Protein 5N1P (pdb70)

Radius of gyration: 31.14 Å; Cα contacts (8 Å, |Δi|>4): 1730; chains: 4; bounding box: 70×53×98 Å

Foldseek 3Di:
DFAEAEEAEAADADQLVVLLVLCVVLVFEHEYAYAQVRCVVCVVSLQVNVVSAAHYAHAFHPLDLCCCFVVPCVVVRRQVSQVSSCVRHVDRDAEYEYRVFVPPRCDPVNVVVSLVSNHAYAYFQAELVLVVQAPHDQLVSLCSSLVSRLVSDDDSYGYYYHHSNGRNRSNNVVSNSVSVVVVVYGHHHDDPVPDADHGPVPPRSD/DFAEAEEAEAADDDQLVVLLVLCLVLVFEHEYAYEQVRCVVCVVSLLVNVVSAYHYAHAFHPLDLCVCFVVVCVVVRRQVSQVSSCVRHVDRDQEYEYNVFVPPRCPPVSVVVSLVVNHAYAYFQFELVLVVLPPDDLLVSLCSSLVSLLVRPDDRYGYYYHHSHDSSRSNNVNSNSVRVVVVPYGHHHDDPVDDADHGPVPPRSD/DAAEAEEAEADDDDQLVVLLVLCVVLVFEHEYAYAQVRCVVCVVSLLSNVVSAAHYAHAFHPLDLCVCAVVPCVLVRRVVSQVSSCVRNVDRDAEHEYRVFVPPRCPPVSVVVSLVSRHAYAYFDFELPLVVQAPHPLLVSLCSSLVSLLVRPDDRYGYYYFHSHGSSRSNNVVSNSVSVVVVVYGHHHDDPVDDADHGPVPDRSD/DAAEAEEAEEADDDQLVVLLVLCVVLVFEHEYAYEQVRCVVCVVSLQVNVVSAYHYAHAFHPLDLCVCFVVPCVVVRRQVSQVSSCVRHVDRAQEYEYNVFVPPRCDPVNVVVSLVVNHAYAYWQFELVLVVQPPDDLLVSLCSSLVSLLVRRDDSYGYYYHHSHDSSRSNNVVSNSVSVVVVPYGHHHDDPVDDADHGPVPDRSD

Solvent-accessible surface area: 33504 Å² total; per-residue (Å²): 140,63,21,0,20,0,0,0,4,22,0,1,8,164,52,0,40,108,0,0,64,17,0,113,141,60,124,2,80,0,0,0,0,0,25,0,57,34,2,120,119,55,55,113,28,0,110,54,0,49,81,38,38,8,9,2,0,0,4,0,30,60,45,56,24,33,96,0,8,129,100,26,67,1,22,94,14,1,136,98,0,24,32,36,0,23,124,39,34,74,80,48,0,77,0,0,0,1,0,76,2,0,54,72,7,0,63,39,39,10,6,18,111,0,54,106,42,39,7,65,0,0,0,43,54,1,38,0,38,0,11,38,26,31,211,90,100,62,120,67,1,7,65,63,0,4,88,22,0,40,94,44,3,96,94,80,80,1,1,0,5,0,17,0,54,43,45,4,0,6,38,0,0,55,46,0,0,138,10,0,93,129,82,48,6,117,16,72,2,7,79,58,149,70,48,47,57,17,10,65,5,91,9,121,73,0,202,70,4,0,22,0,0,0,3,21,0,1,8,118,13,0,43,96,0,0,82,18,0,138,144,95,120,4,82,0,0,0,0,0,23,0,56,32,1,119,112,42,55,111,28,0,120,58,0,39,78,47,40,9,24,4,0,0,4,0,33,65,44,60,44,38,100,0,9,149,99,29,67,1,19,87,13,0,106,101,0,27,31,40,0,23,131,43,24,69,120,56,4,77,0,0,0,1,0,130,1,0,22,28,5,0,67,113,42,19,24,49,118,0,50,123,37,40,8,64,0,0,0,38,51,7,54,0,22,0,108,73,11,59,74,12,25,17,82,32,0,7,54,2,0,4,75,11,0,37,90,83,6,110,100,77,70,1,0,0,10,0,20,0,49,33,18,5,0,5,40,0,0,55,49,0,8,142,14,0,154,130,100,45,6,105,22,40,3,6,88,73,144,71,48,51,47,16,13,71,68,85,16,52,108,0,139,77,30,0,17,0,0,1,4,20,0,2,8,166,50,0,42,106,0,0,66,17,0,124,144,87,112,3,69,0,0,0,0,0,21,0,59,36,3,128,124,56,69,101,20,0,121,52,0,41,77,41,39,9,25,4,0,0,4,0,21,63,42,55,29,30,93,0,11,117,103,30,66,1,29,94,14,0,115,92,0,13,32,43,0,22,126,41,23,72,112,59,2,98,0,0,0,1,0,84,2,0,52,89,7,0,51,24,41,17,11,34,124,0,62,121,35,42,6,66,0,0,0,45,63,6,43,0,45,0,39,93,40,55,198,94,103,70,115,65,5,8,62,77,0,4,95,18,0,33,94,80,13,106,112,91,81,2,0,0,12,0,26,0,55,42,52,6,0,11,49,1,0,60,49,0,4,121,11,0,126,116,100,38,5,112,22,65,3,6,77,48,146,68,50,44,60,16,12,72,2,96,11,123,85,1,201,72,6,0,21,0,0,0,4,22,0,1,9,94,14,0,43,83,0,0,68,15,0,120,135,84,124,3,79,0,0,0,0,0,25,0,56,32,1,122,117,49,56,95,17,0,116,60,0,29,77,40,39,9,28,4,0,0,3,0,33,59,43,60,64,43,98,0,9,154,101,28,67,1,15,89,14,0,106,100,0,31,40,45,0,27,128,36,20,71,116,71,4,71,0,0,0,1,0,130,1,0,20,30,7,0,66,115,43,15,26,66,119,0,52,137,37,40,7,52,0,0,0,42,56,5,50,0,17,0,109,72,14,37,67,14,32,17,80,43,0,8,55,3,0,4,82,11,0,42,86,67,5,98,67,67,57,0,1,0,10,0,19,0,52,26,14,4,0,4,45,0,0,55,49,0,5,136,10,0,155,130,95,45,6,95,23,32,3,6,84,50,149,74,47,29,18,11,7,68,64,71,17,46,100,2

Secondary structure (DSSP, 8-state):
-EEEEEEEEEE--TTHHHHHHHHHHTT---EEEE-HHHHHH-HHHHHHHHHTT-EEEE--SS--HIIIIIS--HHHHHHHHHHHHHHHHS----EE--TT-STTTS-HHHHHHHHHTT-EEB--SEE--GGGGTTS-HHHHHHHHHHHHHHH--SSEEEEEEETTSHHHHHHHHHHHHHHHHTTEEE----GGG---B-TT--TT-/-EEEEEEEEEE--TTHHHHHHHHHHTT---EEEE-HHHHHH-HHHHHHHHHTT-EEEE--SS--HIIIIIS--HHHHHHHHHHHHHHHHS----EE--TT-STTTS-HHHHHHHHHTT-EEB--SEE--GGG--SS-HHHHHHHHHHHHHTT--SSEEEEEE-TTSHHHHHHHHHHHHHHHHTTEEE----GGG---B-TT--TT-/-EEEEEEEEEE--TTHHHHHHHHHHTT---EEEE-HHHHHH-HHHHHHHHHTT-EEEE--SS--HIIIIIS--HHHHHHHHHHHHHHHHSS---EE--TT-STTTS-HHHHHHHHHTT-EEB--SEE--GGGGSSS-HHHHHHHHHHHHHHH--SSEEEEEEETTSHHHHHHHHHHHHHHHHTTEEE----GGG---B-TT--TT-/--EEEEEEEEE--TTHHHHHHHHHHTT---EEEE-HHHHHH-HHHHHHHHHTT-EEEE--SS--HIIIIIS--HHHHHHHHHHHHHHHHS----EE--TT-STTTS-HHHHHHHHHTT-EEB--SEE--GGG--SS-HHHHHHHHHHHHHHH--SSEEEEEEETTSHHHHHHHHHHHHHHHHTT-EE----GGG---B-TT--TT-

Organism: Bacillus cereus (strain ATCC 14579 / DSM 31 / CCUG 7414 / JCM 2152 / NBRC 15305 / NCIMB 9373 / NCTC 2599 / NRRL B-3711) (NCBI:txid226900)

Nearest PDB structures (foldseek):
  5n1j-assembly1_A  TM=1.000E+00  e=9.789E-43  Bacillus cereus
  6h8n-assembly1_A  TM=9.192E-01  e=1.065E-17  Bacillus subtilis subsp. subtilis str. 168
  6h8l-assembly1_A  TM=9.169E-01  e=1.286E-17  Bacillus subtilis subsp. subtilis str. 168
  2cc0-assembly1_B  TM=8.989E-01  e=2.267E-17  Streptomyces lividans
  5lgc-assembly1_A  TM=9.044E-01  e=7.506E-17  Arthrobacter sp. AW19M34-1

Structure (mmCIF, N/CA/C/O backbone):
data_5N1P
#
_entry.id   5N1P
#
_cell.length_a   196.103
_cell.length_b   44.347
_cell.length_c   99.132
_cell.angle_alpha   90.00
_cell.angle_beta   98.83
_cell.angle_gamma   90.00
#
_symmetry.space_group_name_H-M   'C 1 2 1'
#
loop_
_entity.id
_entity.type
_entity.pdbx_description
1 polymer 'Peptidoglycan N-acetylglucosamine deacetylase'
2 non-polymer ~{N}-oxidanylnaphthalene-1-carboxamide
3 non-polymer 'ZINC ION'
4 non-polymer 1,2-ETHANEDIOL
5 non-polymer 'SODIUM ION'
6 non-polymer 'TRIETHYLENE GLYCOL'
7 water water
#
loop_
_atom_site.group_PDB
_atom_site.id
_atom_site.type_symbol
_atom_site.label_atom_id
_atom_site.label_alt_id
_atom_site.label_comp_id
_atom_site.label_asym_id
_atom_site.label_entity_id
_atom_site.label_seq_id
_atom_site.pdbx_PDB_ins_code
_atom_site.Cartn_x
_atom_site.Cartn_y
_atom_site.Cartn_z
_atom_site.occupancy
_atom_site.B_iso_or_equiv
_atom_site.auth_seq_id
_atom_site.auth_comp_id
_atom_site.auth_asym_id
_atom_site.auth_atom_id
_atom_site.pdbx_PDB_model_num
ATOM 1 N N . ARG A 1 1 ? -14.724 -6.694 56.517 1.00 60.10 68 ARG A N 1
ATOM 2 C CA . ARG A 1 1 ? -15.338 -5.576 57.226 1.00 56.30 68 ARG A CA 1
ATOM 3 C C . ARG A 1 1 ? -16.525 -5.001 56.459 1.00 50.97 68 ARG A C 1
ATOM 4 O O . ARG A 1 1 ? -16.362 -4.399 55.397 1.00 60.37 68 ARG A O 1
ATOM 6 N N . LYS A 1 2 ? -17.720 -5.195 57.005 1.00 64.77 69 LYS A N 1
ATOM 7 C CA . LYS A 1 2 ? -18.923 -4.585 56.459 1.00 50.50 69 LYS A CA 1
ATOM 8 C C . LYS A 1 2 ? -19.325 -3.400 57.334 1.00 43.98 69 LYS A C 1
ATOM 9 O O . LYS A 1 2 ? -19.402 -3.524 58.555 1.00 42.47 69 LYS A O 1
ATOM 15 N N . VAL A 1 3 ? -19.569 -2.247 56.719 1.00 40.20 70 VAL A N 1
ATOM 16 C CA . VAL A 1 3 ? -19.987 -1.080 57.487 1.00 37.08 70 VAL A CA 1
ATOM 17 C C . VAL A 1 3 ? -21.333 -0.545 57.005 1.00 33.95 70 VAL A C 1
ATOM 18 O O . VAL A 1 3 ? -21.550 -0.368 55.804 1.00 33.50 70 VAL A O 1
ATOM 22 N N . ALA A 1 4 ? -22.232 -0.306 57.956 1.00 32.52 71 ALA A N 1
ATOM 23 C CA . ALA A 1 4 ? -23.525 0.303 57.671 1.00 31.78 71 ALA A CA 1
ATOM 24 C C . ALA A 1 4 ? -23.514 1.737 58.157 1.00 28.24 71 ALA A C 1
ATOM 25 O O . ALA A 1 4 ? -23.177 2.009 59.311 1.00 28.29 71 ALA A O 1
ATOM 27 N N . TYR A 1 5 ? -23.883 2.652 57.270 1.00 26.57 72 TYR A N 1
ATOM 28 C CA . TYR A 1 5 ? -23.973 4.063 57.613 1.00 26.18 72 TYR A CA 1
ATOM 29 C C . TYR A 1 5 ? -25.426 4.489 57.712 1.00 22.98 72 TYR A C 1
ATOM 30 O O . TYR A 1 5 ? -26.079 4.759 56.695 1.00 25.10 72 TYR A O 1
ATOM 39 N N . LEU A 1 6 ? -25.949 4.505 58.929 1.00 21.62 73 LEU A N 1
ATOM 40 C CA . LEU A 1 6 ? -27.289 5.012 59.150 1.00 21.94 73 LEU A CA 1
ATOM 41 C C . LEU A 1 6 ? -27.245 6.513 58.980 1.00 21.07 73 LEU A C 1
ATOM 42 O O . LEU A 1 6 ? -26.404 7.176 59.589 1.00 21.54 73 LEU A O 1
ATOM 47 N N . THR A 1 7 ? -28.135 7.056 58.166 1.00 20.11 74 THR A N 1
ATOM 48 C CA . THR A 1 7 ? -28.191 8.513 58.003 1.00 20.29 74 THR A CA 1
ATOM 49 C C . THR A 1 7 ? -29.608 9.017 58.248 1.00 22.99 74 THR A C 1
ATOM 50 O O . THR A 1 7 ? -30.594 8.386 57.843 1.00 22.60 74 THR A O 1
ATOM 54 N N . PHE A 1 8 ? -29.705 10.152 58.931 1.00 18.25 75 PHE A N 1
ATOM 55 C CA . PHE A 1 8 ? -30.996 10.684 59.345 1.00 17.85 75 PHE A CA 1
ATOM 56 C C . PHE A 1 8 ? -31.129 12.108 58.861 1.00 18.72 75 PHE A C 1
ATOM 57 O O . PHE A 1 8 ? -30.342 12.963 59.246 1.00 17.95 75 PHE A O 1
ATOM 65 N N . ASP A 1 9 ? -32.140 12.347 58.037 1.00 20.37 76 ASP A N 1
ATOM 66 C CA . ASP A 1 9 ? -32.393 13.647 57.413 1.00 18.13 76 ASP A CA 1
ATOM 67 C C . ASP A 1 9 ? -33.516 14.441 58.081 1.00 23.04 76 ASP A C 1
ATOM 68 O O . ASP A 1 9 ? -34.438 13.862 58.665 1.00 23.99 76 ASP A O 1
ATOM 73 N N . ASP A 1 10 ? -33.425 15.765 57.939 1.00 20.28 77 ASP A N 1
ATOM 74 C CA . ASP A 1 10 ? -34.513 16.742 58.122 1.00 20.61 77 ASP A CA 1
ATOM 75 C C . ASP A 1 10 ? -34.614 17.267 59.554 1.00 21.46 77 ASP A C 1
ATOM 76 O O . ASP A 1 10 ? -35.461 18.117 59.835 1.00 25.07 77 ASP A O 1
ATOM 81 N N . GLY A 1 11 ? -33.751 16.796 60.448 1.00 19.73 78 GLY A N 1
ATOM 82 C CA . GLY A 1 11 ? -33.806 17.223 61.837 1.00 18.06 78 GLY A CA 1
ATOM 83 C C . GLY A 1 11 ? -32.933 18.427 62.180 1.00 18.44 78 GLY A C 1
ATOM 84 O O . GLY A 1 11 ? -32.479 19.164 61.288 1.00 20.69 78 GLY A O 1
ATOM 85 N N . PRO A 1 12 ? -32.687 18.649 63.480 1.00 18.81 79 PRO A N 1
ATOM 86 C CA . PRO A 1 12 ? -33.220 17.827 64.578 1.00 18.77 79 PRO A CA 1
ATOM 87 C C . PRO A 1 12 ? -34.699 18.055 64.841 1.00 24.72 79 PRO A C 1
ATOM 88 O O . PRO A 1 12 ? -35.333 18.960 64.281 1.00 24.18 79 PRO A O 1
ATOM 92 N N . GLY A 1 13 ? -35.255 17.226 65.708 1.00 25.61 80 GLY A N 1
ATOM 93 C CA . GLY A 1 13 ? -36.671 17.314 66.007 1.00 26.55 80 GLY A CA 1
ATOM 94 C C . GLY A 1 13 ? -36.976 16.648 67.326 1.00 23.04 80 GLY A C 1
ATOM 95 O O . GLY A 1 13 ? -36.069 16.269 68.062 1.00 25.07 80 GLY A O 1
ATOM 96 N N . LYS A 1 14 ? -38.262 16.484 67.609 1.00 27.50 81 LYS A N 1
ATOM 97 C CA . LYS A 1 14 ? -38.703 16.014 68.918 1.00 29.17 81 LYS A CA 1
ATOM 98 C C . LYS A 1 14 ? -38.497 14.515 69.183 1.00 26.64 81 LYS A C 1
ATOM 99 O O . LYS A 1 14 ? -38.799 14.041 70.274 1.00 31.63 81 LYS A O 1
ATOM 105 N N . TYR A 1 15 ? -37.978 13.775 68.209 1.00 27.10 82 TYR A N 1
ATOM 106 C CA . TYR A 1 15 ? -37.702 12.350 68.419 1.00 28.11 82 TYR A CA 1
ATOM 107 C C . TYR A 1 15 ? -36.203 12.081 68.436 1.00 23.63 82 TYR A C 1
ATOM 108 O O . TYR A 1 15 ? -35.773 10.939 68.589 1.00 26.28 82 TYR A O 1
ATOM 117 N N . THR A 1 16 ? -35.414 13.133 68.255 1.00 24.70 83 THR A N 1
ATOM 118 C CA . THR A 1 16 ? -33.974 12.975 68.070 1.00 23.76 83 THR A CA 1
ATOM 119 C C . THR A 1 16 ? -33.255 12.553 69.348 1.00 22.12 83 THR A C 1
ATOM 120 O O . THR A 1 16 ? -32.331 11.738 69.308 1.00 25.22 83 THR A O 1
ATOM 124 N N . ALA A 1 17 ? -33.673 13.089 70.489 1.00 24.62 84 ALA A N 1
ATOM 125 C CA . ALA A 1 17 ? -33.049 12.707 71.746 1.00 28.36 84 ALA A CA 1
ATOM 126 C C . ALA A 1 17 ? -33.247 11.206 72.001 1.00 27.26 84 ALA A C 1
ATOM 127 O O . ALA A 1 17 ? -32.319 10.504 72.402 1.00 26.02 84 ALA A O 1
ATOM 129 N N . GLU A 1 18 ? -34.452 10.709 71.741 1.00 26.20 85 GLU A N 1
ATOM 130 C CA . GLU A 1 18 ? -34.721 9.285 71.890 1.00 27.63 85 GLU A CA 1
ATOM 131 C C . GLU A 1 18 ? -33.862 8.440 70.948 1.00 26.52 85 GLU A C 1
ATOM 132 O O . GLU A 1 18 ? -33.331 7.397 71.340 1.00 26.96 85 GLU A O 1
ATOM 138 N N . LEU A 1 19 ? -33.728 8.891 69.706 1.00 24.88 86 LEU A N 1
ATOM 139 C CA . LEU A 1 19 ? -32.866 8.201 68.760 1.00 23.03 86 LEU A CA 1
ATOM 140 C C . LEU A 1 19 ? -31.423 8.141 69.263 1.00 23.13 86 LEU A C 1
ATOM 141 O O . LEU A 1 19 ? -30.782 7.095 69.208 1.00 23.70 86 LEU A O 1
ATOM 146 N N . LEU A 1 20 ? -30.917 9.266 69.752 1.00 23.48 87 LEU A N 1
ATOM 147 C CA . LEU A 1 20 ? -29.556 9.315 70.269 1.00 22.77 87 LEU A CA 1
ATOM 148 C C . LEU A 1 20 ? -29.353 8.343 71.419 1.00 24.53 87 LEU A C 1
ATOM 149 O O . LEU A 1 20 ? -28.305 7.704 71.520 1.00 26.47 87 LEU A O 1
ATOM 154 N N . ASN A 1 21 ? -30.359 8.217 72.277 1.00 25.33 88 ASN A N 1
ATOM 155 C CA . ASN A 1 21 ? -30.275 7.284 73.394 1.00 27.54 88 ASN A CA 1
ATOM 156 C C . ASN A 1 21 ? -30.255 5.845 72.892 1.00 27.33 88 ASN A C 1
ATOM 157 O O . ASN A 1 21 ? -29.509 5.011 73.397 1.00 30.84 88 ASN A O 1
ATOM 162 N N . THR A 1 22 ? -31.053 5.568 71.866 1.00 27.24 89 THR A N 1
ATOM 163 C CA . THR A 1 22 ? -31.097 4.236 71.278 1.00 31.08 89 THR A CA 1
ATOM 164 C C . THR A 1 22 ? -29.751 3.875 70.646 1.00 27.75 89 THR A C 1
ATOM 165 O O . THR A 1 22 ? -29.242 2.770 70.840 1.00 31.85 89 THR A O 1
ATOM 169 N N . LEU A 1 23 ? -29.167 4.817 69.907 1.00 27.52 90 LEU A N 1
ATOM 170 C CA . LEU A 1 23 ? -27.870 4.591 69.281 1.00 28.40 90 LEU A CA 1
ATOM 171 C C . LEU A 1 23 ? -26.789 4.321 70.336 1.00 31.95 90 LEU A C 1
ATOM 172 O O . LEU A 1 23 ? -25.975 3.405 70.186 1.00 31.75 90 LEU A O 1
ATOM 177 N N . LYS A 1 24 ? -26.805 5.103 71.412 1.00 31.22 91 LYS A N 1
ATOM 178 C CA . LYS A 1 24 ? -25.828 4.947 72.489 1.00 36.35 91 LYS A CA 1
ATOM 179 C C . LYS A 1 24 ? -25.957 3.594 73.186 1.00 38.22 91 LYS A C 1
ATOM 180 O O . LYS A 1 24 ? -24.950 2.959 73.506 1.00 39.21 91 LYS A O 1
ATOM 186 N N . GLN A 1 25 ? -27.193 3.155 73.409 1.00 33.35 92 GLN A N 1
ATOM 187 C CA . GLN A 1 25 ? -27.464 1.872 74.066 1.00 35.02 92 GLN A CA 1
ATOM 188 C C . GLN A 1 25 ? -26.988 0.674 73.241 1.00 39.52 92 GLN A C 1
ATOM 189 O O . GLN A 1 25 ? -26.781 -0.417 73.783 1.00 43.73 92 GLN A O 1
ATOM 195 N N . HIS A 1 26 ? -26.802 0.882 71.938 1.00 38.86 93 HIS A N 1
ATOM 196 C CA . HIS A 1 26 ? -26.272 -0.167 71.063 1.00 42.62 93 HIS A CA 1
ATOM 197 C C . HIS A 1 26 ? -24.865 0.165 70.564 1.00 39.04 93 HIS A C 1
ATOM 198 O O . HIS A 1 26 ? -24.355 -0.503 69.664 1.00 41.31 93 HIS A O 1
ATOM 205 N N . ASP A 1 27 ? -24.253 1.191 71.153 1.00 38.58 94 ASP A N 1
ATOM 206 C CA . ASP A 1 27 ? -22.924 1.667 70.764 1.00 46.88 94 ASP A CA 1
ATOM 207 C C . ASP A 1 27 ? -22.788 1.812 69.252 1.00 42.34 94 ASP A C 1
ATOM 208 O O . ASP A 1 27 ? -21.791 1.402 68.657 1.00 42.71 94 ASP A O 1
ATOM 213 N N . ALA A 1 28 ? -23.813 2.388 68.637 1.00 31.64 95 ALA A N 1
ATOM 214 C CA . ALA A 1 28 ? -23.814 2.628 67.205 1.00 27.76 95 ALA A CA 1
ATOM 215 C C . ALA A 1 28 ? -23.565 4.106 66.944 1.00 28.28 95 ALA A C 1
ATOM 216 O O . ALA A 1 28 ? -24.031 4.950 67.704 1.00 29.89 95 ALA A O 1
ATOM 218 N N . LYS A 1 29 ? -22.820 4.406 65.884 1.00 27.21 96 LYS A N 1
ATOM 219 C CA . LYS A 1 29 ? -22.567 5.786 65.479 1.00 23.97 96 LYS A CA 1
ATOM 220 C C . LYS A 1 29 ? -23.270 6.008 64.148 1.00 24.56 96 LYS A C 1
ATOM 221 O O . LYS A 1 29 ? -23.346 5.102 63.321 1.00 26.21 96 LYS A O 1
ATOM 227 N N . ALA A 1 30 ? -23.799 7.206 63.940 1.00 22.32 97 ALA A N 1
ATOM 228 C CA . ALA A 1 30 ? -24.612 7.480 62.769 1.00 19.75 97 ALA A CA 1
ATOM 229 C C . ALA A 1 30 ? -24.294 8.857 62.216 1.00 19.28 97 ALA A C 1
ATOM 230 O O . ALA A 1 30 ? -23.389 9.542 62.712 1.00 20.31 97 ALA A O 1
ATOM 232 N N . THR A 1 31 ? -25.041 9.251 61.184 1.00 16.95 98 THR A N 1
ATOM 233 C CA . THR A 1 31 ? -24.793 10.504 60.473 1.00 18.19 98 THR A CA 1
ATOM 234 C C . THR A 1 31 ? -26.105 11.266 60.377 1.00 17.92 98 THR A C 1
ATOM 235 O O . THR A 1 31 ? -27.133 10.677 60.071 1.00 18.80 98 THR A O 1
ATOM 239 N N . PHE A 1 32 ? -26.072 12.569 60.655 1.00 17.30 99 PHE A N 1
ATOM 240 C CA . PHE A 1 32 ? -27.271 13.398 60.675 1.00 15.74 99 PHE A CA 1
ATOM 241 C C . PHE A 1 32 ? -27.130 14.532 59.686 1.00 18.15 99 PHE A C 1
ATOM 242 O O . PHE A 1 32 ? -26.103 15.196 59.678 1.00 18.45 99 PHE A O 1
ATOM 250 N N . PHE A 1 33 ? -28.163 14.783 58.886 1.00 16.40 100 PHE A N 1
ATOM 251 C CA . PHE A 1 33 ? -28.144 15.869 57.910 1.00 15.09 100 PHE A CA 1
ATOM 252 C C . PHE A 1 33 ? -29.247 16.848 58.269 1.00 15.49 100 PHE A C 1
ATOM 253 O O . PHE A 1 33 ? -30.434 16.519 58.210 1.00 17.61 100 PHE A O 1
ATOM 261 N N . LEU A 1 34 ? -28.833 18.036 58.700 1.00 16.42 101 LEU A N 1
ATOM 262 C CA . LEU A 1 34 ? -29.716 18.953 59.401 1.00 17.48 101 LEU A CA 1
ATOM 263 C C . LEU A 1 34 ? -30.204 20.098 58.530 1.00 17.64 101 LEU A C 1
ATOM 264 O O . LEU A 1 34 ? -29.463 20.609 57.689 1.00 17.85 101 LEU A O 1
ATOM 269 N N . ILE A 1 35 ? -31.439 20.523 58.782 1.00 18.18 102 ILE A N 1
ATOM 270 C CA . ILE A 1 35 ? -32.030 21.679 58.108 1.00 18.44 102 ILE A CA 1
ATOM 271 C C . ILE A 1 35 ? -31.811 22.915 58.965 1.00 22.07 102 ILE A C 1
ATOM 272 O O . ILE A 1 35 ? -32.004 22.872 60.171 1.00 22.46 102 ILE A O 1
ATOM 277 N N . GLY A 1 36 ? -31.388 24.014 58.341 1.00 22.62 103 GLY A N 1
ATOM 278 C CA . GLY A 1 36 ? -30.978 25.200 59.084 1.00 22.13 103 GLY A CA 1
ATOM 279 C C . GLY A 1 36 ? -31.964 25.721 60.117 1.00 21.78 103 GLY A C 1
ATOM 280 O O . GLY A 1 36 ? -31.563 26.051 61.222 1.00 25.82 103 GLY A O 1
ATOM 281 N N . ALA A 1 37 ? -33.251 25.790 59.770 1.00 25.25 104 ALA A N 1
ATOM 282 C CA . ALA A 1 37 ? -34.243 26.270 60.728 1.00 31.47 104 ALA A CA 1
ATOM 283 C C . ALA A 1 37 ? -34.275 25.400 61.984 1.00 27.63 104 ALA A C 1
ATOM 284 O O . ALA A 1 37 ? -34.461 25.905 63.090 1.00 29.01 104 ALA A O 1
ATOM 286 N N . ASN A 1 38 ? -34.055 24.095 61.817 1.00 26.39 105 ASN A N 1
ATOM 287 C CA . ASN A 1 38 ? -34.071 23.196 62.967 1.00 23.67 105 ASN A CA 1
ATOM 288 C C . ASN A 1 38 ? -32.772 23.258 63.775 1.00 28.13 105 ASN A C 1
ATOM 289 O O . ASN A 1 38 ? -32.763 23.013 64.981 1.00 24.83 105 ASN A O 1
ATOM 294 N N . VAL A 1 39 ? -31.672 23.594 63.110 1.00 23.44 106 VAL A N 1
ATOM 295 C CA . VAL A 1 39 ? -30.421 23.845 63.815 1.00 21.18 106 VAL A CA 1
ATOM 296 C C . VAL A 1 39 ? -30.626 25.016 64.783 1.00 23.93 106 VAL A C 1
ATOM 297 O O . VAL A 1 39 ? -30.176 24.993 65.932 1.00 26.27 106 VAL A O 1
ATOM 301 N N . LYS A 1 40 ? -31.339 26.028 64.316 1.00 25.04 107 LYS A N 1
ATOM 302 C CA . LYS A 1 40 ? -31.580 27.202 65.133 1.00 29.42 107 LYS A CA 1
ATOM 303 C C . LYS A 1 40 ? -32.527 26.902 66.291 1.00 31.48 107 LYS A C 1
ATOM 304 O O . LYS A 1 40 ? -32.354 27.430 67.390 1.00 32.46 107 LYS A O 1
ATOM 310 N N . GLU A 1 41 ? -33.512 26.040 66.058 1.00 27.84 108 GLU A N 1
ATOM 311 C CA . GLU A 1 41 ? -34.494 25.748 67.098 1.00 29.37 108 GLU A CA 1
ATOM 312 C C . GLU A 1 41 ? -33.976 24.747 68.126 1.00 34.10 108 GLU A C 1
ATOM 313 O O . GLU A 1 41 ? -34.338 24.813 69.303 1.00 32.67 108 GLU A O 1
ATOM 319 N N . PHE A 1 42 ? -33.123 23.825 67.684 1.00 28.36 109 PHE A N 1
ATOM 320 C CA . PHE A 1 42 ? -32.637 22.752 68.553 1.00 26.23 109 PHE A CA 1
ATOM 321 C C . PHE A 1 42 ? -31.109 22.678 68.683 1.00 26.99 109 PHE A C 1
ATOM 322 O O . PHE A 1 42 ? -30.523 21.628 68.427 1.00 25.97 109 PHE A O 1
ATOM 330 N N . PRO A 1 43 ? -30.459 23.772 69.109 1.00 24.42 110 PRO A N 1
ATOM 331 C CA . PRO A 1 43 ? -28.988 23.763 69.144 1.00 25.70 110 PRO A CA 1
ATOM 332 C C . PRO A 1 43 ? -28.430 22.716 70.101 1.00 25.80 110 PRO A C 1
ATOM 333 O O . PRO A 1 43 ? -27.366 22.160 69.838 1.00 25.50 110 PRO A O 1
ATOM 337 N N . ASP A 1 44 ? -29.129 22.450 71.199 1.00 27.15 111 ASP A N 1
ATOM 338 C CA . ASP A 1 44 ? -28.623 21.477 72.156 1.00 27.39 111 ASP A CA 1
ATOM 339 C C . ASP A 1 44 ? -28.580 20.081 71.540 1.00 25.91 111 ASP A C 1
ATOM 340 O O . ASP A 1 44 ? -27.728 19.271 71.892 1.00 25.78 111 ASP A O 1
ATOM 345 N N . LEU A 1 45 ? -29.499 19.792 70.621 1.00 23.52 112 LEU A N 1
ATOM 346 C CA . LEU A 1 45 ? -29.500 18.470 69.993 1.00 22.18 112 LEU A CA 1
ATOM 347 C C . LEU A 1 45 ? -28.365 18.361 68.979 1.00 23.91 112 LEU A C 1
ATOM 348 O O . LEU A 1 45 ? -27.777 17.290 68.796 1.00 21.56 112 LEU A O 1
ATOM 353 N N . VAL A 1 46 ? -28.076 19.465 68.299 1.00 21.46 113 VAL A N 1
ATOM 354 C CA . VAL A 1 46 ? -26.936 19.502 67.398 1.00 19.81 113 VAL A CA 1
ATOM 355 C C . VAL A 1 46 ? -25.659 19.215 68.178 1.00 19.82 113 VAL A C 1
ATOM 356 O O . VAL A 1 46 ? -24.816 18.423 67.756 1.00 20.51 113 VAL A O 1
ATOM 360 N N . LYS A 1 47 ? -25.530 19.857 69.334 1.00 19.86 114 LYS A N 1
ATOM 361 C CA . LYS A 1 47 ? -24.356 19.664 70.184 1.00 20.76 114 LYS A CA 1
ATOM 362 C C . LYS A 1 47 ? -24.243 18.211 70.616 1.00 21.83 114 LYS A C 1
ATOM 363 O O . LYS A 1 47 ? -23.169 17.601 70.558 1.00 23.31 114 LYS A O 1
ATOM 369 N N . ARG A 1 48 ? -25.365 17.646 71.024 1.00 22.09 115 ARG A N 1
ATOM 370 C CA . ARG A 1 48 ? -25.362 16.287 71.507 1.00 23.60 115 ARG A CA 1
ATOM 371 C C . ARG A 1 48 ? -25.025 15.270 70.396 1.00 23.04 115 ARG A C 1
ATOM 372 O O . ARG A 1 48 ? -24.269 14.317 70.618 1.00 24.53 115 ARG A O 1
ATOM 380 N N . GLU A 1 49 ? -25.571 15.475 69.199 1.00 19.14 116 GLU A N 1
ATOM 381 C CA . GLU A 1 49 ? -25.247 14.607 68.063 1.00 19.44 116 GLU A CA 1
ATOM 382 C C . GLU A 1 49 ? -23.741 14.539 67.853 1.00 21.14 116 GLU A C 1
ATOM 383 O O . GLU A 1 49 ? -23.159 13.450 67.778 1.00 22.23 116 GLU A O 1
ATOM 389 N N . ASN A 1 50 ? -23.112 15.711 67.781 1.00 18.97 117 ASN A N 1
ATOM 390 C CA . ASN A 1 50 ? -21.691 15.793 67.532 1.00 19.14 117 ASN A CA 1
ATOM 391 C C . ASN A 1 50 ? -20.856 15.261 68.706 1.00 22.43 117 ASN A C 1
ATOM 392 O O . ASN A 1 50 ? -19.852 14.581 68.498 1.00 23.48 117 ASN A O 1
ATOM 397 N N . ALA A 1 51 ? -21.291 15.550 69.930 1.00 20.98 118 ALA A N 1
ATOM 398 C CA . ALA A 1 51 ? -20.562 15.132 71.125 1.00 22.50 118 ALA A CA 1
ATOM 399 C C . ALA A 1 51 ? -20.570 13.628 71.329 1.00 25.80 118 ALA A C 1
ATOM 400 O O . ALA A 1 51 ? -19.654 13.079 71.951 1.00 27.14 118 ALA A O 1
ATOM 402 N N . GLU A 1 52 ? -21.599 12.965 70.817 1.00 22.55 119 GLU A N 1
ATOM 403 C CA . GLU A 1 52 ? -21.757 11.535 71.062 1.00 25.42 119 GLU A CA 1
ATOM 404 C C . GLU A 1 52 ? -21.243 10.697 69.900 1.00 23.84 119 GLU A C 1
ATOM 405 O O . GLU A 1 52 ? -21.569 9.518 69.782 1.00 27.94 119 GLU A O 1
ATOM 411 N N . GLY A 1 53 ? -20.410 11.311 69.065 1.00 23.03 120 GLY A N 1
ATOM 412 C CA . GLY A 1 53 ? -19.649 10.578 68.074 1.00 27.84 120 GLY A CA 1
ATOM 413 C C . GLY A 1 53 ? -20.274 10.498 66.701 1.00 26.31 120 GLY A C 1
ATOM 414 O O . GLY A 1 53 ? -19.751 9.828 65.810 1.00 26.68 120 GLY A O 1
ATOM 415 N N . HIS A 1 54 ? -21.401 11.173 66.513 1.00 21.97 121 HIS A N 1
ATOM 416 C CA . HIS A 1 54 ? -22.071 11.109 65.227 1.00 20.32 121 HIS A CA 1
ATOM 417 C C . HIS A 1 54 ? -21.585 12.212 64.322 1.00 20.04 121 HIS A C 1
ATOM 418 O O . HIS A 1 54 ? -21.097 13.238 64.784 1.00 22.13 121 HIS A O 1
ATOM 425 N N . TYR A 1 55 ? -21.719 11.996 63.025 1.00 19.06 122 TYR A N 1
ATOM 426 C CA . TYR A 1 55 ? -21.373 13.046 62.088 1.00 19.34 122 TYR A CA 1
ATOM 427 C C . TYR A 1 55 ? -22.565 13.975 61.865 1.00 17.22 122 TYR A C 1
ATOM 428 O O . TYR A 1 55 ? -23.661 13.517 61.609 1.00 18.32 122 TYR A O 1
ATOM 437 N N . VAL A 1 56 ? -22.321 15.278 61.965 1.00 17.44 123 VAL A N 1
ATOM 438 C CA . VAL A 1 56 ? -23.338 16.280 61.673 1.00 15.14 123 VAL A CA 1
ATOM 439 C C . VAL A 1 56 ? -23.006 17.008 60.372 1.00 15.73 123 VAL A C 1
ATOM 440 O O . VAL A 1 56 ? -21.975 17.665 60.263 1.00 18.81 123 VAL A O 1
ATOM 444 N N . GLY A 1 57 ? -23.889 16.864 59.392 1.00 16.46 124 GLY A N 1
ATOM 445 C CA . GLY A 1 57 ? -23.728 17.517 58.099 1.00 17.73 124 GLY A CA 1
ATOM 446 C C . GLY A 1 57 ? -24.948 18.338 57.728 1.00 15.97 124 GLY A C 1
ATOM 447 O O . GLY A 1 57 ? -25.860 18.517 58.534 1.00 17.18 124 GLY A O 1
ATOM 448 N N . MET A 1 58 ? -24.969 18.817 56.485 1.00 16.79 125 MET A N 1
ATOM 449 C CA . MET A 1 58 ? -25.954 19.808 56.060 1.00 14.93 125 MET A CA 1
ATOM 450 C C . MET A 1 58 ? -27.014 19.240 55.121 1.00 15.34 125 MET A C 1
ATOM 451 O O . MET A 1 58 ? -26.700 18.439 54.243 1.00 18.24 125 MET A O 1
ATOM 456 N N . HIS A 1 59 ? -28.249 19.708 55.287 1.00 16.12 126 HIS A N 1
ATOM 457 C CA . HIS A 1 59 ? -29.370 19.285 54.424 1.00 16.18 126 HIS A CA 1
ATOM 458 C C . HIS A 1 59 ? -30.139 20.490 53.872 1.00 19.53 126 HIS A C 1
ATOM 459 O O . HIS A 1 59 ? -31.283 20.343 53.462 1.00 23.49 126 HIS A O 1
ATOM 466 N N . SER A 1 60 ? -29.479 21.651 53.873 1.00 18.52 127 SER A N 1
ATOM 467 C CA . SER A 1 60 ? -29.919 22.925 53.286 1.00 20.02 127 SER A CA 1
ATOM 468 C C . SER A 1 60 ? -30.725 23.787 54.267 1.00 22.01 127 SER A C 1
ATOM 469 O O . SER A 1 60 ? -30.908 23.428 55.438 1.00 22.70 127 SER A O 1
ATOM 472 N N . MET A 1 61 ? -31.158 24.950 53.787 1.00 22.70 128 MET A N 1
ATOM 473 C CA . MET A 1 61 ? -31.933 25.900 54.584 1.00 22.36 128 MET A CA 1
ATOM 474 C C . MET A 1 61 ? -33.425 25.792 54.296 1.00 30.73 128 MET A C 1
ATOM 475 O O . MET A 1 61 ? -34.251 25.786 55.208 1.00 32.74 128 MET A O 1
ATOM 480 N N . THR A 1 62 ? -33.762 25.710 53.015 1.00 24.49 129 THR A N 1
ATOM 481 C CA . THR A 1 62 ? -35.153 25.787 52.578 1.00 27.62 129 THR A CA 1
ATOM 482 C C . THR A 1 62 ? -35.753 24.440 52.210 1.00 24.92 129 THR A C 1
ATOM 483 O O . THR A 1 62 ? -36.978 24.300 52.173 1.00 29.61 129 THR A O 1
ATOM 487 N N . HIS A 1 63 ? -34.900 23.475 51.882 1.00 22.82 130 HIS A N 1
ATOM 488 C CA . HIS A 1 63 ? -35.357 22.182 51.370 1.00 24.02 130 HIS A CA 1
ATOM 489 C C . HIS A 1 63 ? -36.295 22.384 50.174 1.00 24.19 130 HIS A C 1
ATOM 490 O O . HIS A 1 63 ? -37.241 21.617 49.970 1.00 24.51 130 HIS A O 1
ATOM 497 N N . ASN A 1 64 ? -36.018 23.427 49.395 1.00 25.55 131 ASN A N 1
ATOM 498 C CA . ASN A 1 64 ? -36.869 23.808 48.270 1.00 25.32 131 ASN A CA 1
ATOM 499 C C . ASN A 1 64 ? -36.203 23.429 46.947 1.00 25.78 131 ASN A C 1
ATOM 500 O O . ASN A 1 64 ? -35.183 23.994 46.585 1.00 26.87 131 ASN A O 1
ATOM 505 N N . PHE A 1 65 ? -36.786 22.464 46.243 1.00 27.90 132 PHE A N 1
ATOM 506 C CA . PHE A 1 65 ? -36.235 21.957 44.983 1.00 26.48 132 PHE A CA 1
ATOM 507 C C . PHE A 1 65 ? -35.936 23.054 43.956 1.00 27.30 132 PHE A C 1
ATOM 508 O O . PHE A 1 65 ? -34.856 23.094 43.370 1.00 28.63 132 PHE A O 1
ATOM 516 N N . ALA A 1 66 ? -36.896 23.941 43.738 1.00 27.64 133 ALA A N 1
ATOM 517 C CA . ALA A 1 66 ? -36.730 25.004 42.750 1.00 29.00 133 ALA A CA 1
ATOM 518 C C . ALA A 1 66 ? -35.589 25.966 43.110 1.00 32.40 133 ALA A C 1
ATOM 519 O O . ALA A 1 66 ? -34.797 26.366 42.247 1.00 33.13 133 ALA A O 1
ATOM 521 N N . LYS A 1 67 ? -35.514 26.346 44.381 1.00 30.63 134 LYS A N 1
ATOM 522 C CA . LYS A 1 67 ? -34.453 27.238 44.840 1.00 31.31 134 LYS A CA 1
ATOM 523 C C . LYS A 1 67 ? -33.076 26.590 44.742 1.00 26.34 134 LYS A C 1
ATOM 524 O O . LYS A 1 67 ? -32.122 27.214 44.269 1.00 29.29 134 LYS A O 1
ATOM 530 N N . LEU A 1 68 ? -32.973 25.346 45.192 1.00 24.68 135 LEU A N 1
ATOM 531 C CA . LEU A 1 68 ? -31.682 24.684 45.253 1.00 23.56 135 LEU A CA 1
ATOM 532 C C . LEU A 1 68 ? -31.081 24.374 43.894 1.00 26.97 135 LEU A C 1
ATOM 533 O O . LEU A 1 68 ? -29.886 24.584 43.676 1.00 25.70 135 LEU A O 1
ATOM 538 N N . TYR A 1 69 ? -31.902 23.852 42.988 1.00 27.00 136 TYR A N 1
ATOM 539 C CA . TYR A 1 69 ? -31.366 23.278 41.758 1.00 28.21 136 TYR A CA 1
ATOM 540 C C . TYR A 1 69 ? -31.606 24.176 40.553 1.00 32.37 136 TYR A C 1
ATOM 541 O O . TYR A 1 69 ? -30.649 24.600 39.909 1.00 35.88 136 TYR A O 1
ATOM 550 N N . LYS A 1 70 ? -32.863 24.504 40.270 1.00 30.61 137 LYS A N 1
ATOM 551 C CA . LYS A 1 70 ? -33.166 25.377 39.131 1.00 35.70 137 LYS A CA 1
ATOM 552 C C . LYS A 1 70 ? -32.591 26.782 39.312 1.00 33.90 137 LYS A C 1
ATOM 553 O O . LYS A 1 70 ? -31.954 27.327 38.405 1.00 36.48 137 LYS A O 1
ATOM 559 N N . ASN A 1 71 ? -32.816 27.369 40.482 1.00 31.81 138 ASN A N 1
ATOM 560 C CA . ASN A 1 71 ? -32.308 28.706 40.782 1.00 37.57 138 ASN A CA 1
ATOM 561 C C . ASN A 1 71 ? -30.845 28.665 41.240 1.00 35.76 138 ASN A C 1
ATOM 562 O O . ASN A 1 71 ? -30.215 29.709 41.436 1.00 39.33 138 ASN A O 1
ATOM 567 N N . GLY A 1 72 ? -30.317 27.455 41.407 1.00 33.90 139 GLY A N 1
ATOM 568 C CA . GLY A 1 72 ? -28.902 27.247 41.679 1.00 30.66 139 GLY A CA 1
ATOM 569 C C . GLY A 1 72 ? -28.377 27.681 43.037 1.00 29.51 139 GLY A C 1
ATOM 570 O O . GLY A 1 72 ? -27.201 28.013 43.172 1.00 32.45 139 GLY A O 1
ATOM 571 N N . GLU A 1 73 ? -29.233 27.663 44.050 1.00 27.26 140 GLU A N 1
ATOM 572 C CA . GLU A 1 73 ? -28.818 28.122 45.382 1.00 28.03 140 GLU A CA 1
ATOM 573 C C . GLU A 1 73 ? -28.208 27.046 46.274 1.00 28.41 140 GLU A C 1
ATOM 574 O O . GLU A 1 73 ? -27.902 27.327 47.434 1.00 25.32 140 GLU A O 1
ATOM 580 N N . TYR A 1 74 ? -28.025 25.831 45.744 1.00 27.40 141 TYR A N 1
ATOM 581 C CA . TYR A 1 74 ? -27.564 24.695 46.550 1.00 21.56 141 TYR A CA 1
ATOM 582 C C . TYR A 1 74 ? -26.343 25.022 47.404 1.00 21.73 141 TYR A C 1
ATOM 583 O O . TYR A 1 74 ? -26.352 24.825 48.625 1.00 22.69 141 TYR A O 1
ATOM 592 N N . VAL A 1 75 ? -25.285 25.513 46.768 1.00 24.37 142 VAL A N 1
ATOM 593 C CA . VAL A 1 75 ? -24.055 25.715 47.528 1.00 25.27 142 VAL A CA 1
ATOM 594 C C . VAL A 1 75 ? -24.218 26.869 48.521 1.00 23.47 142 VAL A C 1
ATOM 595 O O . VAL A 1 75 ? -23.755 26.769 49.661 1.00 24.64 142 VAL A O 1
ATOM 599 N N . ASN A 1 76 ? -24.909 27.933 48.120 1.00 25.02 143 ASN A N 1
ATOM 600 C CA . ASN A 1 76 ? -25.160 29.037 49.049 1.00 26.20 143 ASN A CA 1
ATOM 601 C C . ASN A 1 76 ? -25.903 28.557 50.303 1.00 25.56 143 ASN A C 1
ATOM 602 O O . ASN A 1 76 ? -25.538 28.921 51.426 1.00 26.41 143 ASN A O 1
ATOM 607 N N . GLU A 1 77 ? -26.937 27.740 50.120 1.00 22.51 144 GLU A N 1
ATOM 608 C CA . GLU A 1 77 ? -27.695 27.244 51.264 1.00 22.02 144 GLU A CA 1
ATOM 609 C C . GLU A 1 77 ? -26.862 26.332 52.136 1.00 21.21 144 GLU A C 1
ATOM 610 O O . GLU A 1 77 ? -26.962 26.372 53.360 1.00 22.07 144 GLU A O 1
ATOM 616 N N . MET A 1 78 ? -26.062 25.474 51.512 1.00 22.70 145 MET A N 1
ATOM 617 C CA . MET A 1 78 ? -25.254 24.560 52.303 1.00 19.87 145 MET A CA 1
ATOM 618 C C . MET A 1 78 ? -24.203 25.325 53.119 1.00 20.36 145 MET A C 1
ATOM 619 O O . MET A 1 78 ? -23.932 24.958 54.259 1.00 21.68 145 MET A O 1
ATOM 624 N N . LYS A 1 79 ? -23.653 26.398 52.548 1.00 21.83 146 LYS A N 1
ATOM 625 C CA . LYS A 1 79 ? -22.684 27.240 53.241 1.00 21.51 146 LYS A CA 1
ATOM 626 C C . LYS A 1 79 ? -23.347 27.954 54.421 1.00 21.39 146 LYS A C 1
ATOM 627 O O . LYS A 1 79 ? -22.757 28.076 55.493 1.00 22.74 146 LYS A O 1
ATOM 633 N N . GLU A 1 80 ? -24.583 28.402 54.239 1.00 22.69 147 GLU A N 1
ATOM 634 C CA . GLU A 1 80 ? -25.276 29.089 55.327 1.00 21.96 147 GLU A CA 1
ATOM 635 C C . GLU A 1 80 ? -25.536 28.123 56.486 1.00 21.75 147 GLU A C 1
ATOM 636 O O . GLU A 1 80 ? -25.352 28.465 57.658 1.00 23.40 147 GLU A O 1
ATOM 642 N N . ASP A 1 81 ? -25.968 26.919 56.138 1.00 19.87 148 ASP A N 1
ATOM 643 C CA . ASP A 1 81 ? -26.272 25.868 57.105 1.00 18.06 148 ASP A CA 1
ATOM 644 C C . ASP A 1 81 ? -24.984 25.460 57.836 1.00 19.08 148 ASP A C 1
ATOM 645 O O . ASP A 1 81 ? -24.961 25.288 59.062 1.00 20.12 148 ASP A O 1
ATOM 650 N N . GLN A 1 82 ? -23.904 25.350 57.070 1.00 19.78 149 GLN A N 1
ATOM 651 C CA . GLN A 1 82 ? -22.593 25.042 57.624 1.00 18.63 149 GLN A CA 1
ATOM 652 C C . GLN A 1 82 ? -22.211 26.022 58.736 1.00 20.80 149 GLN A C 1
ATOM 653 O O . GLN A 1 82 ? -21.739 25.615 59.803 1.00 20.00 149 GLN A O 1
ATOM 659 N N . GLY A 1 83 ? -22.443 27.305 58.485 1.00 21.01 150 GLY A N 1
ATOM 660 C CA . GLY A 1 83 ? -22.099 28.340 59.459 1.00 20.08 150 GLY A CA 1
ATOM 661 C C . GLY A 1 83 ? -22.927 28.229 60.731 1.00 22.46 150 GLY A C 1
ATOM 662 O O . GLY A 1 83 ? -22.411 28.439 61.829 1.00 23.05 150 GLY A O 1
ATOM 663 N N . LEU A 1 84 ? -24.210 27.907 60.593 1.00 21.47 151 LEU A N 1
ATOM 664 C CA . LEU A 1 84 ? -25.082 27.726 61.751 1.00 21.53 151 LEU A CA 1
ATOM 665 C C . LEU A 1 84 ? -24.604 26.571 62.629 1.00 21.06 151 LEU A C 1
ATOM 666 O O . LEU A 1 84 ? -24.579 26.673 63.861 1.00 21.44 151 LEU A O 1
ATOM 671 N N . ILE A 1 85 ? -24.236 25.471 61.987 1.00 19.49 152 ILE A N 1
ATOM 672 C CA . ILE A 1 85 ? -23.714 24.330 62.726 1.00 18.31 152 ILE A CA 1
ATOM 673 C C . ILE A 1 85 ? -22.383 24.690 63.404 1.00 20.55 152 ILE A C 1
ATOM 674 O O . ILE A 1 85 ? -22.177 24.377 64.590 1.00 20.34 152 ILE A O 1
ATOM 679 N N . ALA A 1 86 ? -21.495 25.362 62.672 1.00 18.81 153 ALA A N 1
ATOM 680 C CA . ALA A 1 86 ? -20.178 25.723 63.194 1.00 20.41 153 ALA A CA 1
ATOM 681 C C . ALA A 1 86 ? -20.284 26.630 64.405 1.00 24.22 153 ALA A C 1
ATOM 682 O O . ALA A 1 86 ? -19.435 26.587 65.298 1.00 24.62 153 ALA A O 1
ATOM 684 N N . ASN A 1 87 ? -21.321 27.460 64.450 1.00 21.67 154 ASN A N 1
ATOM 685 C CA A ASN A 1 87 ? -21.541 28.364 65.579 0.51 24.09 154 ASN A CA 1
ATOM 686 C CA B ASN A 1 87 ? -21.481 28.362 65.581 0.49 23.16 154 ASN A CA 1
ATOM 687 C C . ASN A 1 87 ? -21.746 27.602 66.876 1.00 22.65 154 ASN A C 1
ATOM 688 O O . ASN A 1 87 ? -21.460 28.105 67.965 1.00 24.62 154 ASN A O 1
ATOM 697 N N . ILE A 1 88 ? -22.282 26.393 66.749 1.00 21.39 155 ILE A N 1
ATOM 698 C CA . ILE A 1 88 ? -22.595 25.565 67.900 1.00 21.64 155 ILE A CA 1
ATOM 699 C C . ILE A 1 88 ? -21.431 24.645 68.253 1.00 24.76 155 ILE A C 1
ATOM 700 O O . ILE A 1 88 ? -21.001 24.607 69.411 1.00 28.44 155 ILE A O 1
ATOM 705 N N . ILE A 1 89 ? -20.916 23.917 67.265 1.00 22.04 156 ILE A N 1
ATOM 706 C CA . ILE A 1 89 ? -19.913 22.894 67.577 1.00 22.85 156 ILE A CA 1
ATOM 707 C C . ILE A 1 89 ? -18.461 23.257 67.243 1.00 25.30 156 ILE A C 1
ATOM 708 O O . ILE A 1 89 ? -17.542 22.477 67.538 1.00 26.99 156 ILE A O 1
ATOM 713 N N . GLY A 1 90 ? -18.232 24.432 66.667 1.00 21.81 157 GLY A N 1
ATOM 714 C CA . GLY A 1 90 ? -16.872 24.892 66.409 1.00 21.12 157 GLY A CA 1
ATOM 715 C C . GLY A 1 90 ? -16.189 24.187 65.242 1.00 27.93 157 GLY A C 1
ATOM 716 O O . GLY A 1 90 ? -14.983 24.313 65.045 1.00 34.15 157 GLY A O 1
ATOM 717 N N . LYS A 1 91 ? -16.962 23.418 64.492 1.00 27.87 158 LYS A N 1
ATOM 718 C CA . LYS A 1 91 ? -16.447 22.689 63.340 1.00 31.01 158 LYS A CA 1
ATOM 719 C C . LYS A 1 91 ? -17.326 23.017 62.145 1.00 22.79 158 LYS A C 1
ATOM 720 O O . LYS A 1 91 ? -18.535 23.100 62.298 1.00 22.47 158 LYS A O 1
ATOM 726 N N . SER A 1 92 ? -16.721 23.198 60.973 1.00 23.25 159 SER A N 1
ATOM 727 C CA . SER A 1 92 ? -17.480 23.425 59.745 1.00 20.09 159 SER A CA 1
ATOM 728 C C . SER A 1 92 ? -17.539 22.130 58.944 1.00 20.90 159 SER A C 1
ATOM 729 O O . SER A 1 92 ? -16.547 21.740 58.327 1.00 23.17 159 SER A O 1
ATOM 732 N N . PRO A 1 93 ? -18.702 21.459 58.945 1.00 20.63 160 PRO A N 1
ATOM 733 C CA . PRO A 1 93 ? -18.790 20.177 58.230 1.00 19.65 160 PRO A CA 1
ATOM 734 C C . PRO A 1 93 ? -18.659 20.350 56.736 1.00 20.33 160 PRO A C 1
ATOM 735 O O . PRO A 1 93 ? -19.065 21.398 56.230 1.00 20.81 160 PRO A O 1
ATOM 739 N N . LYS A 1 94 ? -18.152 19.327 56.049 1.00 20.16 161 LYS A N 1
ATOM 740 C CA . LYS A 1 94 ? -18.019 19.389 54.593 1.00 18.66 161 LYS A CA 1
ATOM 741 C C . LYS A 1 94 ? -19.082 18.578 53.852 1.00 22.08 161 LYS A C 1
ATOM 742 O O . LYS A 1 94 ? -19.326 18.830 52.681 1.00 21.88 161 LYS A O 1
ATOM 748 N N . LEU A 1 95 ? -19.706 17.604 54.516 1.00 18.96 162 LEU A N 1
ATOM 749 C CA . LEU A 1 95 ? -20.624 16.707 53.808 1.00 18.30 162 LEU A CA 1
ATOM 750 C C . LEU A 1 95 ? -22.046 17.246 53.761 1.00 17.87 162 LEU A C 1
ATOM 751 O O . LEU A 1 95 ? -22.614 17.655 54.776 1.00 18.78 162 LEU A O 1
ATOM 756 N N . THR A 1 96 ? -22.619 17.239 52.563 1.00 16.98 163 THR A N 1
ATOM 757 C CA . THR A 1 96 ? -23.991 17.646 52.342 1.00 17.01 163 THR A CA 1
ATOM 758 C C . THR A 1 96 ? -24.799 16.456 51.819 1.00 17.58 163 THR A C 1
ATOM 759 O O . THR A 1 96 ? -24.259 15.554 51.186 1.00 19.91 163 THR A O 1
ATOM 763 N N . ARG A 1 97 ? -26.084 16.472 52.128 1.00 16.69 164 ARG A N 1
ATOM 764 C CA . ARG A 1 97 ? -27.053 15.501 51.600 1.00 18.38 164 ARG A CA 1
ATOM 765 C C . ARG A 1 97 ? -28.099 16.305 50.833 1.00 20.96 164 ARG A C 1
ATOM 766 O O . ARG A 1 97 ? -28.774 17.158 51.403 1.00 17.47 164 ARG A O 1
ATOM 774 N N . PRO A 1 98 ? -28.211 16.075 49.515 1.00 19.23 165 PRO A N 1
ATOM 775 C CA . PRO A 1 98 ? -29.153 16.903 48.747 1.00 19.10 165 PRO A CA 1
ATOM 776 C C . PRO A 1 98 ? -30.604 16.582 49.061 1.00 21.30 165 PRO A C 1
ATOM 777 O O . PRO A 1 98 ? -31.003 15.420 49.016 1.00 21.60 165 PRO A O 1
ATOM 781 N N . PRO A 1 99 ? -31.401 17.611 49.364 1.00 17.04 166 PRO A N 1
ATOM 782 C CA . PRO A 1 99 ? -32.836 17.354 49.386 1.00 19.78 166 PRO A CA 1
ATOM 783 C C . PRO A 1 99 ? -33.294 16.753 48.049 1.00 21.51 166 PRO A C 1
ATOM 784 O O . PRO A 1 99 ? -32.896 17.235 46.992 1.00 22.36 166 PRO A O 1
ATOM 788 N N . TYR A 1 100 ? -34.103 15.700 48.119 1.00 21.34 167 TYR A N 1
ATOM 789 C CA . TYR A 1 100 ? -34.626 14.980 46.949 1.00 20.09 167 TYR A CA 1
ATOM 790 C C . TYR A 1 100 ? -33.542 14.207 46.195 1.00 24.02 167 TYR A C 1
ATOM 791 O O . TYR A 1 100 ? -33.797 13.661 45.113 1.00 24.79 167 TYR A O 1
ATOM 800 N N . GLY A 1 101 ? -32.350 14.119 46.779 1.00 20.78 168 GLY A N 1
ATOM 801 C CA . GLY A 1 101 ? -31.248 13.411 46.134 1.00 22.22 168 GLY A CA 1
ATOM 802 C C . GLY A 1 101 ? -30.589 14.256 45.051 1.00 23.34 168 GLY A C 1
ATOM 803 O O . GLY A 1 101 ? -31.154 15.247 44.609 1.00 22.37 168 GLY A O 1
ATOM 804 N N . SER A 1 102 ? -29.402 13.858 44.607 1.00 20.52 169 SER A N 1
ATOM 805 C CA . SER A 1 102 ? -28.645 14.678 43.651 1.00 21.34 169 SER A CA 1
ATOM 806 C C . SER A 1 102 ? -29.117 14.592 42.208 1.00 22.61 169 SER A C 1
ATOM 807 O O . SER A 1 102 ? -28.733 15.433 41.392 1.00 24.17 169 SER A O 1
ATOM 810 N N . MET A 1 103 ? -29.925 13.583 41.889 1.00 23.98 170 MET A N 1
ATOM 811 C CA . MET A 1 103 ? -30.312 13.294 40.504 1.00 26.02 170 MET A CA 1
ATOM 812 C C . MET A 1 103 ? -31.796 13.569 40.277 1.00 28.19 170 MET A C 1
ATOM 813 O O . MET A 1 103 ? -32.638 12.940 40.911 1.00 32.37 170 MET A O 1
ATOM 818 N N . PRO A 1 104 ? -32.128 14.468 39.339 1.00 31.39 171 PRO A N 1
ATOM 819 C CA . PRO A 1 104 ? -31.237 15.148 38.395 1.00 26.57 171 PRO A CA 1
ATOM 820 C C . PRO A 1 104 ? -30.841 16.566 38.808 1.00 25.68 171 PRO A C 1
ATOM 821 O O . PRO A 1 104 ? -30.193 17.254 38.014 1.00 29.95 171 PRO A O 1
ATOM 825 N N . GLY A 1 105 ? -31.223 16.991 40.010 1.00 27.30 172 GLY A N 1
ATOM 826 C CA . GLY A 1 105 ? -31.049 18.368 40.450 1.00 31.02 172 GLY A CA 1
ATOM 827 C C . GLY A 1 105 ? -29.647 18.956 40.377 1.00 26.36 172 GLY A C 1
ATOM 828 O O . GLY A 1 105 ? -29.461 20.076 39.889 1.00 26.35 172 GLY A O 1
ATOM 829 N N . LEU A 1 106 ? -28.660 18.217 40.870 1.00 25.35 173 LEU A N 1
ATOM 830 C CA . LEU A 1 106 ? -27.284 18.712 40.891 1.00 25.07 173 LEU A CA 1
ATOM 831 C C . LEU A 1 106 ? -26.629 18.508 39.535 1.00 24.67 173 LEU A C 1
ATOM 832 O O . LEU A 1 106 ? -25.911 17.533 39.320 1.00 26.64 173 LEU A O 1
ATOM 837 N N . ASN A 1 107 ? -26.874 19.438 38.624 1.00 25.15 174 ASN A N 1
ATOM 838 C CA . ASN A 1 107 ? -26.310 19.354 37.279 1.00 25.22 174 ASN A CA 1
ATOM 839 C C . ASN A 1 107 ? -24.804 19.628 37.251 1.00 27.58 174 ASN A C 1
ATOM 840 O O . ASN A 1 107 ? -24.198 19.953 38.274 1.00 25.27 174 ASN A O 1
ATOM 845 N N . GLU A 1 108 ? -24.221 19.510 36.059 1.00 30.08 175 GLU A N 1
ATOM 846 C CA . GLU A 1 108 ? -22.802 19.753 35.825 1.00 36.26 175 GLU A CA 1
ATOM 847 C C . GLU A 1 108 ? -22.237 20.963 36.555 1.00 30.30 175 GLU A C 1
ATOM 848 O O . GLU A 1 108 ? -21.232 20.878 37.264 1.00 29.01 175 GLU A O 1
ATOM 854 N N . GLY A 1 109 ? -22.878 22.103 36.332 1.00 32.68 176 GLY A N 1
ATOM 855 C CA . GLY A 1 109 ? -22.403 23.367 36.860 1.00 32.35 176 GLY A CA 1
ATOM 856 C C . GLY A 1 109 ? -22.452 23.400 38.372 1.00 28.04 176 GLY A C 1
ATOM 857 O O . GLY A 1 109 ? -21.543 23.926 39.008 1.00 29.73 176 GLY A O 1
ATOM 858 N N . LEU A 1 110 ? -23.519 22.853 38.948 1.00 27.62 177 LEU A N 1
ATOM 859 C CA . LEU A 1 110 ? -23.651 22.814 40.398 1.00 26.43 177 LEU A CA 1
ATOM 860 C C . LEU A 1 110 ? -22.647 21.858 41.030 1.00 24.19 177 LEU A C 1
ATOM 861 O O . LEU A 1 110 ? -22.113 22.143 42.099 1.00 26.10 177 LEU A O 1
ATOM 866 N N . ARG A 1 111 ? -22.371 20.730 40.377 1.00 25.40 178 ARG A N 1
ATOM 867 C CA . ARG A 1 111 ? -21.394 19.803 40.948 1.00 25.88 178 ARG A CA 1
ATOM 868 C C . ARG A 1 111 ? -20.010 20.464 40.991 1.00 24.30 178 ARG A C 1
ATOM 869 O O . ARG A 1 111 ? -19.262 20.281 41.951 1.00 26.28 178 ARG A O 1
ATOM 877 N N . ASN A 1 112 ? -19.682 21.255 39.972 1.00 25.94 179 ASN A N 1
ATOM 878 C CA . ASN A 1 112 ? -18.440 22.030 40.009 1.00 26.90 179 ASN A CA 1
ATOM 879 C C . ASN A 1 112 ? -18.423 23.025 41.165 1.00 26.12 179 ASN A C 1
ATOM 880 O O . ASN A 1 112 ? -17.413 23.167 41.855 1.00 28.92 179 ASN A O 1
ATOM 885 N N . LYS A 1 113 ? -19.548 23.698 41.386 1.00 27.76 180 LYS A N 1
ATOM 886 C CA . LYS A 1 113 ? -19.640 24.658 42.483 1.00 27.52 180 LYS A CA 1
ATOM 887 C C . LYS A 1 113 ? -19.472 23.969 43.834 1.00 27.40 180 LYS A C 1
ATOM 888 O O . LYS A 1 113 ? -18.851 24.515 44.749 1.00 29.37 180 LYS A O 1
ATOM 894 N N . VAL A 1 114 ? -20.025 22.768 43.955 1.00 25.24 181 VAL A N 1
ATOM 895 C CA . VAL A 1 114 ? -19.873 21.974 45.171 1.00 24.50 181 VAL A CA 1
ATOM 896 C C . VAL A 1 114 ? -18.403 21.697 45.446 1.00 26.73 181 VAL A C 1
ATOM 897 O O . VAL A 1 114 ? -17.907 21.954 46.553 1.00 26.37 181 VAL A O 1
ATOM 901 N N . VAL A 1 115 ? -17.706 21.195 44.426 1.00 26.14 182 VAL A N 1
ATOM 902 C CA . VAL A 1 115 ? -16.301 20.839 44.562 1.00 26.88 182 VAL A CA 1
ATOM 903 C C . VAL A 1 115 ? -15.481 22.083 44.883 1.00 32.26 182 VAL A C 1
ATOM 904 O O . VAL A 1 115 ? -14.640 22.066 45.786 1.00 31.05 182 VAL A O 1
ATOM 908 N N . GLU A 1 116 ? -15.763 23.168 44.169 1.00 25.64 183 GLU A N 1
ATOM 909 C CA . GLU A 1 116 ? -15.019 24.417 44.335 1.00 27.85 183 GLU A CA 1
ATOM 910 C C . GLU A 1 116 ? -15.249 25.034 45.719 1.00 29.08 183 GLU A C 1
ATOM 911 O O . GLU A 1 116 ? -14.398 25.757 46.235 1.00 31.90 183 GLU A O 1
ATOM 917 N N . GLY A 1 117 ? -16.401 24.745 46.306 1.00 29.92 184 GLY A N 1
ATOM 918 C CA . GLY A 1 117 ? -16.734 25.242 47.627 1.00 29.20 184 GLY A CA 1
ATOM 919 C C . GLY A 1 117 ? -16.209 24.379 48.758 1.00 29.32 184 GLY A C 1
ATOM 920 O O . GLY A 1 117 ? -16.384 24.720 49.924 1.00 33.38 184 GLY A O 1
ATOM 921 N N . GLY A 1 118 ? -15.572 23.264 48.419 1.00 29.75 185 GLY A N 1
ATOM 922 C CA . GLY A 1 118 ? -14.964 22.394 49.413 1.00 28.24 185 GLY A CA 1
ATOM 923 C C . GLY A 1 118 ? -15.950 21.420 50.034 1.00 29.24 185 GLY A C 1
ATOM 924 O O . GLY A 1 118 ? -15.680 20.839 51.087 1.00 31.92 185 GLY A O 1
ATOM 925 N N . PHE A 1 119 ? -17.090 21.237 49.379 1.00 24.93 186 PHE A N 1
ATOM 926 C CA . PHE A 1 119 ? -18.132 20.356 49.907 1.00 23.16 186 PHE A CA 1
ATOM 927 C C . PHE A 1 119 ? -18.070 18.970 49.286 1.00 23.85 186 PHE A C 1
ATOM 928 O O . PHE A 1 119 ? -17.534 18.791 48.186 1.00 24.86 186 PHE A O 1
ATOM 936 N N . LYS A 1 120 ? -18.634 17.999 49.993 1.00 21.55 187 LYS A N 1
ATOM 937 C CA . LYS A 1 120 ? -18.909 16.679 49.447 1.00 21.70 187 LYS A CA 1
ATOM 938 C C . LYS A 1 120 ? -20.420 16.439 49.431 1.00 22.50 187 LYS A C 1
ATOM 939 O O . LYS A 1 120 ? -21.183 17.167 50.078 1.00 21.68 187 LYS A O 1
ATOM 945 N N . VAL A 1 121 ? -20.843 15.420 48.685 1.00 19.30 188 VAL A N 1
ATOM 946 C CA . VAL A 1 121 ? -22.250 15.091 48.542 1.00 19.71 188 VAL A CA 1
ATOM 947 C C . VAL A 1 121 ? -22.452 13.600 48.753 1.00 22.36 188 VAL A C 1
ATOM 948 O O . VAL A 1 121 ? -21.820 12.788 48.070 1.00 24.49 188 VAL A O 1
ATOM 952 N N . TRP A 1 122 ? -23.336 13.238 49.679 1.00 18.56 189 TRP A N 1
ATOM 953 C CA . TRP A 1 122 ? -23.735 11.844 49.830 1.00 22.75 189 TRP A CA 1
ATOM 954 C C . TRP A 1 122 ? -25.217 11.689 49.545 1.00 21.79 189 TRP A C 1
ATOM 955 O O . TRP A 1 122 ? -26.056 12.391 50.147 1.00 19.00 189 TRP A O 1
ATOM 966 N N . ASP A 1 123 ? -25.532 10.788 48.615 1.00 20.73 190 ASP A N 1
ATOM 967 C CA . ASP A 1 123 ? -26.887 10.295 48.472 1.00 20.52 190 ASP A CA 1
ATOM 968 C C . ASP A 1 123 ? -26.990 9.058 49.372 1.00 21.53 190 ASP A C 1
ATOM 969 O O . ASP A 1 123 ? -26.550 9.105 50.520 1.00 20.58 190 ASP A O 1
ATOM 974 N N . TRP A 1 124 ? -27.550 7.960 48.875 1.00 21.19 191 TRP A N 1
ATOM 975 C CA . TRP A 1 124 ? -27.716 6.785 49.725 1.00 21.79 191 TRP A CA 1
ATOM 976 C C . TRP A 1 124 ? -27.728 5.538 48.869 1.00 21.49 191 TRP A C 1
ATOM 977 O O . TRP A 1 124 ? -27.822 5.652 47.650 1.00 25.98 191 TRP A O 1
ATOM 988 N N . THR A 1 125 ? -27.621 4.366 49.497 1.00 22.92 192 THR A N 1
ATOM 989 C CA . THR A 1 125 ? -27.707 3.099 48.753 1.00 22.68 192 THR A CA 1
ATOM 990 C C . THR A 1 125 ? -28.954 2.309 49.106 1.00 24.55 192 THR A C 1
ATOM 991 O O . THR A 1 125 ? -29.375 1.419 48.341 1.00 27.25 192 THR A O 1
ATOM 995 N N . ILE A 1 126 ? -29.524 2.593 50.267 1.00 25.49 193 ILE A N 1
ATOM 996 C CA . ILE A 1 126 ? -30.759 1.944 50.711 1.00 29.20 193 ILE A CA 1
ATOM 997 C C . ILE A 1 126 ? -31.753 2.995 51.155 1.00 28.54 193 ILE A C 1
ATOM 998 O O . ILE A 1 126 ? -31.447 3.795 52.036 1.00 27.19 193 ILE A O 1
ATOM 1003 N N . ASP A 1 127 ? -32.922 3.012 50.530 1.00 26.69 194 ASP A N 1
ATOM 1004 C CA . ASP A 1 127 ? -34.008 3.898 50.933 1.00 25.60 194 ASP A CA 1
ATOM 1005 C C . ASP A 1 127 ? -34.978 3.116 51.820 1.00 24.95 194 ASP A C 1
ATOM 1006 O O . ASP A 1 127 ? -35.565 2.128 51.384 1.00 27.23 194 ASP A O 1
ATOM 1011 N N . SER A 1 128 ? -35.135 3.552 53.067 1.00 24.48 195 SER A N 1
ATOM 1012 C CA . SER A 1 128 ? -35.989 2.846 54.022 1.00 26.24 195 SER A CA 1
ATOM 1013 C C . SER A 1 128 ? -37.473 2.952 53.688 1.00 24.61 195 SER A C 1
ATOM 1014 O O . SER A 1 128 ? -38.293 2.223 54.254 1.00 26.97 195 SER A O 1
ATOM 1017 N N . LEU A 1 129 ? -37.814 3.879 52.791 1.00 26.87 196 LEU A N 1
ATOM 1018 C CA . LEU A 1 129 ? -39.213 4.145 52.439 1.00 26.61 196 LEU A CA 1
ATOM 1019 C C . LEU A 1 129 ? -40.047 4.531 53.652 1.00 27.94 196 LEU A C 1
ATOM 1020 O O . LEU A 1 129 ? -41.263 4.343 53.662 1.00 30.52 196 LEU A O 1
ATOM 1025 N N . ASP A 1 130 ? -39.403 5.092 54.673 1.00 27.61 197 ASP A N 1
ATOM 1026 C CA . ASP A 1 130 ? -40.102 5.348 55.929 1.00 27.35 197 ASP A CA 1
ATOM 1027 C C . ASP A 1 130 ? -41.297 6.299 55.750 1.00 31.27 197 ASP A C 1
ATOM 1028 O O . ASP A 1 130 ? -42.284 6.199 56.474 1.00 31.08 197 ASP A O 1
ATOM 1033 N N . TRP A 1 131 ? -41.233 7.171 54.745 1.00 26.98 198 TRP A N 1
ATOM 1034 C CA . TRP A 1 131 ? -42.334 8.090 54.456 1.00 27.42 198 TRP A CA 1
ATOM 1035 C C . TRP A 1 131 ? -43.619 7.383 54.023 1.00 28.22 198 TRP A C 1
ATOM 1036 O O . TRP A 1 131 ? -44.710 7.946 54.132 1.00 28.37 198 TRP A O 1
ATOM 1047 N N . ARG A 1 132 ? -43.501 6.161 53.510 1.00 30.49 199 ARG A N 1
ATOM 1048 C CA . ARG A 1 132 ? -44.676 5.411 53.058 1.00 31.90 199 ARG A CA 1
ATOM 1049 C C . ARG A 1 132 ? -45.638 5.118 54.201 1.00 34.97 199 ARG A C 1
ATOM 1050 O O . ARG A 1 132 ? -46.834 4.930 53.996 1.00 33.87 199 ARG A O 1
ATOM 1058 N N . TYR A 1 133 ? -45.109 5.071 55.416 1.00 29.97 200 TYR A N 1
ATOM 1059 C CA . TYR A 1 133 ? -45.911 4.654 56.543 1.00 36.87 200 TYR A CA 1
ATOM 1060 C C . TYR A 1 133 ? -46.173 5.822 57.486 1.00 35.33 200 TYR A C 1
ATOM 1061 O O . TYR A 1 133 ? -46.508 5.620 58.643 1.00 33.45 200 TYR A O 1
ATOM 1070 N N . ASN A 1 134 ? -46.048 7.045 56.971 1.00 33.88 201 ASN A N 1
ATOM 1071 C CA . ASN A 1 134 ? -46.407 8.229 57.756 1.00 36.21 201 ASN A CA 1
ATOM 1072 C C . ASN A 1 134 ? -47.844 8.152 58.265 1.00 40.91 201 ASN A C 1
ATOM 1073 O O . ASN A 1 134 ? -48.762 7.807 57.513 1.00 40.51 201 ASN A O 1
ATOM 1078 N N . LYS A 1 135 ? -48.015 8.459 59.551 1.00 36.30 202 LYS A N 1
ATOM 1079 C CA . LYS A 1 135 ? -49.318 8.494 60.222 1.00 39.57 202 LYS A CA 1
ATOM 1080 C C . LYS A 1 135 ? -49.958 7.117 60.407 1.00 43.15 202 LYS A C 1
ATOM 1081 O O . LYS A 1 135 ? -51.128 7.025 60.765 1.00 49.78 202 LYS A O 1
ATOM 1087 N N . MET A 1 136 ? -49.194 6.055 60.173 1.00 39.72 203 MET A N 1
ATOM 1088 C CA . MET A 1 136 ? -49.664 4.698 60.449 1.00 46.73 203 MET A CA 1
ATOM 1089 C C . MET A 1 136 ? -49.201 4.284 61.850 1.00 45.44 203 MET A C 1
ATOM 1090 O O . MET A 1 136 ? -48.293 4.910 62.395 1.00 43.95 203 MET A O 1
ATOM 1095 N N . PRO A 1 137 ? -49.831 3.252 62.443 1.00 40.19 204 PRO A N 1
ATOM 1096 C CA . PRO A 1 137 ? -49.414 2.775 63.771 1.00 44.81 204 PRO A CA 1
ATOM 1097 C C . PRO A 1 137 ? -47.917 2.499 63.844 1.00 42.32 204 PRO A C 1
ATOM 1098 O O . PRO A 1 137 ? -47.361 1.842 62.963 1.00 38.35 204 PRO A O 1
ATOM 1102 N N . VAL A 1 138 ? -47.277 3.006 64.890 1.00 41.39 205 VAL A N 1
ATOM 1103 C CA . VAL A 1 138 ? -45.827 3.128 64.903 1.00 35.62 205 VAL A CA 1
ATOM 1104 C C . VAL A 1 138 ? -45.077 1.801 64.933 1.00 32.98 205 VAL A C 1
ATOM 1105 O O . VAL A 1 138 ? -44.135 1.610 64.171 1.00 34.36 205 VAL A O 1
ATOM 1109 N N . ASP A 1 139 ? -45.476 0.878 65.801 1.00 35.86 206 ASP A N 1
ATOM 1110 C CA . ASP A 1 139 ? -44.708 -0.356 65.921 1.00 40.79 206 ASP A CA 1
ATOM 1111 C C . ASP A 1 139 ? -44.817 -1.234 64.666 1.00 37.31 206 ASP A C 1
ATOM 1112 O O . ASP A 1 139 ? -43.829 -1.843 64.245 1.00 33.87 206 ASP A O 1
ATOM 1117 N N . ALA A 1 140 ? -45.991 -1.269 64.046 1.00 33.48 207 ALA A N 1
ATOM 1118 C CA . ALA A 1 140 ? -46.150 -2.035 62.810 1.00 37.70 207 ALA A CA 1
ATOM 1119 C C . ALA A 1 140 ? -45.379 -1.383 61.669 1.00 35.45 207 ALA A C 1
ATOM 1120 O O . ALA A 1 140 ? -44.759 -2.073 60.853 1.00 36.09 207 ALA A O 1
ATOM 1122 N N . ALA A 1 141 ? -45.424 -0.053 61.609 1.00 30.83 208 ALA A N 1
ATOM 1123 C CA . ALA A 1 141 ? -44.711 0.688 60.570 1.00 31.86 208 ALA A CA 1
ATOM 1124 C C . ALA A 1 141 ? -43.214 0.473 60.711 1.00 29.27 208 ALA A C 1
ATOM 1125 O O . ALA A 1 141 ? -42.514 0.281 59.718 1.00 30.79 208 ALA A O 1
ATOM 1127 N N . ALA A 1 142 ? -42.736 0.509 61.953 1.00 28.57 209 ALA A N 1
ATOM 1128 C CA . ALA A 1 142 ? -41.323 0.307 62.254 1.00 30.27 209 ALA A CA 1
ATOM 1129 C C . ALA A 1 142 ? -40.826 -1.052 61.781 1.00 30.53 209 ALA A C 1
ATOM 1130 O O . ALA A 1 142 ? -39.733 -1.157 61.216 1.00 29.92 209 ALA A O 1
ATOM 1132 N N . ALA A 1 143 ? -41.621 -2.090 62.024 1.00 33.82 210 ALA A N 1
ATOM 1133 C CA . ALA A 1 143 ? -41.253 -3.437 61.606 1.00 33.50 210 ALA A CA 1
ATOM 1134 C C . ALA A 1 143 ? -41.112 -3.507 60.084 1.00 34.12 210 ALA A C 1
ATOM 1135 O O . ALA A 1 143 ? -40.201 -4.154 59.565 1.00 37.51 210 ALA A O 1
ATOM 1137 N N . GLN A 1 144 ? -42.017 -2.832 59.378 1.00 32.41 211 GLN A N 1
ATOM 1138 C CA . GLN A 1 144 ? -42.000 -2.817 57.914 1.00 41.25 211 GLN A CA 1
ATOM 1139 C C . GLN A 1 144 ? -40.795 -2.036 57.390 1.00 32.42 211 GLN A C 1
ATOM 1140 O O . GLN A 1 144 ? -40.152 -2.426 56.423 1.00 35.67 211 GLN A O 1
ATOM 1146 N N . ILE A 1 145 ? -40.495 -0.922 58.036 1.00 28.50 212 ILE A N 1
ATOM 1147 C CA . ILE A 1 145 ? -39.314 -0.144 57.680 1.00 27.19 212 ILE A CA 1
ATOM 1148 C C . ILE A 1 145 ? -38.042 -0.958 57.901 1.00 32.45 212 ILE A C 1
ATOM 1149 O O . ILE A 1 145 ? -37.134 -0.964 57.061 1.00 32.95 212 ILE A O 1
ATOM 1154 N N . ALA A 1 146 ? -37.988 -1.674 59.019 1.00 30.52 213 ALA A N 1
ATOM 1155 C CA . ALA A 1 146 ? -36.831 -2.495 59.311 1.00 31.39 213 ALA A CA 1
ATOM 1156 C C . ALA A 1 146 ? -36.645 -3.557 58.222 1.00 33.72 213 ALA A C 1
ATOM 1157 O O . ALA A 1 146 ? -35.529 -3.769 57.749 1.00 37.54 213 ALA A O 1
ATOM 1159 N N . GLN A 1 147 ? -37.726 -4.201 57.785 1.00 34.67 214 GLN A N 1
ATOM 1160 C CA . GLN A 1 147 ? -37.561 -5.214 56.745 1.00 40.34 214 GLN A CA 1
ATOM 1161 C C . GLN A 1 147 ? -37.201 -4.573 55.400 1.00 36.92 214 GLN A C 1
ATOM 1162 O O . GLN A 1 147 ? -36.514 -5.193 54.594 1.00 44.18 214 GLN A O 1
ATOM 1168 N N . ASN A 1 148 ? -37.648 -3.342 55.155 1.00 34.22 215 ASN A N 1
ATOM 1169 C CA . ASN A 1 148 ? -37.251 -2.641 53.931 1.00 36.90 215 ASN A CA 1
ATOM 1170 C C . ASN A 1 148 ? -35.746 -2.477 53.886 1.00 40.75 215 ASN A C 1
ATOM 1171 O O . ASN A 1 148 ? -35.111 -2.712 52.859 1.00 40.09 215 ASN A O 1
ATOM 1176 N N . VAL A 1 149 ? -35.177 -2.076 55.015 1.00 33.47 216 VAL A N 1
ATOM 1177 C CA . VAL A 1 149 ? -33.737 -1.904 55.119 1.00 36.30 216 VAL A CA 1
ATOM 1178 C C . VAL A 1 149 ? -32.992 -3.236 55.084 1.00 39.17 216 VAL A C 1
ATOM 1179 O O . VAL A 1 149 ? -32.065 -3.406 54.287 1.00 39.65 216 VAL A O 1
ATOM 1183 N N . LEU A 1 150 ? -33.410 -4.175 55.935 1.00 41.31 217 LEU A N 1
ATOM 1184 C CA . LEU A 1 150 ? -32.652 -5.407 56.164 1.00 49.24 217 LEU A CA 1
ATOM 1185 C C . LEU A 1 150 ? -32.468 -6.252 54.915 1.00 52.70 217 LEU A C 1
ATOM 1186 O O . LEU A 1 150 ? -31.421 -6.879 54.730 1.00 51.50 217 LEU A O 1
ATOM 1191 N N . THR A 1 151 ? -33.474 -6.268 54.050 1.00 49.08 218 THR A N 1
ATOM 1192 C CA . THR A 1 151 ? -33.398 -7.104 52.862 1.00 54.09 218 THR A CA 1
ATOM 1193 C C . THR A 1 151 ? -32.532 -6.460 51.783 1.00 65.79 218 THR A C 1
ATOM 1194 O O . THR A 1 151 ? -31.879 -7.158 51.003 1.00 62.06 218 THR A O 1
ATOM 1198 N N . ASN A 1 152 ? -32.518 -5.128 51.753 1.00 54.60 219 ASN A N 1
ATOM 1199 C CA . ASN A 1 152 ? -31.743 -4.387 50.761 1.00 55.40 219 ASN A CA 1
ATOM 1200 C C . ASN A 1 152 ? -30.255 -4.306 51.098 1.00 46.97 219 ASN A C 1
ATOM 1201 O O . ASN A 1 152 ? -29.469 -3.772 50.319 1.00 48.20 219 ASN A O 1
ATOM 1206 N N . ALA A 1 153 ? -29.874 -4.822 52.262 1.00 44.18 220 ALA A N 1
ATOM 1207 C CA . ALA A 1 153 ? -28.487 -4.742 52.717 1.00 48.24 220 ALA A CA 1
ATOM 1208 C C . ALA A 1 153 ? -27.672 -5.943 52.246 1.00 48.45 220 ALA A C 1
ATOM 1209 O O . ALA A 1 153 ? -27.807 -7.038 52.784 1.00 55.51 220 ALA A O 1
ATOM 1211 N N . THR A 1 154 ? -26.818 -5.725 51.251 1.00 52.71 221 THR A N 1
ATOM 1212 C CA . THR A 1 154 ? -26.041 -6.806 50.649 1.00 58.82 221 THR A CA 1
ATOM 1213 C C . THR A 1 154 ? -24.561 -6.452 50.467 1.00 60.98 221 THR A C 1
ATOM 1214 O O . THR A 1 154 ? -23.687 -7.317 50.593 1.00 60.73 221 THR A O 1
ATOM 1218 N N . LYS A 1 155 ? -24.294 -5.184 50.161 1.00 48.17 222 LYS A N 1
ATOM 1219 C CA . LYS A 1 155 ? -22.943 -4.704 49.855 1.00 49.51 222 LYS A CA 1
ATOM 1220 C C . LYS A 1 155 ? -22.103 -4.481 51.115 1.00 50.80 222 LYS A C 1
ATOM 1221 O O . LYS A 1 155 ? -22.656 -4.294 52.203 1.00 47.31 222 LYS A O 1
ATOM 1227 N N . PRO A 1 156 ? -20.762 -4.491 50.969 1.00 47.40 223 PRO A N 1
ATOM 1228 C CA . PRO A 1 156 ? -19.847 -4.234 52.089 1.00 51.35 223 PRO A CA 1
ATOM 1229 C C . PRO A 1 156 ? -20.101 -2.883 52.754 1.00 45.59 223 PRO A C 1
ATOM 1230 O O . PRO A 1 156 ? -19.995 -2.781 53.973 1.00 50.64 223 PRO A O 1
ATOM 1234 N N . GLN A 1 157 ? -20.413 -1.870 51.951 1.00 41.88 224 GLN A N 1
ATOM 1235 C CA . GLN A 1 157 ? -20.807 -0.559 52.465 1.00 41.22 224 GLN A CA 1
ATOM 1236 C C . GLN A 1 157 ? -22.230 -0.238 52.042 1.00 41.66 224 GLN A C 1
ATOM 1237 O O . GLN A 1 157 ? -22.566 -0.319 50.861 1.00 46.76 224 GLN A O 1
ATOM 1243 N N . GLU A 1 158 ? -23.072 0.107 53.010 1.00 33.60 225 GLU A N 1
ATOM 1244 C CA . GLU A 1 158 ? -24.428 0.538 52.712 1.00 32.33 225 GLU A CA 1
ATOM 1245 C C . GLU A 1 158 ? -24.707 1.848 53.420 1.00 31.26 225 GLU A C 1
ATOM 1246 O O . GLU A 1 158 ? -24.351 2.017 54.588 1.00 32.73 225 GLU A O 1
ATOM 1252 N N . VAL A 1 159 ? -25.331 2.781 52.710 1.00 27.93 226 VAL A N 1
ATOM 1253 C CA . VAL A 1 159 ? -25.714 4.070 53.285 1.00 24.48 226 VAL A CA 1
ATOM 1254 C C . VAL A 1 159 ? -27.225 4.132 53.313 1.00 26.34 226 VAL A C 1
ATOM 1255 O O . VAL A 1 159 ? -27.870 4.072 52.272 1.00 25.76 226 VAL A O 1
ATOM 1259 N N . ILE A 1 160 ? -27.790 4.211 54.511 1.00 23.65 227 ILE A N 1
ATOM 1260 C CA . ILE A 1 160 ? -29.222 4.022 54.692 1.00 24.39 227 ILE A CA 1
ATOM 1261 C C . ILE A 1 160 ? -29.948 5.343 54.946 1.00 25.09 227 ILE A C 1
ATOM 1262 O O . ILE A 1 160 ? -29.612 6.068 55.885 1.00 23.51 227 ILE A O 1
ATOM 1267 N N . LEU A 1 161 ? -30.949 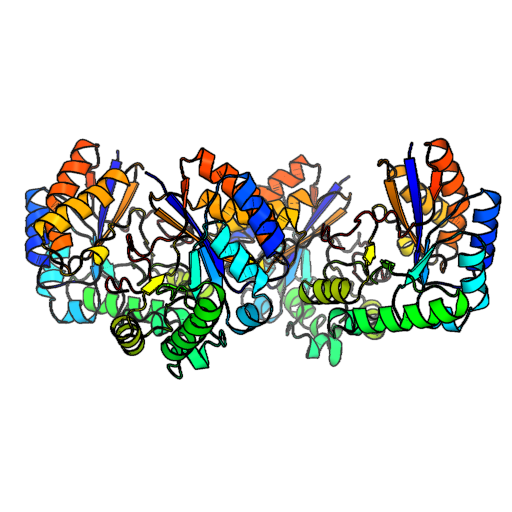5.640 54.122 1.00 23.10 228 LEU A N 1
ATOM 1268 C CA . LEU A 1 161 ? -31.732 6.867 54.241 1.00 22.78 228 LEU A CA 1
ATOM 1269 C C . LEU A 1 161 ? -32.917 6.697 55.178 1.00 22.62 228 LEU A C 1
ATOM 1270 O O . LEU A 1 161 ? -33.826 5.896 54.915 1.00 24.33 228 LEU A O 1
ATOM 1275 N N . MET A 1 162 ? -32.888 7.459 56.269 1.00 21.49 229 MET A N 1
ATOM 1276 C CA . MET A 1 162 ? -34.004 7.543 57.196 1.00 22.50 229 MET A CA 1
ATOM 1277 C C . MET A 1 162 ? -34.219 9.003 57.597 1.00 19.69 229 MET A C 1
ATOM 1278 O O . MET A 1 162 ? -33.433 9.883 57.240 1.00 20.48 229 MET A O 1
ATOM 1283 N N . HIS A 1 163 ? -35.294 9.249 58.335 1.00 23.24 230 HIS A N 1
ATOM 1284 C CA . HIS A 1 163 ? -35.649 10.602 58.746 1.00 25.74 230 HIS A CA 1
ATOM 1285 C C . HIS A 1 163 ? -36.009 10.589 60.215 1.00 28.36 230 HIS A C 1
ATOM 1286 O O . HIS A 1 163 ? -37.002 9.962 60.595 1.00 31.61 230 HIS A O 1
ATOM 1293 N N . ASP A 1 164 ? -35.220 11.260 61.056 1.00 25.67 231 ASP A N 1
ATOM 1294 C CA . ASP A 1 164 ? -35.468 11.167 62.499 1.00 25.87 231 ASP A CA 1
ATOM 1295 C C . ASP A 1 164 ? -36.609 12.076 62.958 1.00 27.21 231 ASP A C 1
ATOM 1296 O O . ASP A 1 164 ? -36.942 12.083 64.140 1.00 32.40 231 ASP A O 1
ATOM 1301 N N . ILE A 1 165 ? -37.244 12.782 62.026 1.00 25.77 232 ILE A N 1
ATOM 1302 C CA . ILE A 1 165 ? -38.373 13.644 62.374 1.00 26.45 232 ILE A CA 1
ATOM 1303 C C . ILE A 1 165 ? -39.689 12.873 62.376 1.00 31.74 232 ILE A C 1
ATOM 1304 O O . ILE A 1 165 ? -40.736 13.430 62.690 1.00 30.66 232 ILE A O 1
ATOM 1309 N N . HIS A 1 166 ? -39.623 11.590 62.030 1.00 32.60 233 HIS A N 1
ATOM 1310 C CA . HIS A 1 166 ? -40.802 10.725 62.028 1.00 34.17 233 HIS A CA 1
ATOM 1311 C C . HIS A 1 166 ? -40.664 9.611 63.056 1.00 30.32 233 HIS A C 1
ATOM 1312 O O . HIS A 1 166 ? -39.632 8.932 63.108 1.00 29.08 233 HIS A O 1
ATOM 1319 N N . PRO A 1 167 ? -41.713 9.414 63.867 1.00 29.53 234 PRO A N 1
ATOM 1320 C CA . PRO A 1 167 ? -41.714 8.464 64.989 1.00 30.07 234 PRO A CA 1
ATOM 1321 C C . PRO A 1 167 ? -41.417 7.035 64.537 1.00 30.22 234 PRO A C 1
ATOM 1322 O O . PRO A 1 167 ? -40.684 6.295 65.199 1.00 29.26 234 PRO A O 1
ATOM 1326 N N . GLN A 1 168 ? -41.997 6.647 63.407 1.00 30.65 235 GLN A N 1
ATOM 1327 C CA . GLN A 1 168 ? -41.881 5.261 62.971 1.00 30.95 235 GLN A CA 1
ATOM 1328 C C . GLN A 1 168 ? -40.450 4.930 62.540 1.00 28.10 235 GLN A C 1
ATOM 1329 O O . GLN A 1 168 ? -40.015 3.788 62.661 1.00 29.03 235 GLN A O 1
ATOM 1335 N N . SER A 1 169 ? -39.717 5.930 62.052 1.00 26.97 236 SER A N 1
ATOM 1336 C CA . SER A 1 169 ? -38.322 5.746 61.673 1.00 25.90 236 SER A CA 1
ATOM 1337 C C . SER A 1 169 ? -37.462 5.481 62.892 1.00 25.77 236 SER A C 1
ATOM 1338 O O . SER A 1 169 ? -36.665 4.551 62.927 1.00 27.43 236 SER A O 1
ATOM 1341 N N . VAL A 1 170 ? -37.620 6.322 63.900 1.00 24.73 237 VAL A N 1
ATOM 1342 C CA . VAL A 1 170 ? -36.860 6.152 65.129 1.00 25.39 237 VAL A CA 1
ATOM 1343 C C . VAL A 1 170 ? -37.181 4.797 65.786 1.00 27.39 237 VAL A C 1
ATOM 1344 O O . VAL A 1 170 ? -36.283 4.098 66.287 1.00 29.01 237 VAL A O 1
ATOM 1348 N N . ALA A 1 171 ? -38.444 4.385 65.731 1.00 25.07 238 ALA A N 1
ATOM 1349 C CA . ALA A 1 171 ? -38.855 3.113 66.316 1.00 26.48 238 ALA A CA 1
ATOM 1350 C C . ALA A 1 171 ? -38.286 1.897 65.573 1.00 26.85 238 ALA A C 1
ATOM 1351 O O . ALA A 1 171 ? -38.185 0.807 66.127 1.00 31.30 238 ALA A O 1
ATOM 1353 N N . ALA A 1 172 ? -37.913 2.099 64.315 1.00 26.96 239 ALA A N 1
ATOM 1354 C CA . ALA A 1 172 ? -37.410 1.003 63.504 1.00 29.91 239 ALA A CA 1
ATOM 1355 C C . ALA A 1 172 ? -35.941 0.720 63.793 1.00 26.34 239 ALA A C 1
ATOM 1356 O O . ALA A 1 172 ? -35.431 -0.346 63.461 1.00 32.28 239 ALA A O 1
ATOM 1358 N N . VAL A 1 173 ? -35.259 1.671 64.417 1.00 26.14 240 VAL A N 1
ATOM 1359 C CA . VAL A 1 173 ? -33.812 1.573 64.521 1.00 26.69 240 VAL A CA 1
ATOM 1360 C C . VAL A 1 173 ? -33.315 0.363 65.352 1.00 30.82 240 VAL A C 1
ATOM 1361 O O . VAL A 1 173 ? -32.384 -0.312 64.916 1.00 32.57 240 VAL A O 1
ATOM 1365 N N . PRO A 1 174 ? -33.949 0.043 66.504 1.00 34.09 241 PRO A N 1
ATOM 1366 C CA . PRO A 1 174 ? -33.457 -1.156 67.200 1.00 34.24 241 PRO A CA 1
ATOM 1367 C C . PRO A 1 174 ? -33.469 -2.430 66.338 1.00 35.87 241 PRO A C 1
ATOM 1368 O O . PRO A 1 174 ? -32.483 -3.168 66.354 1.00 38.67 241 PRO A O 1
ATOM 1372 N N . ALA A 1 175 ? -34.539 -2.667 65.583 1.00 32.82 242 ALA A N 1
ATOM 1373 C CA . ALA A 1 175 ? -34.619 -3.864 64.739 1.00 32.43 242 ALA A CA 1
ATOM 1374 C C . ALA A 1 175 ? -33.639 -3.811 63.566 1.00 32.23 242 ALA A C 1
ATOM 1375 O O . ALA A 1 175 ? -33.156 -4.846 63.102 1.00 37.91 242 ALA A O 1
ATOM 1377 N N . ILE A 1 176 ? -33.370 -2.604 63.073 1.00 31.39 243 ILE A N 1
ATOM 1378 C CA . ILE A 1 176 ? -32.402 -2.437 62.003 1.00 33.61 243 ILE A CA 1
ATOM 1379 C C . ILE A 1 176 ? -31.003 -2.748 62.516 1.00 35.23 243 ILE A C 1
ATOM 1380 O O . ILE A 1 176 ? -30.226 -3.436 61.852 1.00 35.65 243 ILE A O 1
ATOM 1385 N N . LEU A 1 177 ? -30.682 -2.229 63.699 1.00 35.79 244 LEU A N 1
ATOM 1386 C CA . LEU A 1 177 ? -29.373 -2.458 64.298 1.00 37.16 244 LEU A CA 1
ATOM 1387 C C . LEU A 1 177 ? -29.144 -3.953 64.523 1.00 40.11 244 LEU A C 1
ATOM 1388 O O . LEU A 1 177 ? -28.121 -4.499 64.111 1.00 40.26 244 LEU A O 1
ATOM 1393 N N . LYS A 1 178 ? -30.114 -4.610 65.154 1.00 37.03 245 LYS A N 1
ATOM 1394 C CA . LYS A 1 178 ? -30.041 -6.049 65.398 1.00 42.29 245 LYS A CA 1
ATOM 1395 C C . LYS A 1 178 ? -29.897 -6.842 64.103 1.00 40.98 245 LYS A C 1
ATOM 1396 O O . LYS A 1 178 ? -29.032 -7.710 63.981 1.00 44.79 245 LYS A O 1
ATOM 1402 N N . GLY A 1 179 ? -30.752 -6.540 63.134 1.00 43.18 246 GLY A N 1
ATOM 1403 C CA . GLY A 1 179 ? -30.734 -7.237 61.863 1.00 45.32 246 GLY A CA 1
ATOM 1404 C C . GLY A 1 179 ? -29.433 -7.094 61.096 1.00 47.78 246 GLY A C 1
ATOM 1405 O O . GLY A 1 179 ? -28.998 -8.030 60.431 1.00 48.32 246 GLY A O 1
ATOM 1406 N N . LEU A 1 180 ? -28.802 -5.926 61.174 1.00 39.51 247 LEU A N 1
ATOM 1407 C CA . LEU A 1 180 ? -27.558 -5.730 60.441 1.00 39.50 247 LEU A CA 1
ATOM 1408 C C . LEU A 1 180 ? -26.332 -6.254 61.187 1.00 40.17 247 LEU A C 1
ATOM 1409 O O . LEU A 1 180 ? -25.374 -6.701 60.555 1.00 45.15 247 LEU A O 1
ATOM 1414 N N . LYS A 1 181 ? -26.352 -6.192 62.517 1.00 47.99 248 LYS A N 1
ATOM 1415 C CA . LYS A 1 181 ? -25.252 -6.732 63.323 1.00 40.56 248 LYS A CA 1
ATOM 1416 C C . LYS A 1 181 ? -25.118 -8.227 63.096 1.00 54.00 248 LYS A C 1
ATOM 1417 O O . LYS A 1 181 ? -24.010 -8.764 63.037 1.00 52.42 248 LYS A O 1
ATOM 1423 N N . GLU A 1 182 ? -26.265 -8.883 62.962 1.00 51.78 249 GLU A N 1
ATOM 1424 C CA . GLU A 1 182 ? -26.315 -10.317 62.721 1.00 57.57 249 GLU A CA 1
ATOM 1425 C C . GLU A 1 182 ? -25.670 -10.654 61.386 1.00 63.17 249 GLU A C 1
ATOM 1426 O O . GLU A 1 182 ? -25.107 -11.736 61.215 1.00 65.45 249 GLU A O 1
ATOM 1432 N N . LYS A 1 183 ? -25.734 -9.715 60.446 1.00 56.38 250 LYS A N 1
ATOM 1433 C CA . LYS A 1 183 ? -25.166 -9.936 59.122 1.00 56.43 250 LYS A CA 1
ATOM 1434 C C . LYS A 1 183 ? -23.760 -9.381 58.998 1.00 47.07 250 LYS A C 1
ATOM 1435 O O . LYS A 1 183 ? -23.229 -9.255 57.896 1.00 57.53 250 LYS A O 1
ATOM 1441 N N . GLY A 1 184 ? -23.163 -9.064 60.141 1.00 53.19 251 GLY A N 1
ATOM 1442 C CA . GLY A 1 184 ? -21.760 -8.711 60.198 1.00 54.13 251 GLY A CA 1
ATOM 1443 C C . GLY A 1 184 ? -21.450 -7.269 59.857 1.00 45.91 251 GLY A C 1
ATOM 1444 O O . GLY A 1 184 ? -20.300 -6.946 59.571 1.00 55.05 251 GLY A O 1
ATOM 1445 N N . TYR A 1 185 ? -22.462 -6.403 59.881 1.00 46.67 252 TYR A N 1
ATOM 1446 C CA . TYR A 1 185 ? -22.233 -4.967 59.703 1.00 43.09 252 TYR A CA 1
ATOM 1447 C C . TYR A 1 185 ? -21.821 -4.323 61.023 1.00 46.28 252 TYR A C 1
ATOM 1448 O O . TYR A 1 185 ? -22.360 -4.656 62.078 1.00 51.90 252 TYR A O 1
ATOM 1457 N N . GLU A 1 186 ? -20.859 -3.408 60.963 1.00 41.35 253 GLU A N 1
ATOM 1458 C CA . GLU A 1 186 ? -20.622 -2.477 62.061 1.00 45.43 253 GLU A CA 1
ATOM 1459 C C . GLU A 1 186 ? -21.287 -1.143 61.723 1.00 42.91 253 GLU A C 1
ATOM 1460 O O . GLU A 1 186 ? -21.470 -0.815 60.551 1.00 40.14 253 GLU A O 1
ATOM 1466 N N . PHE A 1 187 ? -21.658 -0.381 62.745 1.00 37.48 254 PHE A N 1
ATOM 1467 C CA . PHE A 1 187 ? -22.325 0.899 62.524 1.00 37.54 254 PHE A CA 1
ATOM 1468 C C . PHE A 1 187 ? -21.418 2.084 62.795 1.00 41.60 254 PHE A C 1
ATOM 1469 O O . PHE A 1 187 ? -21.091 2.383 63.946 1.00 41.91 254 PHE A O 1
ATOM 1477 N N . GLU A 1 188 ? -21.021 2.767 61.724 1.00 31.99 255 GLU A N 1
ATOM 1478 C CA . GLU A 1 188 ? -20.113 3.895 61.858 1.00 31.58 255 GLU A CA 1
ATOM 1479 C C . GLU A 1 188 ? -20.728 5.178 61.355 1.00 29.06 255 GLU A C 1
ATOM 1480 O O . GLU A 1 188 ? -21.637 5.174 60.517 1.00 27.58 255 GLU A O 1
ATOM 1486 N N . ALA A 1 189 ? -20.219 6.279 61.885 1.00 28.95 256 ALA A N 1
ATOM 1487 C CA . ALA A 1 189 ? -20.548 7.588 61.343 1.00 26.87 256 ALA A CA 1
ATOM 1488 C C . ALA A 1 189 ? -19.699 7.848 60.112 1.00 25.90 256 ALA A C 1
ATOM 1489 O O . ALA A 1 189 ? -18.666 7.222 59.912 1.00 27.18 256 ALA A O 1
ATOM 1491 N N . TYR A 1 190 ? -20.133 8.795 59.298 1.00 24.03 257 TYR A N 1
ATOM 1492 C CA . TYR A 1 190 ? -19.281 9.329 58.258 1.00 23.91 257 TYR A CA 1
ATOM 1493 C C . TYR A 1 190 ? -18.063 9.981 58.851 1.00 25.12 257 TYR A C 1
ATOM 1494 O O . TYR A 1 190 ? -18.119 10.603 59.895 1.00 24.71 257 TYR A O 1
ATOM 1503 N N . HIS A 1 191 ? -16.975 9.881 58.102 1.00 27.22 258 HIS A N 1
ATOM 1504 C CA . HIS A 1 191 ? -15.632 10.345 58.459 1.00 31.17 258 HIS A CA 1
ATOM 1505 C C . HIS A 1 191 ? -14.988 11.121 57.293 1.00 28.74 258 HIS A C 1
ATOM 1506 O O . HIS A 1 191 ? -14.737 10.545 56.238 1.00 29.89 258 HIS A O 1
ATOM 1513 N N . GLU A 1 192 ? -14.860 12.447 57.476 1.00 26.78 259 GLU A N 1
ATOM 1514 C CA . GLU A 1 192 ? -14.352 13.327 56.418 1.00 27.30 259 GLU A CA 1
ATOM 1515 C C . GLU A 1 192 ? -12.989 12.871 55.899 1.00 27.38 259 GLU A C 1
ATOM 1516 O O . GLU A 1 192 ? -12.730 12.903 54.691 1.00 33.08 259 GLU A O 1
ATOM 1522 N N . GLU A 1 193 ? -12.125 12.434 56.809 1.00 28.83 260 GLU A N 1
ATOM 1523 C CA . GLU A 1 193 ? -10.791 11.988 56.426 1.00 35.48 260 GLU A CA 1
ATOM 1524 C C . GLU A 1 193 ? -10.814 10.635 55.706 1.00 38.69 260 GLU A C 1
ATOM 1525 O O . GLU A 1 193 ? -9.794 10.199 55.162 1.00 42.03 260 GLU A O 1
ATOM 1531 N N . SER A 1 194 ? -11.970 9.977 55.713 1.00 31.40 261 SER A N 1
ATOM 1532 C CA . SER A 1 194 ? -12.134 8.662 55.090 1.00 38.92 261 SER A CA 1
ATOM 1533 C C . SER A 1 194 ? -13.233 8.678 54.039 1.00 39.02 261 SER A C 1
ATOM 1534 O O . SER A 1 194 ? -13.916 7.670 53.831 1.00 40.06 261 SER A O 1
ATOM 1537 N N . HIS A 1 195 ? -13.412 9.825 53.392 1.00 28.54 262 HIS A N 1
ATOM 1538 C CA . HIS A 1 195 ? -14.458 9.971 52.381 1.00 25.99 262 HIS A CA 1
ATOM 1539 C C . HIS A 1 195 ? -14.340 8.942 51.265 1.00 26.68 262 HIS A C 1
ATOM 1540 O O . HIS A 1 195 ? -13.246 8.660 50.792 1.00 31.76 262 HIS A O 1
ATOM 1547 N N . PHE A 1 196 ? -15.474 8.379 50.865 1.00 26.19 263 PHE A N 1
ATOM 1548 C CA . PHE A 1 196 ? -15.567 7.649 49.608 1.00 26.44 263 PHE A CA 1
ATOM 1549 C C . PHE A 1 196 ? -16.859 8.094 48.942 1.00 23.35 263 PHE A C 1
ATOM 1550 O O . PHE A 1 196 ? -17.823 8.442 49.626 1.00 23.81 263 PHE A O 1
ATOM 1558 N N . PRO A 1 197 ? -16.870 8.131 47.604 1.00 28.07 264 PRO A N 1
ATOM 1559 C CA . PRO A 1 197 ? -18.044 8.659 46.903 1.00 24.98 264 PRO A CA 1
ATOM 1560 C C . PRO A 1 197 ? -19.267 7.749 47.005 1.00 25.14 264 PRO A C 1
ATOM 1561 O O . PRO A 1 197 ? -19.189 6.528 46.797 1.00 27.41 264 PRO A O 1
ATOM 1565 N N . VAL A 1 198 ? -20.387 8.365 47.368 1.00 23.13 265 VAL A N 1
ATOM 1566 C CA . VAL A 1 198 ? -21.700 7.730 47.355 1.00 22.14 265 VAL A CA 1
ATOM 1567 C C . VAL A 1 198 ? -22.677 8.748 46.795 1.00 19.77 265 VAL A C 1
ATOM 1568 O O . VAL A 1 198 ? -23.302 9.503 47.539 1.00 22.19 265 VAL A O 1
ATOM 1572 N N . ASN A 1 199 ? -22.788 8.794 45.475 1.00 21.16 266 ASN A N 1
ATOM 1573 C CA . ASN A 1 199 ? -23.752 9.717 44.883 1.00 19.61 266 ASN A CA 1
ATOM 1574 C C . ASN A 1 199 ? -24.291 9.156 43.574 1.00 21.00 266 ASN A C 1
ATOM 1575 O O . ASN A 1 199 ? -23.640 8.344 42.910 1.00 22.70 266 ASN A O 1
ATOM 1580 N N . PHE A 1 200 ? -25.493 9.597 43.225 1.00 20.86 267 PHE A N 1
ATOM 1581 C CA . PHE A 1 200 ? -26.225 9.037 42.092 1.00 22.69 267 PHE A CA 1
ATOM 1582 C C . PHE A 1 200 ? -25.563 9.360 40.758 1.00 22.22 267 PHE A C 1
ATOM 1583 O O . PHE A 1 200 ? -25.806 8.666 39.770 1.00 25.08 267 PHE A O 1
ATOM 1591 N N . TRP A 1 201 ? -24.729 10.395 40.712 1.00 21.20 268 TRP A N 1
ATOM 1592 C CA . TRP A 1 201 ? -24.021 10.750 39.478 1.00 21.99 268 TRP A CA 1
ATOM 1593 C C . TRP A 1 201 ? -22.765 9.926 39.276 1.00 22.67 268 TRP A C 1
ATOM 1594 O O . TRP A 1 201 ? -22.150 9.994 38.219 1.00 23.56 268 TRP A O 1
ATOM 1605 N N . HIS A 1 202 ? -22.373 9.168 40.300 1.00 22.22 269 HIS A N 1
ATOM 1606 C CA . HIS A 1 202 ? -21.088 8.468 40.295 1.00 23.33 269 HIS A CA 1
ATOM 1607 C C . HIS A 1 202 ? -19.980 9.463 39.957 1.00 25.02 269 HIS A C 1
ATOM 1608 O O . HIS A 1 202 ? -19.048 9.165 39.215 1.00 26.50 269 HIS A O 1
ATOM 1615 N N . ASP A 1 203 ? -20.125 10.668 40.501 1.00 25.86 270 ASP A N 1
ATOM 1616 C CA . ASP A 1 203 ? -19.143 11.736 40.345 1.00 25.02 270 ASP A CA 1
ATOM 1617 C C . ASP A 1 203 ? -18.107 11.576 41.448 1.00 24.24 270 ASP A C 1
ATOM 1618 O O . ASP A 1 203 ? -18.401 11.823 42.615 1.00 25.75 270 ASP A O 1
ATOM 1623 N N . ASN A 1 204 ? -16.898 11.156 41.087 1.00 26.98 271 ASN A N 1
ATOM 1624 C CA . ASN A 1 204 ? -15.926 10.783 42.105 1.00 28.74 271 ASN A CA 1
ATOM 1625 C C . ASN A 1 204 ? -15.210 11.972 42.714 1.00 34.40 271 ASN A C 1
ATOM 1626 O O . ASN A 1 204 ? -14.335 11.802 43.562 1.00 32.30 271 ASN A O 1
ATOM 1631 N N . ARG A 1 205 ? -15.606 13.171 42.303 1.00 26.93 272 ARG A N 1
ATOM 1632 C CA . ARG A 1 205 ? -15.022 14.392 42.856 1.00 27.69 272 ARG A CA 1
ATOM 1633 C C . ARG A 1 205 ? -15.750 14.896 44.099 1.00 30.37 272 ARG A C 1
ATOM 1634 O O . ARG A 1 205 ? -15.228 15.735 44.827 1.00 30.68 272 ARG A O 1
ATOM 1642 N N . MET A 1 206 ? -16.960 14.409 44.337 1.00 27.78 273 MET A N 1
ATOM 1643 C CA . MET A 1 206 ? -17.699 14.877 45.504 1.00 30.55 273 MET A CA 1
ATOM 1644 C C . MET A 1 206 ? -18.077 13.721 46.420 1.00 32.23 273 MET A C 1
ATOM 1645 O O . MET A 1 206 ? -18.840 13.909 47.363 1.00 29.61 273 MET A O 1
ATOM 1650 N N . ARG B 1 1 ? -2.119 1.575 7.322 1.00 59.70 68 ARG B N 1
ATOM 1651 C CA . ARG B 1 1 ? -2.026 2.273 8.599 1.00 52.78 68 ARG B CA 1
ATOM 1652 C C . ARG B 1 1 ? -3.337 2.976 8.933 1.00 46.04 68 ARG B C 1
ATOM 1653 O O . ARG B 1 1 ? -3.835 3.794 8.162 1.00 56.54 68 ARG B O 1
ATOM 1661 N N . LYS B 1 2 ? -3.891 2.651 10.092 1.00 29.09 69 LYS B N 1
ATOM 1662 C CA . LYS B 1 2 ? -5.143 3.253 10.534 1.00 24.47 69 LYS B CA 1
ATOM 1663 C C . LYS B 1 2 ? -4.877 4.319 11.587 1.00 24.49 69 LYS B C 1
ATOM 1664 O O . LYS B 1 2 ? -4.108 4.099 12.522 1.00 24.17 69 LYS B O 1
ATOM 1670 N N . VAL B 1 3 ? -5.509 5.479 11.429 1.00 20.56 70 VAL B N 1
ATOM 1671 C CA . VAL B 1 3 ? -5.283 6.582 12.351 1.00 19.73 70 VAL B CA 1
ATOM 1672 C C . VAL B 1 3 ? -6.612 7.119 12.847 1.00 19.36 70 VAL B C 1
ATOM 1673 O O . VAL B 1 3 ? -7.523 7.407 12.053 1.00 20.24 70 VAL B O 1
ATOM 1677 N N . ALA B 1 4 ? -6.715 7.225 14.168 1.00 18.29 71 ALA B N 1
ATOM 1678 C CA . ALA B 1 4 ? -7.841 7.872 14.828 1.00 19.01 71 ALA B CA 1
ATOM 1679 C C . ALA B 1 4 ? -7.430 9.270 15.269 1.00 20.31 71 ALA B C 1
ATOM 1680 O O . ALA B 1 4 ? -6.422 9.442 15.969 1.00 20.74 71 ALA B O 1
ATOM 1682 N N . TYR B 1 5 ? -8.211 10.258 14.844 1.00 17.85 72 TYR B N 1
ATOM 1683 C CA . TYR B 1 5 ? -8.025 11.645 15.244 1.00 18.34 72 TYR B CA 1
ATOM 1684 C C . TYR B 1 5 ? -9.097 12.012 16.240 1.00 17.78 72 TYR B C 1
ATOM 1685 O O . TYR B 1 5 ? -10.221 12.350 15.848 1.00 19.50 72 TYR B O 1
ATOM 1694 N N . LEU B 1 6 ? -8.773 11.911 17.527 1.00 17.98 73 LEU B N 1
ATOM 1695 C CA . LEU B 1 6 ? -9.662 12.400 18.561 1.00 18.60 73 LEU B CA 1
ATOM 1696 C C . LEU B 1 6 ? -9.649 13.903 18.517 1.00 18.19 73 LEU B C 1
ATOM 1697 O O . LEU B 1 6 ? -8.573 14.509 18.524 1.00 20.43 73 LEU B O 1
ATOM 1702 N N . THR B 1 7 ? -10.827 14.509 18.482 1.00 15.73 74 THR B N 1
ATOM 1703 C CA . THR B 1 7 ? -10.875 15.967 18.479 1.00 16.00 74 THR B CA 1
ATOM 1704 C C . THR B 1 7 ? -11.809 16.432 19.578 1.00 16.30 74 THR B C 1
ATOM 1705 O O . THR B 1 7 ? -12.861 15.833 19.807 1.00 20.56 74 THR B O 1
ATOM 1709 N N . PHE B 1 8 ? -11.415 17.502 20.263 1.00 15.55 75 PHE B N 1
ATOM 1710 C CA . PHE B 1 8 ? -12.143 17.965 21.431 1.00 15.42 75 PHE B CA 1
ATOM 1711 C C . PHE B 1 8 ? -12.518 19.425 21.260 1.00 14.72 75 PHE B C 1
ATOM 1712 O O . PHE B 1 8 ? -11.640 20.275 21.122 1.00 17.57 75 PHE B O 1
ATOM 1720 N N . ASP B 1 9 ? -13.819 19.698 21.264 1.00 16.35 76 ASP B N 1
ATOM 1721 C CA . ASP B 1 9 ? -14.346 21.046 20.998 1.00 16.15 76 ASP B CA 1
ATOM 1722 C C . ASP B 1 9 ? -14.765 21.767 22.261 1.00 19.44 76 ASP B C 1
ATOM 1723 O O . ASP B 1 9 ? -15.159 21.129 23.231 1.00 18.26 76 ASP B O 1
ATOM 1728 N N . ASP B 1 10 ? -14.712 23.101 22.187 1.00 17.29 77 ASP B N 1
ATOM 1729 C CA . ASP B 1 10 ? -15.399 24.082 23.080 1.00 17.63 77 ASP B CA 1
ATOM 1730 C C . ASP B 1 10 ? -14.588 24.455 24.309 1.00 18.50 77 ASP B C 1
ATOM 1731 O O . ASP B 1 10 ? -15.080 25.225 25.135 1.00 20.98 77 ASP B O 1
ATOM 1736 N N . GLY B 1 11 ? -13.375 23.912 24.446 1.00 18.38 78 GLY B N 1
ATOM 1737 C CA . GLY B 1 11 ? -12.573 24.160 25.637 1.00 20.16 78 GLY B CA 1
ATOM 1738 C C . GLY B 1 11 ? -11.604 25.315 25.498 1.00 19.60 78 GLY B C 1
ATOM 1739 O O . GLY B 1 11 ? -11.719 26.115 24.576 1.00 18.49 78 GLY B O 1
ATOM 1740 N N . PRO B 1 12 ? -10.632 25.416 26.416 1.00 18.47 79 PRO B N 1
ATOM 1741 C CA . PRO B 1 12 ? -10.456 24.460 27.519 1.00 19.87 79 PRO B CA 1
ATOM 1742 C C . PRO B 1 12 ? -11.485 24.636 28.629 1.00 21.49 79 PRO B C 1
ATOM 1743 O O . PRO B 1 12 ? -12.277 25.579 28.617 1.00 21.70 79 PRO B O 1
ATOM 1747 N N . GLY B 1 13 ? -11.461 23.719 29.587 1.00 23.41 80 GLY B N 1
ATOM 1748 C CA . GLY B 1 13 ? -12.338 23.826 30.733 1.00 23.98 80 GLY B CA 1
ATOM 1749 C C . GLY B 1 13 ? -11.828 23.025 31.913 1.00 26.53 80 GLY B C 1
ATOM 1750 O O . GLY B 1 13 ? -10.676 22.593 31.958 1.00 22.78 80 GLY B O 1
ATOM 1751 N N . LYS B 1 14 ? -12.723 22.797 32.858 1.00 23.37 81 LYS B N 1
ATOM 1752 C CA . LYS B 1 14 ? -12.342 22.245 34.144 1.00 25.01 81 LYS B CA 1
ATOM 1753 C C . LYS B 1 14 ? -12.083 20.741 34.140 1.00 24.08 81 LYS B C 1
ATOM 1754 O O . LYS B 1 14 ? -11.722 20.190 35.188 1.00 24.97 81 LYS B O 1
ATOM 1760 N N . TYR B 1 15 ? -12.260 20.078 32.993 1.00 22.58 82 TYR B N 1
ATOM 1761 C CA . TYR B 1 15 ? -11.968 18.642 32.895 1.00 21.12 82 TYR B CA 1
ATOM 1762 C C . TYR B 1 15 ? -10.781 18.379 31.969 1.00 21.01 82 TYR B C 1
ATOM 1763 O O . TYR B 1 15 ? -10.371 17.229 31.779 1.00 21.67 82 TYR B O 1
ATOM 1772 N N . THR B 1 16 ? -10.216 19.447 31.415 1.00 20.71 83 THR B N 1
ATOM 1773 C CA . THR B 1 16 ? -9.181 19.305 30.397 1.00 20.74 83 THR B CA 1
ATOM 1774 C C . THR B 1 16 ? -7.872 18.759 30.978 1.00 21.29 83 THR B C 1
ATOM 1775 O O . THR B 1 16 ? -7.205 17.936 30.350 1.00 19.94 83 THR B O 1
ATOM 1779 N N . ALA B 1 17 ? -7.518 19.175 32.188 1.00 21.66 84 ALA B N 1
ATOM 1780 C CA . ALA B 1 17 ? -6.297 18.663 32.802 1.00 22.78 84 ALA B CA 1
ATOM 1781 C C . ALA B 1 17 ? -6.363 17.147 32.991 1.00 24.10 84 ALA B C 1
ATOM 1782 O O . ALA B 1 17 ? -5.391 16.435 32.721 1.00 23.72 84 ALA B O 1
ATOM 1784 N N . GLU B 1 18 ? -7.506 16.656 33.459 1.00 22.22 85 GLU B N 1
ATOM 1785 C CA . GLU B 1 18 ? -7.700 15.218 33.608 1.00 22.63 85 GLU B CA 1
ATOM 1786 C C . GLU B 1 18 ? -7.579 14.501 32.271 1.00 21.55 85 GLU B C 1
ATOM 1787 O O . GLU B 1 18 ? -6.939 13.446 32.163 1.00 23.17 85 GLU B O 1
ATOM 1793 N N . LEU B 1 19 ? -8.207 15.068 31.249 1.00 20.25 86 LEU B N 1
ATOM 1794 C CA . LEU B 1 19 ? -8.136 14.497 29.913 1.00 19.71 86 LEU B CA 1
ATOM 1795 C C . LEU B 1 19 ? -6.687 14.414 29.428 1.00 19.21 86 LEU B C 1
ATOM 1796 O O . LEU B 1 19 ? -6.271 13.395 28.878 1.00 20.18 86 LEU B O 1
ATOM 1801 N N . LEU B 1 20 ? -5.922 15.482 29.624 1.00 19.67 87 LEU B N 1
ATOM 1802 C CA . LEU B 1 20 ? -4.531 15.480 29.169 1.00 22.40 87 LEU B CA 1
ATOM 1803 C C . LEU B 1 20 ? -3.713 14.429 29.910 1.00 21.41 87 LEU B C 1
ATOM 1804 O O . LEU B 1 20 ? -2.841 13.786 29.326 1.00 23.12 87 LEU B O 1
ATOM 1809 N N . ASN B 1 21 ? -4.013 14.222 31.190 1.00 22.85 88 ASN B N 1
ATOM 1810 C CA . ASN B 1 21 ? -3.374 13.141 31.941 1.00 24.00 88 ASN B CA 1
ATOM 1811 C C . ASN B 1 21 ? -3.671 11.780 31.323 1.00 22.68 88 ASN B C 1
ATOM 1812 O O . ASN B 1 21 ? -2.796 10.913 31.205 1.00 26.90 88 ASN B O 1
ATOM 1817 N N . THR B 1 22 ? -4.922 11.586 30.931 1.00 21.90 89 THR B N 1
ATOM 1818 C CA . THR B 1 22 ? -5.323 10.316 30.337 1.00 23.72 89 THR B CA 1
ATOM 1819 C C . THR B 1 22 ? -4.615 10.060 29.007 1.00 25.79 89 THR B C 1
ATOM 1820 O O . THR B 1 22 ? -4.135 8.956 28.758 1.00 24.44 89 THR B O 1
ATOM 1824 N N . LEU B 1 23 ? -4.555 11.074 28.153 1.00 22.93 90 LEU B N 1
ATOM 1825 C CA . LEU B 1 23 ? -3.944 10.912 26.835 1.00 20.69 90 LEU B CA 1
ATOM 1826 C C . LEU B 1 23 ? -2.462 10.549 26.945 1.00 21.80 90 LEU B C 1
ATOM 1827 O O . LEU B 1 23 ? -1.956 9.659 26.262 1.00 24.46 90 LEU B O 1
ATOM 1832 N N . LYS B 1 24 ? -1.792 11.267 27.834 1.00 24.72 91 LYS B N 1
ATOM 1833 C CA . LYS B 1 24 ? -0.378 11.123 28.141 1.00 26.34 91 LYS B CA 1
ATOM 1834 C C . LYS B 1 24 ? -0.034 9.716 28.621 1.00 30.52 91 LYS B C 1
ATOM 1835 O O . LYS B 1 24 ? 0.972 9.121 28.217 1.00 31.72 91 LYS B O 1
ATOM 1841 N N . GLN B 1 25 ? -0.900 9.177 29.468 1.00 28.12 92 GLN B N 1
ATOM 1842 C CA . GLN B 1 25 ? -0.694 7.862 30.045 1.00 33.76 92 GLN B CA 1
ATOM 1843 C C . GLN B 1 25 ? -0.771 6.776 28.973 1.00 31.23 92 GLN B C 1
ATOM 1844 O O . GLN B 1 25 ? -0.139 5.731 29.077 1.00 32.70 92 GLN B O 1
ATOM 1850 N N . HIS B 1 26 ? -1.538 7.040 27.922 1.00 29.08 93 HIS B N 1
ATOM 1851 C CA . HIS B 1 26 ? -1.725 6.042 26.882 1.00 30.87 93 HIS B CA 1
ATOM 1852 C C . HIS B 1 26 ? -1.021 6.396 25.580 1.00 31.73 93 HIS B C 1
ATOM 1853 O O . HIS B 1 26 ? -1.336 5.824 24.528 1.00 30.03 93 HIS B O 1
ATOM 1860 N N . ASP B 1 27 ? -0.068 7.329 25.664 1.00 27.66 94 ASP B N 1
ATOM 1861 C CA . ASP B 1 27 ? 0.777 7.704 24.530 1.00 28.35 94 ASP B CA 1
ATOM 1862 C C . ASP B 1 27 ? -0.056 8.206 23.351 1.00 33.05 94 ASP B C 1
ATOM 1863 O O . ASP B 1 27 ? 0.302 7.997 22.193 1.00 38.23 94 ASP B O 1
ATOM 1868 N N . ALA B 1 28 ? -1.161 8.884 23.646 1.00 23.40 95 ALA B N 1
ATOM 1869 C CA . ALA B 1 28 ? -2.090 9.310 22.619 1.00 20.89 95 ALA B CA 1
ATOM 1870 C C . ALA B 1 28 ? -1.951 10.807 22.360 1.00 21.77 95 ALA B C 1
ATOM 1871 O O . ALA B 1 28 ? -1.834 11.590 23.297 1.00 23.58 95 ALA B O 1
ATOM 1873 N N . LYS B 1 29 ? -1.955 11.198 21.090 1.00 21.09 96 LYS B N 1
ATOM 1874 C CA . LYS B 1 29 ? -1.963 12.617 20.714 1.00 20.05 96 LYS B CA 1
ATOM 1875 C C . LYS B 1 29 ? -3.306 12.933 20.098 1.00 19.42 96 LYS B C 1
ATOM 1876 O O . LYS B 1 29 ? -3.881 12.096 19.384 1.00 20.01 96 LYS B O 1
ATOM 1883 N N . ALA B 1 30 ? -3.802 14.139 20.359 1.00 17.89 97 ALA B N 1
ATOM 1884 C CA . ALA B 1 30 ? -5.139 14.516 19.931 1.00 17.66 97 ALA B CA 1
ATOM 1885 C C . ALA B 1 30 ? -5.154 15.943 19.415 1.00 17.00 97 ALA B C 1
ATOM 1886 O O . ALA B 1 30 ? -4.097 16.575 19.266 1.00 17.90 97 ALA B O 1
ATOM 1888 N N . THR B 1 31 ? -6.362 16.415 19.130 1.00 17.88 98 THR B N 1
ATOM 1889 C CA . THR B 1 31 ? -6.570 17.731 18.533 1.00 16.60 98 THR B CA 1
ATOM 1890 C C . THR B 1 31 ? -7.626 18.473 19.321 1.00 17.31 98 THR B C 1
ATOM 1891 O O . THR B 1 31 ? -8.680 17.916 19.634 1.00 18.81 98 THR B O 1
ATOM 1895 N N . PHE B 1 32 ? -7.339 19.734 19.651 1.00 15.54 99 PHE B N 1
ATOM 1896 C CA . PHE B 1 32 ? -8.244 20.553 20.441 1.00 14.85 99 PHE B CA 1
ATOM 1897 C C . PHE B 1 32 ? -8.667 21.773 19.666 1.00 16.76 99 PHE B C 1
ATOM 1898 O O . PHE B 1 32 ? -7.818 22.470 19.127 1.00 19.56 99 PHE B O 1
ATOM 1906 N N . PHE B 1 33 ? -9.968 22.044 19.645 1.00 15.61 100 PHE B N 1
ATOM 1907 C CA . PHE B 1 33 ? -10.482 23.233 18.973 1.00 16.40 100 PHE B CA 1
ATOM 1908 C C . PHE B 1 33 ? -11.100 24.148 20.009 1.00 17.34 100 PHE B C 1
ATOM 1909 O O . PHE B 1 33 ? -12.145 23.843 20.593 1.00 17.29 100 PHE B O 1
ATOM 1917 N N . LEU B 1 34 ? -10.453 25.291 20.213 1.00 16.09 101 LEU B N 1
ATOM 1918 C CA . LEU B 1 34 ? -10.716 26.120 21.367 1.00 17.18 101 LEU B CA 1
ATOM 1919 C C . LEU B 1 34 ? -11.588 27.326 21.060 1.00 17.41 101 LEU B C 1
ATOM 1920 O O . LEU B 1 34 ? -11.504 27.908 19.972 1.00 18.60 101 LEU B O 1
ATOM 1925 N N . ILE B 1 35 ? -12.374 27.737 22.054 1.00 17.37 102 ILE B N 1
ATOM 1926 C CA . ILE B 1 35 ? -13.160 28.968 21.978 1.00 18.49 102 ILE B CA 1
ATOM 1927 C C . ILE B 1 35 ? -12.401 30.099 22.673 1.00 22.58 102 ILE B C 1
ATOM 1928 O O . ILE B 1 35 ? -11.852 29.908 23.768 1.00 21.50 102 ILE B O 1
ATOM 1933 N N . GLY B 1 36 ? -12.372 31.273 22.038 1.00 19.70 103 GLY B N 1
ATOM 1934 C CA . GLY B 1 36 ? -11.557 32.395 22.493 1.00 20.55 103 GLY B CA 1
ATOM 1935 C C . GLY B 1 36 ? -11.696 32.781 23.951 1.00 23.38 103 GLY B C 1
ATOM 1936 O O . GLY B 1 36 ? -10.696 33.010 24.628 1.00 24.54 103 GLY B O 1
ATOM 1937 N N . ALA B 1 37 ? -12.930 32.843 24.443 1.00 24.66 104 ALA B N 1
ATOM 1938 C CA . ALA B 1 37 ? -13.165 33.193 25.841 1.00 27.83 104 ALA B CA 1
ATOM 1939 C C . ALA B 1 37 ? -12.443 32.234 26.777 1.00 25.31 104 ALA B C 1
ATOM 1940 O O . ALA B 1 37 ? -11.912 32.631 27.825 1.00 26.62 104 ALA B O 1
ATOM 1942 N N . ASN B 1 38 ? -12.441 30.965 26.397 1.00 23.24 105 ASN B N 1
ATOM 1943 C CA . ASN B 1 38 ? -11.822 29.939 27.222 1.00 21.20 105 ASN B CA 1
ATOM 1944 C C . ASN B 1 38 ? -10.306 29.949 27.101 1.00 24.68 105 ASN B C 1
ATOM 1945 O O . ASN B 1 38 ? -9.601 29.577 28.038 1.00 22.17 105 ASN B O 1
ATOM 1950 N N . VAL B 1 39 ? -9.807 30.372 25.941 1.00 23.77 106 VAL B N 1
ATOM 1951 C CA . VAL B 1 39 ? -8.376 30.563 25.753 1.00 23.75 106 VAL B CA 1
ATOM 1952 C C . VAL B 1 39 ? -7.902 31.633 26.727 1.00 25.73 106 VAL B C 1
ATOM 1953 O O . VAL B 1 39 ? -6.857 31.499 27.379 1.00 25.47 106 VAL B O 1
ATOM 1957 N N . LYS B 1 40 ? -8.693 32.693 26.850 1.00 23.44 107 LYS B N 1
ATOM 1958 C CA . LYS B 1 40 ? -8.329 33.762 27.777 1.00 25.08 107 LYS B CA 1
ATOM 1959 C C . LYS B 1 40 ? -8.439 33.337 29.247 1.00 26.38 107 LYS B C 1
ATOM 1960 O O . LYS B 1 40 ? -7.662 33.794 30.085 1.00 31.25 107 LYS B O 1
ATOM 1966 N N . GLU B 1 41 ? -9.384 32.456 29.555 1.00 27.13 108 GLU B N 1
ATOM 1967 C CA . GLU B 1 41 ? -9.641 32.052 30.934 1.00 26.90 108 GLU B CA 1
ATOM 1968 C C . GLU B 1 41 ? -8.693 30.951 31.403 1.00 24.36 108 GLU B C 1
ATOM 1969 O O . GLU B 1 41 ? -8.354 30.888 32.592 1.00 30.61 108 GLU B O 1
ATOM 1975 N N . PHE B 1 42 ? -8.266 30.096 30.472 1.00 24.16 109 PHE B N 1
ATOM 1976 C CA . PHE B 1 42 ? -7.379 28.978 30.804 1.00 23.08 109 PHE B CA 1
ATOM 1977 C C . PHE B 1 42 ? -6.105 28.952 29.965 1.00 20.68 109 PHE B C 1
ATOM 1978 O O . PHE B 1 42 ? -5.835 27.951 29.288 1.00 22.86 109 PHE B O 1
ATOM 1986 N N . PRO B 1 43 ? -5.299 30.029 30.016 1.00 22.84 110 PRO B N 1
ATOM 1987 C CA . PRO B 1 43 ? -4.131 30.046 29.121 1.00 22.96 110 PRO B CA 1
ATOM 1988 C C . PRO B 1 43 ? -3.099 28.964 29.437 1.00 24.76 110 PRO B C 1
ATOM 1989 O O . PRO B 1 43 ? -2.403 28.500 28.521 1.00 25.45 110 PRO B O 1
ATOM 1993 N N . ASP B 1 44 ? -3.029 28.528 30.692 1.00 22.38 111 ASP B N 1
ATOM 1994 C CA . ASP B 1 44 ? -2.075 27.480 31.044 1.00 22.29 111 ASP B CA 1
ATOM 1995 C C . ASP B 1 44 ? -2.462 26.148 30.409 1.00 21.19 111 ASP B C 1
ATOM 1996 O O . ASP B 1 44 ? -1.587 25.362 30.059 1.00 22.45 111 ASP B O 1
ATOM 2001 N N . LEU B 1 45 ? -3.765 25.889 30.260 1.00 20.70 112 LEU B N 1
ATOM 2002 C CA . LEU B 1 45 ? -4.213 24.648 29.620 1.00 20.70 112 LEU B CA 1
ATOM 2003 C C . LEU B 1 45 ? -3.928 24.692 28.118 1.00 21.48 112 LEU B C 1
ATOM 2004 O O . LEU B 1 45 ? -3.601 23.673 27.522 1.00 20.67 112 LEU B O 1
ATOM 2009 N N . VAL B 1 46 ? -4.040 25.872 27.508 1.00 19.63 113 VAL B N 1
ATOM 2010 C CA . VAL B 1 46 ? -3.632 26.011 26.108 1.00 19.60 113 VAL B CA 1
ATOM 2011 C C . VAL B 1 46 ? -2.142 25.691 25.936 1.00 18.84 113 VAL B C 1
ATOM 2012 O O . VAL B 1 46 ? -1.751 24.920 25.049 1.00 20.22 113 VAL B O 1
ATOM 2016 N N . LYS B 1 47 ? -1.319 26.275 26.802 1.00 20.51 114 LYS B N 1
ATOM 2017 C CA . LYS B 1 47 ? 0.110 25.990 26.803 1.00 20.11 114 LYS B CA 1
ATOM 2018 C C . LYS B 1 47 ? 0.370 24.498 26.992 1.00 21.57 114 LYS B C 1
ATOM 2019 O O . LYS B 1 47 ? 1.191 23.910 26.294 1.00 21.00 114 LYS B O 1
ATOM 2025 N N . ARG B 1 48 ? -0.355 23.880 27.916 1.00 19.48 115 ARG B N 1
ATOM 2026 C CA . ARG B 1 48 ? -0.115 22.475 28.214 1.00 19.08 115 ARG B CA 1
ATOM 2027 C C . ARG B 1 48 ? -0.511 21.590 27.028 1.00 19.80 115 ARG B C 1
ATOM 2028 O O . ARG B 1 48 ? 0.205 20.653 26.685 1.00 21.52 115 ARG B O 1
ATOM 2036 N N . GLU B 1 49 ? -1.640 21.888 26.393 1.00 19.36 116 GLU B N 1
ATOM 2037 C CA . GLU B 1 49 ? -2.049 21.114 25.213 1.00 18.60 116 GLU B CA 1
ATOM 2038 C C . GLU B 1 49 ? -0.949 21.096 24.142 1.00 19.23 116 GLU B C 1
ATOM 2039 O O . GLU B 1 49 ? -0.553 20.029 23.633 1.00 19.14 116 GLU B O 1
ATOM 2045 N N . ASN B 1 50 ? -0.426 22.277 23.822 1.00 17.60 117 ASN B N 1
ATOM 2046 C CA . ASN B 1 50 ? 0.613 22.356 22.821 1.00 20.19 117 ASN B CA 1
ATOM 2047 C C . ASN B 1 50 ? 1.913 21.708 23.307 1.00 21.22 117 ASN B C 1
ATOM 2048 O O . ASN B 1 50 ? 2.581 20.996 22.545 1.00 21.39 117 ASN B O 1
ATOM 2053 N N . ALA B 1 51 ? 2.248 21.907 24.579 1.00 20.79 118 ALA B N 1
ATOM 2054 C CA . ALA B 1 51 ? 3.493 21.358 25.124 1.00 21.94 118 ALA B CA 1
ATOM 2055 C C . ALA B 1 51 ? 3.500 19.834 25.150 1.00 21.20 118 ALA B C 1
ATOM 2056 O O . ALA B 1 51 ? 4.566 19.215 25.122 1.00 23.34 118 ALA B O 1
ATOM 2058 N N . GLU B 1 52 ? 2.321 19.225 25.201 1.00 19.88 119 GLU B N 1
ATOM 2059 C CA . GLU B 1 52 ? 2.258 17.773 25.286 1.00 19.87 119 GLU B CA 1
ATOM 2060 C C . GLU B 1 52 ? 2.022 17.131 23.924 1.00 21.75 119 GLU B C 1
ATOM 2061 O O . GLU B 1 52 ? 1.705 15.944 23.835 1.00 23.65 119 GLU B O 1
ATOM 2067 N N . GLY B 1 53 ? 2.205 17.915 22.862 1.00 20.99 120 GLY B N 1
ATOM 2068 C CA . GLY B 1 53 ? 2.217 17.376 21.512 1.00 20.70 120 GLY B CA 1
ATOM 2069 C C . GLY B 1 53 ? 0.880 17.308 20.795 1.00 20.62 120 GLY B C 1
ATOM 2070 O O . GLY B 1 53 ? 0.761 16.657 19.754 1.00 23.37 120 GLY B O 1
ATOM 2071 N N . HIS B 1 54 ? -0.135 17.974 21.334 1.00 19.51 121 HIS B N 1
ATOM 2072 C CA . HIS B 1 54 ? -1.442 17.974 20.697 1.00 17.84 121 HIS B CA 1
ATOM 2073 C C . HIS B 1 54 ? -1.565 19.146 19.751 1.00 17.90 121 HIS B C 1
ATOM 2074 O O . HIS B 1 54 ? -0.880 20.154 19.887 1.00 21.40 121 HIS B O 1
ATOM 2081 N N . TYR B 1 55 ? -2.434 19.010 18.765 1.00 18.04 122 TYR B N 1
ATOM 2082 C CA . TYR B 1 55 ? -2.684 20.134 17.887 1.00 17.47 122 TYR B CA 1
ATOM 2083 C C . TYR B 1 55 ? -3.718 21.051 18.515 1.00 16.48 122 TYR B C 1
ATOM 2084 O O . TYR B 1 55 ? -4.752 20.592 18.996 1.00 20.09 122 TYR B O 1
ATOM 2093 N N . VAL B 1 56 ? -3.444 22.352 18.501 1.00 16.83 123 VAL B N 1
ATOM 2094 C CA . VAL B 1 56 ? -4.383 23.335 19.018 1.00 16.02 123 VAL B CA 1
ATOM 2095 C C . VAL B 1 56 ? -4.885 24.187 17.861 1.00 16.61 123 VAL B C 1
ATOM 2096 O O . VAL B 1 56 ? -4.099 24.885 17.204 1.00 19.23 123 VAL B O 1
ATOM 2100 N N . GLY B 1 57 ? -6.187 24.108 17.605 1.00 18.02 124 GLY B N 1
ATOM 2101 C CA . GLY B 1 57 ? -6.801 24.923 16.567 1.00 18.15 124 GLY B CA 1
ATOM 2102 C C . GLY B 1 57 ? -7.995 25.710 17.077 1.00 17.93 124 GLY B C 1
ATOM 2103 O O . GLY B 1 57 ? -8.227 25.801 18.290 1.00 17.11 124 GLY B O 1
ATOM 2104 N N . MET B 1 58 ? -8.778 26.253 16.143 1.00 16.82 125 MET B N 1
ATOM 2105 C CA . MET B 1 58 ? -9.768 27.289 16.477 1.00 18.67 125 MET B CA 1
ATOM 2106 C C . MET B 1 58 ? -11.210 26.817 16.372 1.00 17.98 125 MET B C 1
ATOM 2107 O O . MET B 1 58 ? -11.571 26.108 15.432 1.00 18.29 125 MET B O 1
ATOM 2112 N N . HIS B 1 59 ? -12.047 27.267 17.306 1.00 18.37 126 HIS B N 1
ATOM 2113 C CA . HIS B 1 59 ? -13.479 26.949 17.291 1.00 16.39 126 HIS B CA 1
ATOM 2114 C C . HIS B 1 59 ? -14.341 28.221 17.443 1.00 18.19 126 HIS B C 1
ATOM 2115 O O . HIS B 1 59 ? -15.502 28.130 17.837 1.00 24.92 126 HIS B O 1
ATOM 2122 N N . SER B 1 60 ? -13.737 29.383 17.170 1.00 19.72 127 SER B N 1
ATOM 2123 C CA . SER B 1 60 ? -14.384 30.712 17.051 1.00 20.46 127 SER B CA 1
ATOM 2124 C C . SER B 1 60 ? -14.373 31.474 18.372 1.00 21.97 127 SER B C 1
ATOM 2125 O O . SER B 1 60 ? -13.855 30.989 19.375 1.00 21.46 127 SER B O 1
ATOM 2128 N N . MET B 1 61 ? -14.933 32.680 18.333 1.00 22.18 128 MET B N 1
ATOM 2129 C CA . MET B 1 61 ? -15.071 33.532 19.511 1.00 25.02 128 MET B CA 1
ATOM 2130 C C . MET B 1 61 ? -16.467 33.431 20.129 1.00 29.09 128 MET B C 1
ATOM 2131 O O . MET B 1 61 ? -16.602 33.302 21.344 1.00 32.40 128 MET B O 1
ATOM 2136 N N . THR B 1 62 ? -17.500 33.508 19.297 1.00 26.47 129 THR B N 1
ATOM 2137 C CA . THR B 1 62 ? -18.875 33.641 19.792 1.00 26.88 129 THR B CA 1
ATOM 2138 C C . THR B 1 62 ? -19.660 32.325 19.797 1.00 29.22 129 THR B C 1
ATOM 2139 O O . THR B 1 62 ? -20.669 32.210 20.491 1.00 28.65 129 THR B O 1
ATOM 2143 N N . HIS B 1 63 ? -19.218 31.361 18.990 1.00 24.67 130 HIS B N 1
ATOM 2144 C CA . HIS B 1 63 ? -19.952 30.103 18.791 1.00 25.64 130 HIS B CA 1
ATOM 2145 C C . HIS B 1 63 ? -21.416 30.422 18.428 1.00 28.08 130 HIS B C 1
ATOM 2146 O O . HIS B 1 63 ? -22.343 29.694 18.778 1.00 27.20 130 HIS B O 1
ATOM 2153 N N . ASN B 1 64 ? -21.615 31.529 17.711 1.00 25.61 131 ASN B N 1
ATOM 2154 C CA . ASN B 1 64 ? -22.956 31.982 17.381 1.00 27.38 131 ASN B CA 1
ATOM 2155 C C . ASN B 1 64 ? -23.250 31.825 15.889 1.00 27.36 131 ASN B C 1
ATOM 2156 O O . ASN B 1 64 ? -22.593 32.447 15.058 1.00 28.03 131 ASN B O 1
ATOM 2161 N N . PHE B 1 65 ? -24.219 30.975 15.563 1.00 28.74 132 PHE B N 1
ATOM 2162 C CA . PHE B 1 65 ? -24.531 30.645 14.171 1.00 32.34 132 PHE B CA 1
ATOM 2163 C C . PHE B 1 65 ? -24.804 31.881 13.316 1.00 30.71 132 PHE B C 1
ATOM 2164 O O . PHE B 1 65 ? -24.256 32.018 12.219 1.00 30.58 132 PHE B O 1
ATOM 2172 N N . ALA B 1 66 ? -25.656 32.775 13.811 1.00 30.33 133 ALA B N 1
ATOM 2173 C CA . ALA B 1 66 ? -26.042 33.947 13.037 1.00 29.33 133 ALA B CA 1
ATOM 2174 C C . ALA B 1 66 ? -24.844 34.856 12.754 1.00 32.78 133 ALA B C 1
ATOM 2175 O O . ALA B 1 66 ? -24.675 35.342 11.633 1.00 33.99 133 ALA B O 1
ATOM 2177 N N . LYS B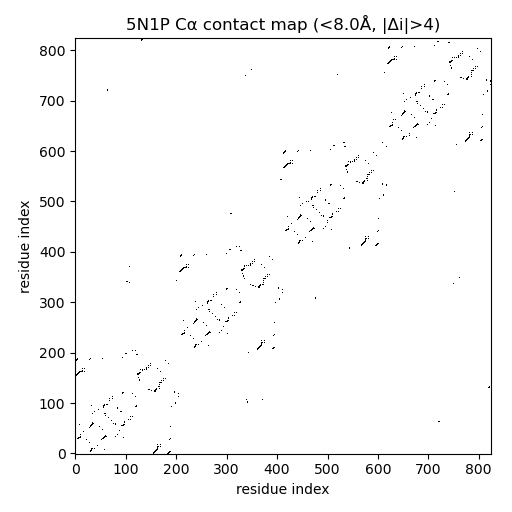 1 67 ? -24.011 35.078 13.767 1.00 30.61 134 LYS B N 1
ATOM 2178 C CA . LYS B 1 67 ? -22.827 35.915 13.601 1.00 29.36 134 LYS B CA 1
ATOM 2179 C C . LYS B 1 67 ? -21.828 35.264 12.647 1.00 28.33 134 LYS B C 1
ATOM 2180 O O . LYS B 1 67 ? -21.306 35.910 11.739 1.00 30.27 134 LYS B O 1
ATOM 2186 N N . LEU B 1 68 ? -21.581 33.975 12.849 1.00 24.74 135 LEU B N 1
ATOM 2187 C CA . LEU B 1 68 ? -20.583 33.259 12.068 1.00 23.74 135 LEU B CA 1
ATOM 2188 C C . LEU B 1 68 ? -20.978 33.092 10.612 1.00 26.93 135 LEU B C 1
ATOM 2189 O O . LEU B 1 68 ? -20.151 33.280 9.727 1.00 26.30 135 LEU B O 1
ATOM 2194 N N . TYR B 1 69 ? -22.232 32.717 10.366 1.00 25.68 136 TYR B N 1
ATOM 2195 C CA . TYR B 1 69 ? -22.622 32.259 9.031 1.00 26.55 136 TYR B CA 1
ATOM 2196 C C . TYR B 1 69 ? -23.556 33.220 8.308 1.00 28.47 136 TYR B C 1
ATOM 2197 O O . TYR B 1 69 ? -23.314 33.558 7.151 1.00 33.35 136 TYR B O 1
ATOM 2206 N N . LYS B 1 70 ? -24.616 33.661 8.976 1.00 28.79 137 LYS B N 1
ATOM 2207 C CA . LYS B 1 70 ? -25.524 34.638 8.373 1.00 32.75 137 LYS B CA 1
ATOM 2208 C C . LYS B 1 70 ? -24.840 35.992 8.163 1.00 35.04 137 LYS B C 1
ATOM 2209 O O . LYS B 1 70 ? -24.956 36.592 7.091 1.00 37.32 137 LYS B O 1
ATOM 2215 N N . ASN B 1 71 ? -24.129 36.471 9.181 1.00 33.51 138 ASN B N 1
ATOM 2216 C CA . ASN B 1 71 ? -23.397 37.739 9.079 1.00 37.87 138 ASN B CA 1
ATOM 2217 C C . ASN B 1 71 ? -22.011 37.547 8.459 1.00 35.56 138 ASN B C 1
ATOM 2218 O O . ASN B 1 71 ? -21.336 38.518 8.105 1.00 38.42 138 ASN B O 1
ATOM 2223 N N . GLY B 1 72 ? -21.585 36.294 8.352 1.00 30.33 139 GLY B N 1
ATOM 2224 C CA . GLY B 1 72 ? -20.354 35.962 7.662 1.00 28.28 139 GLY B CA 1
ATOM 2225 C C . GLY B 1 72 ? -19.078 36.339 8.392 1.00 32.16 139 GLY B C 1
ATOM 2226 O O . GLY B 1 72 ? -18.059 36.599 7.753 1.00 31.52 139 GLY B O 1
ATOM 2227 N N . GLU B 1 73 ? -19.112 36.332 9.723 1.00 27.25 140 GLU B N 1
ATOM 2228 C CA A GLU B 1 73 ? -17.937 36.689 10.516 0.62 30.40 140 GLU B CA 1
ATOM 2229 C CA B GLU B 1 73 ? -17.937 36.698 10.506 0.38 30.19 140 GLU B CA 1
ATOM 2230 C C . GLU B 1 73 ? -17.006 35.517 10.804 1.00 28.17 140 GLU B C 1
ATOM 2231 O O . GLU B 1 73 ? -16.031 35.678 11.532 1.00 26.64 140 GLU B O 1
ATOM 2242 N N . TYR B 1 74 ? -17.300 34.346 10.228 1.00 24.89 141 TYR B N 1
ATOM 2243 C CA . TYR B 1 74 ? -16.519 33.130 10.465 1.00 22.38 141 TYR B CA 1
ATOM 2244 C C . TYR B 1 74 ? -15.007 33.356 10.418 1.00 24.55 141 TYR B C 1
ATOM 2245 O O . TYR B 1 74 ? -14.295 33.033 11.367 1.00 23.24 141 TYR B O 1
ATOM 2254 N N . VAL B 1 75 ? -14.511 33.898 9.313 1.00 26.93 142 VAL B N 1
ATOM 2255 C CA . VAL B 1 75 ? -13.069 34.040 9.164 1.00 25.58 142 VAL B CA 1
ATOM 2256 C C . VAL B 1 75 ? -12.499 35.078 10.132 1.00 27.48 142 VAL B C 1
ATOM 2257 O O . VAL B 1 75 ? -11.447 34.849 10.720 1.00 27.33 142 VAL B O 1
ATOM 2261 N N . ASN B 1 76 ? -13.199 36.191 10.341 1.00 27.16 143 ASN B N 1
ATOM 2262 C CA . ASN B 1 76 ? -12.734 37.168 11.323 1.00 25.32 143 ASN B CA 1
ATOM 2263 C C . ASN B 1 76 ? -12.622 36.576 12.723 1.00 26.15 143 ASN B C 1
ATOM 2264 O O . ASN B 1 76 ? -11.671 36.863 13.452 1.00 27.64 143 ASN B O 1
ATOM 2269 N N . GLU B 1 77 ? -13.594 35.753 13.095 1.00 23.60 144 GLU B N 1
ATOM 2270 C CA . GLU B 1 77 ? -13.569 35.161 14.423 1.00 23.40 144 GLU B CA 1
ATOM 2271 C C . GLU B 1 77 ? -12.436 34.169 14.550 1.00 23.18 144 GLU B C 1
ATOM 2272 O O . GLU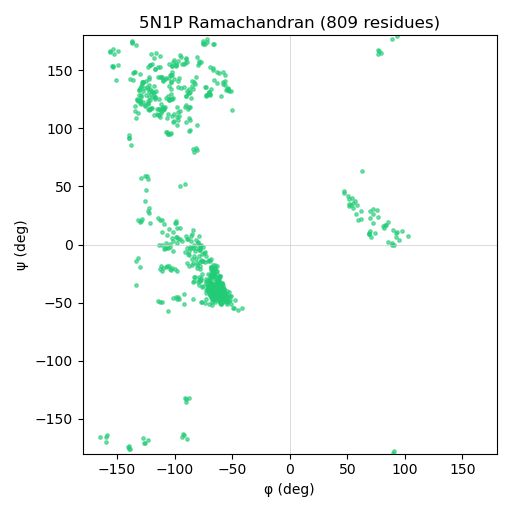 B 1 77 ? -11.800 34.078 15.600 1.00 22.91 144 GLU B O 1
ATOM 2278 N N . MET B 1 78 ? -12.191 33.416 13.484 1.00 20.94 145 MET B N 1
ATOM 2279 C CA . MET B 1 78 ? -11.145 32.411 13.534 1.00 19.89 145 MET B CA 1
ATOM 2280 C C . MET B 1 78 ? -9.790 33.105 13.586 1.00 22.31 145 MET B C 1
ATOM 2281 O O . MET B 1 78 ? -8.884 32.612 14.261 1.00 21.14 145 MET B O 1
ATOM 2286 N N . LYS B 1 79 ? -9.665 34.258 12.916 1.00 21.77 146 LYS B N 1
ATOM 2287 C CA A LYS B 1 79 ? -8.426 35.035 12.962 0.55 25.08 146 LYS B CA 1
ATOM 2288 C CA B LYS B 1 79 ? -8.430 35.037 12.959 0.45 25.02 146 LYS B CA 1
ATOM 2289 C C . LYS B 1 79 ? -8.179 35.574 14.366 1.00 23.93 146 LYS B C 1
ATOM 2290 O O . LYS B 1 79 ? -7.049 35.563 14.852 1.00 25.10 146 LYS B O 1
ATOM 2301 N N . GLU B 1 80 ? -9.241 36.048 15.015 1.00 24.37 147 GLU B N 1
ATOM 2302 C CA . GLU B 1 80 ? -9.136 36.582 16.377 1.00 24.05 147 GLU B CA 1
ATOM 2303 C C . GLU B 1 80 ? -8.720 35.481 17.348 1.00 21.74 147 GLU B C 1
ATOM 2304 O O . GLU B 1 80 ? -7.838 35.666 18.199 1.00 22.75 147 GLU B O 1
ATOM 2310 N N . ASP B 1 81 ? -9.357 34.323 17.206 1.00 20.71 148 ASP B N 1
ATOM 2311 C CA . ASP B 1 81 ? -9.060 33.170 18.054 1.00 19.71 148 ASP B CA 1
ATOM 2312 C C . ASP B 1 81 ? -7.617 32.717 17.826 1.00 21.94 148 ASP B C 1
ATOM 2313 O O . ASP B 1 81 ? -6.886 32.395 18.775 1.00 21.16 148 ASP B O 1
ATOM 2318 N N . GLN B 1 82 ? -7.215 32.686 16.558 1.00 20.93 149 GLN B N 1
ATOM 2319 C CA . GLN B 1 82 ? -5.861 32.299 16.189 1.00 19.83 149 GLN B CA 1
ATOM 2320 C C . GLN B 1 82 ? -4.824 33.184 16.884 1.00 23.27 149 GLN B C 1
ATOM 2321 O O . GLN B 1 82 ? -3.815 32.686 17.383 1.00 23.06 149 GLN B O 1
ATOM 2327 N N . GLY B 1 83 ? -5.086 34.489 16.949 1.00 21.51 150 GLY B N 1
ATOM 2328 C CA . GLY B 1 83 ? -4.148 35.405 17.565 1.00 22.81 150 GLY B CA 1
ATOM 2329 C C . GLY B 1 83 ? -4.019 35.149 19.053 1.00 23.46 150 GLY B C 1
ATOM 2330 O O . GLY B 1 83 ? -2.919 35.255 19.616 1.00 25.55 150 GLY B O 1
ATOM 2331 N N . LEU B 1 84 ? -5.140 34.847 19.696 1.00 22.41 151 LEU B N 1
ATOM 2332 C CA . LEU B 1 84 ? -5.132 34.566 21.135 1.00 22.12 151 LEU B CA 1
ATOM 2333 C C . LEU B 1 84 ? -4.286 33.334 21.411 1.00 22.71 151 LEU B C 1
ATOM 2334 O O . LEU B 1 84 ? -3.500 33.308 22.349 1.00 23.67 151 LEU B O 1
ATOM 2339 N N . ILE B 1 85 ? -4.467 32.308 20.587 1.00 20.69 152 ILE B N 1
ATOM 2340 C CA . ILE B 1 85 ? -3.713 31.075 20.738 1.00 20.07 152 ILE B CA 1
ATOM 2341 C C . ILE B 1 85 ? -2.223 31.318 20.454 1.00 22.62 152 ILE B C 1
ATOM 2342 O O . ILE B 1 85 ? -1.362 30.834 21.178 1.00 23.15 152 ILE B O 1
ATOM 2347 N N . ALA B 1 86 ? -1.921 32.070 19.403 1.00 22.93 153 ALA B N 1
ATOM 2348 C CA . ALA B 1 86 ? -0.539 32.349 19.032 1.00 25.75 153 ALA B CA 1
ATOM 2349 C C . ALA B 1 86 ? 0.202 33.102 20.117 1.00 25.08 153 ALA B C 1
ATOM 2350 O O . ALA B 1 86 ? 1.412 32.935 20.290 1.00 28.11 153 ALA B O 1
ATOM 2352 N N . ASN B 1 87 ? -0.517 33.963 20.829 1.00 23.66 154 ASN B N 1
ATOM 2353 C CA . ASN B 1 87 ? 0.089 34.723 21.917 1.00 26.69 154 ASN B CA 1
ATOM 2354 C C . ASN B 1 87 ? 0.586 33.817 23.038 1.00 25.73 154 ASN B C 1
ATOM 2355 O O . ASN B 1 87 ? 1.461 34.206 23.811 1.00 29.41 154 ASN B O 1
ATOM 2360 N N . ILE B 1 88 ? 0.016 32.620 23.127 1.00 21.87 155 ILE B N 1
ATOM 2361 C CA . ILE B 1 88 ? 0.397 31.667 24.171 1.00 22.25 155 ILE B CA 1
ATOM 2362 C C . ILE B 1 88 ? 1.419 30.653 23.674 1.00 27.76 155 ILE B C 1
ATOM 2363 O O . ILE B 1 88 ? 2.408 30.377 24.366 1.00 29.06 155 ILE B O 1
ATOM 2368 N N . ILE B 1 89 ? 1.201 30.096 22.483 1.00 24.61 156 ILE B N 1
ATOM 2369 C CA . ILE B 1 89 ? 2.023 28.973 22.053 1.00 24.77 156 ILE B CA 1
ATOM 2370 C C . ILE B 1 89 ? 3.018 29.304 20.944 1.00 26.78 156 ILE B C 1
ATOM 2371 O O . ILE B 1 89 ? 3.806 28.439 20.540 1.00 31.68 156 ILE B O 1
ATOM 2376 N N . GLY B 1 90 ? 2.992 30.536 20.450 1.00 26.92 157 GLY B N 1
ATOM 2377 C CA . GLY B 1 90 ? 3.998 30.993 19.503 1.00 33.21 157 GLY B CA 1
ATOM 2378 C C . GLY B 1 90 ? 3.910 30.349 18.132 1.00 39.20 157 GLY B C 1
ATOM 2379 O O . GLY B 1 90 ? 4.897 30.291 17.398 1.00 42.57 157 GLY B O 1
ATOM 2380 N N . LYS B 1 91 ? 2.722 29.854 17.804 1.00 32.86 158 LYS B N 1
ATOM 2381 C CA . LYS B 1 91 ? 2.398 29.306 16.489 1.00 38.95 158 LYS B CA 1
ATOM 2382 C C . LYS B 1 91 ? 1.055 29.881 16.079 1.00 28.95 158 LYS B C 1
ATOM 2383 O O . LYS B 1 91 ? 0.216 30.102 16.937 1.00 28.59 158 LYS B O 1
ATOM 2389 N N . SER B 1 92 ? 0.840 30.085 14.781 1.00 29.94 159 SER B N 1
ATOM 2390 C CA . SER B 1 92 ? -0.474 30.501 14.269 1.00 27.30 159 SER B CA 1
ATOM 2391 C C . SER B 1 92 ? -1.125 29.331 13.534 1.00 22.86 159 SER B C 1
ATOM 2392 O O . SER B 1 92 ? -0.835 29.086 12.368 1.00 26.33 159 SER B O 1
ATOM 2395 N N . PRO B 1 93 ? -1.999 28.595 14.233 1.00 24.20 160 PRO B N 1
ATOM 2396 C CA . PRO B 1 93 ? -2.636 27.410 13.639 1.00 21.96 160 PRO B CA 1
ATOM 2397 C C . PRO B 1 93 ? -3.515 27.755 12.448 1.00 21.27 160 PRO B C 1
ATOM 2398 O O . PRO B 1 93 ? -4.119 28.831 12.405 1.00 22.45 160 PRO B O 1
ATOM 2402 N N . LYS B 1 94 ? -3.600 26.830 11.497 1.00 21.69 161 LYS B N 1
ATOM 2403 C CA . LYS B 1 94 ? -4.426 27.044 10.325 1.00 20.83 161 LYS B CA 1
ATOM 2404 C C . LYS B 1 94 ? -5.767 26.300 10.373 1.00 19.95 161 LYS B C 1
ATOM 2405 O O . LYS B 1 94 ? -6.694 26.662 9.642 1.00 21.32 161 LYS B O 1
ATOM 2411 N N . LEU B 1 95 ? -5.883 25.262 11.202 1.00 18.58 162 LEU B N 1
ATOM 2412 C CA . LEU B 1 95 ? -7.092 24.438 11.151 1.00 17.26 162 LEU B CA 1
ATOM 2413 C C . LEU B 1 95 ? -8.207 24.969 12.045 1.00 19.52 162 LEU B C 1
ATOM 2414 O O . LEU B 1 95 ? -8.000 25.231 13.237 1.00 20.15 162 LEU B O 1
ATOM 2419 N N . THR B 1 96 ? -9.394 25.087 11.459 1.00 18.35 163 THR B N 1
ATOM 2420 C CA . THR B 1 96 ? -10.599 25.484 12.184 1.00 17.34 163 THR B CA 1
ATOM 2421 C C . THR B 1 96 ? -11.637 24.375 12.175 1.00 18.22 163 THR B C 1
ATOM 2422 O O . THR B 1 96 ? -11.693 23.550 11.249 1.00 19.61 163 THR B O 1
ATOM 2426 N N . ARG B 1 97 ? -12.448 24.355 13.223 1.00 17.82 164 ARG B N 1
ATOM 2427 C CA . ARG B 1 97 ? -13.575 23.439 13.341 1.00 16.49 164 ARG B CA 1
ATOM 2428 C C . ARG B 1 97 ? -14.812 24.302 13.485 1.00 17.43 164 ARG B C 1
ATOM 2429 O O . ARG B 1 97 ? -14.923 25.081 14.429 1.00 17.76 164 ARG B O 1
ATOM 2437 N N . PRO B 1 98 ? -15.739 24.212 12.533 1.00 18.15 165 PRO B N 1
ATOM 2438 C CA . PRO B 1 98 ? -16.890 25.117 12.588 1.00 17.30 165 PRO B CA 1
ATOM 2439 C C . PRO B 1 98 ? -17.829 24.796 13.734 1.00 19.45 165 PRO B C 1
ATOM 2440 O O . PRO B 1 98 ? -18.213 23.644 13.890 1.00 20.00 165 PRO B O 1
ATOM 2444 N N . PRO B 1 99 ? -18.221 25.803 14.518 1.00 19.07 166 PRO B N 1
ATOM 2445 C CA . PRO B 1 99 ? -19.361 25.567 15.409 1.00 20.87 166 PRO B CA 1
ATOM 2446 C C . PRO B 1 99 ? -20.570 25.043 14.621 1.00 20.48 166 PRO B C 1
ATOM 2447 O O . PRO B 1 99 ? -20.891 25.587 13.560 1.00 21.43 166 PRO B O 1
ATOM 2451 N N . TYR B 1 100 ? -21.196 23.981 15.141 1.00 19.80 167 TYR B N 1
ATOM 2452 C CA . TYR B 1 100 ? -22.358 23.300 14.547 1.00 22.59 167 TYR B CA 1
ATOM 2453 C C . TYR B 1 100 ? -21.987 22.528 13.285 1.00 21.56 167 TYR B C 1
ATOM 2454 O O . TYR B 1 100 ? -22.857 21.970 12.625 1.00 23.78 167 TYR B O 1
ATOM 2463 N N . GLY B 1 101 ? -20.694 22.459 12.978 1.00 20.82 168 GLY B N 1
ATOM 2464 C CA . GLY B 1 101 ? -20.254 21.839 11.738 1.00 20.53 168 GLY B CA 1
ATOM 2465 C C . GLY B 1 101 ? -20.459 22.769 10.554 1.00 19.38 168 GLY B C 1
ATOM 2466 O O . GLY B 1 101 ? -21.183 23.765 10.643 1.00 21.03 168 GLY B O 1
ATOM 2467 N N . SER B 1 102 ? -19.842 22.428 9.425 1.00 19.68 169 SER B N 1
ATOM 2468 C CA . SER B 1 102 ? -19.866 23.333 8.268 1.00 20.54 169 SER B CA 1
ATOM 2469 C C . SER B 1 102 ? -21.196 23.352 7.523 1.00 23.46 169 SER B C 1
ATOM 2470 O O . SER B 1 102 ? -21.435 24.245 6.703 1.00 22.60 169 SER B O 1
ATOM 2473 N N . MET B 1 103 ? -22.051 22.376 7.804 1.00 21.23 170 MET B N 1
ATOM 2474 C CA . MET B 1 103 ? -23.285 22.189 7.041 1.00 22.52 170 MET B CA 1
ATOM 2475 C C . MET B 1 103 ? -24.525 22.578 7.841 1.00 23.47 170 MET B C 1
ATOM 2476 O O . MET B 1 103 ? -24.816 21.958 8.863 1.00 26.45 170 MET B O 1
ATOM 2481 N N . PRO B 1 104 ? -25.293 23.575 7.376 1.00 23.82 171 PRO B N 1
ATOM 2482 C CA . PRO B 1 104 ? -25.220 24.366 6.141 1.00 23.01 171 PRO B CA 1
ATOM 2483 C C . PRO B 1 104 ? -24.535 25.732 6.272 1.00 22.78 171 PRO B C 1
ATOM 2484 O O . PRO B 1 104 ? -24.476 26.465 5.282 1.00 26.64 171 PRO B O 1
ATOM 2488 N N . GLY B 1 105 ? -24.041 26.072 7.457 1.00 25.83 172 GLY B N 1
ATOM 2489 C CA . GLY B 1 105 ? -23.552 27.420 7.713 1.00 28.69 172 GLY B CA 1
ATOM 2490 C C . GLY B 1 105 ? -22.463 27.955 6.795 1.00 23.83 172 GLY B C 1
ATOM 2491 O O . GLY B 1 105 ? -22.520 29.108 6.368 1.00 27.19 172 GLY B O 1
ATOM 2492 N N . LEU B 1 106 ? -21.461 27.133 6.504 1.00 22.47 173 LEU B N 1
ATOM 2493 C CA . LEU B 1 106 ? -20.332 27.571 5.689 1.00 23.51 173 LEU B CA 1
ATOM 2494 C C . LEU B 1 106 ? -20.644 27.479 4.212 1.00 27.82 173 LEU B C 1
ATOM 2495 O O . LEU B 1 106 ? -20.221 26.541 3.532 1.00 27.97 173 LEU B O 1
ATOM 2500 N N . ASN B 1 107 ? -21.380 28.468 3.716 1.00 26.01 174 ASN B N 1
ATOM 2501 C CA . ASN B 1 107 ? -21.749 28.531 2.310 1.00 27.37 174 ASN B CA 1
ATOM 2502 C C . ASN B 1 107 ? -20.523 28.744 1.418 1.00 25.92 174 ASN B C 1
ATOM 2503 O O . ASN B 1 107 ? -19.423 28.977 1.919 1.00 24.85 174 ASN B O 1
ATOM 2508 N N . GLU B 1 108 ? -20.704 28.666 0.102 1.00 26.17 175 GLU B N 1
ATOM 2509 C CA . GLU B 1 108 ? -19.557 28.682 -0.802 1.00 28.85 175 GLU B CA 1
ATOM 2510 C C . GLU B 1 108 ? -18.713 29.957 -0.679 1.00 27.33 175 GLU B C 1
ATOM 2511 O O . GLU B 1 108 ? -17.485 29.896 -0.717 1.00 30.79 175 GLU B O 1
ATOM 2517 N N . GLY B 1 109 ? -19.364 31.102 -0.497 1.00 27.95 176 GLY B N 1
ATOM 2518 C CA . GLY B 1 109 ? -18.640 32.355 -0.334 1.00 28.18 176 GLY B CA 1
ATOM 2519 C C . GLY B 1 109 ? -17.735 32.339 0.887 1.00 29.71 176 GLY B C 1
ATOM 2520 O O . GLY B 1 109 ? -16.607 32.839 0.852 1.00 31.33 176 GLY B O 1
ATOM 2521 N N . LEU B 1 110 ? -18.218 31.759 1.978 1.00 27.56 177 LEU B N 1
ATOM 2522 C CA . LEU B 1 110 ? -17.397 31.671 3.183 1.00 26.53 177 LEU B CA 1
ATOM 2523 C C . LEU B 1 110 ? -16.271 30.650 3.002 1.00 24.37 177 LEU B C 1
ATOM 2524 O O . LEU B 1 110 ? -15.145 30.861 3.467 1.00 26.54 177 LEU B O 1
ATOM 2529 N N . ARG B 1 111 ? -16.562 29.541 2.324 1.00 25.93 178 ARG B N 1
ATOM 2530 C CA . ARG B 1 111 ? -15.526 28.548 2.074 1.00 25.50 178 ARG B CA 1
ATOM 2531 C C . ARG B 1 111 ? -14.423 29.161 1.223 1.00 25.10 178 ARG B C 1
ATOM 2532 O O . ARG B 1 111 ? -13.242 28.916 1.465 1.00 27.73 178 ARG B O 1
ATOM 2540 N N . ASN B 1 112 ? -14.811 29.985 0.258 1.00 27.56 179 ASN B N 1
ATOM 2541 C CA . ASN B 1 112 ? -13.829 30.708 -0.539 1.00 27.35 179 ASN B CA 1
ATOM 2542 C C . ASN B 1 112 ? -12.950 31.602 0.334 1.00 30.38 179 ASN B C 1
ATOM 2543 O O . ASN B 1 112 ? -11.731 31.642 0.161 1.00 33.23 179 ASN B O 1
ATOM 2548 N N . LYS B 1 113 ? -13.564 32.305 1.280 1.00 28.42 180 LYS B N 1
ATOM 2549 C CA . LYS B 1 113 ? -12.812 33.205 2.160 1.00 31.08 180 LYS B CA 1
ATOM 2550 C C . LYS B 1 113 ? -11.885 32.437 3.101 1.00 31.38 180 LYS B C 1
ATOM 2551 O O . LYS B 1 113 ? -10.801 32.915 3.442 1.00 31.63 180 LYS B O 1
ATOM 2557 N N . VAL B 1 114 ? -12.321 31.259 3.547 1.00 24.78 181 VAL B N 1
ATOM 2558 C CA . VAL B 1 114 ? -11.469 30.380 4.333 1.00 24.88 181 VAL B CA 1
ATOM 2559 C C . VAL B 1 114 ? -10.218 30.009 3.535 1.00 28.82 181 VAL B C 1
ATOM 2560 O O . VAL B 1 114 ? -9.087 30.156 4.017 1.00 28.73 181 VAL B O 1
ATOM 2564 N N . VAL B 1 115 ? -10.431 29.551 2.306 1.00 28.96 182 VAL B N 1
ATOM 2565 C CA . VAL B 1 115 ? -9.337 29.093 1.461 1.00 30.98 182 VAL B CA 1
ATOM 2566 C C . VAL B 1 115 ? -8.394 30.256 1.151 1.00 34.36 182 VAL B C 1
ATOM 2567 O O . VAL B 1 115 ? -7.174 30.118 1.249 1.00 38.14 182 VAL B O 1
ATOM 2571 N N . GLU B 1 116 ? -8.972 31.405 0.810 1.00 31.65 183 GLU B N 1
ATOM 2572 C CA . GLU B 1 116 ? -8.197 32.601 0.488 1.00 39.41 183 GLU B CA 1
ATOM 2573 C C . GLU B 1 116 ? -7.363 33.092 1.667 1.00 37.08 183 GLU B C 1
ATOM 2574 O O . GLU B 1 116 ? -6.262 33.612 1.483 1.00 37.00 183 GLU B O 1
ATOM 2580 N N . GLY B 1 117 ? -7.890 32.925 2.875 1.00 37.93 184 GLY B N 1
ATOM 2581 C CA . GLY B 1 117 ? -7.190 33.329 4.083 1.00 37.20 184 GLY B CA 1
ATOM 2582 C C . GLY B 1 117 ? -6.145 32.332 4.569 1.00 33.97 184 GLY B C 1
ATOM 2583 O O . GLY B 1 117 ? -5.454 32.579 5.556 1.00 39.61 184 GLY B O 1
ATOM 2584 N N . GLY B 1 118 ? -6.035 31.196 3.889 1.00 33.29 185 GLY B N 1
ATOM 2585 C CA . GLY B 1 118 ? -5.048 30.192 4.245 1.00 37.42 185 GLY B CA 1
ATOM 2586 C C . GLY B 1 118 ? -5.471 29.302 5.400 1.00 35.11 185 GLY B C 1
ATOM 2587 O O . GLY B 1 118 ? -4.644 28.612 6.002 1.00 34.42 185 GLY B O 1
ATOM 2588 N N . PHE B 1 119 ? -6.760 29.318 5.716 1.00 26.79 186 PHE B N 1
ATOM 2589 C CA . PHE B 1 119 ? -7.301 28.438 6.753 1.00 23.82 186 PHE B CA 1
ATOM 2590 C C . PHE B 1 119 ? -7.766 27.109 6.167 1.00 25.85 186 PHE B C 1
ATOM 2591 O O . PHE B 1 119 ? -8.000 26.995 4.957 1.00 26.58 186 PHE B O 1
ATOM 2599 N N . LYS B 1 120 ? -7.896 26.117 7.034 1.00 21.21 187 LYS B N 1
ATOM 2600 C CA . LYS B 1 120 ? -8.500 24.840 6.678 1.00 20.42 187 LYS B CA 1
ATOM 2601 C C . LYS B 1 120 ? -9.706 24.604 7.582 1.00 21.82 187 LYS B C 1
ATOM 2602 O O . LYS B 1 120 ? -9.850 25.262 8.626 1.00 20.92 187 LYS B O 1
ATOM 2608 N N . VAL B 1 121 ? -10.567 23.672 7.187 1.00 19.68 188 VAL B N 1
ATOM 2609 C CA . VAL B 1 121 ? -11.765 23.334 7.955 1.00 18.43 188 VAL B CA 1
ATOM 2610 C C . VAL B 1 121 ? -11.861 21.831 8.131 1.00 18.61 188 VAL B C 1
ATOM 2611 O O . VAL B 1 121 ? -11.785 21.087 7.150 1.00 21.00 188 VAL B O 1
ATOM 2615 N N . TRP B 1 122 ? -12.041 21.377 9.360 1.00 17.42 189 TRP B N 1
ATOM 2616 C CA . TRP B 1 122 ? -12.366 19.970 9.607 1.00 17.53 189 TRP B CA 1
ATOM 2617 C C . TRP B 1 122 ? -13.719 19.843 10.284 1.00 19.30 189 TRP B C 1
ATOM 2618 O O . TRP B 1 122 ? -13.972 20.483 11.315 1.00 18.76 189 TRP B O 1
ATOM 2629 N N . ASP B 1 123 ? -14.584 19.020 9.696 1.00 17.49 190 ASP B N 1
ATOM 2630 C CA . ASP B 1 123 ? -15.752 18.499 10.388 1.00 16.63 190 ASP B CA 1
ATOM 2631 C C . ASP B 1 123 ? -15.316 17.198 11.057 1.00 16.75 190 ASP B C 1
ATOM 2632 O O . ASP B 1 123 ? -14.248 17.152 11.660 1.00 19.03 190 ASP B O 1
ATOM 2637 N N . TRP B 1 124 ? -16.120 16.151 10.959 1.00 18.30 191 TRP B N 1
ATOM 2638 C CA . TRP B 1 124 ? -15.789 14.891 11.625 1.00 16.90 191 TRP B CA 1
ATOM 2639 C C . TRP B 1 124 ? -16.415 13.740 10.859 1.00 16.30 191 TRP B C 1
ATOM 2640 O O . TRP B 1 124 ? -17.316 13.964 10.039 1.00 18.71 191 TRP B O 1
ATOM 2651 N N . THR B 1 125 ? -15.948 12.522 11.140 1.00 15.60 192 THR B N 1
ATOM 2652 C CA . THR B 1 125 ? -16.539 11.317 10.566 1.00 16.05 192 THR B CA 1
ATOM 2653 C C . THR B 1 125 ? -17.346 10.499 11.581 1.00 18.81 192 THR B C 1
ATOM 2654 O O . THR B 1 125 ? -18.176 9.660 11.188 1.00 20.70 192 THR B O 1
ATOM 2658 N N . ILE B 1 126 ? -17.095 10.726 12.872 1.00 17.28 193 ILE B N 1
ATOM 2659 C CA . ILE B 1 126 ? -17.856 10.074 13.943 1.00 16.94 193 ILE B CA 1
ATOM 2660 C C . ILE B 1 126 ? -18.265 11.117 14.961 1.00 16.83 193 ILE B C 1
ATOM 2661 O O . ILE B 1 126 ? -17.409 11.824 15.473 1.00 18.01 193 ILE B O 1
ATOM 2666 N N . ASP B 1 127 ? -19.563 11.215 15.229 1.00 18.42 194 ASP B N 1
ATOM 2667 C CA . ASP B 1 127 ? -20.089 12.070 16.297 1.00 18.37 194 ASP B CA 1
ATOM 2668 C C . ASP B 1 127 ? -20.310 11.203 17.532 1.00 19.85 194 ASP B C 1
ATOM 2669 O O . ASP B 1 127 ? -21.155 10.306 17.528 1.00 20.25 194 ASP B O 1
ATOM 2674 N N . SER B 1 128 ? -19.551 11.465 18.580 1.00 17.29 195 SER B N 1
ATOM 2675 C CA . SER B 1 128 ? -19.686 10.694 19.804 1.00 18.52 195 SER B CA 1
ATOM 2676 C C . SER B 1 128 ? -21.016 10.951 20.509 1.00 19.39 195 SER B C 1
ATOM 2677 O O . SER B 1 128 ? -21.409 10.152 21.369 1.00 18.09 195 SER B O 1
ATOM 2680 N N . LEU B 1 129 ? -21.672 12.070 20.179 1.00 18.53 196 LEU B N 1
ATOM 2681 C CA . LEU B 1 129 ? -22.906 12.538 20.831 1.00 17.15 196 LEU B CA 1
ATOM 2682 C C . LEU B 1 129 ? -22.710 12.777 22.325 1.00 17.95 196 LEU B C 1
ATOM 2683 O O . LEU B 1 129 ? -23.696 12.847 23.087 1.00 18.50 196 LEU B O 1
ATOM 2688 N N . ASP B 1 130 ? -21.455 12.970 22.736 1.00 18.69 197 ASP B N 1
ATOM 2689 C CA . ASP B 1 130 ? -21.139 12.973 24.160 1.00 17.47 197 ASP B CA 1
ATOM 2690 C C . ASP B 1 130 ? -21.915 14.000 24.988 1.00 19.08 197 ASP B C 1
ATOM 2691 O O . ASP B 1 130 ? -22.358 13.698 26.096 1.00 19.98 197 ASP B O 1
ATOM 2696 N N . TRP B 1 131 ? -22.133 15.190 24.448 1.00 18.97 198 TRP B N 1
ATOM 2697 C CA . TRP B 1 131 ? -22.812 16.240 25.201 1.00 18.41 198 TRP B CA 1
ATOM 2698 C C . TRP B 1 131 ? -24.275 15.925 25.547 1.00 20.57 198 TRP B C 1
ATOM 2699 O O . TRP B 1 131 ? -24.850 16.542 26.451 1.00 22.93 198 TRP B O 1
ATOM 2710 N N . ARG B 1 132 ? -24.872 14.960 24.847 1.00 19.11 199 ARG B N 1
ATOM 2711 C CA . ARG B 1 132 ? -26.270 14.609 25.082 1.00 18.00 199 ARG B CA 1
ATOM 2712 C C . ARG B 1 132 ? -26.477 13.681 26.284 1.00 18.47 199 ARG B C 1
ATOM 2713 O O . ARG B 1 132 ? -27.605 13.499 26.752 1.00 21.47 199 ARG B O 1
ATOM 2721 N N . TYR B 1 133 ? -25.391 13.110 26.795 1.00 17.98 200 TYR B N 1
ATOM 2722 C CA . TYR B 1 133 ? -25.491 12.118 27.874 1.00 16.83 200 TYR B CA 1
ATOM 2723 C C . TYR B 1 133 ? -25.302 12.775 29.231 1.00 20.45 200 TYR B C 1
ATOM 2724 O O . TYR B 1 133 ? -24.520 12.295 30.053 1.00 21.41 200 TYR B O 1
ATOM 2733 N N . ASN B 1 134 ? -26.045 13.847 29.473 1.00 20.71 201 ASN B N 1
ATOM 2734 C CA . ASN B 1 134 ? -25.832 14.655 30.681 1.00 22.90 201 ASN B CA 1
ATOM 2735 C C . ASN B 1 134 ? -26.882 14.476 31.773 1.00 24.00 201 ASN B C 1
ATOM 2736 O O . ASN B 1 134 ? -26.932 15.265 32.728 1.00 25.81 201 ASN B O 1
ATOM 2741 N N . LYS B 1 135 ? -27.710 13.443 31.654 1.00 23.21 202 LYS B N 1
ATOM 2742 C CA . LYS B 1 135 ? -28.767 13.229 32.646 1.00 26.86 202 LYS B CA 1
ATOM 2743 C C . LYS B 1 135 ? -28.690 11.857 33.296 1.00 24.60 202 LYS B C 1
ATOM 2744 O O . LYS B 1 135 ? -29.703 11.290 33.704 1.00 29.72 202 LYS B O 1
ATOM 2750 N N . MET B 1 136 ? -27.485 11.323 33.379 1.00 27.15 203 MET B N 1
ATOM 2751 C CA A MET B 1 136 ? -27.280 9.972 33.883 0.08 25.75 203 MET B CA 1
ATOM 2752 C CA B MET B 1 136 ? -27.282 9.978 33.897 0.92 25.45 203 MET B CA 1
ATOM 2753 C C . MET B 1 136 ? -25.919 9.895 34.565 1.00 22.84 203 MET B C 1
ATOM 2754 O O . MET B 1 136 ? -25.097 10.797 34.399 1.00 23.25 203 MET B O 1
ATOM 2763 N N . PRO B 1 137 ? -25.676 8.826 35.338 1.00 23.31 204 PRO B N 1
ATOM 2764 C CA . PRO B 1 137 ? -24.367 8.737 35.995 1.00 21.81 204 PRO B CA 1
ATOM 2765 C C . PRO B 1 137 ? -23.209 8.815 34.995 1.00 21.89 204 PRO B C 1
ATOM 2766 O O . PRO B 1 137 ? -23.315 8.336 33.854 1.00 19.71 204 PRO B O 1
ATOM 2770 N N . VAL B 1 138 ? -22.109 9.430 35.427 1.00 19.96 205 VAL B N 1
ATOM 2771 C CA . VAL B 1 138 ? -21.013 9.740 34.526 1.00 18.98 205 VAL B CA 1
ATOM 2772 C C . VAL B 1 138 ? -20.379 8.489 33.931 1.00 20.24 205 VAL B C 1
ATOM 2773 O O . VAL B 1 138 ? -20.064 8.480 32.739 1.00 19.91 205 VAL B O 1
ATOM 2777 N N . ASP B 1 139 ? -20.226 7.428 34.725 1.00 21.07 206 ASP B N 1
ATOM 2778 C CA . ASP B 1 139 ? -19.626 6.200 34.195 1.00 22.49 206 ASP B CA 1
ATOM 2779 C C . ASP B 1 139 ? -20.548 5.487 33.202 1.00 20.12 206 ASP B C 1
ATOM 2780 O O . ASP B 1 139 ? -20.076 4.927 32.208 1.00 21.56 206 ASP B O 1
ATOM 2785 N N . ALA B 1 140 ? -21.854 5.526 33.444 1.00 20.41 207 ALA B N 1
ATOM 2786 C CA . ALA B 1 140 ? -22.813 4.890 32.529 1.00 18.31 207 ALA B CA 1
ATOM 2787 C C . ALA B 1 140 ? -22.847 5.635 31.205 1.00 19.16 207 ALA B C 1
ATOM 2788 O O . ALA B 1 140 ? -22.865 5.035 30.125 1.00 18.93 207 ALA B O 1
ATOM 2790 N N . ALA B 1 141 ? -22.842 6.957 31.296 1.00 18.05 208 ALA B N 1
ATOM 2791 C CA . ALA B 1 141 ? -22.797 7.799 30.103 1.00 16.22 208 ALA B CA 1
ATOM 2792 C C . ALA B 1 141 ? -21.522 7.542 29.335 1.00 16.90 208 ALA B C 1
ATOM 2793 O O . ALA B 1 141 ? -21.553 7.401 28.119 1.00 17.82 208 ALA B O 1
ATOM 2795 N N . ALA B 1 142 ? -20.397 7.474 30.041 1.00 17.33 209 ALA B N 1
ATOM 2796 C CA . ALA B 1 142 ? -19.115 7.287 29.372 1.00 18.39 209 ALA B CA 1
ATOM 2797 C C . ALA B 1 142 ? -19.088 5.973 28.610 1.00 18.78 209 ALA B C 1
ATOM 2798 O O . ALA B 1 142 ? -18.532 5.901 27.510 1.00 18.51 209 ALA B O 1
ATOM 2800 N N . ALA B 1 143 ? -19.688 4.932 29.192 1.00 17.70 210 ALA B N 1
ATOM 2801 C CA . ALA B 1 143 ? -19.706 3.630 28.528 1.00 16.63 210 ALA B CA 1
ATOM 2802 C C . ALA B 1 143 ? -20.496 3.684 27.218 1.00 18.76 210 ALA B C 1
ATOM 2803 O O . ALA B 1 143 ? -20.099 3.078 26.219 1.00 17.80 210 ALA B O 1
ATOM 2805 N N . GLN B 1 144 ? -21.608 4.408 27.226 1.00 15.97 211 GLN B N 1
ATOM 2806 C CA . GLN B 1 144 ? -22.441 4.521 26.017 1.00 15.93 211 GLN B CA 1
ATOM 2807 C C . GLN B 1 144 ? -21.764 5.403 24.969 1.00 15.78 211 GLN B C 1
ATOM 2808 O O . GLN B 1 144 ? -21.810 5.099 23.784 1.00 16.19 211 GLN B O 1
ATOM 2814 N N . ILE B 1 145 ? -21.119 6.477 25.407 1.00 16.07 212 ILE B N 1
ATOM 2815 C CA . ILE B 1 145 ? -20.347 7.320 24.491 1.00 17.01 212 ILE B CA 1
ATOM 2816 C C . ILE B 1 145 ? -19.223 6.517 23.845 1.00 17.03 212 ILE B C 1
ATOM 2817 O O . ILE B 1 145 ? -19.022 6.582 22.632 1.00 16.66 212 ILE B O 1
ATOM 2822 N N . ALA B 1 146 ? -18.519 5.719 24.639 1.00 16.42 213 ALA B N 1
ATOM 2823 C CA . ALA B 1 146 ? -17.449 4.902 24.089 1.00 16.07 213 ALA B CA 1
ATOM 2824 C C . ALA B 1 146 ? -18.009 3.945 23.052 1.00 16.20 213 ALA B C 1
ATOM 2825 O O . ALA B 1 146 ? -17.397 3.752 21.995 1.00 18.91 213 ALA B O 1
ATOM 2827 N N . GLN B 1 147 ? -19.162 3.341 23.348 1.00 16.87 214 GLN B N 1
ATOM 2828 C CA . GLN B 1 147 ? -19.814 2.451 22.397 1.00 17.93 214 GLN B CA 1
ATOM 2829 C C . GLN B 1 147 ? -20.122 3.169 21.079 1.00 18.34 214 GLN B C 1
ATOM 2830 O O . GLN B 1 147 ? -19.928 2.599 20.005 1.00 18.51 214 GLN B O 1
ATOM 2836 N N . ASN B 1 148 ? -20.593 4.408 21.156 1.00 17.52 215 ASN B N 1
ATOM 2837 C CA . ASN B 1 148 ? -20.886 5.168 19.935 1.00 17.90 215 ASN B CA 1
ATOM 2838 C C . ASN B 1 148 ? -19.659 5.282 19.041 1.00 17.96 215 ASN B C 1
ATOM 2839 O O . ASN B 1 148 ? -19.746 5.221 17.813 1.00 20.90 215 ASN B O 1
ATOM 2844 N N . VAL B 1 149 ? -18.516 5.513 19.659 1.00 17.42 216 VAL B N 1
ATOM 2845 C CA . VAL B 1 149 ? -17.299 5.723 18.900 1.00 16.87 216 VAL B CA 1
ATOM 2846 C C . VAL B 1 149 ? -16.769 4.386 18.393 1.00 18.91 216 VAL B C 1
ATOM 2847 O O . VAL B 1 149 ? -16.494 4.229 17.205 1.00 18.72 216 VAL B O 1
ATOM 2851 N N . LEU B 1 150 ? -16.661 3.409 19.285 1.00 17.70 217 LEU B N 1
ATOM 2852 C CA . LEU B 1 150 ? -16.098 2.106 18.917 1.00 19.29 217 LEU B CA 1
ATOM 2853 C C . LEU B 1 150 ? -16.871 1.396 17.801 1.00 22.39 217 LEU B C 1
ATOM 2854 O O . LEU B 1 150 ? -16.266 0.805 16.898 1.00 24.33 217 LEU B O 1
ATOM 2859 N N . THR B 1 151 ? -18.197 1.447 17.853 1.00 19.37 218 THR B N 1
ATOM 2860 C CA . THR B 1 151 ? -18.998 0.709 16.873 1.00 23.51 218 THR B CA 1
ATOM 2861 C C . THR B 1 151 ? -19.047 1.394 15.510 1.00 22.72 218 THR B C 1
ATOM 2862 O O . THR B 1 151 ? -19.466 0.785 14.525 1.00 25.36 218 THR B O 1
ATOM 2866 N N . ASN B 1 152 ? -18.616 2.649 15.437 1.00 20.07 219 ASN B N 1
ATOM 2867 C CA . ASN B 1 152 ? -18.654 3.366 14.162 1.00 21.71 219 ASN B CA 1
ATOM 2868 C C . ASN B 1 152 ? -17.282 3.578 13.519 1.00 23.41 219 ASN B C 1
ATOM 2869 O O . ASN B 1 152 ? -17.181 4.189 12.450 1.00 23.48 219 ASN B O 1
ATOM 2874 N N . ALA B 1 153 ? -16.229 3.075 14.160 1.00 21.54 220 ALA B N 1
ATOM 2875 C CA . ALA B 1 153 ? -14.870 3.228 13.647 1.00 21.81 220 ALA B CA 1
ATOM 2876 C C . ALA B 1 153 ? -14.558 2.115 12.667 1.00 28.89 220 ALA B C 1
ATOM 2877 O O . ALA B 1 153 ? -14.216 1.004 13.076 1.00 28.23 220 ALA B O 1
ATOM 2879 N N . THR B 1 154 ? -14.681 2.405 11.374 1.00 24.14 221 THR B N 1
ATOM 2880 C CA . THR B 1 154 ? -14.519 1.377 10.350 1.00 27.31 221 THR B CA 1
ATOM 2881 C C . THR B 1 154 ? -13.596 1.783 9.206 1.00 30.12 221 THR B C 1
ATOM 2882 O O . THR B 1 154 ? -13.199 0.943 8.401 1.00 33.90 221 THR B O 1
ATOM 2886 N N . LYS B 1 155 ? -13.251 3.061 9.131 1.00 27.58 222 LYS B N 1
ATOM 2887 C CA . LYS B 1 155 ? -12.421 3.559 8.031 1.00 27.47 222 LYS B CA 1
ATOM 2888 C C . LYS B 1 155 ? -10.954 3.731 8.452 1.00 25.01 222 LYS B C 1
ATOM 2889 O O . LYS B 1 155 ? -10.661 3.874 9.637 1.00 23.71 222 LYS B O 1
ATOM 2895 N N . PRO B 1 156 ? -10.031 3.742 7.474 1.00 27.10 223 PRO B N 1
ATOM 2896 C CA . PRO B 1 156 ? -8.601 3.927 7.752 1.00 26.67 223 PRO B CA 1
ATOM 2897 C C . PRO B 1 156 ? -8.273 5.256 8.471 1.00 26.15 223 PRO B C 1
ATOM 2898 O O . PRO B 1 156 ? -7.312 5.260 9.239 1.00 29.15 223 PRO B O 1
ATOM 2902 N N . GLN B 1 157 ? -9.004 6.345 8.207 1.00 22.62 224 GLN B N 1
ATOM 2903 C CA . GLN B 1 157 ? -8.891 7.551 9.016 1.00 21.69 224 GLN B CA 1
ATOM 2904 C C . GLN B 1 157 ? -10.265 7.880 9.567 1.00 23.47 224 GLN B C 1
ATOM 2905 O O . GLN B 1 157 ? -11.240 7.959 8.811 1.00 26.12 224 GLN B O 1
ATOM 2911 N N . GLU B 1 158 ? -10.347 8.055 10.880 1.00 19.49 225 GLU B N 1
ATOM 2912 C CA . GLU B 1 158 ? -11.584 8.479 11.524 1.00 18.45 225 GLU B CA 1
ATOM 2913 C C . GLU B 1 158 ? -11.287 9.749 12.298 1.00 19.06 225 GLU B C 1
ATOM 2914 O O . GLU B 1 158 ? -10.277 9.825 12.993 1.00 20.43 225 GLU B O 1
ATOM 2920 N N . VAL B 1 159 ? -12.156 10.746 12.159 1.00 17.07 226 VAL B N 1
ATOM 2921 C CA . VAL B 1 159 ? -12.054 11.985 12.910 1.00 15.50 226 VAL B CA 1
ATOM 2922 C C . VAL B 1 159 ? -13.237 12.010 13.871 1.00 16.69 226 VAL B C 1
ATOM 2923 O O . VAL B 1 159 ? -14.396 12.072 13.446 1.00 17.10 226 VAL B O 1
ATOM 2927 N N . ILE B 1 160 ? -12.954 11.965 15.172 1.00 16.02 227 ILE B N 1
ATOM 2928 C CA . ILE B 1 160 ? -13.999 11.775 16.175 1.00 15.03 227 ILE B CA 1
ATOM 2929 C C . ILE B 1 160 ? -14.324 13.061 16.915 1.00 17.06 227 ILE B C 1
ATOM 2930 O O . ILE B 1 160 ? -13.429 13.694 17.467 1.00 17.56 227 ILE B O 1
ATOM 2935 N N . LEU B 1 161 ? -15.597 13.452 16.908 1.00 15.89 228 LEU B N 1
ATOM 2936 C CA . LEU B 1 161 ? -16.040 14.680 17.580 1.00 16.07 228 LEU B CA 1
ATOM 2937 C C . LEU B 1 161 ? -16.380 14.390 19.031 1.00 18.02 228 LEU B C 1
ATOM 2938 O O . LEU B 1 161 ? -17.290 13.607 19.322 1.00 16.98 228 LEU B O 1
ATOM 2943 N N . MET B 1 162 ? -15.641 15.033 19.933 1.00 16.86 229 MET B N 1
ATOM 2944 C CA . MET B 1 162 ? -15.954 15.034 21.366 1.00 16.44 229 MET B CA 1
ATOM 2945 C C . MET B 1 162 ? -15.861 16.463 21.904 1.00 15.95 229 MET B C 1
ATOM 2946 O O . MET B 1 162 ? -15.428 17.386 21.206 1.00 18.17 229 MET B O 1
ATOM 2951 N N . HIS B 1 163 ? -16.284 16.635 23.154 1.00 18.49 230 HIS B N 1
ATOM 2952 C CA . HIS B 1 163 ? -16.249 17.946 23.802 1.00 19.55 230 HIS B CA 1
ATOM 2953 C C . HIS B 1 163 ? -15.628 17.783 25.176 1.00 21.52 230 HIS B C 1
ATOM 2954 O O . HIS B 1 163 ? -16.242 17.157 26.038 1.00 24.78 230 HIS B O 1
ATOM 2961 N N . ASP B 1 164 ? -14.442 18.341 25.405 1.00 18.98 231 ASP B N 1
ATOM 2962 C CA . ASP B 1 164 ? -13.777 18.076 26.692 1.00 21.59 231 ASP B CA 1
ATOM 2963 C C . ASP B 1 164 ? -14.348 18.890 27.852 1.00 24.37 231 ASP B C 1
ATOM 2964 O O . ASP B 1 164 ? -13.925 18.713 28.992 1.00 24.92 231 ASP B O 1
ATOM 2969 N N . ILE B 1 165 ? -15.335 19.736 27.578 1.00 20.10 232 ILE B N 1
ATOM 2970 C CA . ILE B 1 165 ? -15.972 20.536 28.619 1.00 20.95 232 ILE B CA 1
ATOM 2971 C C . ILE B 1 165 ? -17.104 19.813 29.351 1.00 20.72 232 ILE B C 1
ATOM 2972 O O . ILE B 1 165 ? -17.823 20.439 30.135 1.00 25.20 232 ILE B O 1
ATOM 2977 N N . HIS B 1 166 ? -17.265 18.510 29.114 1.00 20.08 233 HIS B N 1
ATOM 2978 C CA . HIS B 1 166 ? -18.243 17.718 29.865 1.00 21.42 233 HIS B CA 1
ATOM 2979 C C . HIS B 1 166 ? -17.568 16.528 30.524 1.00 22.57 233 HIS B C 1
ATOM 2980 O O . HIS B 1 166 ? -16.694 15.903 29.921 1.00 22.87 233 HIS B O 1
ATOM 2987 N N . PRO B 1 167 ? -17.968 16.204 31.764 1.00 19.77 234 PRO B N 1
ATOM 2988 C CA . PRO B 1 167 ? -17.250 15.156 32.504 1.00 21.01 234 PRO B CA 1
ATOM 2989 C C . PRO B 1 167 ? -17.420 13.761 31.900 1.00 20.87 234 PRO B C 1
ATOM 2990 O O . PRO B 1 167 ? -16.469 12.975 31.926 1.00 23.40 234 PRO B O 1
ATOM 2994 N N . GLN B 1 168 ? -18.599 13.465 31.354 1.00 20.06 235 GLN B N 1
ATOM 2995 C CA . GLN B 1 168 ? -18.839 12.135 30.777 1.00 18.95 235 GLN B CA 1
ATOM 2996 C C . GLN B 1 168 ? -18.012 11.923 29.516 1.00 19.74 235 GLN B C 1
ATOM 2997 O O . GLN B 1 168 ? -17.684 10.787 29.155 1.00 20.91 235 GLN B O 1
ATOM 3003 N N . SER B 1 169 ? -17.654 13.018 28.858 1.00 18.96 236 SER B N 1
ATOM 3004 C CA A SER B 1 169 ? -16.814 12.950 27.674 0.66 19.72 236 SER B CA 1
ATOM 3005 C CA B SER B 1 169 ? -16.822 12.945 27.666 0.34 19.55 236 SER B CA 1
ATOM 3006 C C . SER B 1 169 ? -15.417 12.490 28.041 1.00 18.19 236 SER B C 1
ATOM 3007 O O . SER B 1 169 ? -14.889 11.529 27.487 1.00 20.65 236 SER B O 1
ATOM 3012 N N . VAL B 1 170 ? -14.820 13.186 28.998 1.00 18.95 237 VAL B N 1
ATOM 3013 C CA . VAL B 1 170 ? -13.476 12.845 29.441 1.00 17.98 237 VAL B CA 1
ATOM 3014 C C . VAL B 1 170 ? -13.454 11.419 30.026 1.00 19.80 237 VAL B C 1
ATOM 3015 O O . VAL B 1 170 ? -12.489 10.665 29.829 1.00 21.10 237 VAL B O 1
ATOM 3019 N N . ALA B 1 171 ? -14.526 11.032 30.721 1.00 19.39 238 ALA B N 1
ATOM 3020 C CA . ALA B 1 171 ? -14.585 9.701 31.319 1.00 20.47 238 ALA B CA 1
ATOM 3021 C C . ALA B 1 171 ? -14.643 8.577 30.282 1.00 20.35 238 ALA B C 1
ATOM 3022 O O . ALA B 1 171 ? -14.276 7.442 30.591 1.00 20.21 238 ALA B O 1
ATOM 3024 N N . ALA B 1 172 ? -15.097 8.896 29.067 1.00 19.08 239 ALA B N 1
ATOM 3025 C CA . ALA B 1 172 ? -15.244 7.906 27.996 1.00 18.58 239 ALA B CA 1
ATOM 3026 C C . ALA B 1 172 ? -13.930 7.617 27.302 1.00 18.85 239 ALA B C 1
ATOM 3027 O O . ALA B 1 172 ? -13.793 6.587 26.631 1.00 20.11 239 ALA B O 1
ATOM 3029 N N . VAL B 1 173 ? -12.973 8.533 27.429 1.00 18.03 240 VAL B N 1
ATOM 3030 C CA . VAL B 1 173 ? -11.754 8.443 26.622 1.00 19.28 240 VAL B CA 1
ATOM 3031 C C . VAL B 1 173 ? -10.905 7.183 26.908 1.00 19.96 240 VAL B C 1
ATOM 3032 O O . VAL B 1 173 ? -10.398 6.581 25.968 1.00 18.87 240 VAL B O 1
ATOM 3036 N N . PRO B 1 174 ? -10.763 6.754 28.176 1.00 19.62 241 PRO B N 1
ATOM 3037 C CA . PRO B 1 174 ? -9.960 5.534 28.358 1.00 21.06 241 PRO B CA 1
ATOM 3038 C C . PRO B 1 174 ? -10.491 4.319 27.572 1.00 21.10 241 PRO B C 1
ATOM 3039 O O . PRO B 1 174 ? -9.689 3.602 26.957 1.00 21.75 241 PRO B O 1
ATOM 3043 N N . ALA B 1 175 ? -11.802 4.102 27.567 1.00 18.83 242 ALA B N 1
ATOM 3044 C CA . ALA B 1 175 ? -12.349 2.955 26.842 1.00 18.73 242 ALA B CA 1
ATOM 3045 C C . ALA B 1 175 ? -12.217 3.144 25.327 1.00 17.83 242 ALA B C 1
ATOM 3046 O O . ALA B 1 175 ? -11.994 2.185 24.592 1.00 21.24 242 ALA B O 1
ATOM 3048 N N . ILE B 1 176 ? -12.334 4.385 24.864 1.00 18.20 243 ILE B N 1
ATOM 3049 C CA . ILE B 1 176 ? -12.132 4.664 23.444 1.00 18.40 243 ILE B CA 1
ATOM 3050 C C . ILE B 1 176 ? -10.684 4.365 23.035 1.00 19.68 243 ILE B C 1
ATOM 3051 O O . ILE B 1 176 ? -10.436 3.732 22.002 1.00 20.26 243 ILE B O 1
ATOM 3056 N N . LEU B 1 177 ? -9.729 4.822 23.846 1.00 19.53 244 LEU B N 1
ATOM 3057 C CA . LEU B 1 177 ? -8.318 4.594 23.549 1.00 19.21 244 LEU B CA 1
ATOM 3058 C C . LEU B 1 177 ? -8.006 3.098 23.481 1.00 20.94 244 LEU B C 1
ATOM 3059 O O . LEU B 1 177 ? -7.343 2.634 22.553 1.00 22.00 244 LEU B O 1
ATOM 3064 N N . LYS B 1 178 ? -8.486 2.344 24.465 1.00 19.74 245 LYS B N 1
ATOM 3065 C CA . LYS B 1 178 ? -8.197 0.919 24.514 1.00 21.14 245 LYS B CA 1
ATOM 3066 C C . LYS B 1 178 ? -8.844 0.192 23.343 1.00 23.13 245 LYS B C 1
ATOM 3067 O O . LYS B 1 178 ? -8.202 -0.626 22.677 1.00 23.90 245 LYS B O 1
ATOM 3073 N N . GLY B 1 179 ? -10.106 0.516 23.080 1.00 21.75 246 GLY B N 1
ATOM 3074 C CA . GLY B 1 179 ? -10.862 -0.193 22.068 1.00 23.54 246 GLY B CA 1
ATOM 3075 C C . GLY B 1 179 ? -10.377 0.093 20.661 1.00 22.17 246 GLY B C 1
ATOM 3076 O O . GLY B 1 179 ? -10.291 -0.814 19.851 1.00 24.23 246 GLY B O 1
ATOM 3077 N N . LEU B 1 180 ? -10.063 1.352 20.353 1.00 21.77 247 LEU B N 1
ATOM 3078 C CA . LEU B 1 180 ? -9.595 1.626 18.998 1.00 19.28 247 LEU B CA 1
ATOM 3079 C C . LEU B 1 180 ? -8.177 1.106 18.782 1.00 20.55 247 LEU B C 1
ATOM 3080 O O . LEU B 1 180 ? -7.819 0.722 17.671 1.00 20.27 247 LEU B O 1
ATOM 3085 N N . LYS B 1 181 ? -7.367 1.057 19.838 1.00 18.78 248 LYS B N 1
ATOM 3086 C CA . LYS B 1 181 ? -6.050 0.442 19.695 1.00 22.11 248 LYS B CA 1
ATOM 3087 C C . LYS B 1 181 ? -6.211 -1.030 19.277 1.00 25.09 248 LYS B C 1
ATOM 3088 O O . LYS B 1 181 ? -5.490 -1.529 18.420 1.00 24.00 248 LYS B O 1
ATOM 3094 N N . GLU B 1 182 ? -7.168 -1.712 19.891 1.00 23.08 249 GLU B N 1
ATOM 3095 C CA . GLU B 1 182 ? -7.400 -3.110 19.578 1.00 24.77 249 GLU B CA 1
ATOM 3096 C C . GLU B 1 182 ? -7.910 -3.276 18.150 1.00 23.85 249 GLU B C 1
ATOM 3097 O O . GLU B 1 182 ? -7.709 -4.331 17.529 1.00 25.86 249 GLU B O 1
ATOM 3103 N N . LYS B 1 183 ? -8.523 -2.224 17.617 1.00 22.46 250 LYS B N 1
ATOM 3104 C CA . LYS B 1 183 ? -9.007 -2.276 16.243 1.00 22.52 250 LYS B CA 1
ATOM 3105 C C . LYS B 1 183 ? -7.941 -1.804 15.258 1.00 28.85 250 LYS B C 1
ATOM 3106 O O . LYS B 1 183 ? -8.210 -1.669 14.061 1.00 30.05 250 LYS B O 1
ATOM 3112 N N . GLY B 1 184 ? -6.731 -1.571 15.763 1.00 23.15 251 GLY B N 1
ATOM 3113 C CA . GLY B 1 184 ? -5.596 -1.258 14.908 1.00 26.43 251 GLY B CA 1
ATOM 3114 C C . GLY B 1 184 ? -5.317 0.210 14.636 1.00 23.75 251 GLY B C 1
ATOM 3115 O O . GLY B 1 184 ? -4.482 0.533 13.791 1.00 27.55 251 GLY B O 1
ATOM 3116 N N . TYR B 1 185 ? -5.991 1.098 15.357 1.00 21.66 252 TYR B N 1
ATOM 3117 C CA . TYR B 1 185 ? -5.770 2.538 15.201 1.00 20.84 252 TYR B CA 1
ATOM 3118 C C . TYR B 1 185 ? -4.601 3.069 16.030 1.00 24.51 252 TYR B C 1
ATOM 3119 O O . TYR B 1 185 ? -4.398 2.650 17.165 1.00 27.12 252 TYR B O 1
ATOM 3128 N N . GLU B 1 186 ? -3.843 3.996 15.448 1.00 22.86 253 GLU B N 1
ATOM 3129 C CA . GLU B 1 186 ? -2.930 4.853 16.204 1.00 25.83 253 GLU B CA 1
ATOM 3130 C C . GLU B 1 186 ? -3.647 6.153 16.482 1.00 22.84 253 GLU B C 1
ATOM 3131 O O . GLU B 1 186 ? -4.388 6.631 15.622 1.00 22.47 253 GLU B O 1
ATOM 3137 N N . PHE B 1 187 ? -3.421 6.745 17.656 1.00 22.34 254 PHE B N 1
ATOM 3138 C CA . PHE B 1 187 ? -3.999 8.063 17.963 1.00 21.20 254 PHE B CA 1
ATOM 3139 C C . PHE B 1 187 ? -3.020 9.211 17.723 1.00 20.73 254 PHE B C 1
ATOM 3140 O O . PHE B 1 187 ? -2.034 9.391 18.460 1.00 24.07 254 PHE B O 1
ATOM 3148 N N . GLU B 1 188 ? -3.307 9.996 16.693 1.00 19.42 255 GLU B N 1
ATOM 3149 C CA . GLU B 1 188 ? -2.437 11.100 16.286 1.00 20.62 255 GLU B CA 1
ATOM 3150 C C . GLU B 1 188 ? -3.137 12.441 16.311 1.00 19.13 255 GLU B C 1
ATOM 3151 O O . GLU B 1 188 ? -4.355 12.543 16.182 1.00 20.35 255 GLU B O 1
ATOM 3157 N N . ALA B 1 189 ? -2.331 13.471 16.476 1.00 19.58 256 ALA B N 1
ATOM 3158 C CA . ALA B 1 189 ? -2.796 14.839 16.330 1.00 18.96 256 ALA B CA 1
ATOM 3159 C C . ALA B 1 189 ? -2.878 15.171 14.857 1.00 19.86 256 ALA B C 1
ATOM 3160 O O . ALA B 1 189 ? -2.200 14.551 14.032 1.00 21.79 256 ALA B O 1
ATOM 3162 N N . TYR B 1 190 ? -3.714 16.142 14.517 1.00 18.18 257 TYR B N 1
ATOM 3163 C CA . TYR B 1 190 ? -3.665 16.732 13.194 1.00 19.40 257 TYR B CA 1
ATOM 3164 C C . TYR B 1 190 ? -2.276 17.304 12.947 1.00 21.57 257 TYR B C 1
ATOM 3165 O O . TYR B 1 190 ? -1.669 17.894 13.840 1.00 23.11 257 TYR B O 1
ATOM 3174 N N . HIS B 1 191 ? -1.766 17.122 11.737 1.00 24.02 258 HIS B N 1
ATOM 3175 C CA . HIS B 1 191 ? -0.516 17.759 11.344 1.00 23.09 258 HIS B CA 1
ATOM 3176 C C . HIS B 1 191 ? -0.752 18.603 10.102 1.00 25.60 258 HIS B C 1
ATOM 3177 O O . HIS B 1 191 ? -1.221 18.089 9.092 1.00 27.37 258 HIS B O 1
ATOM 3184 N N . GLU B 1 192 ? -0.429 19.891 10.183 1.00 28.08 259 GLU B N 1
ATOM 3185 C CA . GLU B 1 192 ? -0.694 20.815 9.080 1.00 29.42 259 GLU B CA 1
ATOM 3186 C C . GLU B 1 192 ? -0.038 20.408 7.759 1.00 33.25 259 GLU B C 1
ATOM 3187 O O . GLU B 1 192 ? -0.608 20.624 6.685 1.00 31.72 259 GLU B O 1
ATOM 3193 N N . GLU B 1 193 ? 1.146 19.813 7.834 1.00 30.35 260 GLU B N 1
ATOM 3194 C CA . GLU B 1 193 ? 1.871 19.429 6.627 1.00 38.97 260 GLU B CA 1
ATOM 3195 C C . GLU B 1 193 ? 1.301 18.152 6.005 1.00 40.37 260 GLU B C 1
ATOM 3196 O O . GLU B 1 193 ? 1.734 17.729 4.932 1.00 41.80 260 GLU B O 1
ATOM 3202 N N . SER B 1 194 ? 0.331 17.544 6.682 1.00 33.19 261 SER B N 1
ATOM 3203 C CA . SER B 1 194 ? -0.280 16.311 6.205 1.00 34.79 261 SER B CA 1
ATOM 3204 C C . SER B 1 194 ? -1.793 16.443 6.100 1.00 34.36 261 SER B C 1
ATOM 3205 O O . SER B 1 194 ? -2.529 15.502 6.396 1.00 36.90 261 SER B O 1
ATOM 3208 N N . HIS B 1 195 ? -2.256 17.616 5.685 1.00 29.16 262 HIS B N 1
ATOM 3209 C CA . HIS B 1 195 ? -3.685 17.857 5.602 1.00 24.66 262 HIS B CA 1
ATOM 3210 C C . HIS B 1 195 ? -4.357 16.931 4.597 1.00 25.37 262 HIS B C 1
ATOM 3211 O O . HIS B 1 195 ? -3.822 16.678 3.517 1.00 28.49 262 HIS B O 1
ATOM 3218 N N . PHE B 1 196 ? -5.527 16.432 4.965 1.00 24.88 263 PHE B N 1
ATOM 3219 C CA . PHE B 1 196 ? -6.456 15.836 4.015 1.00 25.49 263 PHE B CA 1
ATOM 3220 C C . PHE B 1 196 ? -7.849 16.364 4.325 1.00 22.10 263 PHE B C 1
ATOM 3221 O O . PHE B 1 196 ? -8.166 16.663 5.470 1.00 23.76 263 PHE B O 1
ATOM 3229 N N . PRO B 1 197 ? -8.687 16.505 3.297 1.00 21.79 264 PRO B N 1
ATOM 3230 C CA . PRO B 1 197 ? -9.994 17.118 3.544 1.00 21.82 264 PRO B CA 1
ATOM 3231 C C . PRO B 1 197 ? -10.955 16.202 4.302 1.00 22.27 264 PRO B C 1
ATOM 3232 O O . PRO B 1 197 ? -11.043 15.000 4.022 1.00 23.94 264 PRO B O 1
ATOM 3236 N N . VAL B 1 198 ? -11.627 16.788 5.288 1.00 19.65 265 VAL B N 1
ATOM 3237 C CA . VAL B 1 198 ? -12.704 16.153 6.037 1.00 18.89 265 VAL B CA 1
ATOM 3238 C C . VAL B 1 198 ? -13.784 17.199 6.267 1.00 21.09 265 VAL B C 1
ATOM 3239 O O . VAL B 1 198 ? -13.716 17.949 7.244 1.00 19.33 265 VAL B O 1
ATOM 3243 N N . ASN B 1 199 ? -14.762 17.287 5.367 1.00 20.35 266 ASN B N 1
ATOM 3244 C CA . ASN B 1 199 ? -15.843 18.238 5.568 1.00 19.17 266 ASN B CA 1
ATOM 3245 C C . ASN B 1 199 ? -17.114 17.812 4.856 1.00 22.20 266 ASN B C 1
ATOM 3246 O O . ASN B 1 199 ? -17.086 17.057 3.871 1.00 21.44 266 ASN B O 1
ATOM 3251 N N . PHE B 1 200 ? -18.230 18.269 5.408 1.00 19.03 267 PHE B N 1
ATOM 3252 C CA . PHE B 1 200 ? -19.557 17.844 4.989 1.00 21.24 267 PHE B CA 1
ATOM 3253 C C . PHE B 1 200 ? -19.948 18.357 3.614 1.00 25.64 267 PHE B C 1
ATOM 3254 O O . PHE B 1 200 ? -20.923 17.881 3.037 1.00 25.87 267 PHE B O 1
ATOM 3262 N N . TRP B 1 201 ? -19.198 19.323 3.091 1.00 22.40 268 TRP B N 1
ATOM 3263 C CA . TRP B 1 201 ? -19.491 19.851 1.760 1.00 22.05 268 TRP B CA 1
ATOM 3264 C C . TRP B 1 201 ? -18.789 19.061 0.665 1.00 23.91 268 TRP B C 1
ATOM 3265 O O . TRP B 1 201 ? -19.046 19.281 -0.521 1.00 25.83 268 TRP B O 1
ATOM 3276 N N . HIS B 1 202 ? -17.908 18.148 1.074 1.00 23.03 269 HIS B N 1
ATOM 3277 C CA . HIS B 1 202 ? -17.018 17.458 0.147 1.00 26.72 269 HIS B CA 1
ATOM 3278 C C . HIS B 1 202 ? -16.225 18.486 -0.678 1.00 26.75 269 HIS B C 1
ATOM 3279 O O . HIS B 1 202 ? -15.973 18.287 -1.870 1.00 28.32 269 HIS B O 1
ATOM 3286 N N . ASP B 1 203 ? -15.865 19.601 -0.037 1.00 24.71 270 ASP B N 1
ATOM 3287 C CA . ASP B 1 203 ? -15.059 20.639 -0.666 1.00 26.03 270 ASP B CA 1
ATOM 3288 C C . ASP B 1 203 ? -13.590 20.279 -0.473 1.00 25.87 270 ASP B C 1
ATOM 3289 O O . ASP B 1 203 ? -13.052 20.389 0.633 1.00 26.96 270 ASP B O 1
ATOM 3294 N N . ASN B 1 204 ? -12.932 19.848 -1.543 1.00 26.22 271 ASN B N 1
ATOM 3295 C CA . ASN B 1 204 ? -11.584 19.323 -1.391 1.00 27.58 271 ASN B CA 1
ATOM 3296 C C . ASN B 1 204 ? -10.514 20.407 -1.265 1.00 30.39 271 ASN B C 1
ATOM 3297 O O . ASN B 1 204 ? -9.337 20.094 -1.109 1.00 34.06 271 ASN B O 1
ATOM 3302 N N . ARG B 1 205 ? -10.925 21.676 -1.279 1.00 28.74 272 ARG B N 1
ATOM 3303 C CA . ARG B 1 205 ? -9.975 22.791 -1.159 1.00 27.29 272 ARG B CA 1
ATOM 3304 C C . ARG B 1 205 ? -9.653 23.199 0.277 1.00 39.91 272 ARG B C 1
ATOM 3305 O O . ARG B 1 205 ? -8.658 23.890 0.522 1.00 34.27 272 ARG B O 1
ATOM 3313 N N . MET B 1 206 ? -10.491 22.802 1.229 1.00 32.00 273 MET B N 1
ATOM 3314 C CA . MET B 1 206 ? -10.269 23.257 2.594 1.00 32.58 273 MET B CA 1
ATOM 3315 C C . MET B 1 206 ? -9.994 22.101 3.554 1.00 30.10 273 MET B C 1
ATOM 3316 O O . MET B 1 206 ? -9.874 22.339 4.752 1.00 28.10 273 MET B O 1
ATOM 3321 N N . ARG C 1 1 ? -26.617 -16.032 -5.538 1.00 47.55 68 ARG C N 1
ATOM 3322 C CA . ARG C 1 1 ? -27.505 -14.973 -6.021 1.00 53.55 68 ARG C CA 1
ATOM 3323 C C . ARG C 1 1 ? -27.228 -13.648 -5.315 1.00 50.38 68 ARG C C 1
ATOM 3324 O O . ARG C 1 1 ? -27.400 -13.528 -4.099 1.00 56.35 68 ARG C O 1
ATOM 3326 N N . LYS C 1 2 ? -26.797 -12.655 -6.088 1.00 60.53 69 LYS C N 1
ATOM 3327 C CA . LYS C 1 2 ? -26.493 -11.336 -5.548 1.00 39.76 69 LYS C CA 1
ATOM 3328 C C . LYS C 1 2 ? -27.062 -10.249 -6.448 1.00 35.51 69 LYS C C 1
ATOM 3329 O O . LYS C 1 2 ? -27.025 -10.368 -7.669 1.00 41.18 69 LYS C O 1
ATOM 3335 N N . VAL C 1 3 ? -27.574 -9.184 -5.843 1.00 34.77 70 VAL C N 1
ATOM 3336 C CA . VAL C 1 3 ? -28.107 -8.069 -6.610 1.00 35.01 70 VAL C CA 1
ATOM 3337 C C . VAL C 1 3 ? -27.356 -6.791 -6.281 1.00 33.07 70 VAL C C 1
ATOM 3338 O O . VAL C 1 3 ? -27.185 -6.446 -5.118 1.00 30.98 70 VAL C O 1
ATOM 3342 N N . ALA C 1 4 ? -26.904 -6.095 -7.318 1.00 34.09 71 ALA C N 1
ATOM 3343 C CA . ALA C 1 4 ? -26.291 -4.791 -7.140 1.00 28.99 71 ALA C CA 1
ATOM 3344 C C . ALA C 1 4 ? -27.262 -3.740 -7.647 1.00 27.52 71 ALA C C 1
ATOM 3345 O O . ALA C 1 4 ? -27.754 -3.828 -8.776 1.00 30.97 71 ALA C O 1
ATOM 3347 N N . TYR C 1 5 ? -27.566 -2.777 -6.788 1.00 27.38 72 TYR C N 1
ATOM 3348 C CA . TYR C 1 5 ? -28.403 -1.651 -7.148 1.00 27.72 72 TYR C CA 1
ATOM 3349 C C . TYR C 1 5 ? -27.503 -0.448 -7.365 1.00 26.79 72 TYR C C 1
ATOM 3350 O O . TYR C 1 5 ? -27.108 0.220 -6.410 1.00 26.42 72 TYR C O 1
ATOM 3359 N N . LEU C 1 6 ? -27.150 -0.189 -8.618 1.00 25.12 73 LEU C N 1
ATOM 3360 C CA . LEU C 1 6 ? -26.448 1.040 -8.949 1.00 25.18 73 LEU C CA 1
ATOM 3361 C C . LEU C 1 6 ? -27.436 2.179 -8.843 1.00 26.10 73 LEU C C 1
ATOM 3362 O O . LEU C 1 6 ? -28.515 2.118 -9.428 1.00 27.81 73 LEU C O 1
ATOM 3367 N N . THR C 1 7 ? -27.078 3.207 -8.086 1.00 23.84 74 THR C N 1
ATOM 3368 C CA . THR C 1 7 ? -27.944 4.365 -7.942 1.00 22.90 74 THR C CA 1
ATOM 3369 C C . THR C 1 7 ? -27.163 5.594 -8.340 1.00 26.47 74 THR C C 1
ATOM 3370 O O . THR C 1 7 ? -26.001 5.762 -7.962 1.00 27.58 74 THR C O 1
ATOM 3374 N N . PHE C 1 8 ? -27.814 6.444 -9.117 1.00 22.29 75 PHE C N 1
ATOM 3375 C CA . PHE C 1 8 ? -27.179 7.632 -9.657 1.00 23.23 75 PHE C CA 1
ATOM 3376 C C . PHE C 1 8 ? -27.916 8.878 -9.227 1.00 23.60 75 PHE C C 1
ATOM 3377 O O . PHE C 1 8 ? -29.078 9.081 -9.580 1.00 24.14 75 PHE C O 1
ATOM 3385 N N . ASP C 1 9 ? -27.219 9.715 -8.473 1.00 22.19 76 ASP C N 1
ATOM 3386 C CA . ASP C 1 9 ? -27.801 10.921 -7.903 1.00 22.27 76 ASP C CA 1
ATOM 3387 C C . ASP C 1 9 ? -27.493 12.171 -8.702 1.00 22.43 76 ASP C C 1
ATOM 3388 O O . ASP C 1 9 ? -26.462 12.241 -9.371 1.00 23.00 76 ASP C O 1
ATOM 3393 N N . ASP C 1 10 ? -28.383 13.156 -8.547 1.00 24.68 77 ASP C N 1
ATOM 3394 C CA . ASP C 1 10 ? -28.190 14.578 -8.890 1.00 21.97 77 ASP C CA 1
ATOM 3395 C C . ASP C 1 10 ? -28.488 14.915 -10.352 1.00 24.39 77 ASP C C 1
ATOM 3396 O O . ASP C 1 10 ? -28.322 16.065 -10.758 1.00 26.07 77 ASP C O 1
ATOM 3401 N N . GLY C 1 11 ? -28.926 13.929 -11.133 1.00 22.84 78 GLY C N 1
ATOM 3402 C CA . GLY C 1 11 ? -29.210 14.134 -12.550 1.00 22.51 78 GLY C CA 1
ATOM 3403 C C . GLY C 1 11 ? -30.629 14.585 -12.876 1.00 25.06 78 GLY C C 1
ATOM 3404 O O . GLY C 1 11 ? -31.390 14.974 -11.985 1.00 24.54 78 GLY C O 1
ATOM 3405 N N . PRO C 1 12 ? -31.006 14.533 -14.169 1.00 24.77 79 PRO C N 1
ATOM 3406 C CA . PRO C 1 12 ? -30.160 14.104 -15.287 1.00 23.62 79 PRO C CA 1
ATOM 3407 C C . PRO C 1 12 ? -29.144 15.169 -15.674 1.00 27.71 79 PRO C C 1
ATOM 3408 O O . PRO C 1 12 ? -29.161 16.282 -15.146 1.00 27.22 79 PRO C O 1
ATOM 3412 N N . GLY C 1 13 ? -28.240 14.810 -16.571 1.00 26.37 80 GLY C N 1
ATOM 3413 C CA . GLY C 1 13 ? -27.243 15.752 -17.033 1.00 29.28 80 GLY C CA 1
ATOM 3414 C C . GLY C 1 13 ? -26.646 15.344 -18.356 1.00 28.17 80 GLY C C 1
ATOM 3415 O O . GLY C 1 13 ? -27.166 14.463 -19.044 1.00 29.25 80 GLY C O 1
ATOM 3416 N N . LYS C 1 14 ? -25.531 15.976 -18.704 1.00 30.00 81 LYS C N 1
ATOM 3417 C CA . LYS C 1 14 ? -24.961 15.826 -20.034 1.00 28.22 81 LYS C CA 1
ATOM 3418 C C . LYS C 1 14 ? -24.276 14.483 -20.265 1.00 28.03 81 LYS C C 1
ATOM 3419 O O . LYS C 1 14 ? -23.866 14.187 -21.386 1.00 31.69 81 LYS C O 1
ATOM 3425 N N . TYR C 1 15 ? -24.133 13.677 -19.213 1.00 28.77 82 TYR C N 1
ATOM 3426 C CA . TYR C 1 15 ? -23.499 12.364 -19.356 1.00 29.13 82 TYR C CA 1
ATOM 3427 C C . TYR C 1 15 ? -24.508 11.231 -19.251 1.00 28.41 82 TYR C C 1
ATOM 3428 O O . TYR C 1 15 ? -24.151 10.062 -19.407 1.00 27.95 82 TYR C O 1
ATOM 3437 N N . THR C 1 16 ? -25.764 11.579 -18.996 1.00 25.85 83 THR C N 1
ATOM 3438 C CA . THR C 1 16 ? -26.787 10.569 -18.714 1.00 25.50 83 THR C CA 1
ATOM 3439 C C . THR C 1 16 ? -27.163 9.727 -19.938 1.00 26.45 83 THR C C 1
ATOM 3440 O O . THR C 1 16 ? -27.371 8.522 -19.818 1.00 26.49 83 THR C O 1
ATOM 3444 N N . ALA C 1 17 ? -27.239 10.347 -21.110 1.00 27.38 84 ALA C N 1
ATOM 3445 C CA . ALA C 1 17 ? -27.563 9.587 -22.315 1.00 29.76 84 ALA C CA 1
ATOM 3446 C C . ALA C 1 17 ? -26.523 8.500 -22.545 1.00 31.27 84 ALA C C 1
ATOM 3447 O O . ALA C 1 17 ? -26.862 7.354 -22.841 1.00 32.66 84 ALA C O 1
ATOM 3449 N N . GLU C 1 18 ? -25.252 8.860 -22.397 1.00 30.27 85 GLU C N 1
ATOM 3450 C CA . GLU C 1 18 ? -24.174 7.897 -22.582 1.00 30.10 85 GLU C CA 1
ATOM 3451 C C . GLU C 1 18 ? -24.242 6.786 -21.541 1.00 29.16 85 GLU C C 1
ATOM 3452 O O . GLU C 1 18 ? -24.022 5.615 -21.852 1.00 30.01 85 GLU C O 1
ATOM 3458 N N . LEU C 1 19 ? -24.541 7.153 -20.299 1.00 27.84 86 LEU C N 1
ATOM 3459 C CA . LEU C 1 19 ? -24.648 6.162 -19.248 1.00 27.22 86 LEU C CA 1
ATOM 3460 C C . LEU C 1 19 ? -25.763 5.159 -19.554 1.00 27.45 86 LEU C C 1
ATOM 3461 O O . LEU C 1 19 ? -25.586 3.957 -19.372 1.00 27.81 86 LEU C O 1
ATOM 3466 N N . LEU C 1 20 ? -26.898 5.654 -20.044 1.00 28.70 87 LEU C N 1
ATOM 3467 C CA . LEU C 1 20 ? -28.020 4.775 -20.393 1.00 27.85 87 LEU C CA 1
ATOM 3468 C C . LEU C 1 20 ? -27.626 3.803 -21.496 1.00 29.89 87 LEU C C 1
ATOM 3469 O O . LEU C 1 20 ? -28.030 2.640 -21.467 1.00 31.03 87 LEU C O 1
ATOM 3474 N N . ASN C 1 21 ? -26.835 4.274 -22.458 1.00 30.12 88 ASN C N 1
ATOM 3475 C CA . ASN C 1 21 ? -26.372 3.398 -23.533 1.00 31.70 88 ASN C CA 1
ATOM 3476 C C . ASN C 1 21 ? -25.466 2.294 -22.999 1.00 31.92 88 ASN C C 1
ATOM 3477 O O . ASN C 1 21 ? -25.571 1.136 -23.407 1.00 36.49 88 ASN C O 1
ATOM 3482 N N . THR C 1 22 ? -24.601 2.654 -22.055 1.00 31.09 89 THR C N 1
ATOM 3483 C CA . THR C 1 22 ? -23.675 1.702 -21.451 1.00 32.02 89 THR C CA 1
ATOM 3484 C C . THR C 1 22 ? -24.428 0.638 -20.659 1.00 34.62 89 THR C C 1
ATOM 3485 O O . THR C 1 22 ? -24.126 -0.554 -20.753 1.00 33.95 89 THR C O 1
ATOM 3489 N N . LEU C 1 23 ? -25.415 1.071 -19.882 1.00 30.56 90 LEU C N 1
ATOM 3490 C CA . LEU C 1 23 ? -26.252 0.138 -19.133 1.00 29.36 90 LEU C CA 1
ATOM 3491 C C . LEU C 1 23 ? -26.992 -0.818 -20.064 1.00 30.52 90 LEU C C 1
ATOM 3492 O O . LEU C 1 23 ? -27.060 -2.015 -19.809 1.00 32.70 90 LEU C O 1
ATOM 3497 N N . LYS C 1 24 ? -27.535 -0.287 -21.151 1.00 31.02 91 LYS C N 1
ATOM 3498 C CA . LYS C 1 24 ? -28.255 -1.131 -22.103 1.00 32.33 91 LYS C CA 1
ATOM 3499 C C . LYS C 1 24 ? -27.324 -2.155 -22.759 1.00 42.31 91 LYS C C 1
ATOM 3500 O O . LYS C 1 24 ? -27.714 -3.309 -22.972 1.00 41.51 91 LYS C O 1
ATOM 3506 N N . GLN C 1 25 ? -26.097 -1.736 -23.067 1.00 38.07 92 GLN C N 1
ATOM 3507 C CA . GLN C 1 25 ? -25.099 -2.623 -23.670 1.00 43.29 92 GLN C CA 1
ATOM 3508 C C . GLN C 1 25 ? -24.796 -3.842 -22.799 1.00 44.49 92 GLN C C 1
ATOM 3509 O O . GLN C 1 25 ? -24.521 -4.930 -23.316 1.00 43.82 92 GLN C O 1
ATOM 3515 N N . HIS C 1 26 ? -24.840 -3.650 -21.482 1.00 44.05 93 HIS C N 1
ATOM 3516 C CA . HIS C 1 26 ? -24.540 -4.720 -20.526 1.00 42.02 93 HIS C CA 1
ATOM 3517 C C . HIS C 1 26 ? -25.803 -5.339 -19.931 1.00 47.30 93 HIS C C 1
ATOM 3518 O O . HIS C 1 26 ? -25.727 -6.103 -18.965 1.00 46.90 93 HIS C O 1
ATOM 3525 N N . ASP C 1 27 ? -26.954 -4.992 -20.505 1.00 43.43 94 ASP C N 1
ATOM 3526 C CA . ASP C 1 27 ? -28.267 -5.403 -20.004 1.00 42.00 94 ASP C CA 1
ATOM 3527 C C . ASP C 1 27 ? -28.390 -5.187 -18.497 1.00 45.76 94 ASP C C 1
ATOM 3528 O O . ASP C 1 27 ? -28.859 -6.055 -17.756 1.00 46.94 94 ASP C O 1
ATOM 3533 N N . ALA C 1 28 ? -27.958 -4.014 -18.055 1.00 32.86 95 ALA C N 1
ATOM 3534 C CA . ALA C 1 28 ? -28.020 -3.650 -16.653 1.00 31.87 95 ALA C CA 1
ATOM 3535 C C . ALA C 1 28 ? -29.174 -2.688 -16.399 1.00 32.44 95 ALA C C 1
ATOM 3536 O O . ALA C 1 28 ? -29.436 -1.798 -17.214 1.00 32.45 95 ALA C O 1
ATOM 3538 N N . LYS C 1 29 ? -29.870 -2.871 -15.283 1.00 30.42 96 LYS C N 1
ATOM 3539 C CA . LYS C 1 29 ? -30.895 -1.924 -14.871 1.00 28.16 96 LYS C CA 1
ATOM 3540 C C . LYS C 1 29 ? -30.445 -1.206 -13.608 1.00 28.68 96 LYS C C 1
ATOM 3541 O O . LYS C 1 29 ? -29.801 -1.796 -12.742 1.00 30.31 96 LYS C O 1
ATOM 3547 N N . ALA C 1 30 ? -30.789 0.071 -13.504 1.00 25.88 97 ALA C N 1
ATOM 3548 C CA . ALA C 1 30 ? -30.311 0.902 -12.411 1.00 23.90 97 ALA C CA 1
ATOM 3549 C C . ALA C 1 30 ? -31.405 1.806 -11.864 1.00 26.21 97 ALA C C 1
ATOM 3550 O O . ALA C 1 30 ? -32.571 1.722 -12.278 1.00 26.71 97 ALA C O 1
ATOM 3552 N N . THR C 1 31 ? -31.009 2.655 -10.922 1.00 24.19 98 THR C N 1
ATOM 3553 C CA . THR C 1 31 ? -31.922 3.539 -10.233 1.00 23.94 98 THR C CA 1
ATOM 3554 C C . THR C 1 31 ? -31.391 4.969 -10.312 1.00 25.00 98 THR C C 1
ATOM 3555 O O . THR C 1 31 ? -30.205 5.213 -10.073 1.00 24.60 98 THR C O 1
ATOM 3559 N N . PHE C 1 32 ? -32.264 5.906 -10.674 1.00 23.02 99 PHE C N 1
ATOM 3560 C CA . PHE C 1 32 ? -31.874 7.306 -10.797 1.00 21.89 99 PHE C CA 1
ATOM 3561 C C . PHE C 1 32 ? -32.647 8.177 -9.818 1.00 21.56 99 PHE C C 1
ATOM 3562 O O . PHE C 1 32 ? -33.875 8.096 -9.748 1.00 26.98 99 PHE C O 1
ATOM 3570 N N . PHE C 1 33 ? -31.928 9.009 -9.074 1.00 20.16 100 PHE C N 1
ATOM 3571 C CA . PHE C 1 33 ? -32.558 9.930 -8.143 1.00 21.23 100 PHE C CA 1
ATOM 3572 C C . PHE C 1 33 ? -32.339 11.348 -8.644 1.00 21.54 100 PHE C C 1
ATOM 3573 O O . PHE C 1 33 ? -31.212 11.871 -8.630 1.00 21.22 100 PHE C O 1
ATOM 3581 N N . LEU C 1 34 ? -33.430 11.957 -9.105 1.00 20.62 101 LEU C N 1
ATOM 3582 C CA . LEU C 1 34 ? -33.352 13.169 -9.914 1.00 20.21 101 LEU C CA 1
ATOM 3583 C C . LEU C 1 34 ? -33.633 14.439 -9.129 1.00 23.71 101 LEU C C 1
ATOM 3584 O O . LEU C 1 34 ? -34.510 14.476 -8.277 1.00 23.12 101 LEU C O 1
ATOM 3589 N N . ILE C 1 35 ? -32.896 15.489 -9.452 1.00 21.99 102 ILE C N 1
ATOM 3590 C CA . ILE C 1 35 ? -33.162 16.802 -8.890 1.00 22.62 102 ILE C CA 1
ATOM 3591 C C . ILE C 1 35 ? -34.164 17.536 -9.786 1.00 25.66 102 ILE C C 1
ATOM 3592 O O . ILE C 1 35 ? -34.022 17.550 -11.023 1.00 25.04 102 ILE C O 1
ATOM 3597 N N . GLY C 1 36 ? -35.191 18.117 -9.169 1.00 25.00 103 GLY C N 1
ATOM 3598 C CA . GLY C 1 36 ? -36.285 18.746 -9.909 1.00 25.31 103 GLY C CA 1
ATOM 3599 C C . GLY C 1 36 ? -35.855 19.767 -10.942 1.00 27.95 103 GLY C C 1
ATOM 3600 O O . GLY C 1 36 ? -36.401 19.814 -12.052 1.00 28.03 103 GLY C O 1
ATOM 3601 N N . ALA C 1 37 ? -34.868 20.583 -10.592 1.00 30.65 104 ALA C N 1
ATOM 3602 C CA . ALA C 1 37 ? -34.352 21.578 -11.526 1.00 31.21 104 ALA C CA 1
ATOM 3603 C C . ALA C 1 37 ? -33.800 20.915 -12.785 1.00 34.23 104 ALA C C 1
ATOM 3604 O O . ALA C 1 37 ? -33.912 21.459 -13.886 1.00 34.43 104 ALA C O 1
ATOM 3606 N N . ASN C 1 38 ? -33.209 19.735 -12.626 1.00 31.58 105 ASN C N 1
ATOM 3607 C CA . ASN C 1 38 ? -32.628 19.025 -13.760 1.00 26.87 105 ASN C CA 1
ATOM 3608 C C . ASN C 1 38 ? -33.661 18.218 -14.545 1.00 28.62 105 ASN C C 1
ATOM 3609 O O . ASN C 1 38 ? -33.494 17.992 -15.737 1.00 31.51 105 ASN C O 1
ATOM 3614 N N . VAL C 1 39 ? -34.720 17.778 -13.875 1.00 27.40 106 VAL C N 1
ATOM 3615 C CA . VAL C 1 39 ? -35.864 17.192 -14.560 1.00 27.04 106 VAL C CA 1
ATOM 3616 C C . VAL C 1 39 ? -36.441 18.193 -15.560 1.00 31.62 106 VAL C C 1
ATOM 3617 O O . VAL C 1 39 ? -36.850 17.836 -16.669 1.00 31.76 106 VAL C O 1
ATOM 3621 N N . LYS C 1 40 ? -36.454 19.456 -15.155 1.00 29.04 107 LYS C N 1
ATOM 3622 C CA . LYS C 1 40 ? -36.979 20.537 -15.996 1.00 29.02 107 LYS C CA 1
ATOM 3623 C C . LYS C 1 40 ? -36.109 20.806 -17.225 1.00 31.41 107 LYS C C 1
ATOM 3624 O O . LYS C 1 40 ? -36.614 21.172 -18.296 1.00 33.97 107 LYS C O 1
ATOM 3630 N N . GLU C 1 41 ? -34.803 20.629 -17.064 1.00 31.16 108 GLU C N 1
ATOM 3631 C CA . GLU C 1 41 ? -33.856 20.876 -18.138 1.00 31.92 108 GLU C CA 1
ATOM 3632 C C . GLU C 1 41 ? -33.738 19.694 -19.098 1.00 29.46 108 GLU C C 1
ATOM 3633 O O . GLU C 1 41 ? -33.436 19.878 -20.274 1.00 34.30 108 GLU C O 1
ATOM 3639 N N . PHE C 1 42 ? -33.991 18.484 -18.607 1.00 30.40 109 PHE C N 1
ATOM 3640 C CA . PHE C 1 42 ? -33.779 17.278 -19.408 1.00 29.13 109 PHE C CA 1
ATOM 3641 C C . PHE C 1 42 ? -34.983 16.327 -19.446 1.00 29.46 109 PHE C C 1
ATOM 3642 O O . PHE C 1 42 ? -34.850 15.155 -19.089 1.00 31.16 109 PHE C O 1
ATOM 3650 N N . PRO C 1 43 ? -36.155 16.807 -19.891 1.00 29.72 110 PRO C N 1
ATOM 3651 C CA . PRO C 1 43 ? -37.334 15.936 -19.810 1.00 31.66 110 PRO C CA 1
ATOM 3652 C C . PRO C 1 43 ? -37.214 14.653 -20.633 1.00 32.79 110 PRO C C 1
ATOM 3653 O O . PRO C 1 43 ? -37.756 13.623 -20.230 1.00 35.99 110 PRO C O 1
ATOM 3657 N N . ASP C 1 44 ? -36.507 14.709 -21.759 1.00 33.83 111 ASP C N 1
ATOM 3658 C CA . ASP C 1 44 ? -36.322 13.528 -22.595 1.00 33.73 111 ASP C CA 1
ATOM 3659 C C . ASP C 1 44 ? -35.524 12.430 -21.897 1.00 33.76 111 ASP C C 1
ATOM 3660 O O . ASP C 1 44 ? -35.783 11.241 -22.099 1.00 34.16 111 ASP C O 1
ATOM 3665 N N . LEU C 1 45 ? -34.557 12.831 -21.073 1.00 30.87 112 LEU C N 1
ATOM 3666 C CA . LEU C 1 45 ? -33.728 11.871 -20.356 1.00 29.47 112 LEU C CA 1
ATOM 3667 C C . LEU C 1 45 ? -34.532 11.181 -19.260 1.00 34.11 112 LEU C C 1
ATOM 3668 O O . LEU C 1 45 ? -34.358 9.994 -19.001 1.00 31.63 112 LEU C O 1
ATOM 3673 N N . VAL C 1 46 ? -35.424 11.928 -18.626 1.00 29.69 113 VAL C N 1
ATOM 3674 C CA . VAL C 1 46 ? -36.311 11.334 -17.636 1.00 28.91 113 VAL C CA 1
ATOM 3675 C C . VAL C 1 46 ? -37.185 10.265 -18.308 1.00 27.52 113 VAL C C 1
ATOM 3676 O O . VAL C 1 46 ? -37.360 9.162 -17.770 1.00 30.08 113 VAL C O 1
ATOM 3680 N N . LYS C 1 47 ? -37.709 10.578 -19.492 1.00 29.31 114 LYS C N 1
ATOM 3681 C CA . LYS C 1 47 ? -38.534 9.620 -20.214 1.00 34.38 114 LYS C CA 1
ATOM 3682 C C . LYS C 1 47 ? -37.730 8.374 -20.560 1.00 34.13 114 LYS C C 1
ATOM 3683 O O . LYS C 1 47 ? -38.204 7.248 -20.380 1.00 34.39 114 LYS C O 1
ATOM 3689 N N . ARG C 1 48 ? -36.508 8.583 -21.047 1.00 31.43 115 ARG C N 1
ATOM 3690 C CA . ARG C 1 48 ? -35.643 7.479 -21.448 1.00 34.54 115 ARG C CA 1
ATOM 3691 C C . ARG C 1 48 ? -35.318 6.566 -20.281 1.00 30.63 115 ARG C C 1
ATOM 3692 O O . ARG C 1 48 ? -35.291 5.344 -20.423 1.00 34.82 115 ARG C O 1
ATOM 3700 N N . GLU C 1 49 ? -35.072 7.157 -19.118 1.00 27.28 116 GLU C N 1
ATOM 3701 C CA . GLU C 1 49 ? -34.711 6.354 -17.960 1.00 26.10 116 GLU C CA 1
ATOM 3702 C C . GLU C 1 49 ? -35.828 5.366 -17.634 1.00 30.71 116 GLU C C 1
ATOM 3703 O O . GLU C 1 49 ? -35.573 4.182 -17.412 1.00 30.28 116 GLU C O 1
ATOM 3709 N N . ASN C 1 50 ? -37.066 5.842 -17.644 1.00 29.84 117 ASN C N 1
ATOM 3710 C CA . ASN C 1 50 ? -38.182 4.967 -17.303 1.00 32.37 117 ASN C CA 1
ATOM 3711 C C . ASN C 1 50 ? -38.445 3.983 -18.433 1.00 32.98 117 ASN C C 1
ATOM 3712 O O . ASN C 1 50 ? -38.681 2.800 -18.193 1.00 36.29 117 ASN C O 1
ATOM 3717 N N . ALA C 1 51 ? -38.382 4.479 -19.667 1.00 31.11 118 ALA C N 1
ATOM 3718 C CA . ALA C 1 51 ? -38.676 3.659 -20.835 1.00 33.20 118 ALA C CA 1
ATOM 3719 C C . ALA C 1 51 ? -37.723 2.477 -20.964 1.00 35.73 118 ALA C C 1
ATOM 3720 O O . ALA C 1 51 ? -38.099 1.430 -21.475 1.00 39.13 118 ALA C O 1
ATOM 3722 N N . GLU C 1 52 ? -36.493 2.633 -20.485 1.00 31.49 119 GLU C N 1
ATOM 3723 C CA . GLU C 1 52 ? -35.500 1.577 -20.650 1.00 38.58 119 GLU C CA 1
ATOM 3724 C C . GLU C 1 52 ? -35.320 0.712 -19.392 1.00 35.15 119 GLU C C 1
ATOM 3725 O O . GLU C 1 52 ? -34.324 -0.000 -19.245 1.00 34.41 119 GLU C O 1
ATOM 3731 N N . GLY C 1 53 ? -36.303 0.764 -18.493 1.00 31.30 120 GLY C N 1
ATOM 3732 C CA . GLY C 1 53 ? -36.405 -0.213 -17.422 1.00 34.87 120 GLY C CA 1
ATOM 3733 C C . GLY C 1 53 ? -35.740 0.174 -16.120 1.00 32.04 120 GLY C C 1
ATOM 3734 O O . GLY C 1 53 ? -35.600 -0.652 -15.216 1.00 32.89 120 GLY C O 1
ATOM 3735 N N . HIS C 1 54 ? -35.338 1.434 -16.007 1.00 29.30 121 HIS C N 1
ATOM 3736 C CA . HIS C 1 54 ? -34.695 1.896 -14.784 1.00 25.54 121 HIS C CA 1
ATOM 3737 C C . HIS C 1 54 ? -35.716 2.509 -13.843 1.00 28.28 121 HIS C C 1
ATOM 3738 O O . HIS C 1 54 ? -36.765 2.972 -14.280 1.00 29.61 121 HIS C O 1
ATOM 3745 N N . TYR C 1 55 ? -35.415 2.509 -12.548 1.00 24.80 122 TYR C N 1
ATOM 3746 C CA . TYR C 1 55 ? -36.296 3.177 -11.611 1.00 28.95 122 TYR C CA 1
ATOM 3747 C C . TYR C 1 55 ? -35.942 4.643 -11.554 1.00 26.98 122 TYR C C 1
ATOM 3748 O O . TYR C 1 55 ? -34.768 5.002 -11.499 1.00 28.94 122 TYR C O 1
ATOM 3757 N N . VAL C 1 56 ? -36.962 5.488 -11.567 1.00 25.06 123 VAL C N 1
ATOM 3758 C CA . VAL C 1 56 ? -36.752 6.919 -11.428 1.00 23.39 123 VAL C CA 1
ATOM 3759 C C . VAL C 1 56 ? -37.382 7.399 -10.138 1.00 25.38 123 VAL C C 1
ATOM 3760 O O . VAL C 1 56 ? -38.594 7.275 -9.963 1.00 27.99 123 VAL C O 1
ATOM 3764 N N . GLY C 1 57 ? -36.552 7.901 -9.219 1.00 22.93 124 GLY C N 1
ATOM 3765 C CA . GLY C 1 57 ? -37.027 8.461 -7.966 1.00 25.16 124 GLY C CA 1
ATOM 3766 C C . GLY C 1 57 ? -36.594 9.901 -7.746 1.00 24.05 124 GLY C C 1
ATOM 3767 O O . GLY C 1 57 ? -36.076 10.556 -8.659 1.00 25.44 124 GLY C O 1
ATOM 3768 N N . MET C 1 58 ? -36.790 10.393 -6.522 1.00 23.22 125 MET C N 1
ATOM 3769 C CA . MET C 1 58 ? -36.639 11.813 -6.237 1.00 23.32 125 MET C CA 1
ATOM 3770 C C . MET C 1 58 ? -35.426 12.127 -5.373 1.00 21.69 125 MET C C 1
ATOM 3771 O O . MET C 1 58 ? -35.137 11.403 -4.415 1.00 21.87 125 MET C O 1
ATOM 3776 N N . HIS C 1 59 ? -34.753 13.229 -5.701 1.00 21.91 126 HIS C N 1
ATOM 3777 C CA . HIS C 1 59 ? -33.605 13.725 -4.939 1.00 22.61 126 HIS C CA 1
ATOM 3778 C C . HIS C 1 59 ? -33.784 15.204 -4.574 1.00 22.90 126 HIS C C 1
ATOM 3779 O O . HIS C 1 59 ? -32.791 15.910 -4.352 1.00 27.27 126 HIS C O 1
ATOM 3786 N N . SER C 1 60 ? -35.045 15.653 -4.566 1.00 22.59 127 SER C N 1
ATOM 3787 C CA . SER C 1 60 ? -35.510 16.984 -4.119 1.00 22.03 127 SER C CA 1
ATOM 3788 C C . SER C 1 60 ? -35.503 18.020 -5.246 1.00 23.62 127 SER C C 1
ATOM 3789 O O . SER C 1 60 ? -35.119 17.720 -6.378 1.00 26.43 127 SER C O 1
ATOM 3792 N N . MET C 1 61 ? -35.977 19.224 -4.934 1.00 23.80 128 MET C N 1
ATOM 3793 C CA . MET C 1 61 ? -36.043 20.320 -5.897 1.00 25.09 128 MET C CA 1
ATOM 3794 C C . MET C 1 61 ? -34.787 21.184 -5.846 1.00 28.96 128 MET C C 1
ATOM 3795 O O . MET C 1 61 ? -34.260 21.583 -6.882 1.00 33.45 128 MET C O 1
ATOM 3800 N N . THR C 1 62 ? -34.316 21.478 -4.634 1.00 27.72 129 THR C N 1
ATOM 3801 C CA . THR C 1 62 ? -33.245 22.451 -4.437 1.00 26.71 129 THR C CA 1
ATOM 3802 C C . THR C 1 62 ? -31.911 21.857 -3.998 1.00 26.99 129 THR C C 1
ATOM 3803 O O . THR C 1 62 ? -30.875 22.510 -4.135 1.00 28.99 129 THR C O 1
ATOM 3807 N N . HIS C 1 63 ? -31.951 20.643 -3.449 1.00 24.45 130 HIS C N 1
ATOM 3808 C CA . HIS C 1 63 ? -30.767 20.005 -2.850 1.00 26.32 130 HIS C CA 1
ATOM 3809 C C . HIS C 1 63 ? -30.151 20.926 -1.785 1.00 25.46 130 HIS C C 1
ATOM 3810 O O . HIS C 1 63 ? -28.938 20.922 -1.565 1.00 28.24 130 HIS C O 1
ATOM 3817 N N . ASN C 1 64 ? -31.004 21.707 -1.123 1.00 26.02 131 ASN C N 1
ATOM 3818 C CA . ASN C 1 64 ? -30.569 22.697 -0.142 1.00 25.03 13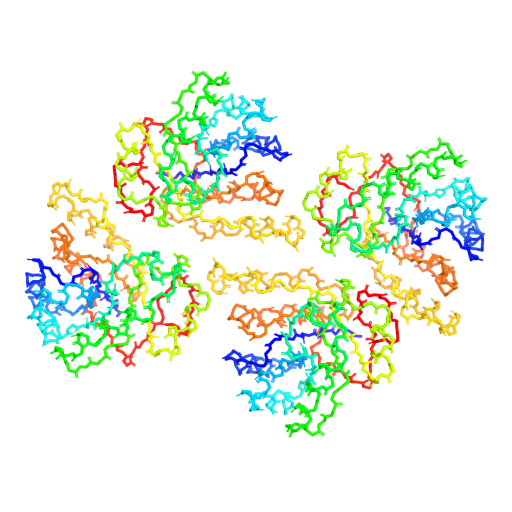1 ASN C CA 1
ATOM 3819 C C . ASN C 1 64 ? -30.800 22.180 1.279 1.00 25.59 131 ASN C C 1
ATOM 3820 O O . ASN C 1 64 ? -31.943 22.052 1.718 1.00 26.60 131 ASN C O 1
ATOM 3825 N N . PHE C 1 65 ? -29.712 21.879 1.986 1.00 23.84 132 PHE C N 1
ATOM 3826 C CA . PHE C 1 65 ? -29.785 21.280 3.314 1.00 24.69 132 PHE C CA 1
ATOM 3827 C C . PHE C 1 65 ? -30.642 22.114 4.270 1.00 25.49 132 PHE C C 1
ATOM 3828 O O . PHE C 1 65 ? -31.476 21.581 5.007 1.00 24.33 132 PHE C O 1
ATOM 3836 N N . ALA C 1 66 ? -30.421 23.421 4.276 1.00 26.73 133 ALA C N 1
ATOM 3837 C CA . ALA C 1 66 ? -31.159 24.284 5.191 1.00 28.79 133 ALA C CA 1
ATOM 3838 C C . ALA C 1 66 ? -32.656 24.258 4.893 1.00 28.46 133 ALA C C 1
ATOM 3839 O O . ALA C 1 66 ? -33.479 24.190 5.800 1.00 30.42 133 ALA C O 1
ATOM 3841 N N . LYS C 1 67 ? -33.006 24.323 3.615 1.00 28.21 134 LYS C N 1
ATOM 3842 C CA . LYS C 1 67 ? -34.408 24.277 3.229 1.00 27.34 134 LYS C CA 1
ATOM 3843 C C . LYS C 1 67 ? -35.042 22.935 3.583 1.00 26.44 134 LYS C C 1
ATOM 3844 O O . LYS C 1 67 ? -36.101 22.897 4.209 1.00 27.85 134 LYS C O 1
ATOM 3850 N N . LEU C 1 68 ? -34.381 21.843 3.194 1.00 24.14 135 LEU C N 1
ATOM 3851 C CA . LEU C 1 68 ? -34.932 20.496 3.375 1.00 25.01 135 LEU C CA 1
ATOM 3852 C C . LEU C 1 68 ? -35.099 20.100 4.833 1.00 26.31 135 LEU C C 1
ATOM 3853 O O . LEU C 1 68 ? -36.121 19.514 5.207 1.00 25.72 135 LEU C O 1
ATOM 3858 N N . TYR C 1 69 ? -34.092 20.401 5.651 1.00 25.17 136 TYR C N 1
ATOM 3859 C CA . TYR C 1 69 ? -34.020 19.787 6.983 1.00 24.01 136 TYR C CA 1
ATOM 3860 C C . TYR C 1 69 ? -34.231 20.804 8.094 1.00 29.21 136 TYR C C 1
ATOM 3861 O O . TYR C 1 69 ? -35.050 20.575 8.975 1.00 34.55 136 TYR C O 1
ATOM 3870 N N . LYS C 1 70 ? -33.524 21.927 8.044 1.00 30.81 137 LYS C N 1
ATOM 3871 C CA . LYS C 1 70 ? -33.718 22.957 9.069 1.00 36.49 137 LYS C CA 1
ATOM 3872 C C . LYS C 1 70 ? -35.114 23.572 8.960 1.00 38.47 137 LYS C C 1
ATOM 3873 O O . LYS C 1 70 ? -35.794 23.759 9.966 1.00 40.85 137 LYS C O 1
ATOM 3879 N N . ASN C 1 71 ? -35.538 23.878 7.737 1.00 31.14 138 ASN C N 1
ATOM 3880 C CA . ASN C 1 71 ? -36.853 24.475 7.508 1.00 31.61 138 ASN C CA 1
ATOM 3881 C C . ASN C 1 71 ? -37.939 23.424 7.268 1.00 31.16 138 ASN C C 1
ATOM 3882 O O . ASN C 1 71 ? -39.112 23.757 7.142 1.00 34.95 138 ASN C O 1
ATOM 3887 N N . GLY C 1 72 ? -37.536 22.159 7.165 1.00 31.67 139 GLY C N 1
ATOM 3888 C CA . GLY C 1 72 ? -38.484 21.063 7.068 1.00 31.83 139 GLY C CA 1
ATOM 3889 C C . GLY C 1 72 ? -39.234 20.918 5.753 1.00 33.94 139 GLY C C 1
ATOM 3890 O O . GLY C 1 72 ? -40.330 20.360 5.725 1.00 36.44 139 GLY C O 1
ATOM 3891 N N . GLU C 1 73 ? -38.644 21.389 4.660 1.00 32.02 140 GLU C N 1
ATOM 3892 C CA . GLU C 1 73 ? -39.315 21.332 3.365 1.00 33.46 140 GLU C CA 1
ATOM 3893 C C . GLU C 1 73 ? -39.127 20.008 2.617 1.00 31.26 140 GLU C C 1
ATOM 3894 O O . GLU C 1 73 ? -39.550 19.895 1.475 1.00 32.14 140 GLU C O 1
ATOM 3900 N N . TYR C 1 74 ? -38.512 19.013 3.259 1.00 26.80 141 TYR C N 1
ATOM 3901 C CA . TYR C 1 74 ? -38.182 17.747 2.592 1.00 26.02 141 TYR C CA 1
ATOM 3902 C C . TYR C 1 74 ? -39.370 17.121 1.870 1.00 27.23 141 TYR C C 1
ATOM 3903 O O . TYR C 1 74 ? -39.264 16.777 0.693 1.00 26.81 141 TYR C O 1
ATOM 3912 N N . VAL C 1 75 ? -40.491 16.971 2.568 1.00 28.21 142 VAL C N 1
ATOM 3913 C CA . VAL C 1 75 ? -41.642 16.308 1.969 1.00 29.92 142 VAL C CA 1
ATOM 3914 C C . VAL C 1 75 ? -42.250 17.169 0.860 1.00 29.18 142 VAL C C 1
ATOM 3915 O O . VAL C 1 75 ? -42.579 16.654 -0.208 1.00 30.96 142 VAL C O 1
ATOM 3919 N N . ASN C 1 76 ? -42.378 18.472 1.099 1.00 32.86 143 ASN C N 1
ATOM 3920 C CA . ASN C 1 76 ? -42.904 19.369 0.068 1.00 33.82 143 ASN C CA 1
ATOM 3921 C C . ASN C 1 76 ? -42.067 19.289 -1.209 1.00 27.17 143 ASN C C 1
ATOM 3922 O O . ASN C 1 76 ? -42.609 19.255 -2.313 1.00 30.53 143 ASN C O 1
ATOM 3927 N N . GLU C 1 77 ? -40.746 19.235 -1.056 1.00 27.30 144 GLU C N 1
ATOM 3928 C CA . GLU C 1 77 ? -39.867 19.200 -2.221 1.00 28.47 144 GLU C CA 1
ATOM 3929 C C . GLU C 1 77 ? -39.945 17.861 -2.941 1.00 25.51 144 GLU C C 1
ATOM 3930 O O . GLU C 1 77 ? -39.929 17.818 -4.173 1.00 28.13 144 GLU C O 1
ATOM 3936 N N . MET C 1 78 ? -40.011 16.771 -2.182 1.00 25.12 145 MET C N 1
ATOM 3937 C CA . MET C 1 78 ? -40.118 15.452 -2.791 1.00 26.18 145 MET C CA 1
ATOM 3938 C C . MET C 1 78 ? -41.457 15.295 -3.530 1.00 27.13 145 MET C C 1
ATOM 3939 O O . MET C 1 78 ? -41.515 14.646 -4.569 1.00 28.51 145 MET C O 1
ATOM 3944 N N . LYS C 1 79 ? -42.523 15.891 -3.000 1.00 28.32 146 LYS C N 1
ATOM 3945 C CA . LYS C 1 79 ? -43.826 15.829 -3.659 1.00 32.30 146 LYS C CA 1
ATOM 3946 C C . LYS C 1 79 ? -43.821 16.636 -4.949 1.00 30.98 146 LYS C C 1
ATOM 3947 O O . LYS C 1 79 ? -44.393 16.209 -5.949 1.00 32.17 146 LYS C O 1
ATOM 3953 N N . GLU C 1 80 ? -43.178 17.799 -4.933 1.00 30.60 147 GLU C N 1
ATOM 3954 C CA . GLU C 1 80 ? -43.104 18.609 -6.145 1.00 31.92 147 GLU C CA 1
ATOM 3955 C C . GLU C 1 80 ? -42.308 17.892 -7.241 1.00 28.27 147 GLU C C 1
ATOM 3956 O O . GLU C 1 80 ? -42.719 17.849 -8.408 1.00 29.16 147 GLU C O 1
ATOM 3962 N N . ASP C 1 81 ? -41.170 17.328 -6.846 1.00 27.33 148 ASP C N 1
ATOM 3963 C CA . ASP C 1 81 ? -40.296 16.581 -7.740 1.00 26.64 148 ASP C CA 1
ATOM 3964 C C . ASP C 1 81 ? -41.027 15.360 -8.305 1.00 27.88 148 ASP C C 1
ATOM 3965 O O . ASP C 1 81 ? -40.947 15.064 -9.505 1.00 27.24 148 ASP C O 1
ATOM 3970 N N . GLN C 1 82 ? -41.750 14.665 -7.425 1.00 28.39 149 GLN C N 1
ATOM 3971 C CA . GLN C 1 82 ? -42.578 13.525 -7.810 1.00 25.91 149 GLN C CA 1
ATOM 3972 C C . GLN C 1 82 ? -43.554 13.891 -8.929 1.00 30.29 149 GLN C C 1
ATOM 3973 O O . GLN C 1 82 ? -43.708 13.151 -9.895 1.00 30.00 149 GLN C O 1
ATOM 3979 N N . GLY C 1 83 ? -44.198 15.045 -8.792 1.00 29.31 150 GLY C N 1
ATOM 3980 C CA . GLY C 1 83 ? -45.180 15.483 -9.774 1.00 28.26 150 GLY C CA 1
ATOM 3981 C C . GLY C 1 83 ? -44.561 15.751 -11.130 1.00 29.49 150 GLY C C 1
ATOM 3982 O O . GLY C 1 83 ? -45.142 15.418 -12.169 1.00 32.13 150 GLY C O 1
ATOM 3983 N N . LEU C 1 84 ? -43.377 16.355 -11.121 1.00 29.49 151 LEU C N 1
ATOM 3984 C CA . LEU C 1 84 ? -42.685 16.682 -12.356 1.00 29.62 151 LEU C CA 1
ATOM 3985 C C . LEU C 1 84 ? -42.284 15.410 -13.085 1.00 27.61 151 LEU C C 1
ATOM 3986 O O . LEU C 1 84 ? -42.413 15.316 -14.310 1.00 30.33 151 LEU C O 1
ATOM 3991 N N . ILE C 1 85 ? -41.795 14.439 -12.319 1.00 27.47 152 ILE C N 1
ATOM 3992 C CA . ILE C 1 85 ? -41.440 13.147 -12.876 1.00 27.31 152 ILE C CA 1
ATOM 3993 C C . ILE C 1 85 ? -42.681 12.412 -13.384 1.00 27.98 152 ILE C C 1
ATOM 3994 O O . ILE C 1 85 ? -42.662 11.840 -14.475 1.00 28.81 152 ILE C O 1
ATOM 3999 N N . ALA C 1 86 ? -43.767 12.459 -12.609 1.00 27.16 153 ALA C N 1
ATOM 4000 C CA . ALA C 1 86 ? -45.001 11.777 -12.980 1.00 28.61 153 ALA C CA 1
ATOM 4001 C C . ALA C 1 86 ? -45.590 12.305 -14.283 1.00 29.90 153 ALA C C 1
ATOM 4002 O O . ALA C 1 86 ? -46.201 11.551 -15.035 1.00 32.62 153 ALA C O 1
ATOM 4004 N N . ASN C 1 87 ? -45.419 13.598 -14.535 1.00 31.46 154 ASN C N 1
ATOM 4005 C CA . ASN C 1 87 ? -45.915 14.184 -15.780 1.00 33.07 154 ASN C CA 1
ATOM 4006 C C . ASN C 1 87 ? -45.261 13.517 -16.976 1.00 31.05 154 ASN C C 1
ATOM 4007 O O . ASN C 1 87 ? -45.889 13.294 -18.010 1.00 35.03 154 ASN C O 1
ATOM 4012 N N . ILE C 1 88 ? -43.985 13.189 -16.807 1.00 29.87 155 ILE C N 1
ATOM 4013 C CA . ILE C 1 88 ? -43.180 12.643 -17.885 1.00 32.11 155 ILE C CA 1
ATOM 4014 C C . ILE C 1 88 ? -43.345 11.132 -18.053 1.00 29.63 155 ILE C C 1
ATOM 4015 O O . ILE C 1 88 ? -43.548 10.656 -19.177 1.00 34.04 155 ILE C O 1
ATOM 4020 N N . ILE C 1 89 ? -43.278 10.383 -16.949 1.00 31.52 156 ILE C N 1
ATOM 4021 C CA . ILE C 1 89 ? -43.300 8.927 -17.043 1.00 38.09 156 ILE C CA 1
ATOM 4022 C C . ILE C 1 89 ? -44.657 8.288 -16.712 1.00 36.99 156 ILE C C 1
ATOM 4023 O O . ILE C 1 89 ? -44.816 7.077 -16.852 1.00 40.60 156 ILE C O 1
ATOM 4028 N N . GLY C 1 90 ? -45.624 9.092 -16.275 1.00 36.31 157 GLY C N 1
ATOM 4029 C CA . GLY C 1 90 ? -46.997 8.621 -16.121 1.00 37.81 157 GLY C CA 1
ATOM 4030 C C . GLY C 1 90 ? -47.218 7.760 -14.888 1.00 41.64 157 GLY C C 1
ATOM 4031 O O . GLY C 1 90 ? -48.156 6.962 -14.821 1.00 50.18 157 GLY C O 1
ATOM 4032 N N . LYS C 1 91 ? -46.348 7.943 -13.905 1.00 40.25 158 LYS C N 1
ATOM 4033 C CA . LYS C 1 91 ? -46.298 7.117 -12.709 1.00 44.74 158 LYS C CA 1
ATOM 4034 C C . LYS C 1 91 ? -45.773 8.003 -11.592 1.00 37.61 158 LYS C C 1
ATOM 4035 O O . LYS C 1 91 ? -44.902 8.821 -11.843 1.00 35.75 158 LYS C O 1
ATOM 4041 N N . SER C 1 92 ? -46.296 7.869 -10.373 1.00 38.03 159 SER C N 1
ATOM 4042 C CA . SER C 1 92 ? -45.777 8.658 -9.252 1.00 32.96 159 SER C CA 1
ATOM 4043 C C . SER C 1 92 ? -44.835 7.822 -8.397 1.00 29.48 159 SER C C 1
ATOM 4044 O O . SER C 1 92 ? -45.286 6.958 -7.651 1.00 35.66 159 SER C O 1
ATOM 4047 N N . PRO C 1 93 ? -43.525 8.075 -8.494 1.00 30.88 160 PRO C N 1
ATOM 4048 C CA . PRO C 1 93 ? -42.589 7.246 -7.726 1.00 30.10 160 PRO C CA 1
ATOM 4049 C C . PRO C 1 93 ? -42.709 7.509 -6.231 1.00 30.53 160 PRO C C 1
ATOM 4050 O O . PRO C 1 93 ? -43.096 8.608 -5.841 1.00 30.65 160 PRO C O 1
ATOM 4054 N N . LYS C 1 94 ? -42.384 6.514 -5.413 1.00 29.60 161 LYS C N 1
ATOM 4055 C CA . LYS C 1 94 ? -42.445 6.680 -3.958 1.00 29.56 161 LYS C CA 1
ATOM 4056 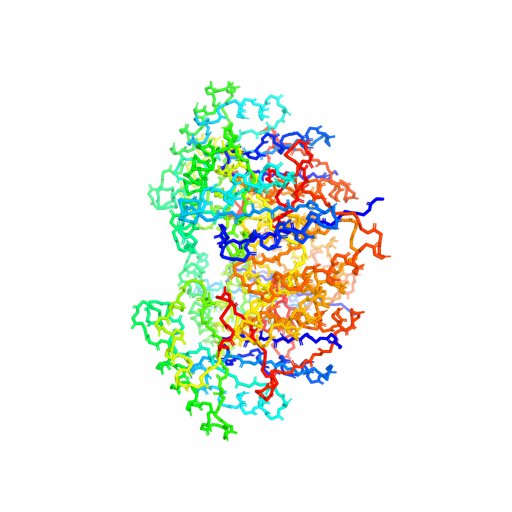C C . LYS C 1 94 ? -41.074 6.795 -3.280 1.00 31.80 161 LYS C C 1
ATOM 4057 O O . LYS C 1 94 ? -40.986 7.272 -2.144 1.00 29.38 161 LYS C O 1
ATOM 4063 N N . LEU C 1 95 ? -40.004 6.379 -3.955 1.00 24.38 162 LEU C N 1
ATOM 4064 C CA . LEU C 1 95 ? -38.698 6.318 -3.295 1.00 25.70 162 LEU C CA 1
ATOM 4065 C C . LEU C 1 95 ? -37.908 7.615 -3.432 1.00 24.82 162 LEU C C 1
ATOM 4066 O O . LEU C 1 95 ? -37.705 8.142 -4.530 1.00 25.77 162 LEU C O 1
ATOM 4071 N N . THR C 1 96 ? -37.461 8.117 -2.290 1.00 23.26 163 THR C N 1
ATOM 4072 C CA . THR C 1 96 ? -36.629 9.295 -2.238 1.00 22.51 163 THR C CA 1
ATOM 4073 C C . THR C 1 96 ? -35.231 8.916 -1.755 1.00 21.52 163 THR C C 1
ATOM 4074 O O . THR C 1 96 ? -35.047 7.950 -1.008 1.00 23.24 163 THR C O 1
ATOM 4078 N N . ARG C 1 97 ? -34.259 9.709 -2.183 1.00 21.27 164 ARG C N 1
ATOM 4079 C CA . ARG C 1 97 ? -32.881 9.617 -1.720 1.00 20.46 164 ARG C CA 1
ATOM 4080 C C . ARG C 1 97 ? -32.549 10.983 -1.125 1.00 19.78 164 ARG C C 1
ATOM 4081 O O . ARG C 1 97 ? -32.606 12.000 -1.825 1.00 19.95 164 ARG C O 1
ATOM 4089 N N . PRO C 1 98 ? -32.258 11.036 0.178 1.00 19.50 165 PRO C N 1
ATOM 4090 C CA . PRO C 1 98 ? -32.063 12.355 0.798 1.00 19.31 165 PRO C CA 1
ATOM 4091 C C . PRO C 1 98 ? -30.759 12.997 0.378 1.00 20.69 165 PRO C C 1
ATOM 4092 O O . PRO C 1 98 ? -29.729 12.345 0.473 1.00 20.66 165 PRO C O 1
ATOM 4096 N N . PRO C 1 99 ? -30.800 14.247 -0.082 1.00 20.27 166 PRO C N 1
ATOM 4097 C CA . PRO C 1 99 ? -29.544 14.980 -0.245 1.00 20.16 166 PRO C CA 1
ATOM 4098 C C . PRO C 1 99 ? -28.753 14.952 1.066 1.00 20.76 166 PRO C C 1
ATOM 4099 O O . PRO C 1 99 ? -29.330 15.159 2.140 1.00 21.86 166 PRO C O 1
ATOM 4103 N N . TYR C 1 100 ? -27.459 14.675 0.964 1.00 20.20 167 TYR C N 1
ATOM 4104 C CA . TYR C 1 100 ? -26.541 14.567 2.123 1.00 18.91 167 TYR C CA 1
ATOM 4105 C C . TYR C 1 100 ? -26.822 13.346 3.011 1.00 22.94 167 TYR C C 1
ATOM 4106 O O . TYR C 1 100 ? -26.187 13.197 4.054 1.00 23.69 167 TYR C O 1
ATOM 4115 N N . GLY C 1 101 ? -27.694 12.445 2.556 1.00 21.16 168 GLY C N 1
ATOM 4116 C CA . GLY C 1 101 ? -28.088 11.275 3.326 1.00 21.41 168 GLY C CA 1
ATOM 4117 C C . GLY C 1 101 ? -29.080 11.595 4.436 1.00 19.64 168 GLY C C 1
ATOM 4118 O O . GLY C 1 101 ? -29.290 12.752 4.789 1.00 22.01 168 GLY C O 1
ATOM 4119 N N . SER C 1 102 ? -29.677 10.557 5.012 1.00 20.63 169 SER C N 1
ATOM 4120 C CA . SER C 1 102 ? -30.802 10.756 5.928 1.00 20.86 169 SER C CA 1
ATOM 4121 C C . SER C 1 102 ? -30.376 11.205 7.326 1.00 20.71 169 SER C C 1
ATOM 4122 O O . SER C 1 102 ? -31.197 11.717 8.090 1.00 21.22 169 SER C O 1
ATOM 4125 N N . MET C 1 103 ? -29.102 11.000 7.650 1.00 22.30 170 MET C N 1
ATOM 4126 C CA A MET C 1 103 ? -28.582 11.262 8.994 0.60 24.48 170 MET C CA 1
ATOM 4127 C CA B MET C 1 103 ? -28.609 11.297 8.995 0.40 24.41 170 MET C CA 1
ATOM 4128 C C . MET C 1 103 ? -27.568 12.410 8.989 1.00 27.80 170 MET C C 1
ATOM 4129 O O . MET C 1 103 ? -26.575 12.349 8.266 1.00 35.22 170 MET C O 1
ATOM 4138 N N . PRO C 1 104 ? -27.792 13.449 9.809 1.00 26.25 171 PRO C N 1
ATOM 4139 C CA . PRO C 1 104 ? -28.870 13.628 10.784 1.00 23.99 171 PRO C CA 1
ATOM 4140 C C . PRO C 1 104 ? -30.069 14.422 10.264 1.00 23.09 171 PRO C C 1
ATOM 4141 O O . PRO C 1 104 ? -30.992 14.676 11.042 1.00 28.34 171 PRO C O 1
ATOM 4145 N N . GLY C 1 105 ? -30.071 14.786 8.983 1.00 24.14 172 GLY C N 1
ATOM 4146 C CA . GLY C 1 105 ? -31.064 15.713 8.469 1.00 26.95 172 GLY C CA 1
ATOM 4147 C C . GLY C 1 105 ? -32.504 15.288 8.692 1.00 24.63 172 GLY C C 1
ATOM 4148 O O . GLY C 1 105 ? -33.328 16.086 9.132 1.00 26.04 172 GLY C O 1
ATOM 4149 N N . LEU C 1 106 ? -32.821 14.036 8.376 1.00 22.53 173 LEU C N 1
ATOM 4150 C CA . LEU C 1 106 ? -34.195 13.561 8.558 1.00 23.48 173 LEU C CA 1
ATOM 4151 C C . LEU C 1 106 ? -34.436 13.200 10.014 1.00 27.60 173 LEU C C 1
ATOM 4152 O O . LEU C 1 106 ? -34.392 12.029 10.401 1.00 25.57 173 LEU C O 1
ATOM 4157 N N . ASN C 1 107 ? -34.706 14.222 10.817 1.00 24.74 174 ASN C N 1
ATOM 4158 C CA . ASN C 1 107 ? -34.973 14.029 12.232 1.00 26.57 174 ASN C CA 1
ATOM 4159 C C . ASN C 1 107 ? -36.283 13.264 12.447 1.00 26.49 174 ASN C C 1
ATOM 4160 O O . ASN C 1 107 ? -37.024 13.015 11.501 1.00 28.25 174 ASN C O 1
ATOM 4165 N N . GLU C 1 108 ? -36.557 12.887 13.694 1.00 27.55 175 GLU C N 1
ATOM 4166 C CA . GLU C 1 108 ? -37.717 12.058 14.006 1.00 29.82 175 GLU C CA 1
ATOM 4167 C C . GLU C 1 108 ? -39.034 12.606 13.440 1.00 31.35 175 GLU C C 1
ATOM 4168 O O . GLU C 1 108 ? -39.809 11.873 12.823 1.00 30.53 175 GLU C O 1
ATOM 4174 N N . GLY C 1 109 ? -39.281 13.896 13.651 1.00 31.36 176 GLY C N 1
ATOM 4175 C CA . GLY C 1 109 ? -40.461 14.546 13.102 1.00 30.49 176 GLY C CA 1
ATOM 4176 C C . GLY C 1 109 ? -40.556 14.490 11.580 1.00 36.41 176 GLY C C 1
ATOM 4177 O O . GLY C 1 109 ? -41.625 14.244 11.026 1.00 31.21 176 GLY C O 1
ATOM 4178 N N . LEU C 1 110 ? -39.446 14.712 10.886 1.00 32.71 177 LEU C N 1
ATOM 4179 C CA . LEU C 1 110 ? -39.487 14.655 9.426 1.00 28.77 177 LEU C CA 1
ATOM 4180 C C . LEU C 1 110 ? -39.708 13.238 8.924 1.00 30.83 177 LEU C C 1
ATOM 4181 O O . LEU C 1 110 ? -40.421 13.029 7.953 1.00 30.50 177 LEU C O 1
ATOM 4186 N N . ARG C 1 111 ? -39.094 12.256 9.575 1.00 28.49 178 ARG C N 1
ATOM 4187 C CA . ARG C 1 111 ? -39.311 10.868 9.167 1.00 26.11 178 ARG C CA 1
ATOM 4188 C C . ARG C 1 111 ? -40.774 10.464 9.295 1.00 28.90 178 ARG C C 1
ATOM 4189 O O . ARG C 1 111 ? -41.283 9.720 8.463 1.00 32.77 178 ARG C O 1
ATOM 4197 N N . ASN C 1 112 ? -41.455 10.965 10.322 1.00 28.47 179 ASN C N 1
ATOM 4198 C CA . ASN C 1 112 ? -42.893 10.751 10.436 1.00 29.48 179 ASN C CA 1
ATOM 4199 C C . ASN C 1 112 ? -43.631 11.358 9.249 1.00 32.98 179 ASN C C 1
ATOM 4200 O O . ASN C 1 112 ? -44.503 10.715 8.660 1.00 34.10 179 ASN C O 1
ATOM 4205 N N . LYS C 1 113 ? -43.284 12.598 8.908 1.00 30.79 180 LYS C N 1
ATOM 4206 C CA . LYS C 1 113 ? -43.909 13.289 7.778 1.00 32.71 180 LYS C CA 1
ATOM 4207 C C . LYS C 1 113 ? -43.665 12.541 6.473 1.00 30.89 180 LYS C C 1
ATOM 4208 O O . LYS C 1 113 ? -44.538 12.471 5.610 1.00 32.46 180 LYS C O 1
ATOM 4214 N N . VAL C 1 114 ? -42.462 11.997 6.329 1.00 32.61 181 VAL C N 1
ATOM 4215 C CA . VAL C 1 114 ? -42.105 11.229 5.145 1.00 29.97 181 VAL C CA 1
ATOM 4216 C C . VAL C 1 114 ? -43.000 10.001 4.978 1.00 31.41 181 VAL C C 1
ATOM 4217 O O . VAL C 1 114 ? -43.563 9.772 3.908 1.00 33.42 181 VAL C O 1
ATOM 4221 N N . VAL C 1 115 ? -43.151 9.222 6.042 1.00 32.74 182 VAL C N 1
ATOM 4222 C CA . VAL C 1 115 ? -43.994 8.027 5.987 1.00 38.16 182 VAL C CA 1
ATOM 4223 C C . VAL C 1 115 ? -45.468 8.382 5.782 1.00 39.77 182 VAL C C 1
ATOM 4224 O O . VAL C 1 115 ? -46.175 7.717 5.018 1.00 37.90 182 VAL C O 1
ATOM 4228 N N . GLU C 1 116 ? -45.925 9.436 6.453 1.00 37.75 183 GLU C N 1
ATOM 4229 C CA . GLU C 1 116 ? -47.303 9.897 6.301 1.00 41.60 183 GLU C CA 1
ATOM 4230 C C . GLU C 1 116 ? -47.596 10.365 4.878 1.00 46.57 183 GLU C C 1
ATOM 4231 O O . GLU C 1 116 ? -48.717 10.219 4.386 1.00 45.40 183 GLU C O 1
ATOM 4237 N N . GLY C 1 117 ? -46.584 10.928 4.224 1.00 36.80 184 GLY C N 1
ATOM 4238 C CA . GLY C 1 117 ? -46.717 11.404 2.857 1.00 40.17 184 GLY C CA 1
ATOM 4239 C C . GLY C 1 117 ? -46.668 10.288 1.831 1.00 38.13 184 GLY C C 1
ATOM 4240 O O . GLY C 1 117 ? -46.844 10.526 0.635 1.00 46.95 184 GLY C O 1
ATOM 4241 N N . GLY C 1 118 ? -46.428 9.065 2.293 1.00 40.27 185 GLY C N 1
ATOM 4242 C CA . GLY C 1 118 ? -46.408 7.911 1.413 1.00 35.34 185 GLY C CA 1
ATOM 4243 C C . GLY C 1 118 ? -45.073 7.669 0.724 1.00 35.58 185 GLY C C 1
ATOM 4244 O O . GLY C 1 118 ? -45.011 6.973 -0.290 1.00 43.98 185 GLY C O 1
ATOM 4245 N N . PHE C 1 119 ? -44.004 8.240 1.270 1.00 31.14 186 PHE C N 1
ATOM 4246 C CA . PHE C 1 119 ? -42.680 8.094 0.668 1.00 31.63 186 PHE C CA 1
ATOM 4247 C C . PHE C 1 119 ? -41.825 7.056 1.385 1.00 27.80 186 PHE C C 1
ATOM 4248 O O . PHE C 1 119 ? -42.042 6.754 2.554 1.00 29.92 186 PHE C O 1
ATOM 4256 N N . LYS C 1 120 ? -40.847 6.527 0.662 1.00 27.22 187 LYS C N 1
ATOM 4257 C CA . LYS C 1 120 ? -39.794 5.697 1.220 1.00 26.85 187 LYS C CA 1
ATOM 4258 C C . LYS C 1 120 ? -38.472 6.451 1.100 1.00 25.39 187 LYS C C 1
ATOM 4259 O O . LYS C 1 120 ? -38.357 7.408 0.326 1.00 25.58 187 LYS C O 1
ATOM 4265 N N . VAL C 1 121 ? -37.476 6.018 1.864 1.00 24.04 188 VAL C N 1
ATOM 4266 C CA . VAL C 1 121 ? -36.165 6.642 1.860 1.00 23.20 188 VAL C CA 1
ATOM 4267 C C . VAL C 1 121 ? -35.081 5.591 1.658 1.00 22.63 188 VAL C C 1
ATOM 4268 O O . VAL C 1 121 ? -35.040 4.589 2.378 1.00 27.27 188 VAL C O 1
ATOM 4272 N N . TRP C 1 122 ? -34.211 5.804 0.677 1.00 22.23 189 TRP C N 1
ATOM 4273 C CA . TRP C 1 122 ? -33.012 4.975 0.548 1.00 24.63 189 TRP C CA 1
ATOM 4274 C C . TRP C 1 122 ? -31.736 5.798 0.708 1.00 22.24 189 TRP C C 1
ATOM 4275 O O . TRP C 1 122 ? -31.546 6.821 0.024 1.00 22.00 189 TRP C O 1
ATOM 4286 N N . ASP C 1 123 ? -30.875 5.346 1.613 1.00 22.03 190 ASP C N 1
ATOM 4287 C CA . ASP C 1 123 ? -29.491 5.792 1.623 1.00 20.71 190 ASP C CA 1
ATOM 4288 C C . ASP C 1 123 ? -28.706 4.805 0.740 1.00 21.17 190 ASP C C 1
ATOM 4289 O O . ASP C 1 123 ? -29.159 4.496 -0.367 1.00 22.99 190 ASP C O 1
ATOM 4294 N N . TRP C 1 124 ? -27.568 4.300 1.205 1.00 20.15 191 TRP C N 1
ATOM 4295 C CA . TRP C 1 124 ? -26.724 3.426 0.381 1.00 20.90 191 TRP C CA 1
ATOM 4296 C C . TRP C 1 124 ? -25.873 2.549 1.279 1.00 20.69 191 TRP C C 1
ATOM 4297 O O . TRP C 1 124 ? -25.758 2.811 2.486 1.00 23.54 191 TRP C O 1
ATOM 4308 N N . THR C 1 125 ? -25.273 1.508 0.705 1.00 21.82 192 THR C N 1
ATOM 4309 C CA . THR C 1 125 ? -24.389 0.625 1.472 1.00 23.91 192 THR C CA 1
ATOM 4310 C C . THR C 1 125 ? -22.926 0.771 1.047 1.00 24.58 192 THR C C 1
ATOM 4311 O O . THR C 1 125 ? -22.015 0.451 1.819 1.00 28.37 192 THR C O 1
ATOM 4315 N N . ILE C 1 126 ? -22.710 1.250 -0.178 1.00 24.31 193 ILE C N 1
ATOM 4316 C CA . ILE C 1 126 ? -21.372 1.509 -0.690 1.00 23.30 193 ILE C CA 1
ATOM 4317 C C . ILE C 1 126 ? -21.302 2.925 -1.251 1.00 23.98 193 ILE C C 1
ATOM 4318 O O . ILE C 1 126 ? -22.062 3.269 -2.163 1.00 24.62 193 ILE C O 1
ATOM 4323 N N . ASP C 1 127 ? -20.402 3.741 -0.705 1.00 25.40 194 ASP C N 1
ATOM 4324 C CA . ASP C 1 127 ? -20.083 5.052 -1.285 1.00 26.18 194 ASP C CA 1
ATOM 4325 C C . ASP C 1 127 ? -18.930 4.897 -2.267 1.00 26.75 194 ASP C C 1
ATOM 4326 O O . ASP C 1 127 ? -17.836 4.497 -1.878 1.00 28.31 194 ASP C O 1
ATOM 4331 N N . SER C 1 128 ? -19.173 5.214 -3.536 1.00 22.94 195 SER C N 1
ATOM 4332 C CA . SER C 1 128 ? -18.136 5.101 -4.561 1.00 24.08 195 SER C CA 1
ATOM 4333 C C . SER C 1 128 ? -17.002 6.097 -4.342 1.00 26.44 195 SER C C 1
ATOM 4334 O O . SER C 1 128 ? -15.925 5.947 -4.922 1.00 27.31 195 SER C O 1
ATOM 4337 N N . LEU C 1 129 ? -17.276 7.116 -3.526 1.00 24.83 196 LEU C N 1
ATOM 4338 C CA . LEU C 1 129 ? -16.341 8.194 -3.230 1.00 28.33 196 LEU C CA 1
ATOM 4339 C C . LEU C 1 129 ? -15.975 8.982 -4.478 1.00 30.22 196 LEU C C 1
ATOM 4340 O O . LEU C 1 129 ? -14.898 9.563 -4.550 1.00 29.08 196 LEU C O 1
ATOM 4345 N N . ASP C 1 130 ? -16.880 9.034 -5.453 1.00 26.85 197 ASP C N 1
ATOM 4346 C CA . ASP C 1 130 ? -16.564 9.720 -6.700 1.00 26.64 197 ASP C CA 1
ATOM 4347 C C . ASP C 1 130 ? -16.308 11.218 -6.488 1.00 33.78 197 ASP C C 1
ATOM 4348 O O . ASP C 1 130 ? -15.683 11.874 -7.324 1.00 39.79 197 ASP C O 1
ATOM 4353 N N . TRP C 1 131 ? -16.755 11.744 -5.353 1.00 29.57 198 TRP C N 1
ATOM 4354 C CA . TRP C 1 131 ? -16.574 13.159 -5.030 1.00 33.64 198 TRP C CA 1
ATOM 4355 C C . TRP C 1 131 ? -15.134 13.506 -4.647 1.00 37.21 198 TRP C C 1
ATOM 4356 O O . TRP C 1 131 ? -14.754 14.682 -4.611 1.00 40.40 198 TRP C O 1
ATOM 4367 N N . ARG C 1 132 ? -14.337 12.482 -4.363 1.00 31.67 199 ARG C N 1
ATOM 4368 C CA . ARG C 1 132 ? -12.963 12.677 -3.915 1.00 39.66 199 ARG C CA 1
ATOM 4369 C C . ARG C 1 132 ? -12.014 13.055 -5.050 1.00 54.41 199 ARG C C 1
ATOM 4370 O O . ARG C 1 132 ? -10.978 13.683 -4.818 1.00 58.72 199 ARG C O 1
ATOM 4378 N N . TYR C 1 133 ? -12.366 12.673 -6.274 1.00 41.75 200 TYR C N 1
ATOM 4379 C CA . TYR C 1 133 ? -11.439 12.798 -7.393 1.00 53.04 200 TYR C CA 1
ATOM 4380 C C . TYR C 1 133 ? -11.928 13.798 -8.439 1.00 63.89 200 TYR C C 1
ATOM 4381 O O . TYR C 1 133 ? -11.518 13.749 -9.602 1.00 65.07 200 TYR C O 1
ATOM 4390 N N . ASN C 1 134 ? -12.799 14.708 -8.009 1.00 64.95 201 ASN C N 1
ATOM 4391 C CA . ASN C 1 134 ? -13.287 15.773 -8.876 1.00 71.23 201 ASN C CA 1
ATOM 4392 C C . ASN C 1 134 ? -12.138 16.636 -9.378 1.00 72.90 201 ASN C C 1
ATOM 4393 O O . ASN C 1 134 ? -11.324 17.119 -8.589 1.00 71.81 201 ASN C O 1
ATOM 4398 N N . LYS C 1 135 ? -12.081 16.801 -10.698 1.00 79.82 202 LYS C N 1
ATOM 4399 C CA . LYS C 1 135 ? -11.042 17.565 -11.390 1.00 86.21 202 LYS C CA 1
ATOM 4400 C C . LYS C 1 135 ? -9.664 16.928 -11.176 1.00 90.95 202 LYS C C 1
ATOM 4401 O O . LYS C 1 135 ? -8.769 17.514 -10.562 1.00 95.31 202 LYS C O 1
ATOM 4407 N N . MET C 1 136 ? -9.528 15.704 -11.683 1.00 86.18 203 MET C N 1
ATOM 4408 C CA . MET C 1 136 ? -8.268 14.958 -11.716 1.00 78.58 203 MET C CA 1
ATOM 4409 C C . MET C 1 136 ? -8.329 14.078 -12.971 1.00 70.17 203 MET C C 1
ATOM 4410 O O . MET C 1 136 ? -9.401 13.957 -13.563 1.00 69.57 203 MET C O 1
ATOM 4415 N N . PRO C 1 137 ? -7.192 13.490 -13.406 1.00 65.48 204 PRO C N 1
ATOM 4416 C CA . PRO C 1 137 ? -7.230 12.680 -14.636 1.00 61.59 204 PRO C CA 1
ATOM 4417 C C . PRO C 1 137 ? -8.358 11.648 -14.634 1.00 52.77 204 PRO C C 1
ATOM 4418 O O . PRO C 1 137 ? -8.367 10.741 -13.802 1.00 46.09 204 PRO C O 1
ATOM 4422 N N . VAL C 1 138 ? -9.303 11.815 -15.558 1.00 47.17 205 VAL C N 1
ATOM 4423 C CA . VAL C 1 138 ? -10.565 11.075 -15.540 1.00 43.21 205 VAL C CA 1
ATOM 4424 C C . VAL C 1 138 ? -10.385 9.566 -15.538 1.00 42.48 205 VAL C C 1
ATOM 4425 O O . VAL C 1 138 ? -11.087 8.865 -14.821 1.00 36.44 205 VAL C O 1
ATOM 4429 N N . ASP C 1 139 ? -9.443 9.066 -16.327 1.00 36.67 206 ASP C N 1
ATOM 4430 C CA . ASP C 1 139 ? -9.239 7.627 -16.421 1.00 42.48 206 ASP C CA 1
ATOM 4431 C C . ASP C 1 139 ? -8.698 7.058 -15.115 1.00 43.05 206 ASP C C 1
ATOM 4432 O O . ASP C 1 139 ? -9.112 5.984 -14.682 1.00 34.25 206 ASP C O 1
ATOM 4437 N N . ALA C 1 140 ? -7.777 7.782 -14.488 1.00 41.06 207 ALA C N 1
ATOM 4438 C CA . ALA C 1 140 ? -7.216 7.344 -13.216 1.00 41.99 207 ALA C CA 1
ATOM 4439 C C . ALA C 1 140 ? -8.262 7.462 -12.110 1.00 39.41 207 ALA C C 1
ATOM 4440 O O . ALA C 1 140 ? -8.390 6.573 -11.267 1.00 33.68 207 ALA C O 1
ATOM 4442 N N . ALA C 1 141 ? -9.021 8.555 -12.125 1.00 32.26 208 ALA C N 1
ATOM 4443 C CA . ALA C 1 141 ? -10.092 8.739 -11.149 1.00 31.66 208 ALA C CA 1
ATOM 4444 C C . ALA C 1 141 ? -11.119 7.618 -11.277 1.00 31.18 208 ALA C C 1
ATOM 4445 O O . ALA C 1 141 ? -11.560 7.046 -10.283 1.00 30.97 208 ALA C O 1
ATOM 4447 N N . ALA C 1 142 ? -11.498 7.313 -12.514 1.00 36.02 209 ALA C N 1
ATOM 4448 C CA . ALA C 1 142 ? -12.480 6.269 -12.784 1.00 32.84 209 ALA C CA 1
ATOM 4449 C C . ALA C 1 142 ? -12.008 4.907 -12.284 1.00 40.90 209 ALA C C 1
ATOM 4450 O O . ALA C 1 142 ? -12.790 4.126 -11.741 1.00 29.89 209 ALA C O 1
ATOM 4452 N N . ALA C 1 143 ? -10.724 4.623 -12.470 1.00 35.73 210 ALA C N 1
ATOM 4453 C CA . ALA C 1 143 ? -10.178 3.343 -12.048 1.00 33.70 210 ALA C CA 1
ATOM 4454 C C . ALA C 1 143 ? -10.245 3.210 -10.532 1.00 35.76 210 ALA C C 1
ATOM 4455 O O . ALA C 1 143 ? -10.562 2.140 -10.009 1.00 34.07 210 ALA C O 1
ATOM 4457 N N . GLN C 1 144 ? -9.955 4.301 -9.829 1.00 34.37 211 GLN C N 1
ATOM 4458 C CA . GLN C 1 144 ? -10.010 4.294 -8.371 1.00 30.66 211 GLN C CA 1
ATOM 4459 C C . GLN C 1 144 ? -11.446 4.133 -7.884 1.00 28.31 211 GLN C C 1
ATOM 4460 O O . GLN C 1 144 ? -11.719 3.368 -6.955 1.00 31.10 211 GLN C O 1
ATOM 4466 N N . ILE C 1 145 ? -12.357 4.861 -8.518 1.00 28.12 212 ILE C N 1
ATOM 4467 C CA . ILE C 1 145 ? -13.769 4.790 -8.175 1.00 28.68 212 ILE C CA 1
ATOM 4468 C C . ILE C 1 145 ? -14.297 3.370 -8.353 1.00 32.25 212 ILE C C 1
ATOM 4469 O O . ILE C 1 145 ? -14.989 2.843 -7.483 1.00 29.39 212 ILE C O 1
ATOM 4474 N N . ALA C 1 146 ? -13.945 2.738 -9.470 1.00 31.12 213 ALA C N 1
ATOM 4475 C CA . ALA C 1 146 ? -14.333 1.351 -9.682 1.00 32.21 213 ALA C CA 1
ATOM 4476 C C . ALA C 1 146 ? -13.772 0.458 -8.577 1.00 33.88 213 ALA C C 1
ATOM 4477 O O . ALA C 1 146 ? -14.484 -0.388 -8.037 1.00 33.68 213 ALA C O 1
ATOM 4479 N N . GLN C 1 147 ? -12.498 0.662 -8.247 1.00 30.62 214 GLN C N 1
ATOM 4480 C CA . GLN C 1 147 ? -11.840 -0.085 -7.181 1.00 36.95 214 GLN C CA 1
ATOM 4481 C C . GLN C 1 147 ? -12.580 0.078 -5.859 1.00 33.44 214 GLN C C 1
ATOM 4482 O O . GLN C 1 147 ? -12.768 -0.890 -5.114 1.00 36.25 214 GLN C O 1
ATOM 4488 N N . ASN C 1 148 ? -12.999 1.308 -5.569 1.00 31.88 215 ASN C N 1
ATOM 4489 C CA . ASN C 1 148 ? -13.731 1.581 -4.343 1.00 29.93 215 ASN C CA 1
ATOM 4490 C C . ASN C 1 148 ? -14.999 0.745 -4.248 1.00 37.94 215 ASN C C 1
ATOM 4491 O O . ASN C 1 148 ? -15.349 0.241 -3.180 1.00 34.84 215 ASN C O 1
ATOM 4496 N N . VAL C 1 149 ? -15.691 0.600 -5.372 1.00 29.18 216 VAL C N 1
ATOM 4497 C CA . VAL C 1 149 ? -16.934 -0.154 -5.377 1.00 26.50 216 VAL C CA 1
ATOM 4498 C C . VAL C 1 149 ? -16.671 -1.660 -5.326 1.00 30.03 216 VAL C C 1
ATOM 4499 O O . VAL C 1 149 ? -17.261 -2.372 -4.510 1.00 32.87 216 VAL C O 1
ATOM 4503 N N . LEU C 1 150 ? -15.785 -2.138 -6.197 1.00 30.59 217 LEU C N 1
ATOM 4504 C CA . LEU C 1 150 ? -15.481 -3.568 -6.299 1.00 31.03 217 LEU C CA 1
ATOM 4505 C C . LEU C 1 150 ? -14.947 -4.155 -4.986 1.00 39.19 217 LEU C C 1
ATOM 4506 O O . LEU C 1 150 ? -15.315 -5.270 -4.599 1.00 41.61 217 LEU C O 1
ATOM 4511 N N . THR C 1 151 ? -14.087 -3.400 -4.306 1.00 34.37 218 THR C N 1
ATOM 4512 C CA . THR C 1 151 ? -13.460 -3.860 -3.061 1.00 37.98 218 THR C CA 1
ATOM 4513 C C . THR C 1 151 ? -14.473 -3.981 -1.917 1.00 40.33 218 THR C C 1
ATOM 4514 O O . THR C 1 151 ? -14.310 -4.801 -1.011 1.00 45.81 218 THR C O 1
ATOM 4518 N N . ASN C 1 152 ? -15.529 -3.176 -1.965 1.00 35.84 219 ASN C N 1
ATOM 4519 C CA . ASN C 1 152 ? -16.486 -3.134 -0.866 1.00 32.46 219 ASN C CA 1
ATOM 4520 C C . ASN C 1 152 ? -17.764 -3.919 -1.118 1.00 33.79 219 ASN C C 1
ATOM 4521 O O . ASN C 1 152 ? -18.663 -3.924 -0.280 1.00 35.38 219 ASN C O 1
ATOM 4526 N N . ALA C 1 153 ? -17.845 -4.589 -2.262 1.00 32.78 220 ALA C N 1
ATOM 4527 C CA . ALA C 1 153 ? -19.015 -5.403 -2.577 1.00 32.29 220 ALA C CA 1
ATOM 4528 C C . ALA C 1 153 ? -18.921 -6.755 -1.884 1.00 38.77 220 ALA C C 1
ATOM 4529 O O . ALA C 1 153 ? -18.187 -7.632 -2.328 1.00 44.55 220 ALA C O 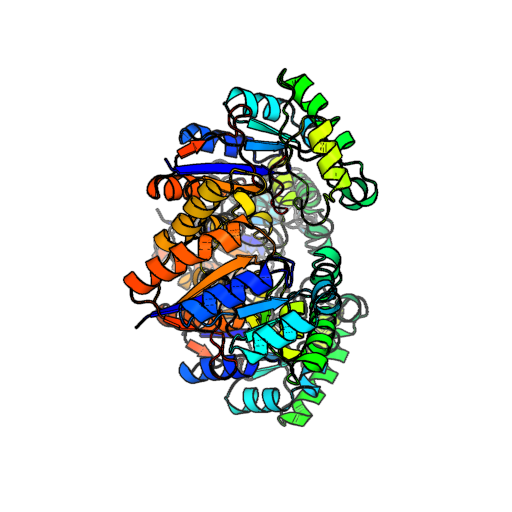1
ATOM 4531 N N . THR C 1 154 ? -19.668 -6.918 -0.797 1.00 30.99 221 THR C N 1
ATOM 4532 C CA . THR C 1 154 ? -19.540 -8.098 0.052 1.00 33.79 221 THR C CA 1
ATOM 4533 C C . THR C 1 154 ? -20.885 -8.718 0.423 1.00 35.22 221 THR C C 1
ATOM 4534 O O . THR C 1 154 ? -20.944 -9.846 0.918 1.00 44.19 221 THR C O 1
ATOM 4538 N N . LYS C 1 155 ? -21.961 -7.977 0.191 1.00 31.36 222 LYS C N 1
ATOM 4539 C CA . LYS C 1 155 ? -23.290 -8.388 0.631 1.00 31.80 222 LYS C CA 1
ATOM 4540 C C . LYS C 1 155 ? -24.137 -8.897 -0.532 1.00 31.40 222 LYS C C 1
ATOM 4541 O O . LYS C 1 155 ? -23.908 -8.519 -1.680 1.00 31.57 222 LYS C O 1
ATOM 4547 N N . PRO C 1 156 ? -25.128 -9.753 -0.240 1.00 31.75 223 PRO C N 1
ATOM 4548 C CA . PRO C 1 156 ? -26.040 -10.256 -1.272 1.00 31.25 223 PRO C CA 1
ATOM 4549 C C . PRO C 1 156 ? -26.835 -9.139 -1.946 1.00 31.59 223 PRO C C 1
ATOM 4550 O O . PRO C 1 156 ? -27.243 -9.291 -3.094 1.00 37.04 223 PRO C O 1
ATOM 4554 N N . GLN C 1 157 ? -27.068 -8.044 -1.228 1.00 31.29 224 GLN C N 1
ATOM 4555 C CA . GLN C 1 157 ? -27.664 -6.848 -1.816 1.00 35.36 224 GLN C CA 1
ATOM 4556 C C . GLN C 1 157 ? -26.795 -5.646 -1.495 1.00 30.56 224 GLN C C 1
ATOM 4557 O O . GLN C 1 157 ? -26.534 -5.352 -0.332 1.00 34.43 224 GLN C O 1
ATOM 4563 N N . GLU C 1 158 ? -26.339 -4.951 -2.528 1.00 26.74 225 GLU C N 1
ATOM 4564 C CA . GLU C 1 158 ? -25.570 -3.740 -2.316 1.00 27.41 225 GLU C CA 1
ATOM 4565 C C . GLU C 1 158 ? -26.253 -2.579 -3.020 1.00 26.16 225 GLU C C 1
ATOM 4566 O O . GLU C 1 158 ? -26.728 -2.723 -4.142 1.00 27.19 225 GLU C O 1
ATOM 4572 N N . VAL C 1 159 ? -26.309 -1.440 -2.342 1.00 23.82 226 VAL C N 1
ATOM 4573 C CA . VAL C 1 159 ? -26.848 -0.216 -2.924 1.00 24.32 226 VAL C CA 1
ATOM 4574 C C . VAL C 1 159 ? -25.686 0.748 -3.086 1.00 23.58 226 VAL C C 1
ATOM 4575 O O . VAL C 1 159 ? -25.097 1.191 -2.110 1.00 23.27 226 VAL C O 1
ATOM 4579 N N . ILE C 1 160 ? -25.327 1.049 -4.330 1.00 22.19 227 ILE C N 1
ATOM 4580 C CA . ILE C 1 160 ? -24.089 1.759 -4.594 1.00 22.76 227 ILE C CA 1
ATOM 4581 C C . ILE C 1 160 ? -24.386 3.204 -4.958 1.00 24.98 227 ILE C C 1
ATOM 4582 O O . ILE C 1 160 ? -25.157 3.455 -5.876 1.00 23.77 227 ILE C O 1
ATOM 4587 N N . LEU C 1 161 ? -23.787 4.141 -4.223 1.00 22.33 228 LEU C N 1
ATOM 4588 C CA . LEU C 1 161 ? -23.994 5.567 -4.482 1.00 22.73 228 LEU C CA 1
ATOM 4589 C C . LEU C 1 161 ? -23.017 6.081 -5.535 1.00 24.70 228 LEU C C 1
ATOM 4590 O O . LEU C 1 161 ? -21.793 6.044 -5.327 1.00 23.32 228 LEU C O 1
ATOM 4595 N N . MET C 1 162 ? -23.561 6.556 -6.661 1.00 23.69 229 MET C N 1
ATOM 4596 C CA . MET C 1 162 ? -22.771 7.235 -7.680 1.00 22.42 229 MET C CA 1
ATOM 4597 C C . MET C 1 162 ? -23.522 8.465 -8.170 1.00 21.41 229 MET C C 1
ATOM 4598 O O . MET C 1 162 ? -24.656 8.695 -7.775 1.00 23.02 229 MET C O 1
ATOM 4603 N N . HIS C 1 163 ? -22.877 9.248 -9.024 1.00 24.59 230 HIS C N 1
ATOM 4604 C CA . HIS C 1 163 ? -23.481 10.461 -9.560 1.00 26.12 230 HIS C CA 1
ATOM 4605 C C . HIS C 1 163 ? -23.325 10.463 -11.068 1.00 26.17 230 HIS C C 1
ATOM 4606 O O . HIS C 1 163 ? -22.208 10.387 -11.555 1.00 33.71 230 HIS C O 1
ATOM 4613 N N . ASP C 1 164 ? -24.414 10.562 -11.828 1.00 26.76 231 ASP C N 1
ATOM 4614 C CA . ASP C 1 164 ? -24.227 10.522 -13.273 1.00 24.49 231 ASP C CA 1
ATOM 4615 C C . ASP C 1 164 ? -23.899 11.891 -13.863 1.00 28.42 231 ASP C C 1
ATOM 4616 O O . ASP C 1 164 ? -23.728 12.011 -15.069 1.00 30.87 231 ASP C O 1
ATOM 4621 N N . ILE C 1 165 ? -23.759 12.902 -13.009 1.00 24.60 232 ILE C N 1
ATOM 4622 C CA . ILE C 1 165 ? -23.404 14.242 -13.470 1.00 25.48 232 ILE C CA 1
ATOM 4623 C C . ILE C 1 165 ? -21.902 14.528 -13.446 1.00 29.15 232 ILE C C 1
ATOM 4624 O O . ILE C 1 165 ? -21.478 15.644 -13.745 1.00 31.27 232 ILE C O 1
ATOM 4629 N N . HIS C 1 166 ? -21.097 13.535 -13.083 1.00 27.88 233 HIS C N 1
ATOM 4630 C CA . HIS C 1 166 ? -19.647 13.695 -13.102 1.00 35.60 233 HIS C CA 1
ATOM 4631 C C . HIS C 1 166 ? -19.026 12.713 -14.092 1.00 35.32 233 HIS C C 1
ATOM 4632 O O . HIS C 1 166 ? -19.405 11.542 -14.120 1.00 35.11 233 HIS C O 1
ATOM 4639 N N . PRO C 1 167 ? -18.065 13.185 -14.903 1.00 35.18 234 PRO C N 1
ATOM 4640 C CA . PRO C 1 167 ? -17.450 12.371 -15.960 1.00 33.67 234 PRO C CA 1
ATOM 4641 C C . PRO C 1 167 ? -16.736 11.143 -15.424 1.00 36.05 234 PRO C C 1
ATOM 4642 O O . PRO C 1 167 ? -16.837 10.061 -15.999 1.00 39.41 234 PRO C O 1
ATOM 4646 N N . GLN C 1 168 ? -16.005 11.325 -14.333 1.00 36.57 235 GLN C N 1
ATOM 4647 C CA . GLN C 1 168 ? -15.176 10.253 -13.797 1.00 36.86 235 GLN C CA 1
ATOM 4648 C C . GLN C 1 168 ? -16.050 9.170 -13.181 1.00 34.75 235 GLN C C 1
ATOM 4649 O O . GLN C 1 168 ? -15.658 8.008 -13.104 1.00 34.09 235 GLN C O 1
ATOM 4655 N N . SER C 1 169 ? -17.249 9.556 -12.763 1.00 32.88 236 SER C N 1
ATOM 4656 C CA . SER C 1 169 ? -18.180 8.606 -12.179 1.00 31.14 236 SER C CA 1
ATOM 4657 C C . SER C 1 169 ? -18.746 7.714 -13.281 1.00 30.01 236 SER C C 1
ATOM 4658 O O . SER C 1 169 ? -18.727 6.490 -13.183 1.00 31.64 236 SER C O 1
ATOM 4661 N N . VAL C 1 170 ? -19.226 8.331 -14.353 1.00 32.48 237 VAL C N 1
ATOM 4662 C CA . VAL C 1 170 ? -19.761 7.570 -15.475 1.00 33.28 237 VAL C CA 1
ATOM 4663 C C . VAL C 1 170 ? -18.669 6.714 -16.136 1.00 38.11 237 VAL C C 1
ATOM 4664 O O . VAL C 1 170 ? -18.929 5.593 -16.579 1.00 34.87 237 VAL C O 1
ATOM 4668 N N . ALA C 1 171 ? -17.440 7.227 -16.169 1.00 36.48 238 ALA C N 1
ATOM 4669 C CA . ALA C 1 171 ? -16.333 6.501 -16.782 1.00 37.45 238 ALA C CA 1
ATOM 4670 C C . ALA C 1 171 ? -15.981 5.238 -16.004 1.00 34.32 238 ALA C C 1
ATOM 4671 O O . ALA C 1 171 ? -15.359 4.326 -16.544 1.00 37.70 238 ALA C O 1
ATOM 4673 N N . ALA C 1 172 ? -16.388 5.190 -14.735 1.00 32.92 239 ALA C N 1
ATOM 4674 C CA . ALA C 1 172 ? -16.075 4.057 -13.875 1.00 29.20 239 ALA C CA 1
ATOM 4675 C C . ALA C 1 172 ? -17.060 2.906 -14.055 1.00 29.26 239 ALA C C 1
ATOM 4676 O O . ALA C 1 172 ? -16.793 1.778 -13.644 1.00 30.62 239 ALA C O 1
ATOM 4678 N N . VAL C 1 173 ? -18.197 3.189 -14.679 1.00 31.04 240 VAL C N 1
ATOM 4679 C CA . VAL C 1 173 ? -19.281 2.219 -14.732 1.00 28.30 240 VAL C CA 1
ATOM 4680 C C . VAL C 1 173 ? -18.962 0.955 -15.557 1.00 34.46 240 VAL C C 1
ATOM 4681 O O . VAL C 1 173 ? -19.322 -0.141 -15.136 1.00 31.70 240 VAL C O 1
ATOM 4685 N N . PRO C 1 174 ? -18.273 1.082 -16.712 1.00 34.56 241 PRO C N 1
ATOM 4686 C CA . PRO C 1 174 ? -17.929 -0.188 -17.374 1.00 36.54 241 PRO C CA 1
ATOM 4687 C C . PRO C 1 174 ? -17.115 -1.157 -16.502 1.00 35.72 241 PRO C C 1
ATOM 4688 O O . PRO C 1 174 ? -17.408 -2.354 -16.490 1.00 36.03 241 PRO C O 1
ATOM 4692 N N . ALA C 1 175 ? -16.123 -0.656 -15.773 1.00 35.99 242 ALA C N 1
ATOM 4693 C CA . ALA C 1 175 ? -15.299 -1.529 -14.944 1.00 37.46 242 ALA C CA 1
ATOM 4694 C C . ALA C 1 175 ? -16.094 -2.095 -13.770 1.00 36.84 242 ALA C C 1
ATOM 4695 O O . ALA C 1 175 ? -15.866 -3.224 -13.340 1.00 34.68 242 ALA C O 1
ATOM 4697 N N . ILE C 1 176 ? -17.037 -1.310 -13.261 1.00 33.23 243 ILE C N 1
ATOM 4698 C CA . ILE C 1 176 ? -17.889 -1.771 -12.168 1.00 30.45 243 ILE C CA 1
ATOM 4699 C C . ILE C 1 176 ? -18.840 -2.859 -12.663 1.00 36.10 243 ILE C C 1
ATOM 4700 O O . ILE C 1 176 ? -19.020 -3.886 -12.004 1.00 31.83 243 ILE C O 1
ATOM 4705 N N . LEU C 1 177 ? -19.421 -2.653 -13.844 1.00 32.82 244 LEU C N 1
ATOM 4706 C CA . LEU C 1 177 ? -20.328 -3.646 -14.418 1.00 32.29 244 LEU C CA 1
ATOM 4707 C C . LEU C 1 177 ? -19.622 -4.977 -14.639 1.00 36.48 244 LEU C C 1
ATOM 4708 O O . LEU C 1 177 ? -20.121 -6.030 -14.241 1.00 37.57 244 LEU C O 1
ATOM 4713 N N . LYS C 1 178 ? -18.459 -4.923 -15.280 1.00 37.77 245 LYS C N 1
ATOM 4714 C CA . LYS C 1 178 ? -17.686 -6.128 -15.564 1.00 38.71 245 LYS C CA 1
ATOM 4715 C C . LYS C 1 178 ? -17.237 -6.817 -14.277 1.00 40.00 245 LYS C C 1
ATOM 4716 O O . LYS C 1 178 ? -17.342 -8.037 -14.142 1.00 42.02 245 LYS C O 1
ATOM 4722 N N . GLY C 1 179 ? -16.754 -6.019 -13.329 1.00 39.32 246 GLY C N 1
ATOM 4723 C CA . GLY C 1 179 ? -16.210 -6.545 -12.093 1.00 39.40 246 GLY C CA 1
ATOM 4724 C C . GLY C 1 179 ? -17.229 -7.217 -11.196 1.00 37.23 246 GLY C C 1
ATOM 4725 O O . GLY C 1 179 ? -16.955 -8.271 -10.624 1.00 41.31 246 GLY C O 1
ATOM 4726 N N . LEU C 1 180 ? -18.405 -6.612 -11.064 1.00 35.39 247 LEU C N 1
ATOM 4727 C CA . LEU C 1 180 ? -19.426 -7.166 -10.180 1.00 36.36 247 LEU C CA 1
ATOM 4728 C C . LEU C 1 180 ? -20.125 -8.350 -10.834 1.00 36.99 247 LEU C C 1
ATOM 4729 O O . LEU C 1 180 ? -20.544 -9.283 -10.152 1.00 38.46 247 LEU C O 1
ATOM 4734 N N . LYS C 1 181 ? -20.234 -8.320 -12.159 1.00 37.42 248 LYS C N 1
ATOM 4735 C CA . LYS C 1 181 ? -20.776 -9.459 -12.890 1.00 42.47 248 LYS C CA 1
ATOM 4736 C C . LYS C 1 181 ? -19.928 -10.703 -12.643 1.00 43.84 248 LYS C C 1
ATOM 4737 O O . LYS C 1 181 ? -20.456 -11.799 -12.446 1.00 45.23 248 LYS C O 1
ATOM 4743 N N . GLU C 1 182 ? -18.611 -10.524 -12.662 1.00 42.58 249 GLU C N 1
ATOM 4744 C CA . GLU C 1 182 ? -17.689 -11.613 -12.368 1.00 48.15 249 GLU C CA 1
ATOM 4745 C C . GLU C 1 182 ? -17.879 -12.124 -10.945 1.00 47.11 249 GLU C C 1
ATOM 4746 O O . GLU C 1 182 ? -17.692 -13.311 -10.678 1.00 51.90 249 GLU C O 1
ATOM 4752 N N . LYS C 1 183 ? -18.257 -11.233 -10.032 1.00 42.38 250 LYS C N 1
ATOM 4753 C CA . LYS C 1 183 ? -18.452 -11.638 -8.639 1.00 44.64 250 LYS C CA 1
ATOM 4754 C C . LYS C 1 183 ? -19.833 -12.254 -8.417 1.00 49.66 250 LYS C C 1
ATOM 4755 O O . LYS C 1 183 ? -20.170 -12.659 -7.301 1.00 52.34 250 LYS C O 1
ATOM 4761 N N . GLY C 1 184 ? -20.628 -12.322 -9.480 1.00 45.89 251 GLY C N 1
ATOM 4762 C CA . GLY C 1 184 ? -21.918 -12.983 -9.419 1.00 43.48 251 GLY C CA 1
ATOM 4763 C C . GLY C 1 184 ? -23.105 -12.068 -9.193 1.00 41.36 251 GLY C C 1
ATOM 4764 O O . GLY C 1 184 ? -24.206 -12.551 -8.922 1.00 44.22 251 GLY C O 1
ATOM 4765 N N . TYR C 1 185 ? -22.889 -10.758 -9.310 1.00 38.40 252 TYR C N 1
ATOM 4766 C CA . TYR C 1 185 ? -23.963 -9.782 -9.131 1.00 36.33 252 TYR C CA 1
ATOM 4767 C C . TYR C 1 185 ? -24.811 -9.600 -10.386 1.00 39.21 252 TYR C C 1
ATOM 4768 O O . TYR C 1 185 ? -24.280 -9.543 -11.491 1.00 43.36 252 TYR C O 1
ATOM 4777 N N . GLU C 1 186 ? -26.126 -9.518 -10.200 1.00 36.29 253 GLU C N 1
ATOM 4778 C CA . GLU C 1 186 ? -27.029 -9.027 -11.238 1.00 42.34 253 GLU C CA 1
ATOM 4779 C C . GLU C 1 186 ? -27.324 -7.552 -10.979 1.00 35.76 253 GLU C C 1
ATOM 4780 O O . GLU C 1 186 ? -27.497 -7.147 -9.833 1.00 35.40 253 GLU C O 1
ATOM 4786 N N . PHE C 1 187 ? -27.391 -6.746 -12.035 1.00 38.55 254 PHE C N 1
ATOM 4787 C CA . PHE C 1 187 ? -27.712 -5.331 -11.863 1.00 33.03 254 PHE C CA 1
ATOM 4788 C C . PHE C 1 187 ? -29.205 -5.079 -12.082 1.00 31.11 254 PHE C C 1
ATOM 4789 O O . PHE C 1 187 ? -29.718 -5.201 -13.205 1.00 35.57 254 PHE C O 1
ATOM 4797 N N . GLU C 1 188 ? -29.902 -4.741 -10.997 1.00 31.02 255 GLU C N 1
ATOM 4798 C CA . GLU C 1 188 ? -31.339 -4.516 -11.052 1.00 32.39 255 GLU C CA 1
ATOM 4799 C C . GLU C 1 188 ? -31.730 -3.114 -10.592 1.00 29.00 255 GLU C C 1
ATOM 4800 O O . GLU C 1 188 ? -31.018 -2.476 -9.817 1.00 31.32 255 GLU C O 1
ATOM 4806 N N . ALA C 1 189 ? -32.870 -2.652 -11.092 1.00 31.01 256 ALA C N 1
ATOM 4807 C CA . ALA C 1 189 ? -33.484 -1.416 -10.636 1.00 29.27 256 ALA C CA 1
ATOM 4808 C C . ALA C 1 189 ? -34.222 -1.672 -9.328 1.00 28.59 256 ALA C C 1
ATOM 4809 O O . ALA C 1 189 ? -34.616 -2.803 -9.056 1.00 33.59 256 ALA C O 1
ATOM 4811 N N . TYR C 1 190 ? -34.388 -0.627 -8.523 1.00 27.45 257 TYR C N 1
ATOM 4812 C CA . TYR C 1 190 ? -35.301 -0.687 -7.392 1.00 29.88 257 TYR C CA 1
ATOM 4813 C C . TYR C 1 190 ? -36.688 -1.061 -7.904 1.00 29.74 257 TYR C C 1
ATOM 4814 O O . TYR C 1 190 ? -37.102 -0.629 -8.987 1.00 30.22 257 TYR C O 1
ATOM 4823 N N . HIS C 1 191 ? -37.394 -1.895 -7.144 1.00 31.18 258 HIS C N 1
ATOM 4824 C CA . HIS C 1 191 ? -38.779 -2.209 -7.459 1.00 33.37 258 HIS C CA 1
ATOM 4825 C C . HIS C 1 191 ? -39.638 -1.864 -6.256 1.00 38.51 258 HIS C C 1
ATOM 4826 O O . HIS C 1 191 ? -39.406 -2.387 -5.173 1.00 36.88 258 HIS C O 1
ATOM 4833 N N . GLU C 1 192 ? -40.620 -0.987 -6.442 1.00 34.23 259 GLU C N 1
ATOM 4834 C CA . GLU C 1 192 ? -41.465 -0.550 -5.330 1.00 42.61 259 GLU C CA 1
ATOM 4835 C C . GLU C 1 192 ? -42.206 -1.696 -4.653 1.00 42.82 259 GLU C C 1
ATOM 4836 O O . GLU C 1 192 ? -42.372 -1.699 -3.433 1.00 44.71 259 GLU C O 1
ATOM 4842 N N . GLU C 1 193 ? -42.645 -2.670 -5.440 1.00 39.48 260 GLU C N 1
ATOM 4843 C CA . GLU C 1 193 ? -43.379 -3.808 -4.886 1.00 44.74 260 GLU C CA 1
ATOM 4844 C C . GLU C 1 193 ? -42.483 -4.705 -4.027 1.00 44.52 260 GLU C C 1
ATOM 4845 O O . GLU C 1 193 ? -42.974 -5.570 -3.305 1.00 51.35 260 GLU C O 1
ATOM 4851 N N . SER C 1 194 ? -41.172 -4.489 -4.106 1.00 42.25 261 SER C N 1
ATOM 4852 C CA . SER C 1 194 ? -40.205 -5.286 -3.364 1.00 43.68 261 SER C CA 1
ATOM 4853 C C . SER C 1 194 ? -39.296 -4.406 -2.510 1.00 43.13 261 SER C C 1
ATOM 4854 O O . SER C 1 194 ? -38.075 -4.565 -2.530 1.00 41.67 261 SER C O 1
ATOM 4857 N N . HIS C 1 195 ? -39.881 -3.470 -1.774 1.00 30.84 262 HIS C N 1
ATOM 4858 C CA . HIS C 1 195 ? -39.065 -2.582 -0.948 1.00 27.64 262 HIS C CA 1
ATOM 4859 C C . HIS C 1 195 ? -38.367 -3.337 0.181 1.00 34.26 262 HIS C C 1
ATOM 4860 O O . HIS C 1 195 ? -38.933 -4.255 0.778 1.00 34.96 262 HIS C O 1
ATOM 4867 N N . PHE C 1 196 ? -37.128 -2.950 0.459 1.00 30.54 263 PHE C N 1
ATOM 4868 C CA . PHE C 1 196 ? -36.463 -3.385 1.680 1.00 29.02 263 PHE C CA 1
ATOM 4869 C C . PHE C 1 196 ? -35.719 -2.184 2.224 1.00 27.67 263 PHE C C 1
ATOM 4870 O O . PHE C 1 196 ? -35.215 -1.359 1.449 1.00 26.76 263 PHE C O 1
ATOM 4878 N N . PRO C 1 197 ? -35.700 -2.034 3.554 1.00 27.81 264 PRO C N 1
ATOM 4879 C CA . PRO C 1 197 ? -35.113 -0.821 4.127 1.00 27.30 264 PRO C CA 1
ATOM 4880 C C . PRO C 1 197 ? -33.609 -0.742 3.944 1.00 26.34 264 PRO C C 1
ATOM 4881 O O . PRO C 1 197 ? -32.895 -1.718 4.180 1.00 29.68 264 PRO C O 1
ATOM 4885 N N . VAL C 1 198 ? -33.146 0.428 3.516 1.00 21.69 265 VAL C N 1
ATOM 4886 C CA . VAL C 1 198 ? -31.734 0.748 3.439 1.00 22.44 265 VAL C CA 1
ATOM 4887 C C . VAL C 1 198 ? -31.600 2.185 3.902 1.00 22.75 265 VAL C C 1
ATOM 4888 O O . VAL C 1 198 ? -31.732 3.110 3.110 1.00 21.32 265 VAL C O 1
ATOM 4892 N N . ASN C 1 199 ? -31.376 2.399 5.188 1.00 21.03 266 ASN C N 1
ATOM 4893 C CA . ASN C 1 199 ? -31.200 3.765 5.647 1.00 18.98 266 ASN C CA 1
ATOM 4894 C C . ASN C 1 199 ? -30.361 3.819 6.904 1.00 20.94 266 ASN C C 1
ATOM 4895 O O . ASN C 1 199 ? -30.310 2.855 7.679 1.00 22.13 266 ASN C O 1
ATOM 4900 N N . PHE C 1 200 ? -29.693 4.952 7.088 1.00 20.15 267 PHE C N 1
ATOM 4901 C CA . PHE C 1 200 ? -28.727 5.094 8.175 1.00 20.38 267 PHE C CA 1
ATOM 4902 C C . PHE C 1 200 ? -29.373 5.095 9.546 1.00 22.30 267 PHE C C 1
ATOM 4903 O O . PHE C 1 200 ? -28.696 4.856 10.541 1.00 23.21 267 PHE C O 1
ATOM 4911 N N . TRP C 1 201 ? -30.671 5.372 9.604 1.00 20.00 268 TRP C N 1
ATOM 4912 C CA . TRP C 1 201 ? -31.380 5.354 10.873 1.00 19.63 268 TRP C CA 1
ATOM 4913 C C . TRP C 1 201 ? -31.734 3.954 11.320 1.00 20.15 268 TRP C C 1
ATOM 4914 O O . TRP C 1 201 ? -32.201 3.763 12.440 1.00 20.78 268 TRP C O 1
ATOM 4925 N N . HIS C 1 202 ? -31.538 2.981 10.434 1.00 21.09 269 HIS C N 1
ATOM 4926 C CA . HIS C 1 202 ? -32.016 1.615 10.670 1.00 21.85 269 HIS C CA 1
ATOM 4927 C C . HIS C 1 202 ? -33.495 1.639 11.061 1.00 21.38 269 HIS C C 1
ATOM 4928 O O . HIS C 1 202 ? -33.942 0.924 11.967 1.00 25.97 269 HIS C O 1
ATOM 4935 N N . ASP C 1 203 ? -34.241 2.487 10.357 1.00 23.26 270 ASP C N 1
ATOM 4936 C CA . ASP C 1 203 ? -35.666 2.688 10.578 1.00 24.42 270 ASP C CA 1
ATOM 4937 C C . ASP C 1 203 ? -36.448 1.834 9.582 1.00 25.06 270 ASP C C 1
ATOM 4938 O O . ASP C 1 203 ? -36.494 2.147 8.392 1.00 27.45 270 ASP C O 1
ATOM 4943 N N . ASN C 1 204 ? -37.062 0.758 10.063 1.00 26.81 271 ASN C N 1
ATOM 4944 C CA . ASN C 1 204 ? -37.669 -0.217 9.160 1.00 26.62 271 ASN C CA 1
ATOM 4945 C C . ASN C 1 204 ? -39.005 0.233 8.580 1.00 33.44 271 ASN C C 1
ATOM 4946 O O . ASN C 1 204 ? -39.611 -0.478 7.777 1.00 31.74 271 ASN C O 1
ATOM 4951 N N . ARG C 1 205 ? -39.453 1.425 8.963 1.00 26.65 272 ARG C N 1
ATOM 4952 C CA . ARG C 1 205 ? -40.689 1.964 8.411 1.00 29.11 272 ARG C CA 1
ATOM 4953 C C . ARG C 1 205 ? -40.395 2.914 7.254 1.00 38.40 272 ARG C C 1
ATOM 4954 O O . ARG C 1 205 ? -41.307 3.523 6.693 1.00 36.08 272 ARG C O 1
ATOM 4962 N N . MET C 1 206 ? -39.117 3.008 6.890 1.00 35.37 273 MET C N 1
ATOM 4963 C CA . MET C 1 206 ? -38.660 3.881 5.805 1.00 39.67 273 MET C CA 1
ATOM 4964 C C . MET C 1 206 ? -38.233 3.116 4.560 1.00 33.81 273 MET C C 1
ATOM 4965 O O . MET C 1 206 ? -38.107 3.709 3.483 1.00 34.04 273 MET C O 1
ATOM 4970 N N . ARG D 1 1 ? -42.315 -10.871 46.059 1.00 65.36 68 ARG D N 1
ATOM 4971 C CA . ARG D 1 1 ? -41.907 -11.075 44.674 1.00 56.55 68 ARG D CA 1
ATOM 4972 C C . ARG D 1 1 ? -41.507 -9.755 44.014 1.00 45.11 68 ARG D C 1
ATOM 4973 O O . ARG D 1 1 ? -42.002 -8.683 44.377 1.00 46.93 68 ARG D O 1
ATOM 4981 N N . LYS D 1 2 ? -40.609 -9.844 43.040 1.00 33.88 69 LYS D N 1
ATOM 4982 C CA . LYS D 1 2 ? -40.133 -8.669 42.327 1.00 31.48 69 LYS D CA 1
ATOM 4983 C C . LYS D 1 2 ? -41.063 -8.331 41.175 1.00 26.79 69 LYS D C 1
ATOM 4984 O O . LYS D 1 2 ? -41.353 -9.175 40.329 1.00 29.17 69 LYS D O 1
ATOM 4990 N N . VAL D 1 3 ? -41.530 -7.088 41.147 1.00 22.93 70 VAL D N 1
ATOM 4991 C CA . VAL D 1 3 ? -42.446 -6.662 40.109 1.00 23.29 70 VAL D CA 1
ATOM 4992 C C . VAL D 1 3 ? -41.904 -5.434 39.399 1.00 23.62 70 VAL D C 1
ATOM 4993 O O . VAL D 1 3 ? -41.507 -4.448 40.041 1.00 23.61 70 VAL D O 1
ATOM 4997 N N . ALA D 1 4 ? -41.863 -5.521 38.075 1.00 21.47 71 ALA D N 1
ATOM 4998 C CA . ALA D 1 4 ? -41.532 -4.376 37.232 1.00 19.30 71 ALA D CA 1
ATOM 4999 C C . ALA D 1 4 ? -42.802 -3.798 36.628 1.00 22.32 71 ALA D C 1
ATOM 5000 O O . ALA D 1 4 ? -43.581 -4.514 36.000 1.00 23.49 71 ALA D O 1
ATOM 5002 N N . TYR D 1 5 ? -43.011 -2.504 36.847 1.00 21.41 72 TYR D N 1
ATOM 5003 C CA . TYR D 1 5 ? -44.136 -1.785 36.260 1.00 19.19 72 TYR D CA 1
ATOM 5004 C C . TYR D 1 5 ? -43.623 -0.940 35.102 1.00 18.31 72 TYR D C 1
ATOM 5005 O O . TYR D 1 5 ? -43.102 0.162 35.310 1.00 20.21 72 TYR D O 1
ATOM 5014 N N . LEU D 1 6 ? -43.712 -1.480 33.888 1.00 19.03 73 LEU D N 1
ATOM 5015 C CA . LEU D 1 6 ? -43.454 -0.689 32.690 1.00 18.39 73 LEU D CA 1
ATOM 5016 C C . LEU D 1 6 ? -44.563 0.327 32.521 1.00 19.62 73 LEU D C 1
ATOM 5017 O O . LEU D 1 6 ? -45.745 -0.028 32.539 1.00 20.11 73 LEU D O 1
ATOM 5022 N N . THR D 1 7 ? -44.195 1.589 32.342 1.00 17.53 74 THR D N 1
ATOM 5023 C CA . THR D 1 7 ? -45.205 2.615 32.143 1.00 17.75 74 THR D CA 1
ATOM 5024 C C . THR D 1 7 ? -44.859 3.395 30.887 1.00 19.68 74 THR D C 1
ATOM 5025 O O . THR D 1 7 ? -43.699 3.711 30.636 1.00 20.59 74 THR D O 1
ATOM 5029 N N . PHE D 1 8 ? -45.881 3.681 30.093 1.00 18.26 75 PHE D N 1
ATOM 5030 C CA . PHE D 1 8 ? -45.683 4.314 28.801 1.00 15.86 75 PHE D CA 1
ATOM 5031 C C . PHE D 1 8 ? -46.477 5.598 28.706 1.00 17.38 75 PHE D C 1
ATOM 5032 O O . PHE D 1 8 ? -47.706 5.565 28.759 1.00 19.15 75 PHE D O 1
ATOM 5040 N N . ASP D 1 9 ? -45.763 6.714 28.563 1.00 18.19 76 ASP D N 1
ATOM 5041 C CA . ASP D 1 9 ? -46.377 8.045 28.521 1.00 17.34 76 ASP D CA 1
ATOM 5042 C C . ASP D 1 9 ? -46.562 8.599 27.113 1.00 20.13 76 ASP D C 1
ATOM 5043 O O . ASP D 1 9 ? -45.807 8.251 26.205 1.00 21.22 76 ASP D O 1
ATOM 5048 N N . ASP D 1 10 ? -47.547 9.492 26.976 1.00 17.97 77 ASP D N 1
ATOM 5049 C CA . ASP D 1 10 ? -47.707 10.466 25.876 1.00 19.11 77 ASP D CA 1
ATOM 5050 C C . ASP D 1 10 ? -48.501 9.922 24.679 1.00 19.65 77 ASP D C 1
ATOM 5051 O O . ASP D 1 10 ? -48.726 10.654 23.715 1.00 23.23 77 ASP D O 1
ATOM 5056 N N . GLY D 1 11 ? -48.950 8.673 24.747 1.00 18.79 78 GLY D N 1
ATOM 5057 C CA . GLY D 1 11 ? -49.666 8.059 23.634 1.00 17.71 78 GLY D CA 1
ATOM 5058 C C . GLY D 1 11 ? -51.174 8.213 23.737 1.00 20.62 78 GLY D C 1
ATOM 5059 O O . GLY D 1 11 ? -51.665 9.053 24.511 1.00 22.27 78 GLY D O 1
ATOM 5060 N N . PRO D 1 12 ? -51.925 7.397 22.974 1.00 21.72 79 PRO D N 1
ATOM 5061 C CA . PRO D 1 12 ? -51.368 6.385 22.058 1.00 20.81 79 PRO D CA 1
ATOM 5062 C C . PRO D 1 12 ? -50.803 6.998 20.792 1.00 24.18 79 PRO D C 1
ATOM 5063 O O . PRO D 1 12 ? -50.916 8.205 20.577 1.00 24.16 79 PRO D O 1
ATOM 5067 N N . GLY D 1 13 ? -50.190 6.164 19.962 1.00 23.81 80 GLY D N 1
ATOM 5068 C CA . GLY D 1 13 ? -49.667 6.637 18.696 1.00 24.52 80 GLY D CA 1
ATOM 5069 C C . GLY D 1 13 ? -49.350 5.495 17.756 1.00 25.10 80 GLY D C 1
ATOM 5070 O O . GLY D 1 13 ? -49.755 4.352 17.985 1.00 24.54 80 GLY D O 1
ATOM 5071 N N . LYS D 1 14 ? -48.594 5.807 16.711 1.00 27.85 81 LYS D N 1
ATOM 5072 C CA . LYS D 1 14 ? -48.396 4.879 15.617 1.00 25.45 81 LYS D CA 1
ATOM 5073 C C . LYS D 1 14 ? -47.470 3.708 15.941 1.00 26.05 81 LYS D C 1
ATOM 5074 O O . LYS D 1 14 ? -47.322 2.818 15.101 1.00 26.80 81 LYS D O 1
ATOM 5080 N N . TYR D 1 15 ? -46.835 3.708 17.114 1.00 24.47 82 TYR D N 1
ATOM 5081 C CA . TYR D 1 15 ? -45.996 2.568 17.509 1.00 23.50 82 TYR D CA 1
ATOM 5082 C C . TYR D 1 15 ? -46.663 1.711 18.566 1.00 22.50 82 TYR D C 1
ATOM 5083 O O . TYR D 1 15 ? -46.118 0.685 18.965 1.00 22.83 82 TYR D O 1
ATOM 5092 N N . THR D 1 16 ? -47.838 2.128 19.015 1.00 21.98 83 THR D N 1
ATOM 5093 C CA . THR D 1 16 ? -48.492 1.460 20.138 1.00 20.88 83 THR D CA 1
ATOM 5094 C C . THR D 1 16 ? -48.944 0.034 19.801 1.00 21.63 83 THR D C 1
ATOM 5095 O O . THR D 1 16 ? -48.828 -0.880 20.628 1.00 23.31 83 THR D O 1
ATOM 5099 N N . ALA D 1 17 ? -49.443 -0.166 18.585 1.00 23.98 84 ALA D N 1
ATOM 5100 C CA . ALA D 1 17 ? -49.909 -1.487 18.177 1.00 24.66 84 ALA D CA 1
ATOM 5101 C C . ALA D 1 17 ? -48.753 -2.499 18.205 1.00 25.33 84 ALA D C 1
ATOM 5102 O O . ALA D 1 17 ? -48.909 -3.614 18.708 1.00 24.38 84 ALA D O 1
ATOM 5104 N N . GLU D 1 18 ? -47.596 -2.096 17.681 1.00 22.16 85 GLU D N 1
ATOM 5105 C CA . GLU D 1 18 ? -46.407 -2.936 17.702 1.00 23.56 85 GLU D CA 1
ATOM 5106 C C . GLU D 1 18 ? -45.980 -3.237 19.143 1.00 22.23 85 GLU D C 1
ATOM 5107 O O . GLU D 1 18 ? -45.655 -4.382 19.467 1.00 24.45 85 GLU D O 1
ATOM 5113 N N . LEU D 1 19 ? -45.985 -2.220 20.008 1.00 20.47 86 LEU D N 1
ATOM 5114 C CA . LEU D 1 19 ? -45.678 -2.436 21.415 1.00 20.63 86 LEU D CA 1
ATOM 5115 C C . LEU D 1 19 ? -46.632 -3.436 22.068 1.00 22.58 86 LEU D C 1
ATOM 5116 O O . LEU D 1 19 ? -46.194 -4.327 22.797 1.00 22.06 86 LEU D O 1
ATOM 5121 N N . LEU D 1 20 ? -47.930 -3.291 21.811 1.00 21.07 87 LEU D N 1
ATOM 5122 C CA . LEU D 1 20 ? -48.909 -4.220 22.373 1.00 20.69 87 LEU D CA 1
ATOM 5123 C C . LEU D 1 20 ? -48.658 -5.653 21.907 1.00 24.17 87 LEU D C 1
ATOM 5124 O O . LEU D 1 20 ? -48.852 -6.601 22.676 1.00 24.73 87 LEU D O 1
ATOM 5129 N N . ASN D 1 21 ? -48.226 -5.802 20.656 1.00 23.59 88 ASN D N 1
ATOM 5130 C CA . ASN D 1 21 ? -47.868 -7.111 20.112 1.00 24.52 88 ASN D CA 1
ATOM 5131 C C . ASN D 1 21 ? -46.714 -7.704 20.916 1.00 25.58 88 ASN D C 1
ATOM 5132 O O . ASN D 1 21 ? -46.741 -8.876 21.289 1.00 26.45 88 ASN D O 1
ATOM 5137 N N . THR D 1 22 ? -45.707 -6.876 21.194 1.00 23.03 89 THR D N 1
ATOM 5138 C CA . THR D 1 22 ? -44.515 -7.331 21.909 1.00 24.84 89 THR D CA 1
ATOM 5139 C C . THR D 1 22 ? -44.855 -7.767 23.332 1.00 22.59 89 THR D C 1
ATOM 5140 O O . THR D 1 22 ? -44.399 -8.816 23.806 1.00 26.45 89 THR D O 1
ATOM 5144 N N . LEU D 1 23 ? -45.661 -6.955 24.006 1.00 20.83 90 LEU D N 1
ATOM 5145 C CA . LEU D 1 23 ? -46.026 -7.243 25.393 1.00 23.80 90 LEU D CA 1
ATOM 5146 C C . LEU D 1 23 ? -46.797 -8.555 25.473 1.00 25.25 90 LEU D C 1
ATOM 5147 O O . LEU D 1 23 ? -46.539 -9.384 26.355 1.00 25.78 90 LEU D O 1
ATOM 5152 N N . LYS D 1 24 ? -47.719 -8.751 24.531 1.00 23.54 91 LYS D N 1
ATOM 5153 C CA . LYS D 1 24 ? -48.507 -9.982 24.478 1.00 26.11 91 LYS D CA 1
ATOM 5154 C C . LYS D 1 24 ? -47.633 -11.211 24.233 1.00 27.94 91 LYS D C 1
ATOM 5155 O O . LYS D 1 24 ? -47.860 -12.274 24.824 1.00 29.32 91 LYS D O 1
ATOM 5161 N N . GLN D 1 25 ? -46.634 -11.073 23.363 1.00 27.62 92 GLN D N 1
ATOM 5162 C CA . GLN D 1 25 ? -45.741 -12.192 23.048 1.00 29.91 92 GLN D CA 1
ATOM 5163 C C . GLN D 1 25 ? -44.982 -12.690 24.275 1.00 32.42 92 GLN D C 1
ATOM 5164 O O . GLN D 1 25 ? -44.603 -13.858 24.346 1.00 35.12 92 GLN D O 1
ATOM 5170 N N . HIS D 1 26 ? -44.760 -11.797 25.233 1.00 29.63 93 HIS D N 1
ATOM 5171 C CA . HIS D 1 26 ? -43.992 -12.126 26.429 1.00 30.97 93 HIS D CA 1
ATOM 5172 C C . HIS D 1 26 ? -44.849 -12.278 27.686 1.00 27.15 93 HIS D C 1
ATOM 5173 O O . HIS D 1 26 ? -44.309 -12.406 28.784 1.00 33.38 93 HIS D O 1
ATOM 5180 N N . ASP D 1 27 ? -46.170 -12.267 27.522 1.00 30.50 94 ASP D N 1
ATOM 5181 C CA . ASP D 1 27 ? -47.116 -12.367 28.644 1.00 30.97 94 ASP D CA 1
ATOM 5182 C C . ASP D 1 27 ? -46.873 -11.260 29.666 1.00 30.33 94 ASP D C 1
ATOM 5183 O O . ASP D 1 27 ? -46.984 -11.471 30.874 1.00 33.03 94 ASP D O 1
ATOM 5188 N N . ALA D 1 28 ? -46.533 -10.076 29.167 1.00 26.23 95 ALA D N 1
ATOM 5189 C CA . ALA D 1 28 ? -46.253 -8.933 30.028 1.00 22.67 95 ALA D CA 1
ATOM 5190 C C . ALA D 1 28 ? -47.430 -7.973 30.031 1.00 25.11 95 ALA D C 1
ATOM 5191 O O . ALA D 1 28 ? -48.039 -7.723 28.990 1.00 26.52 95 ALA D O 1
ATOM 5193 N N . LYS D 1 29 ? -47.732 -7.431 31.207 1.00 22.58 96 LYS D N 1
ATOM 5194 C CA . LYS D 1 29 ? -48.784 -6.443 31.372 1.00 22.32 96 LYS D CA 1
ATOM 5195 C C . LYS D 1 29 ? -48.122 -5.137 31.781 1.00 22.24 96 LYS D C 1
ATOM 5196 O O . LYS D 1 29 ? -47.122 -5.143 32.501 1.00 24.04 96 LYS D O 1
ATOM 5202 N N . ALA D 1 30 ? -48.669 -4.023 31.306 1.00 21.05 97 ALA D N 1
ATOM 5203 C CA . ALA D 1 30 ? -48.037 -2.724 31.500 1.00 19.19 97 ALA D CA 1
ATOM 5204 C C . ALA D 1 30 ? -49.083 -1.656 31.793 1.00 18.85 97 ALA D C 1
ATOM 5205 O O . ALA D 1 30 ? -50.267 -1.952 31.955 1.00 21.23 97 ALA D O 1
ATOM 5207 N N . THR D 1 31 ? -48.620 -0.414 31.872 1.00 19.13 98 THR D N 1
ATOM 5208 C CA . THR D 1 31 ? -49.459 0.700 32.258 1.00 18.91 98 THR D CA 1
ATOM 5209 C C . THR D 1 31 ? -49.239 1.803 31.242 1.00 19.80 98 THR D C 1
ATOM 5210 O O . THR D 1 31 ? -48.099 2.108 30.899 1.00 21.14 98 THR D O 1
ATOM 5214 N N . PHE D 1 32 ? -50.331 2.385 30.755 1.00 19.13 99 PHE D N 1
ATOM 5215 C CA . PHE D 1 32 ? -50.270 3.451 29.759 1.00 19.05 99 PHE D CA 1
ATOM 5216 C C . PHE D 1 32 ? -50.890 4.732 30.293 1.00 17.76 99 PHE D C 1
ATOM 5217 O O . PHE D 1 32 ? -51.998 4.706 30.819 1.00 21.92 99 PHE D O 1
ATOM 5225 N N . PHE D 1 33 ? -50.173 5.837 30.147 1.00 17.42 100 PHE D N 1
ATOM 5226 C CA . PHE D 1 33 ? -50.669 7.136 30.581 1.00 16.79 100 PHE D CA 1
ATOM 5227 C C . PHE D 1 33 ? -50.896 8.027 29.360 1.00 18.41 100 PHE D C 1
ATOM 5228 O O . PHE D 1 33 ? -49.946 8.470 28.717 1.00 18.81 100 PHE D O 1
ATOM 5236 N N . LEU D 1 34 ? -52.161 8.316 29.083 1.00 19.46 101 LEU D N 1
ATOM 5237 C CA . LEU D 1 34 ? -52.565 8.853 27.792 1.00 19.57 101 LEU D CA 1
ATOM 5238 C C . LEU D 1 34 ? -52.839 10.346 27.809 1.00 20.37 101 LEU D C 1
ATOM 5239 O O . LEU D 1 34 ? -53.347 10.898 28.797 1.00 21.97 101 LEU D O 1
ATOM 5244 N N . ILE D 1 35 ? -52.515 10.999 26.699 1.00 20.90 102 ILE D N 1
ATOM 5245 C CA . ILE D 1 35 ? -52.855 12.405 26.526 1.00 22.71 102 ILE D CA 1
ATOM 5246 C C . ILE D 1 35 ? -54.221 12.511 25.827 1.00 25.81 102 ILE D C 1
ATOM 5247 O O . ILE D 1 35 ? -54.484 11.788 24.864 1.00 24.14 102 ILE D O 1
ATOM 5252 N N . GLY D 1 36 ? -55.089 13.395 26.321 1.00 25.02 103 GLY D N 1
ATOM 5253 C CA . GLY D 1 36 ? -56.444 13.528 25.792 1.00 26.01 103 GLY D CA 1
ATOM 5254 C C . GLY D 1 36 ? -56.589 13.614 24.275 1.00 32.30 103 GLY D C 1
ATOM 5255 O O . GLY D 1 36 ? -57.431 12.930 23.681 1.00 29.06 103 GLY D O 1
ATOM 5256 N N . ALA D 1 37 ? -55.791 14.459 23.626 1.00 27.89 104 ALA D N 1
ATOM 5257 C CA . ALA D 1 37 ? -55.918 14.594 22.175 1.00 31.03 104 ALA D CA 1
ATOM 5258 C C . ALA D 1 37 ? -55.669 13.258 21.486 1.00 26.65 104 ALA D C 1
ATOM 5259 O O . ALA D 1 37 ? -56.291 12.943 20.469 1.00 31.49 104 ALA D O 1
ATOM 5261 N N . ASN D 1 38 ? -54.756 12.475 22.046 1.00 24.83 105 ASN D N 1
ATOM 5262 C CA . ASN D 1 38 ? -54.432 11.187 21.453 1.00 27.35 105 ASN D CA 1
ATOM 5263 C C . ASN D 1 38 ? -55.490 10.130 21.751 1.00 28.86 105 ASN D C 1
ATOM 5264 O O . ASN D 1 38 ? -55.720 9.232 20.944 1.00 27.51 105 ASN D O 1
ATOM 5269 N N . VAL D 1 39 ? -56.142 10.257 22.901 1.00 27.68 106 VAL D N 1
ATOM 5270 C CA . VAL D 1 39 ? -57.295 9.423 23.236 1.00 29.34 106 VAL D CA 1
ATOM 5271 C C . VAL D 1 39 ? -58.404 9.607 22.199 1.00 30.57 106 VAL D C 1
ATOM 5272 O O . VAL D 1 39 ? -59.023 8.639 21.749 1.00 30.50 106 VAL D O 1
ATOM 5276 N N . LYS D 1 40 ? -58.636 10.850 21.797 1.00 27.83 107 LYS D N 1
ATOM 5277 C CA . LYS D 1 40 ? -59.678 11.138 20.811 1.00 29.61 107 LYS D CA 1
ATOM 5278 C C . LYS D 1 40 ? -59.288 10.687 19.407 1.00 31.80 107 LYS D C 1
ATOM 5279 O O . LYS D 1 40 ? -60.145 10.279 18.623 1.00 34.74 107 LYS D O 1
ATOM 5285 N N . GLU D 1 41 ? -57.997 10.753 19.092 1.00 29.81 108 GLU D N 1
ATOM 5286 C CA . GLU D 1 41 ? -57.518 10.354 17.776 1.00 34.70 108 GLU D CA 1
ATOM 5287 C C . GLU D 1 41 ? -57.399 8.843 17.630 1.00 30.44 108 GLU D C 1
ATOM 5288 O O . GLU D 1 41 ? -57.640 8.303 16.543 1.00 33.27 108 GLU D O 1
ATOM 5294 N N . PHE D 1 42 ? -57.031 8.163 18.710 1.00 28.52 109 PHE D N 1
ATOM 5295 C CA . PHE D 1 42 ? -56.803 6.717 18.659 1.00 31.82 109 PHE D CA 1
ATOM 5296 C C . PHE D 1 42 ? -57.639 5.920 19.667 1.00 24.72 109 PHE D C 1
ATOM 5297 O O . PHE D 1 42 ? -57.073 5.190 20.485 1.00 25.21 109 PHE D O 1
ATOM 5305 N N . PRO D 1 43 ? -58.981 6.020 19.593 1.00 28.03 110 PRO D N 1
ATOM 5306 C CA . PRO D 1 43 ? -59.808 5.292 20.562 1.00 29.36 110 PRO D CA 1
ATOM 5307 C C . PRO D 1 43 ? -59.601 3.796 20.444 1.00 28.52 110 PRO D C 1
ATOM 5308 O O . PRO D 1 43 ? -59.741 3.082 21.431 1.00 30.11 110 PRO D O 1
ATOM 5312 N N . ASP D 1 44 ? -59.319 3.333 19.225 1.00 27.11 111 ASP D N 1
ATOM 5313 C CA . ASP D 1 44 ? -59.080 1.913 18.986 1.00 29.11 111 ASP D CA 1
ATOM 5314 C C . ASP D 1 44 ? -57.911 1.384 19.803 1.00 27.59 111 ASP D C 1
ATOM 5315 O O . ASP D 1 44 ? -57.940 0.249 20.280 1.00 27.54 111 ASP D O 1
ATOM 5320 N N . LEU D 1 45 ? -56.876 2.206 19.967 1.00 25.11 112 LEU D N 1
ATOM 5321 C CA . LEU D 1 45 ? -55.694 1.778 20.692 1.00 22.93 112 LEU D CA 1
ATOM 5322 C C . LEU D 1 45 ? -55.981 1.792 22.190 1.00 26.47 112 LEU D C 1
ATOM 5323 O O . LEU D 1 45 ? -55.518 0.920 22.924 1.00 26.12 112 LEU D O 1
ATOM 5328 N N . VAL D 1 46 ? -56.763 2.772 22.639 1.00 24.05 113 VAL D N 1
ATOM 5329 C CA . VAL D 1 46 ? -57.199 2.807 24.032 1.00 23.13 113 VAL D CA 1
ATOM 5330 C C . VAL D 1 46 ? -57.992 1.537 24.355 1.00 26.07 113 VAL D C 1
ATOM 5331 O O . VAL D 1 46 ? -57.768 0.896 25.388 1.00 24.71 113 VAL D O 1
ATOM 5335 N N . LYS D 1 47 ? -58.901 1.171 23.457 1.00 25.70 114 LYS D N 1
ATOM 5336 C CA . LYS D 1 47 ? -59.712 -0.032 23.627 1.00 27.40 114 LYS D CA 1
ATOM 5337 C C . LYS D 1 47 ? -58.834 -1.283 23.683 1.00 26.44 114 LYS D C 1
ATOM 5338 O O . LYS D 1 47 ? -59.039 -2.154 24.534 1.00 27.29 114 LYS D O 1
ATOM 5344 N N . ARG D 1 48 ? -57.851 -1.370 22.788 1.00 24.46 115 ARG D N 1
ATOM 5345 C CA . ARG D 1 48 ? -57.002 -2.557 22.743 1.00 25.60 115 ARG D CA 1
ATOM 5346 C C . ARG D 1 48 ? -56.080 -2.634 23.974 1.00 26.40 115 ARG D C 1
ATOM 5347 O O . ARG D 1 48 ? -55.864 -3.721 24.521 1.00 25.55 115 ARG D O 1
ATOM 5355 N N . GLU D 1 49 ? -55.553 -1.493 24.421 1.00 24.46 116 GLU D N 1
ATOM 5356 C CA . GLU D 1 49 ? -54.735 -1.468 25.637 1.00 22.62 116 GLU D CA 1
ATOM 5357 C C . GLU D 1 49 ? -55.499 -2.061 26.809 1.00 24.35 116 GLU D C 1
ATOM 5358 O O . GLU D 1 49 ? -55.007 -2.942 27.508 1.00 26.35 116 GLU D O 1
ATOM 5364 N N . ASN D 1 50 ? -56.727 -1.604 26.997 1.00 23.75 117 ASN D N 1
ATOM 5365 C CA . ASN D 1 50 ? -57.542 -2.106 28.083 1.00 24.24 117 ASN D CA 1
ATOM 5366 C C . ASN D 1 50 ? -57.964 -3.564 27.875 1.00 28.58 117 ASN D C 1
ATOM 5367 O O . ASN D 1 50 ? -57.974 -4.355 28.818 1.00 30.58 117 ASN D O 1
ATOM 5372 N N . ALA D 1 51 ? -58.304 -3.922 26.639 1.00 26.65 118 ALA D N 1
ATOM 5373 C CA . ALA D 1 51 ? -58.752 -5.276 26.352 1.00 27.43 118 ALA D CA 1
ATOM 5374 C C . ALA D 1 51 ? -57.664 -6.310 26.633 1.00 32.96 118 ALA D C 1
ATOM 5375 O O . ALA D 1 51 ? -57.967 -7.455 26.986 1.00 34.73 118 ALA D O 1
ATOM 5377 N N . GLU D 1 52 ? -56.404 -5.918 26.475 1.00 28.23 119 GLU D N 1
ATOM 5378 C CA . GLU D 1 52 ? -55.314 -6.881 26.608 1.00 28.87 119 GLU D CA 1
ATOM 5379 C C . GLU D 1 52 ? -54.660 -6.828 27.989 1.00 30.36 119 GLU D C 1
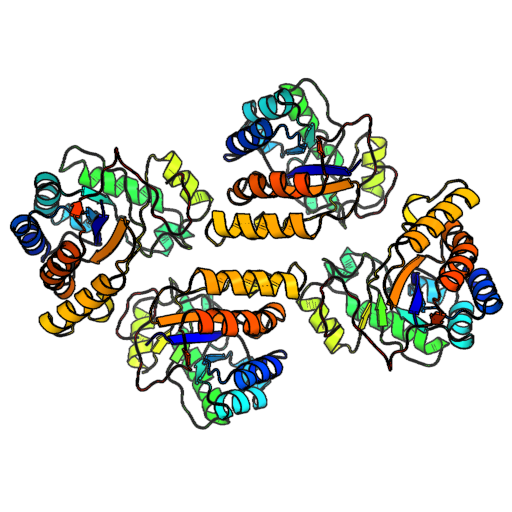ATOM 5380 O O . GLU D 1 52 ? -53.542 -7.313 28.186 1.00 28.32 119 GLU D O 1
ATOM 5386 N N . GLY D 1 53 ? -55.386 -6.268 28.956 1.00 25.28 120 GLY D N 1
ATOM 5387 C CA . GLY D 1 53 ? -55.013 -6.404 30.356 1.00 26.90 120 GLY D CA 1
ATOM 5388 C C . GLY D 1 53 ? -54.127 -5.321 30.937 1.00 25.37 120 GLY D C 1
ATOM 5389 O O . GLY D 1 53 ? -53.679 -5.433 32.074 1.00 26.76 120 GLY D O 1
ATOM 5390 N N . HIS D 1 54 ? -53.873 -4.273 30.165 1.00 22.68 121 HIS D N 1
ATOM 5391 C CA . HIS D 1 54 ? -53.016 -3.199 30.638 1.00 20.70 121 HIS D CA 1
ATOM 5392 C C . HIS D 1 54 ? -53.825 -2.150 31.355 1.00 23.12 121 HIS D C 1
ATOM 5393 O O . HIS D 1 54 ? -55.037 -2.041 31.154 1.00 25.60 121 HIS D O 1
ATOM 5400 N N . TYR D 1 55 ? -53.164 -1.393 32.221 1.00 19.96 122 TYR D N 1
ATOM 5401 C CA . TYR D 1 55 ? -53.860 -0.323 32.919 1.00 20.70 122 TYR D CA 1
ATOM 5402 C C . TYR D 1 55 ? -53.798 0.926 32.079 1.00 22.69 122 TYR D C 1
ATOM 5403 O O . TYR D 1 55 ? -52.736 1.296 31.601 1.00 22.61 122 TYR D O 1
ATOM 5412 N N . VAL D 1 56 ? -54.939 1.587 31.935 1.00 22.88 123 VAL D N 1
ATOM 5413 C CA . VAL D 1 56 ? -55.000 2.859 31.237 1.00 22.83 123 VAL D CA 1
ATOM 5414 C C . VAL D 1 56 ? -55.282 4.006 32.201 1.00 19.99 123 VAL D C 1
ATOM 5415 O O . VAL D 1 56 ? -56.332 4.029 32.857 1.00 23.07 123 VAL D O 1
ATOM 5419 N N . GLY D 1 57 ? -54.340 4.942 32.286 1.00 21.23 124 GLY D N 1
ATOM 5420 C CA . GLY D 1 57 ? -54.470 6.119 33.132 1.00 20.93 124 GLY D CA 1
ATOM 5421 C C . GLY D 1 57 ? -54.252 7.419 32.381 1.00 19.54 124 GLY D C 1
ATOM 5422 O O . GLY D 1 57 ? -54.147 7.437 31.148 1.00 22.27 124 GLY D O 1
ATOM 5423 N N . MET D 1 58 ? -54.172 8.516 33.132 1.00 19.87 125 MET D N 1
ATOM 5424 C CA . MET D 1 58 ? -54.196 9.851 32.538 1.00 20.48 125 MET D CA 1
ATOM 5425 C C . MET D 1 58 ? -52.853 10.571 32.568 1.00 21.09 125 MET D C 1
ATOM 5426 O O . MET D 1 58 ? -52.126 10.491 33.553 1.00 21.14 125 MET D O 1
ATOM 5431 N N . HIS D 1 59 ? -52.573 11.328 31.507 1.00 19.07 126 HIS D N 1
ATOM 5432 C CA . HIS D 1 59 ? -51.338 12.108 31.394 1.00 19.31 126 HIS D CA 1
ATOM 5433 C C . HIS D 1 59 ? -51.619 13.555 30.965 1.00 23.24 126 HIS D C 1
ATOM 5434 O O . HIS D 1 59 ? -50.731 14.217 30.430 1.00 25.31 126 HIS D O 1
ATOM 5441 N N . SER D 1 60 ? -52.865 14.003 31.186 1.00 22.87 127 SER D N 1
ATOM 5442 C CA . SER D 1 60 ? -53.364 15.387 31.006 1.00 24.48 127 SER D CA 1
ATOM 5443 C C . SER D 1 60 ? -53.918 15.669 29.603 1.00 26.09 127 SER D C 1
ATOM 5444 O O . SER D 1 60 ? -53.987 14.780 28.752 1.00 26.94 127 SER D O 1
ATOM 5447 N N . MET D 1 61 ? -54.335 16.915 29.394 1.00 26.80 128 MET D N 1
ATOM 5448 C CA . MET D 1 61 ? -54.825 17.363 28.095 1.00 27.44 128 MET D CA 1
ATOM 5449 C C . MET D 1 61 ? -53.773 18.176 27.336 1.00 31.39 128 MET D C 1
ATOM 5450 O O . MET D 1 61 ? -53.552 17.955 26.146 1.00 36.88 128 MET D O 1
ATOM 5455 N N . THR D 1 62 ? -53.132 19.119 28.021 1.00 34.62 129 THR D N 1
ATOM 5456 C CA . THR D 1 62 ? -52.241 20.072 27.357 1.00 36.43 129 THR D CA 1
ATOM 5457 C C . THR D 1 62 ? -50.765 19.701 27.440 1.00 33.62 129 THR D C 1
ATOM 5458 O O . THR D 1 62 ? -49.964 20.156 26.621 1.00 32.56 129 THR D O 1
ATOM 5462 N N . HIS D 1 63 ? -50.405 18.899 28.441 1.00 28.34 130 HIS D N 1
ATOM 5463 C CA . HIS D 1 63 ? -49.009 18.574 28.711 1.00 29.35 130 HIS D CA 1
ATOM 5464 C C . HIS D 1 63 ? -48.182 19.867 28.794 1.00 28.94 130 HIS D C 1
ATOM 5465 O O . HIS D 1 63 ? -47.030 19.906 28.379 1.00 31.11 130 HIS D O 1
ATOM 5472 N N . ASN D 1 64 ? -48.794 20.924 29.330 1.00 32.68 131 ASN D N 1
ATOM 5473 C CA . ASN D 1 64 ? -48.173 22.245 29.416 1.00 36.99 131 ASN D CA 1
ATOM 5474 C C . ASN D 1 64 ? -47.872 22.595 30.873 1.00 32.83 131 ASN D C 1
ATOM 5475 O O . ASN D 1 64 ? -48.784 22.686 31.693 1.00 31.95 131 ASN D O 1
ATOM 5480 N N . PHE D 1 65 ? -46.593 22.773 31.191 1.00 32.14 132 PHE D N 1
ATOM 5481 C CA . PHE D 1 65 ? -46.164 22.992 32.571 1.00 32.54 132 PHE D CA 1
ATOM 5482 C C . PHE D 1 65 ? -46.831 24.223 33.188 1.00 31.41 132 PHE D C 1
ATOM 5483 O O . PHE D 1 65 ? -47.335 24.163 34.313 1.00 33.40 132 PHE D O 1
ATOM 5491 N N . ALA D 1 66 ? -46.836 25.332 32.450 1.00 35.57 133 ALA D N 1
ATOM 5492 C CA . ALA D 1 66 ? -47.444 26.569 32.934 1.00 34.12 133 ALA D CA 1
ATOM 5493 C C . ALA D 1 66 ? -48.927 26.399 33.260 1.00 40.32 133 ALA D C 1
ATOM 5494 O O . ALA D 1 66 ? -49.391 26.829 34.317 1.00 47.14 133 ALA D O 1
ATOM 5496 N N . LYS D 1 67 ? -49.670 25.774 32.354 1.00 34.79 134 LYS D N 1
ATOM 5497 C CA . LYS D 1 67 ? -51.097 25.550 32.577 1.00 40.02 134 LYS D CA 1
ATOM 5498 C C . LYS D 1 67 ? -51.363 24.586 33.728 1.00 35.87 134 LYS D C 1
ATOM 5499 O O . LYS D 1 67 ? -52.179 24.866 34.601 1.00 33.65 134 LYS D O 1
ATOM 5505 N N . LEU D 1 68 ? -50.667 23.455 33.727 1.00 31.46 135 LEU D N 1
ATOM 5506 C CA . LEU D 1 68 ? -50.894 22.434 34.742 1.00 26.15 135 LEU D CA 1
ATOM 5507 C C . LEU D 1 68 ? -50.532 22.889 36.147 1.00 29.82 135 LEU D C 1
ATOM 5508 O O . LEU D 1 68 ? -51.256 22.603 37.104 1.00 29.55 135 LEU D O 1
ATOM 5513 N N . TYR D 1 69 ? -49.406 23.581 36.279 1.00 28.30 136 TYR D N 1
ATOM 5514 C CA . TYR D 1 69 ? -48.828 23.787 37.601 1.00 28.96 136 TYR D CA 1
ATOM 5515 C C . TYR D 1 69 ? -48.841 25.243 38.018 1.00 32.05 136 TYR D C 1
ATOM 5516 O O . TYR D 1 69 ? -49.267 25.557 39.120 1.00 33.60 136 TYR D O 1
ATOM 5525 N N . LYS D 1 70 ? -48.389 26.128 37.138 1.00 31.67 137 LYS D N 1
ATOM 5526 C CA . LYS D 1 70 ? -48.409 27.549 37.464 1.00 34.63 137 LYS D CA 1
ATOM 5527 C C . LYS D 1 70 ? -49.840 28.066 37.569 1.00 40.23 137 LYS D C 1
ATOM 5528 O O . LYS D 1 70 ? -50.183 28.774 38.517 1.00 43.63 137 LYS D O 1
ATOM 5534 N N . ASN D 1 71 ? -50.672 27.708 36.596 1.00 39.40 138 ASN D N 1
ATOM 5535 C CA . ASN D 1 71 ? -52.072 28.128 36.590 1.00 39.47 138 ASN D CA 1
ATOM 5536 C C . ASN D 1 71 ? -52.980 27.165 37.358 1.00 45.66 138 ASN D C 1
ATOM 5537 O O . ASN D 1 71 ? -54.157 27.447 37.570 1.00 48.73 138 ASN D O 1
ATOM 5542 N N . GLY D 1 72 ? -52.431 26.022 37.757 1.00 34.40 139 GLY D N 1
ATOM 5543 C CA . GLY D 1 72 ? -53.135 25.112 38.643 1.00 39.79 139 GLY D CA 1
ATOM 5544 C C . GLY D 1 72 ? -54.245 24.295 38.009 1.00 34.88 139 GLY D C 1
ATOM 5545 O O . GLY D 1 72 ? -55.204 23.919 38.678 1.00 35.69 139 GLY D O 1
ATOM 5546 N N . GLU D 1 73 ? -54.107 23.995 36.723 1.00 33.10 140 GLU D N 1
ATOM 5547 C CA . GLU D 1 73 ? -55.134 23.242 36.010 1.00 33.74 140 GLU D CA 1
ATOM 5548 C C . GLU D 1 73 ? -54.980 21.714 36.070 1.00 28.97 140 GLU D C 1
ATOM 5549 O O . GLU D 1 73 ? -55.757 21.001 35.440 1.00 32.09 140 GLU D O 1
ATOM 5555 N N . TYR D 1 74 ? -53.997 21.213 36.826 1.00 28.34 141 TYR D N 1
ATOM 5556 C CA . TYR D 1 74 ? -53.676 19.782 36.842 1.00 28.62 141 TYR D CA 1
ATOM 5557 C C . TYR D 1 74 ? -54.883 18.870 37.049 1.00 29.55 141 TYR D C 1
ATOM 5558 O O . TYR D 1 74 ? -55.127 17.963 36.251 1.00 28.67 141 TYR D O 1
ATOM 5567 N N . VAL D 1 75 ? -55.637 19.096 38.116 1.00 28.14 142 VAL D N 1
ATOM 5568 C CA . VAL D 1 75 ? -56.735 18.195 38.432 1.00 31.21 142 VAL D CA 1
ATOM 5569 C C . VAL D 1 75 ? -57.869 18.347 37.420 1.00 31.68 142 VAL D C 1
ATOM 5570 O O . VAL D 1 75 ? -58.468 17.356 37.004 1.00 29.98 142 VAL D O 1
ATOM 5574 N N . ASN D 1 76 ? -58.132 19.579 37.001 1.00 32.22 143 ASN D N 1
ATOM 5575 C CA . ASN D 1 76 ? -59.129 19.816 35.959 1.00 33.81 143 ASN D CA 1
ATOM 5576 C C . ASN D 1 76 ? -58.810 19.031 34.682 1.00 36.45 143 ASN D C 1
ATOM 5577 O O . ASN D 1 76 ? -59.690 18.388 34.101 1.00 35.01 143 ASN D O 1
ATOM 5582 N N . GLU D 1 77 ? -57.551 19.068 34.260 1.00 29.23 144 GLU D N 1
ATOM 5583 C CA . GLU D 1 77 ? -57.154 18.341 33.050 1.00 27.47 144 GLU D CA 1
ATOM 5584 C C . GLU D 1 77 ? -57.231 16.829 33.220 1.00 26.68 144 GLU D C 1
ATOM 5585 O O . GLU D 1 77 ? -57.619 16.115 32.291 1.00 28.02 144 GLU D O 1
ATOM 5591 N N . MET D 1 78 ? -56.833 16.330 34.388 1.00 25.72 145 MET D N 1
ATOM 5592 C CA . MET D 1 78 ? -56.870 14.892 34.620 1.00 25.33 145 MET D CA 1
ATOM 5593 C C . MET D 1 78 ? -58.313 14.386 34.655 1.00 26.18 145 MET D C 1
ATOM 5594 O O . MET D 1 78 ? -58.615 13.300 34.141 1.00 29.03 145 MET D O 1
ATOM 5599 N N . LYS D 1 79 ? -59.214 15.179 35.220 1.00 27.79 146 LYS D N 1
ATOM 5600 C CA . LYS D 1 79 ? -60.621 14.792 35.248 1.00 34.60 146 LYS D CA 1
ATOM 5601 C C . LYS D 1 79 ? -61.207 14.752 33.837 1.00 35.03 146 LYS D C 1
ATOM 5602 O O . LYS D 1 79 ? -61.957 13.835 33.492 1.00 33.74 146 LYS D O 1
ATOM 5608 N N . GLU D 1 80 ? -60.864 15.742 33.020 1.00 29.99 147 GLU D N 1
ATOM 5609 C CA . GLU D 1 80 ? -61.350 15.768 31.644 1.00 31.35 147 GLU D CA 1
ATOM 5610 C C . GLU D 1 80 ? -60.826 14.564 30.861 1.00 30.06 147 GLU D C 1
ATOM 5611 O O . GLU D 1 80 ? -61.576 13.895 30.144 1.00 33.36 147 GLU D O 1
ATOM 5617 N N . ASP D 1 81 ? -59.537 14.286 31.022 1.00 28.18 148 ASP D N 1
ATOM 5618 C CA . ASP D 1 81 ? -58.906 13.144 30.377 1.00 27.98 148 ASP D CA 1
ATOM 5619 C C . ASP D 1 81 ? -59.555 11.836 30.844 1.00 27.29 148 ASP D C 1
ATOM 5620 O O . ASP D 1 81 ? -59.782 10.920 30.052 1.00 27.65 148 ASP D O 1
ATOM 5625 N N . GLN D 1 82 ? -59.881 11.772 32.128 1.00 28.79 149 GLN D N 1
ATOM 5626 C CA . GLN D 1 82 ? -60.520 10.593 32.711 1.00 26.90 149 GLN D CA 1
ATOM 5627 C C . GLN D 1 82 ? -61.862 10.301 32.043 1.00 30.22 149 GLN D C 1
ATOM 5628 O O . GLN D 1 82 ? -62.198 9.148 31.770 1.00 32.25 149 GLN D O 1
ATOM 5634 N N . GLY D 1 83 ? -62.621 11.357 31.773 1.00 30.84 150 GLY D N 1
ATOM 5635 C CA . GLY D 1 83 ? -63.922 11.214 31.151 1.00 32.89 150 GLY D CA 1
ATOM 5636 C C . GLY D 1 83 ? -63.811 10.707 29.725 1.00 33.22 150 GLY D C 1
ATOM 5637 O O . GLY D 1 83 ? -64.661 9.947 29.272 1.00 36.82 150 GLY D O 1
ATOM 5638 N N . LEU D 1 84 ? -62.769 11.134 29.015 1.00 32.54 151 LEU D N 1
ATOM 5639 C CA . LEU D 1 84 ? -62.559 10.689 27.634 1.00 31.95 151 LEU D CA 1
ATOM 5640 C C . LEU D 1 84 ? -62.259 9.194 27.607 1.00 30.19 151 LEU D C 1
ATOM 5641 O O . LEU D 1 84 ? -62.745 8.457 26.753 1.00 32.73 151 LEU D O 1
ATOM 5646 N N . ILE D 1 85 ? -61.441 8.754 28.549 1.00 28.51 152 ILE D N 1
ATOM 5647 C CA . ILE D 1 85 ? -61.077 7.353 28.636 1.00 27.71 152 ILE D CA 1
ATOM 5648 C C . ILE D 1 85 ? -62.287 6.507 29.040 1.00 31.21 152 ILE D C 1
ATOM 5649 O O . ILE D 1 85 ? -62.540 5.448 28.459 1.00 31.83 152 ILE D O 1
ATOM 5654 N N . ALA D 1 86 ? -63.044 6.989 30.021 1.00 30.38 153 ALA D N 1
ATOM 5655 C CA . ALA D 1 86 ? -64.219 6.282 30.501 1.00 32.86 153 ALA D CA 1
ATOM 5656 C C . ALA D 1 86 ? -65.242 6.074 29.385 1.00 38.64 153 ALA D C 1
ATOM 5657 O O . ALA D 1 86 ? -65.939 5.053 29.337 1.00 36.66 153 ALA D O 1
ATOM 5659 N N . ASN D 1 87 ? -65.324 7.052 28.488 1.00 35.50 154 ASN D N 1
ATOM 5660 C CA . ASN D 1 87 ? -66.226 6.990 27.339 1.00 36.62 154 ASN D CA 1
ATOM 5661 C C . ASN D 1 87 ? -65.915 5.806 26.416 1.00 33.79 154 ASN D C 1
ATOM 5662 O O . ASN D 1 87 ? -66.800 5.284 25.726 1.00 38.98 154 ASN D O 1
ATOM 5667 N N . ILE D 1 88 ? -64.659 5.377 26.427 1.00 32.99 155 ILE D N 1
ATOM 5668 C CA . ILE D 1 88 ? -64.192 4.304 25.554 1.00 35.15 155 ILE D CA 1
ATOM 5669 C C . ILE D 1 88 ? -64.195 2.944 26.253 1.00 38.07 155 ILE D C 1
ATOM 5670 O O . ILE D 1 88 ? -64.680 1.957 25.695 1.00 37.15 155 ILE D O 1
ATOM 5675 N N . ILE D 1 89 ? -63.662 2.889 27.472 1.00 35.87 156 ILE D N 1
ATOM 5676 C CA . ILE D 1 89 ? -63.444 1.594 28.107 1.00 35.75 156 ILE D CA 1
ATOM 5677 C C . ILE D 1 89 ? -64.385 1.304 29.275 1.00 38.55 156 ILE D C 1
ATOM 5678 O O . ILE D 1 89 ? -64.338 0.216 29.845 1.00 39.84 156 ILE D O 1
ATOM 5683 N N . GLY D 1 90 ? -65.232 2.266 29.627 1.00 34.84 157 GLY D N 1
ATOM 5684 C CA . GLY D 1 90 ? -66.260 2.047 30.634 1.00 39.57 157 GLY D CA 1
ATOM 5685 C C . GLY D 1 90 ? -65.714 1.944 32.044 1.00 42.81 157 GLY D C 1
ATOM 5686 O O . GLY D 1 90 ? -66.383 1.420 32.936 1.00 46.72 157 GLY D O 1
ATOM 5687 N N . LYS D 1 91 ? -64.490 2.430 32.219 1.00 39.28 158 LYS D N 1
ATOM 5688 C CA . LYS D 1 91 ? -63.819 2.555 33.514 1.00 44.77 158 LYS D CA 1
ATOM 5689 C C . LYS D 1 91 ? -63.445 4.010 33.740 1.00 37.90 158 LYS D C 1
ATOM 5690 O O . LYS D 1 91 ? -63.041 4.685 32.801 1.00 36.78 158 LYS D O 1
ATOM 5696 N N . SER D 1 92 ? -63.523 4.477 34.983 1.00 35.12 159 SER D N 1
ATOM 5697 C CA . SER D 1 92 ? -62.993 5.790 35.338 1.00 34.39 159 SER D CA 1
ATOM 5698 C C . SER D 1 92 ? -61.695 5.622 36.125 1.00 32.85 159 SER D C 1
ATOM 5699 O O . SER D 1 92 ? -61.721 5.445 37.339 1.00 33.51 159 SER D O 1
ATOM 5702 N N . PRO D 1 93 ? -60.552 5.677 35.434 1.00 30.15 160 PRO D N 1
ATOM 5703 C CA . PRO D 1 93 ? -59.278 5.435 36.121 1.00 25.01 160 PRO D CA 1
ATOM 5704 C C . PRO D 1 93 ? -58.966 6.525 37.137 1.00 24.57 160 PRO D C 1
ATOM 5705 O O . PRO D 1 93 ? -59.358 7.671 36.931 1.00 28.34 160 PRO D O 1
ATOM 5709 N N . LYS D 1 94 ? -58.244 6.169 38.194 1.00 25.01 161 LYS D N 1
ATOM 5710 C CA . LYS D 1 94 ? -57.886 7.124 39.236 1.00 24.20 161 LYS D CA 1
ATOM 5711 C C . LYS D 1 94 ? -56.421 7.554 39.152 1.00 26.77 161 LYS D C 1
ATOM 5712 O O . LYS D 1 94 ? -56.039 8.576 39.717 1.00 25.21 161 LYS D O 1
ATOM 5718 N N . LEU D 1 95 ? -55.593 6.787 38.449 1.00 22.85 162 LEU D N 1
ATOM 5719 C CA . LEU D 1 95 ? -54.154 7.053 38.490 1.00 22.31 162 LEU D CA 1
ATOM 5720 C C . LEU D 1 95 ? -53.711 8.031 37.411 1.00 22.21 162 LEU D C 1
ATOM 5721 O O . LEU D 1 95 ? -54.010 7.858 36.221 1.00 23.11 162 LEU D O 1
ATOM 5726 N N . THR D 1 96 ? -53.006 9.072 37.849 1.00 21.48 163 THR D N 1
ATOM 5727 C CA . THR D 1 96 ? -52.439 10.062 36.944 1.00 18.79 163 THR D CA 1
ATOM 5728 C C . THR D 1 96 ? -50.911 10.003 36.989 1.00 20.00 163 THR D C 1
ATOM 5729 O O . THR D 1 96 ? -50.327 9.614 38.003 1.00 21.11 163 THR D O 1
ATOM 5733 N N . ARG D 1 97 ? -50.287 10.398 35.885 1.00 17.91 164 ARG D N 1
ATOM 5734 C CA . ARG D 1 97 ? -48.843 10.519 35.762 1.00 18.11 164 ARG D CA 1
ATOM 5735 C C . ARG D 1 97 ? -48.572 11.969 35.370 1.00 17.99 164 ARG D C 1
ATOM 5736 O O . ARG D 1 97 ? -49.011 12.416 34.310 1.00 18.63 164 ARG D O 1
ATOM 5744 N N . PRO D 1 98 ? -47.886 12.734 36.227 1.00 18.31 165 PRO D N 1
ATOM 5745 C CA . PRO D 1 98 ? -47.687 14.150 35.886 1.00 20.62 165 PRO D CA 1
ATOM 5746 C C . PRO D 1 98 ? -46.739 14.393 34.700 1.00 18.79 165 PRO D C 1
ATOM 5747 O O . PRO D 1 98 ? -45.631 13.846 34.685 1.00 18.75 165 PRO D O 1
ATOM 5751 N N . PRO D 1 99 ? -47.161 15.203 33.722 1.00 20.16 166 PRO D N 1
ATOM 5752 C CA . PRO D 1 99 ? -46.204 15.703 32.736 1.00 21.28 166 PRO D CA 1
ATOM 5753 C C . PRO D 1 99 ? -45.034 16.350 33.472 1.00 20.65 166 PRO D C 1
ATOM 5754 O O . PRO D 1 99 ? -45.257 17.118 34.424 1.00 21.81 166 PRO D O 1
ATOM 5758 N N . TYR D 1 100 ? -43.822 15.985 33.062 1.00 19.12 167 TYR D N 1
ATOM 5759 C CA . TYR D 1 100 ? -42.567 16.473 33.641 1.00 21.79 167 TYR D CA 1
ATOM 5760 C C . TYR D 1 100 ? -42.313 15.966 35.058 1.00 22.31 167 TYR D C 1
ATOM 5761 O O . TYR D 1 100 ? -41.354 16.394 35.692 1.00 23.53 167 TYR D O 1
ATOM 5770 N N . GLY D 1 101 ? -43.129 15.024 35.535 1.00 18.92 168 GLY D N 1
ATOM 5771 C CA . GLY D 1 101 ? -43.024 14.563 36.916 1.00 20.89 168 GLY D CA 1
ATOM 5772 C C . GLY D 1 101 ? -43.619 15.560 37.905 1.00 20.68 168 GLY D C 1
ATOM 5773 O O . GLY D 1 101 ? -43.829 16.730 37.572 1.00 22.45 168 GLY D O 1
ATOM 5774 N N . SER D 1 102 ? -43.878 15.109 39.133 1.00 18.37 169 SER D N 1
ATOM 5775 C CA . SER D 1 102 ? -44.574 15.951 40.111 1.00 18.01 169 SER D CA 1
ATOM 5776 C C . SER D 1 102 ? -43.706 17.035 40.729 1.00 20.76 169 SER D C 1
ATOM 5777 O O . SER D 1 102 ? -44.227 17.945 41.374 1.00 21.93 169 SER D O 1
ATOM 5780 N N . MET D 1 103 ? -42.396 16.917 40.550 1.00 22.11 170 MET D N 1
ATOM 5781 C CA . MET D 1 103 ? -41.432 17.764 41.258 1.00 22.58 170 MET D CA 1
ATOM 5782 C C . MET D 1 103 ? -40.766 18.774 40.329 1.00 22.56 170 MET D C 1
ATOM 5783 O O . MET D 1 103 ? -40.051 18.386 39.404 1.00 23.46 170 MET D O 1
ATOM 5788 N N . PRO D 1 104 ? -40.978 20.080 40.577 1.00 23.23 171 PRO D N 1
ATOM 5789 C CA . PRO D 1 104 ? -41.674 20.713 41.699 1.00 23.52 171 PRO D CA 1
ATOM 5790 C C . PRO D 1 104 ? -43.092 21.204 41.407 1.00 23.84 171 PRO D C 1
ATOM 5791 O O . PRO D 1 104 ? -43.692 21.855 42.269 1.00 28.71 171 PRO D O 1
ATOM 5795 N N . GLY D 1 105 ? -43.603 20.921 40.213 1.00 25.60 172 GLY D N 1
ATOM 5796 C CA . GLY D 1 105 ? -44.850 21.505 39.758 1.00 26.79 172 GLY D CA 1
ATOM 5797 C C . GLY D 1 105 ? -46.064 21.250 40.628 1.00 25.84 172 GLY D C 1
ATOM 5798 O O . GLY D 1 105 ? -46.892 22.145 40.835 1.00 26.95 172 GLY D O 1
ATOM 5799 N N . LEU D 1 106 ? -46.183 20.035 41.148 1.00 24.97 173 LEU D N 1
ATOM 5800 C CA . LEU D 1 106 ? -47.372 19.675 41.912 1.00 23.11 173 LEU D CA 1
ATOM 5801 C C . LEU D 1 106 ? -47.243 20.128 43.366 1.00 25.90 173 LEU D C 1
ATOM 5802 O O . LEU D 1 106 ? -46.880 19.346 44.247 1.00 28.36 173 LEU D O 1
ATOM 5807 N N . ASN D 1 107 ? -47.542 21.405 43.601 1.00 25.46 174 ASN D N 1
ATOM 5808 C CA . ASN D 1 107 ? -47.374 22.025 44.914 1.00 29.92 174 ASN D CA 1
ATOM 5809 C C . ASN D 1 107 ? -48.418 21.522 45.904 1.00 31.36 174 ASN D C 1
ATOM 5810 O O . ASN D 1 107 ? -49.335 20.793 45.521 1.00 27.06 174 ASN D O 1
ATOM 5815 N N . GLU D 1 108 ? -48.295 21.922 47.169 1.00 30.05 175 GLU D N 1
ATOM 5816 C CA . GLU D 1 108 ? -49.156 21.355 48.208 1.00 35.17 175 GLU D CA 1
ATOM 5817 C C . GLU D 1 108 ? -50.636 21.561 47.909 1.00 30.26 175 GLU D C 1
ATOM 5818 O O . GLU D 1 108 ? -51.442 20.660 48.125 1.00 30.06 175 GLU D O 1
ATOM 5824 N N . GLY D 1 109 ? -50.990 22.737 47.401 1.00 32.14 176 GLY D N 1
ATOM 5825 C CA . GLY D 1 109 ? -52.375 23.034 47.070 1.00 30.76 176 GLY D CA 1
ATOM 5826 C C . GLY D 1 109 ? -52.940 22.073 46.033 1.00 30.95 176 GLY D C 1
ATOM 5827 O O . GLY D 1 109 ? -54.060 21.570 46.170 1.00 32.07 176 GLY D O 1
ATOM 5828 N N . LEU D 1 110 ? -52.155 21.802 44.994 1.00 29.07 177 LEU D N 1
ATOM 5829 C CA . LEU D 1 110 ? -52.574 20.871 43.961 1.00 27.79 177 LEU D CA 1
ATOM 5830 C C . LEU D 1 110 ? -52.630 19.440 44.485 1.00 26.20 177 LEU D C 1
ATOM 5831 O O . LEU D 1 110 ? -53.546 18.689 44.148 1.00 27.65 177 LEU D O 1
ATOM 5836 N N . ARG D 1 111 ? -51.655 19.058 45.310 1.00 25.87 178 ARG D N 1
ATOM 5837 C CA . ARG D 1 111 ? -51.680 17.726 45.903 1.00 24.95 178 ARG D CA 1
ATOM 5838 C C . ARG D 1 111 ? -52.931 17.523 46.767 1.00 28.51 178 ARG D C 1
ATOM 5839 O O . ARG D 1 111 ? -53.547 16.454 46.734 1.00 24.29 178 ARG D O 1
ATOM 5847 N N . ASN D 1 112 ? -53.314 18.547 47.520 1.00 27.80 179 ASN D N 1
ATOM 5848 C CA . ASN D 1 112 ? -54.565 18.485 48.275 1.00 28.53 179 ASN D CA 1
ATOM 5849 C C . ASN D 1 112 ? -55.779 18.305 47.353 1.00 30.10 179 ASN D C 1
ATOM 5850 O O . ASN D 1 112 ? -56.682 17.526 47.659 1.00 30.15 179 ASN D O 1
ATOM 5855 N N . LYS D 1 113 ? -55.793 19.012 46.223 1.00 31.70 180 LYS D N 1
ATOM 5856 C CA . LYS D 1 113 ? -56.896 18.886 45.269 1.00 31.07 180 LYS D CA 1
ATOM 5857 C C . LYS D 1 113 ? -56.910 17.508 44.615 1.00 30.14 180 LYS D C 1
ATOM 5858 O O . LYS D 1 113 ? -57.976 16.939 44.365 1.00 32.42 180 LYS D O 1
ATOM 5864 N N . VAL D 1 114 ? -55.729 16.964 44.352 1.00 25.26 181 VAL D N 1
ATOM 5865 C CA . VAL D 1 114 ? -55.639 15.605 43.821 1.00 26.56 181 VAL D CA 1
ATOM 5866 C C . VAL D 1 114 ? -56.284 14.607 44.777 1.00 30.39 181 VAL D C 1
ATOM 5867 O O . VAL D 1 114 ? -57.113 13.787 44.373 1.00 29.15 181 VAL D O 1
ATOM 5871 N N . VAL D 1 115 ? -55.904 14.689 46.048 1.00 26.90 182 VAL D N 1
ATOM 5872 C CA . VAL D 1 115 ? -56.429 13.786 47.059 1.00 29.26 182 VAL D CA 1
ATOM 5873 C C . VAL D 1 115 ? -57.937 13.982 47.220 1.00 35.25 182 VAL D C 1
ATOM 5874 O O . VAL D 1 115 ? -58.692 13.009 47.253 1.00 40.39 182 VAL D O 1
ATOM 5878 N N . GLU D 1 116 ? -58.379 15.236 47.276 1.00 31.75 183 GLU D N 1
ATOM 5879 C CA . GLU D 1 116 ? -59.806 15.545 47.428 1.00 36.85 183 GLU D CA 1
ATOM 5880 C C . GLU D 1 116 ? -60.635 15.050 46.240 1.00 35.35 183 GLU D C 1
ATOM 5881 O O . GLU D 1 116 ? -61.802 14.684 46.392 1.00 40.05 183 GLU D O 1
ATOM 5887 N N . GLY D 1 117 ? -60.023 15.033 45.060 1.00 33.71 184 GLY D N 1
ATOM 5888 C CA . GLY D 1 117 ? -60.696 14.593 43.854 1.00 37.86 184 GLY D CA 1
ATOM 5889 C C . GLY D 1 117 ? -60.682 13.087 43.664 1.00 39.03 184 GLY D C 1
ATOM 5890 O O . GLY D 1 117 ? -61.264 12.572 42.707 1.00 42.53 184 GLY D O 1
ATOM 5891 N N . GLY D 1 118 ? -60.016 12.378 44.570 1.00 34.46 185 GLY D N 1
ATOM 5892 C CA . GLY D 1 118 ? -59.971 10.926 44.529 1.00 33.89 185 GLY D CA 1
ATOM 5893 C C . GLY D 1 118 ? -58.938 10.366 43.563 1.00 34.90 185 GLY D C 1
ATOM 5894 O O . GLY D 1 118 ? -58.963 9.177 43.227 1.00 35.11 185 GLY D O 1
ATOM 5895 N N . PHE D 1 119 ? -58.024 11.217 43.110 1.00 30.36 186 PHE D N 1
ATOM 5896 C CA . PHE D 1 119 ? -56.990 10.782 42.173 1.00 27.89 186 PHE D CA 1
ATOM 5897 C C . PHE D 1 119 ? -55.749 10.297 42.893 1.00 26.97 186 PHE D C 1
ATOM 5898 O O . PHE D 1 119 ? -55.523 10.636 44.061 1.00 26.51 186 PHE D O 1
ATOM 5906 N N . LYS D 1 120 ? -54.949 9.507 42.182 1.00 25.80 187 LYS D N 1
ATOM 5907 C CA . LYS D 1 120 ? -53.639 9.084 42.656 1.00 23.25 187 LYS D CA 1
ATOM 5908 C C . LYS D 1 120 ? -52.584 9.615 41.688 1.00 24.28 187 LYS D C 1
ATOM 5909 O O . LYS D 1 120 ? -52.903 9.966 40.543 1.00 23.35 187 LYS D O 1
ATOM 5915 N N . VAL D 1 121 ? -51.336 9.682 42.149 1.00 20.60 188 VAL D N 1
ATOM 5916 C CA . VAL D 1 121 ? -50.238 10.183 41.322 1.00 20.75 188 VAL D CA 1
ATOM 5917 C C . VAL D 1 121 ? -49.059 9.225 41.351 1.00 23.67 188 VAL D C 1
ATOM 5918 O O . VAL D 1 121 ? -48.556 8.907 42.429 1.00 24.12 188 VAL D O 1
ATOM 5922 N N . TRP D 1 122 ? -48.610 8.764 40.187 1.00 19.00 189 TRP D N 1
ATOM 5923 C CA . TRP D 1 122 ? -47.368 8.006 40.109 1.00 19.50 189 TRP D CA 1
ATOM 5924 C C . TRP D 1 122 ? -46.311 8.763 39.333 1.00 19.12 189 TRP D C 1
ATOM 5925 O O . TRP D 1 122 ? -46.541 9.173 38.181 1.00 18.55 189 TRP D O 1
ATOM 5936 N N . ASP D 1 123 ? -45.161 8.953 39.966 1.00 18.65 190 ASP D N 1
ATOM 5937 C CA . ASP D 1 123 ? -43.943 9.287 39.242 1.00 17.82 190 ASP D CA 1
ATOM 5938 C C . ASP D 1 123 ? -43.281 7.960 38.830 1.00 17.35 190 ASP D C 1
ATOM 5939 O O . ASP D 1 123 ? -43.962 7.068 38.318 1.00 18.68 190 ASP D O 1
ATOM 5944 N N . TRP D 1 124 ? -41.982 7.807 39.056 1.00 17.86 191 TRP D N 1
ATOM 5945 C CA . TRP D 1 124 ? -41.287 6.608 38.606 1.00 15.97 191 TRP D CA 1
ATOM 5946 C C . TRP D 1 124 ? -40.042 6.387 39.440 1.00 17.93 191 TRP D C 1
ATOM 5947 O O . TRP D 1 124 ? -39.591 7.289 40.170 1.00 19.73 191 TRP D O 1
ATOM 5958 N N . THR D 1 125 ? -39.473 5.189 39.330 1.00 17.30 192 THR D N 1
ATOM 5959 C CA . THR D 1 125 ? -38.222 4.897 40.033 1.00 18.45 192 THR D CA 1
ATOM 5960 C C . THR D 1 125 ? -37.056 4.708 39.077 1.00 19.63 192 THR D C 1
ATOM 5961 O O . THR D 1 125 ? -35.904 4.778 39.503 1.00 21.06 192 THR D O 1
ATOM 5965 N N . ILE D 1 126 ? -37.348 4.445 37.802 1.00 18.89 193 ILE D N 1
ATOM 5966 C CA . ILE D 1 126 ? -36.309 4.346 36.777 1.00 18.46 193 ILE D CA 1
ATOM 5967 C C . ILE D 1 126 ? -36.734 5.174 35.581 1.00 17.12 193 ILE D C 1
ATOM 5968 O O . ILE D 1 126 ? -37.831 4.973 35.062 1.00 19.64 193 ILE D O 1
ATOM 5973 N N . ASP D 1 127 ? -35.887 6.122 35.184 1.00 18.24 194 ASP D N 1
ATOM 5974 C CA . ASP D 1 127 ? -36.106 6.883 33.955 1.00 19.46 194 ASP D CA 1
ATOM 5975 C C . ASP D 1 127 ? -35.305 6.224 32.833 1.00 18.25 194 ASP D C 1
ATOM 5976 O O . ASP D 1 127 ? -34.076 6.188 32.891 1.00 20.99 194 ASP D O 1
ATOM 5981 N N . SER D 1 128 ? -35.988 5.674 31.829 1.00 16.85 195 SER D N 1
ATOM 5982 C CA . SER D 1 128 ? -35.274 5.048 30.716 1.00 18.36 195 SER D CA 1
ATOM 5983 C C . SER D 1 128 ? -34.515 6.064 29.863 1.00 19.60 195 SER D C 1
ATOM 5984 O O . SER D 1 128 ? -33.609 5.692 29.112 1.00 19.46 195 SER D O 1
ATOM 5987 N N . LEU D 1 129 ? -34.919 7.330 29.955 1.00 18.00 196 LEU D N 1
ATOM 5988 C CA . LEU D 1 129 ? -34.386 8.432 29.141 1.00 19.50 196 LEU D CA 1
ATOM 5989 C C . LEU D 1 129 ? -34.627 8.231 27.654 1.00 18.18 196 LEU D C 1
ATOM 5990 O O . LEU D 1 129 ? -33.941 8.846 26.831 1.00 17.38 196 LEU D O 1
ATOM 5995 N N . ASP D 1 130 ? -35.615 7.402 27.319 1.00 17.44 197 ASP D N 1
ATOM 5996 C CA . ASP D 1 130 ? -35.754 6.922 25.936 1.00 17.63 197 ASP D CA 1
ATOM 5997 C C . ASP D 1 130 ? -35.911 8.018 24.876 1.00 18.90 197 ASP D C 1
ATOM 5998 O O . ASP D 1 130 ? -35.339 7.909 23.790 1.00 19.40 197 ASP D O 1
ATOM 6003 N N . TRP D 1 131 ? -36.635 9.074 25.207 1.00 19.22 198 TRP D N 1
ATOM 6004 C CA . TRP D 1 131 ? -36.910 10.141 24.251 1.00 20.73 198 TRP D CA 1
ATOM 6005 C C . TRP D 1 131 ? -35.657 10.896 23.815 1.00 21.31 198 TRP D C 1
ATOM 6006 O O . TRP D 1 131 ? -35.653 11.561 22.767 1.00 22.04 198 TRP D O 1
ATOM 6017 N N . ARG D 1 132 ? -34.596 10.795 24.616 1.00 18.37 199 ARG D N 1
ATOM 6018 C CA . ARG D 1 132 ? -33.359 11.522 24.330 1.00 18.34 199 ARG D CA 1
ATOM 6019 C C . ARG D 1 132 ? -32.479 10.839 23.291 1.00 19.44 199 ARG D C 1
ATOM 6020 O O . ARG D 1 132 ? -31.572 11.465 22.745 1.00 21.62 199 ARG D O 1
ATOM 6028 N N . TYR D 1 133 ? -32.750 9.565 23.016 1.00 17.66 200 TYR D N 1
ATOM 6029 C CA . TYR D 1 133 ? -31.933 8.802 22.071 1.00 15.95 200 TYR D CA 1
ATOM 6030 C C . TYR D 1 133 ? -32.451 8.865 20.638 1.00 20.20 200 TYR D C 1
ATOM 6031 O O . TYR D 1 133 ? -32.639 7.831 19.989 1.00 20.67 200 TYR D O 1
ATOM 6040 N N . ASN D 1 134 ? -32.666 10.073 20.143 1.00 19.71 201 ASN D N 1
ATOM 6041 C CA . ASN D 1 134 ? -33.274 10.208 18.825 1.00 20.08 201 ASN D CA 1
ATOM 6042 C C . ASN D 1 134 ? -32.323 10.795 17.789 1.00 21.74 201 ASN D C 1
ATOM 6043 O O . ASN D 1 134 ? -32.770 11.279 16.738 1.00 21.38 201 ASN D O 1
ATOM 6048 N N . LYS D 1 135 ? -31.018 10.697 18.049 1.00 20.38 202 LYS D N 1
ATOM 6049 C CA . LYS D 1 135 ? -30.017 11.224 17.120 1.00 21.45 202 LYS D CA 1
ATOM 6050 C C . LYS D 1 135 ? -29.065 10.144 16.643 1.00 21.53 202 LYS D C 1
ATOM 6051 O O . LYS D 1 135 ? -27.964 10.433 16.168 1.00 28.47 202 LYS D O 1
ATOM 6057 N N . MET D 1 136 ? -29.476 8.893 16.794 1.00 21.44 203 MET D N 1
ATOM 6058 C CA A MET D 1 136 ? -28.655 7.755 16.419 0.11 21.07 203 MET D CA 1
ATOM 6059 C CA B MET D 1 136 ? -28.650 7.768 16.400 0.89 20.03 203 MET D CA 1
ATOM 6060 C C . MET D 1 136 ? -29.572 6.688 15.840 1.00 19.63 203 MET D C 1
ATOM 6061 O O . MET D 1 136 ? -30.794 6.798 15.970 1.00 19.97 203 MET D O 1
ATOM 6070 N N . PRO D 1 137 ? -29.000 5.650 15.206 1.00 18.90 204 PRO D N 1
ATOM 6071 C CA . PRO D 1 137 ? -29.864 4.611 14.644 1.00 17.67 204 PRO D CA 1
ATOM 6072 C C . PRO D 1 137 ? -30.765 3.962 15.692 1.00 18.12 204 PRO D C 1
ATOM 6073 O O . PRO D 1 137 ? -30.389 3.871 16.862 1.00 20.25 204 PRO D O 1
ATOM 6077 N N . VAL D 1 138 ? -31.948 3.547 15.259 1.00 18.47 205 VAL D N 1
ATOM 6078 C CA . VAL D 1 138 ? -32.990 3.094 16.177 1.00 18.06 205 VAL D CA 1
ATOM 6079 C C . VAL D 1 138 ? -32.541 1.876 16.996 1.00 17.50 205 VAL D C 1
ATOM 6080 O O . VAL D 1 138 ? -32.790 1.812 18.206 1.00 18.88 205 VAL D O 1
ATOM 6084 N N . ASP D 1 139 ? -31.853 0.924 16.364 1.00 18.29 206 ASP D N 1
ATOM 6085 C CA . ASP D 1 139 ? -31.441 -0.267 17.112 1.00 18.81 206 ASP D CA 1
ATOM 6086 C C . ASP D 1 139 ? -30.330 0.034 18.128 1.00 20.92 206 ASP D C 1
ATOM 6087 O O . ASP D 1 139 ? -30.338 -0.514 19.231 1.00 19.97 206 ASP D O 1
ATOM 6092 N N . ALA D 1 140 ? -29.402 0.915 17.763 1.00 18.99 207 ALA D N 1
ATOM 6093 C CA . ALA D 1 140 ? -28.318 1.321 18.655 1.00 17.86 207 ALA D CA 1
ATOM 6094 C C . ALA D 1 140 ? -28.896 2.053 19.863 1.00 19.30 207 ALA D C 1
ATOM 6095 O O . ALA D 1 140 ? -28.501 1.822 21.029 1.00 19.58 207 ALA D O 1
ATOM 6097 N N . ALA D 1 141 ? -29.864 2.920 19.584 1.00 18.09 208 ALA D N 1
ATOM 6098 C CA . ALA D 1 141 ? -30.573 3.637 20.633 1.00 16.99 208 ALA D CA 1
ATOM 6099 C C . ALA D 1 141 ? -31.311 2.672 21.556 1.00 16.72 208 ALA D C 1
ATOM 6100 O O . ALA D 1 141 ? -31.223 2.772 22.785 1.00 17.25 208 ALA D O 1
ATOM 6102 N N . ALA D 1 142 ? -32.040 1.732 20.961 1.00 17.47 209 ALA D N 1
ATOM 6103 C CA . ALA D 1 142 ? -32.804 0.772 21.755 1.00 17.08 209 ALA D CA 1
ATOM 6104 C C . ALA D 1 142 ? -31.910 -0.010 22.715 1.00 17.66 209 ALA D C 1
ATOM 6105 O O . ALA D 1 142 ? -32.297 -0.287 23.860 1.00 18.42 209 ALA D O 1
ATOM 6107 N N . ALA D 1 143 ? -30.702 -0.337 22.274 1.00 17.47 210 ALA D N 1
ATOM 6108 C CA . ALA D 1 143 ? -29.809 -1.127 23.111 1.00 17.14 210 ALA D CA 1
ATOM 6109 C C . ALA D 1 143 ? -29.340 -0.326 24.324 1.00 18.63 210 ALA D C 1
ATOM 6110 O O . ALA D 1 143 ? -29.247 -0.866 25.425 1.00 17.45 210 ALA D O 1
ATOM 6112 N N . GLN D 1 144 ? -29.070 0.960 24.128 1.00 16.37 211 GLN D N 1
ATOM 6113 C CA . GLN D 1 144 ? -28.633 1.816 25.236 1.00 16.37 211 GLN D CA 1
ATOM 6114 C C . GLN D 1 144 ? -29.784 2.091 26.205 1.00 16.26 211 GLN D C 1
ATOM 6115 O O . GLN D 1 144 ? -29.590 2.114 27.422 1.00 16.72 211 GLN D O 1
ATOM 6121 N N . ILE D 1 145 ? -30.989 2.250 25.677 1.00 16.24 212 ILE D N 1
ATOM 6122 C CA . ILE D 1 145 ? -32.180 2.446 26.513 1.00 15.99 212 ILE D CA 1
ATOM 6123 C C . ILE D 1 145 ? -32.408 1.211 27.378 1.00 16.56 212 ILE D C 1
ATOM 6124 O O . ILE D 1 145 ? -32.636 1.317 28.582 1.00 17.23 212 ILE D O 1
ATOM 6129 N N . ALA D 1 146 ? -32.298 0.031 26.766 1.00 16.16 213 ALA D N 1
ATOM 6130 C CA . ALA D 1 146 ? -32.453 -1.204 27.521 1.00 17.63 213 ALA D CA 1
ATOM 6131 C C . ALA D 1 146 ? -31.406 -1.273 28.633 1.00 19.75 213 ALA D C 1
ATOM 6132 O O . ALA D 1 146 ? -31.725 -1.649 29.770 1.00 18.75 213 ALA D O 1
ATOM 6134 N N . GLN D 1 147 ? -30.171 -0.892 28.319 1.00 17.34 214 GLN D N 1
ATOM 6135 C CA . GLN D 1 147 ? -29.105 -0.890 29.327 1.00 16.86 214 GLN D CA 1
ATOM 6136 C C . GLN D 1 147 ? -29.454 0.031 30.501 1.00 19.36 214 GLN D C 1
ATOM 6137 O O . GLN D 1 147 ? -29.228 -0.336 31.666 1.00 19.44 214 GLN D O 1
ATOM 6143 N N . ASN D 1 148 ? -30.025 1.206 30.210 1.00 17.61 215 ASN D N 1
ATOM 6144 C CA . ASN D 1 148 ? -30.414 2.119 31.295 1.00 15.81 215 ASN D CA 1
ATOM 6145 C C . ASN D 1 148 ? -31.381 1.456 32.268 1.00 17.63 215 ASN D C 1
ATOM 6146 O O . ASN D 1 148 ? -31.255 1.576 33.492 1.00 21.95 215 ASN D O 1
ATOM 6151 N N . VAL D 1 149 ? -32.354 0.740 31.723 1.00 18.30 216 VAL D N 1
ATOM 6152 C CA . VAL D 1 149 ? -33.362 0.124 32.574 1.00 18.81 216 VAL D CA 1
ATOM 6153 C C . VAL D 1 149 ? -32.778 -1.066 33.333 1.00 20.81 216 VAL D C 1
ATOM 6154 O O . VAL D 1 149 ? -32.956 -1.179 34.545 1.00 21.58 216 VAL D O 1
ATOM 6158 N N . LEU D 1 150 ? -32.062 -1.943 32.634 1.00 19.97 217 LEU D N 1
ATOM 6159 C CA . LEU D 1 150 ? -31.522 -3.145 33.276 1.00 18.17 217 LEU D CA 1
ATOM 6160 C C . LEU D 1 150 ? -30.530 -2.814 34.395 1.00 23.66 217 LEU D C 1
ATOM 6161 O O . LEU D 1 150 ? -30.544 -3.448 35.462 1.00 24.43 217 LEU D O 1
ATOM 6166 N N . THR D 1 151 ? -29.677 -1.825 34.144 1.00 21.45 218 THR D N 1
ATOM 6167 C CA . THR D 1 151 ? -28.646 -1.403 35.099 1.00 20.92 218 THR D CA 1
ATOM 6168 C C . THR D 1 151 ? -29.245 -0.884 36.403 1.00 22.53 218 THR D C 1
ATOM 6169 O O . THR D 1 151 ? -28.639 -1.018 37.470 1.00 25.05 218 THR D O 1
ATOM 6173 N N . ASN D 1 152 ? -30.437 -0.300 36.312 1.00 21.09 219 ASN D N 1
ATOM 6174 C CA . ASN D 1 152 ? -31.017 0.414 37.441 1.00 22.68 219 ASN D CA 1
ATOM 6175 C C . ASN D 1 152 ? -32.126 -0.335 38.154 1.00 23.65 219 ASN D C 1
ATOM 6176 O O . ASN D 1 152 ? -32.678 0.163 39.138 1.00 24.55 219 ASN D O 1
ATOM 6181 N N . ALA D 1 153 ? -32.433 -1.540 37.681 1.00 24.32 220 ALA D N 1
ATOM 6182 C CA . ALA D 1 153 ? -33.477 -2.347 38.308 1.00 20.62 220 ALA D CA 1
ATOM 6183 C C . ALA D 1 153 ? -32.894 -3.184 39.429 1.00 24.78 220 ALA D C 1
ATOM 6184 O O . ALA D 1 153 ? -32.318 -4.252 39.204 1.00 27.94 220 ALA D O 1
ATOM 6186 N N . THR D 1 154 ? -33.043 -2.685 40.643 1.00 22.28 221 THR D N 1
ATOM 6187 C CA . THR D 1 154 ? -32.408 -3.309 41.792 1.00 27.07 221 THR D CA 1
ATOM 6188 C C . THR D 1 154 ? -33.382 -3.551 42.949 1.00 31.47 221 THR D C 1
ATOM 6189 O O . THR D 1 154 ? -33.113 -4.370 43.834 1.00 33.58 221 THR D O 1
ATOM 6193 N N . LYS D 1 155 ? -34.504 -2.839 42.949 1.00 23.89 222 LYS D N 1
ATOM 6194 C CA . LYS D 1 155 ? -35.471 -2.941 44.050 1.00 24.90 222 LYS D CA 1
ATOM 6195 C C . LYS D 1 155 ? -36.595 -3.941 43.763 1.00 25.96 222 LYS D C 1
ATOM 6196 O O . LYS D 1 155 ? -36.817 -4.305 42.611 1.00 26.15 222 LYS D O 1
ATOM 6202 N N . PRO D 1 156 ? -37.325 -4.369 44.808 1.00 24.92 223 PRO D N 1
ATOM 6203 C CA . PRO D 1 156 ? -38.419 -5.327 44.585 1.00 27.97 223 PRO D CA 1
ATOM 6204 C C . PRO D 1 156 ? -39.586 -4.765 43.773 1.00 27.37 223 PRO D C 1
ATOM 6205 O O . PRO D 1 156 ? -40.296 -5.525 43.128 1.00 31.59 223 PRO D O 1
ATOM 6209 N N . GLN D 1 157 ? -39.792 -3.454 43.831 1.00 23.65 224 GLN D N 1
ATOM 6210 C CA . GLN D 1 157 ? -40.758 -2.780 42.977 1.00 22.74 224 GLN D CA 1
ATOM 6211 C C . GLN D 1 157 ? -40.023 -1.733 42.168 1.00 24.50 224 GLN D C 1
ATOM 6212 O O . GLN D 1 157 ? -39.353 -0.883 42.744 1.00 24.92 224 GLN D O 1
ATOM 6218 N N . GLU D 1 158 ? -40.137 -1.792 40.845 1.00 20.47 225 GLU D N 1
ATOM 6219 C CA . GLU D 1 158 ? -39.577 -0.737 40.010 1.00 21.12 225 GLU D CA 1
ATOM 6220 C C . GLU D 1 158 ? -40.662 -0.217 39.085 1.00 20.44 225 GLU D C 1
ATOM 6221 O O . GLU D 1 158 ? -41.406 -1.001 38.500 1.00 22.21 225 GLU D O 1
ATOM 6227 N N . VAL D 1 159 ? -40.750 1.104 38.972 1.00 17.99 226 VAL D N 1
ATOM 6228 C CA . VAL D 1 159 ? -41.710 1.767 38.087 1.00 17.48 226 VAL D CA 1
ATOM 6229 C C . VAL D 1 159 ? -40.891 2.462 37.018 1.00 17.60 226 VAL D C 1
ATOM 6230 O O . VAL D 1 159 ? -40.144 3.392 37.309 1.00 18.39 226 VAL D O 1
ATOM 6234 N N . ILE D 1 160 ? -40.995 1.970 35.788 1.00 17.69 227 ILE D N 1
ATOM 6235 C CA . ILE D 1 160 ? -40.106 2.374 34.716 1.00 17.16 227 ILE D CA 1
ATOM 6236 C C . ILE D 1 160 ? -40.805 3.345 33.776 1.00 17.26 227 ILE D C 1
ATOM 6237 O O . ILE D 1 160 ? -41.871 3.047 33.261 1.00 19.57 227 ILE D O 1
ATOM 6242 N N . LEU D 1 161 ? -40.198 4.503 33.569 1.00 15.85 228 LEU D N 1
ATOM 6243 C CA . LEU D 1 161 ? -40.741 5.534 32.674 1.00 17.31 228 LEU D CA 1
ATOM 6244 C C . LEU D 1 161 ? -40.233 5.350 31.263 1.00 17.88 228 LEU D C 1
ATOM 6245 O O . LEU D 1 161 ? -39.028 5.428 31.019 1.00 18.35 228 LEU D O 1
ATOM 6250 N N . MET D 1 162 ? -41.172 5.142 30.341 1.00 17.07 229 MET D N 1
ATOM 6251 C CA . MET D 1 162 ? -40.886 5.100 28.903 1.00 17.26 229 MET D CA 1
ATOM 6252 C C . MET D 1 162 ? -41.974 5.875 28.188 1.00 17.59 229 MET D C 1
ATOM 6253 O O . MET D 1 162 ? -42.949 6.318 28.812 1.00 18.13 229 MET D O 1
ATOM 6258 N N . HIS D 1 163 ? -41.813 6.016 26.872 1.00 17.26 230 HIS D N 1
ATOM 6259 C CA . HIS D 1 163 ? -42.778 6.736 26.044 1.00 18.43 230 HIS D CA 1
ATOM 6260 C C . HIS D 1 163 ? -43.049 5.916 24.808 1.00 23.38 230 HIS D C 1
ATOM 6261 O O . HIS D 1 163 ? -42.135 5.692 24.027 1.00 26.53 230 HIS D O 1
ATOM 6268 N N . ASP D 1 164 ? -44.286 5.492 24.586 1.00 20.14 231 ASP D N 1
ATOM 6269 C CA . ASP D 1 164 ? -44.508 4.582 23.460 1.00 20.46 231 ASP D CA 1
ATOM 6270 C C . ASP D 1 164 ? -44.679 5.297 22.117 1.00 23.14 231 ASP D C 1
ATOM 6271 O O . ASP D 1 164 ? -45.024 4.658 21.137 1.00 30.89 231 ASP D O 1
ATOM 6276 N N . ILE D 1 165 ? -44.359 6.588 22.065 1.00 19.29 232 ILE D N 1
ATOM 6277 C CA . ILE D 1 165 ? -44.490 7.384 20.841 1.00 19.05 232 ILE D CA 1
ATOM 6278 C C . ILE D 1 165 ? -43.201 7.556 20.034 1.00 24.37 232 ILE D C 1
ATOM 6279 O O . ILE D 1 165 ? -43.190 8.299 19.050 1.00 25.54 232 ILE D O 1
ATOM 6284 N N . HIS D 1 166 ? -42.131 6.871 20.432 1.00 21.61 233 HIS D N 1
ATOM 6285 C CA . HIS D 1 166 ? -40.857 6.939 19.727 1.00 24.58 233 HIS D CA 1
ATOM 6286 C C . HIS D 1 166 ? -40.426 5.558 19.278 1.00 22.42 233 HIS D C 1
ATOM 6287 O O . HIS D 1 166 ? -40.615 4.588 20.014 1.00 22.20 233 HIS D O 1
ATOM 6294 N N . PRO D 1 167 ? -39.820 5.464 18.084 1.00 20.63 234 PRO D N 1
ATOM 6295 C CA . PRO D 1 167 ? -39.466 4.140 17.563 1.00 20.74 234 PRO D CA 1
ATOM 6296 C C . PRO D 1 167 ? -38.419 3.422 18.415 1.00 20.57 234 PRO D C 1
ATOM 6297 O O . PRO D 1 167 ? -38.529 2.209 18.597 1.00 22.01 234 PRO D O 1
ATOM 6301 N N . GLN D 1 168 ? -37.432 4.150 18.921 1.00 18.87 235 GLN D N 1
ATOM 6302 C CA . GLN D 1 168 ? -36.368 3.520 19.686 1.00 18.33 235 GLN D CA 1
ATOM 6303 C C . GLN D 1 168 ? -36.873 2.996 21.034 1.00 19.65 235 GLN D C 1
ATOM 6304 O O . GLN D 1 168 ? -36.304 2.059 21.588 1.00 19.89 235 GLN D O 1
ATOM 6310 N N . SER D 1 169 ? -37.940 3.599 21.554 1.00 19.99 236 SER D N 1
ATOM 6311 C CA . SER D 1 169 ? -38.537 3.164 22.807 1.00 20.91 236 SER D CA 1
ATOM 6312 C C . SER D 1 169 ? -39.182 1.797 22.687 1.00 19.73 236 SER D C 1
ATOM 6313 O O . SER D 1 169 ? -38.927 0.889 23.478 1.00 21.67 236 SER D O 1
ATOM 6316 N N . VAL D 1 170 ? -40.034 1.652 21.685 1.00 20.14 237 VAL D N 1
ATOM 6317 C CA . VAL D 1 170 ? -40.699 0.384 21.476 1.00 20.89 237 VAL D CA 1
ATOM 6318 C C . VAL D 1 170 ? -39.665 -0.692 21.089 1.00 20.92 237 VAL D C 1
ATOM 6319 O O . VAL D 1 170 ? -39.778 -1.848 21.503 1.00 23.15 237 VAL D O 1
ATOM 6323 N N . ALA D 1 171 ? -38.624 -0.300 20.355 1.00 19.95 238 ALA D N 1
ATOM 6324 C CA . ALA D 1 171 ? -37.586 -1.252 19.970 1.00 20.38 238 ALA D CA 1
ATOM 6325 C C . ALA D 1 171 ? -36.766 -1.763 21.164 1.00 20.55 238 ALA D C 1
ATOM 6326 O O . ALA D 1 171 ? -36.197 -2.849 21.095 1.00 21.27 238 ALA D O 1
ATOM 6328 N N . ALA D 1 172 ? -36.720 -0.992 22.250 1.00 18.73 239 ALA D N 1
ATOM 6329 C CA . ALA D 1 172 ? -35.972 -1.385 23.451 1.00 17.60 239 ALA D CA 1
ATOM 6330 C C . ALA D 1 172 ? -36.708 -2.412 24.305 1.00 17.73 239 ALA D C 1
ATOM 6331 O O . ALA D 1 172 ? -36.089 -3.110 25.117 1.00 20.32 239 ALA D O 1
ATOM 6333 N N . VAL D 1 173 ? -38.022 -2.503 24.136 1.00 19.22 240 VAL D N 1
ATOM 6334 C CA . VAL D 1 173 ? -38.819 -3.287 25.082 1.00 21.03 240 VAL D CA 1
ATOM 6335 C C . VAL D 1 173 ? -38.479 -4.796 25.071 1.00 20.90 240 VAL D C 1
ATOM 6336 O O . VAL D 1 173 ? -38.376 -5.392 26.149 1.00 21.93 240 VAL D O 1
ATOM 6340 N N . PRO D 1 174 ? -38.245 -5.416 23.898 1.00 20.25 241 PRO D N 1
ATOM 6341 C CA . PRO D 1 174 ? -37.865 -6.832 23.982 1.00 21.84 241 PRO D CA 1
ATOM 6342 C C . PRO D 1 174 ? -36.640 -7.118 24.864 1.00 23.51 241 PRO D C 1
ATOM 6343 O O . PRO D 1 174 ? -36.694 -8.067 25.657 1.00 23.82 241 PRO D O 1
ATOM 6347 N N . ALA D 1 175 ? -35.586 -6.310 24.769 1.00 21.74 242 ALA D N 1
ATOM 6348 C CA . ALA D 1 175 ? -34.395 -6.563 25.580 1.00 19.52 242 ALA D CA 1
ATOM 6349 C C . ALA D 1 175 ? -34.666 -6.266 27.059 1.00 22.44 242 ALA D C 1
ATOM 6350 O O . ALA D 1 175 ? -34.082 -6.899 27.953 1.00 22.67 242 ALA D O 1
ATOM 6352 N N . ILE D 1 176 ? -35.542 -5.306 27.317 1.00 18.91 243 ILE D N 1
ATOM 6353 C CA . ILE D 1 176 ? -35.934 -5.001 28.694 1.00 20.09 243 ILE D CA 1
ATOM 6354 C C . ILE D 1 176 ? -36.725 -6.161 29.314 1.00 22.33 243 ILE D C 1
ATOM 6355 O O . ILE D 1 176 ? -36.450 -6.578 30.450 1.00 22.61 243 ILE D O 1
ATOM 6360 N N . LEU D 1 177 ? -37.694 -6.689 28.569 1.00 19.55 244 LEU D N 1
ATOM 6361 C CA . LEU D 1 177 ? -38.486 -7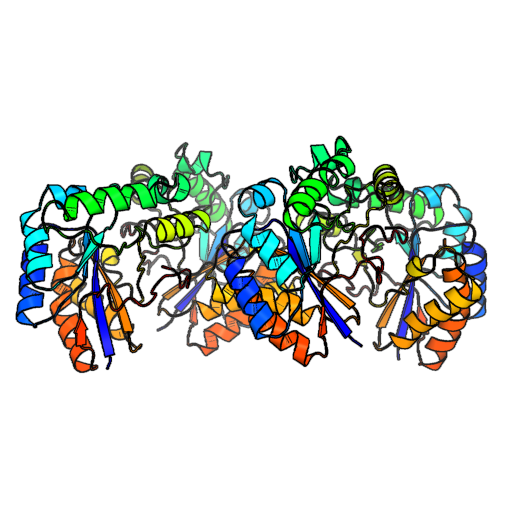.827 29.035 1.00 21.98 244 LEU D CA 1
ATOM 6362 C C . LEU D 1 177 ? -37.611 -9.039 29.327 1.00 25.57 244 LEU D C 1
ATOM 6363 O O . LEU D 1 177 ? -37.745 -9.678 30.373 1.00 25.28 244 LEU D O 1
ATOM 6368 N N . LYS D 1 178 ? -36.704 -9.353 28.409 1.00 22.97 245 LYS D N 1
ATOM 6369 C CA . LYS D 1 178 ? -35.842 -10.515 28.580 1.00 25.78 245 LYS D CA 1
ATOM 6370 C C . LYS D 1 178 ? -34.869 -10.331 29.743 1.00 23.48 245 LYS D C 1
ATOM 6371 O O . LYS D 1 178 ? -34.703 -11.223 30.583 1.00 27.13 245 LYS D O 1
ATOM 6377 N N . GLY D 1 179 ? -34.247 -9.164 29.797 1.00 24.22 246 GLY D N 1
ATOM 6378 C CA . GLY D 1 179 ? -33.270 -8.863 30.825 1.00 26.01 246 GLY D CA 1
ATOM 6379 C C . GLY D 1 179 ? -33.844 -8.811 32.230 1.00 24.90 246 GLY D C 1
ATOM 6380 O O . GLY D 1 179 ? -33.231 -9.321 33.171 1.00 25.93 246 GLY D O 1
ATOM 6381 N N . LEU D 1 180 ? -35.006 -8.183 32.393 1.00 23.12 247 LEU D N 1
ATOM 6382 C CA . LEU D 1 180 ? -35.599 -8.118 33.733 1.00 22.07 247 LEU D CA 1
ATOM 6383 C C . LEU D 1 180 ? -36.169 -9.466 34.174 1.00 26.11 247 LEU D C 1
ATOM 6384 O O . LEU D 1 180 ? -36.155 -9.789 35.364 1.00 25.98 247 LEU D O 1
ATOM 6389 N N . LYS D 1 181 ? -36.652 -10.257 33.223 1.00 23.44 248 LYS D N 1
ATOM 6390 C CA . LYS D 1 181 ? -37.097 -11.611 33.558 1.00 26.30 248 LYS D CA 1
ATOM 6391 C C . LYS D 1 181 ? -35.937 -12.419 34.128 1.00 26.04 248 LYS D C 1
ATOM 6392 O O . LYS D 1 181 ? -36.105 -13.165 35.094 1.00 29.33 248 LYS D O 1
ATOM 6398 N N . GLU D 1 182 ? -34.754 -12.252 33.547 1.00 27.98 249 GLU D N 1
ATOM 6399 C CA . GLU D 1 182 ? -33.576 -12.978 34.032 1.00 32.76 249 GLU D CA 1
ATOM 6400 C C . GLU D 1 182 ? -33.168 -12.549 35.448 1.00 36.77 249 GLU D C 1
ATOM 6401 O O . GLU D 1 182 ? -32.548 -13.321 36.179 1.00 34.46 249 GLU D O 1
ATOM 6407 N N . LYS D 1 183 ? -33.543 -11.335 35.839 1.00 32.11 250 LYS D N 1
ATOM 6408 C CA . LYS D 1 183 ? -33.260 -10.832 37.182 1.00 30.51 250 LYS D CA 1
ATOM 6409 C C . LYS D 1 183 ? -34.362 -11.178 38.183 1.00 34.61 250 LYS D C 1
ATOM 6410 O O . LYS D 1 183 ? -34.252 -10.852 39.365 1.00 39.66 250 LYS D O 1
ATOM 6416 N N . GLY D 1 184 ? -35.432 -11.810 37.711 1.00 32.31 251 GLY D N 1
ATOM 6417 C CA . GLY D 1 184 ? -36.465 -12.309 38.604 1.00 28.68 251 GLY D CA 1
ATOM 6418 C C . GLY D 1 184 ? -37.728 -11.460 38.663 1.00 26.44 251 GLY D C 1
ATOM 6419 O O . GLY D 1 184 ? -38.618 -11.725 39.470 1.00 29.50 251 GLY D O 1
ATOM 6420 N N . TYR D 1 185 ? -37.824 -10.451 37.805 1.00 23.91 252 TYR D N 1
ATOM 6421 C CA . TYR D 1 185 ? -39.015 -9.613 37.791 1.00 23.47 252 TYR D CA 1
ATOM 6422 C C . TYR D 1 185 ? -40.168 -10.218 37.010 1.00 25.20 252 TYR D C 1
ATOM 6423 O O . TYR D 1 185 ? -39.965 -10.847 35.978 1.00 27.77 252 TYR D O 1
ATOM 6432 N N . GLU D 1 186 ? -41.382 -9.984 37.498 1.00 24.94 253 GLU D N 1
ATOM 6433 C CA . GLU D 1 186 ? -42.590 -10.203 36.710 1.00 24.67 253 GLU D CA 1
ATOM 6434 C C . GLU D 1 186 ? -43.127 -8.847 36.246 1.00 23.36 253 GLU D C 1
ATOM 6435 O O . GLU D 1 186 ? -43.010 -7.856 36.964 1.00 25.01 253 GLU D O 1
ATOM 6441 N N . PHE D 1 187 ? -43.708 -8.799 35.048 1.00 24.24 254 PHE D N 1
ATOM 6442 C CA . PHE D 1 187 ? -44.216 -7.540 34.503 1.00 23.55 254 PHE D CA 1
ATOM 6443 C C . PHE D 1 187 ? -45.730 -7.428 34.676 1.00 22.42 254 PHE D C 1
ATOM 6444 O O . PHE D 1 187 ? -46.507 -8.162 34.057 1.00 26.14 254 PHE D O 1
ATOM 6452 N N . GLU D 1 188 ? -46.139 -6.492 35.526 1.00 23.35 255 GLU D N 1
ATOM 6453 C CA . GLU D 1 188 ? -47.540 -6.333 35.865 1.00 23.45 255 GLU D CA 1
ATOM 6454 C C . GLU D 1 188 ? -48.033 -4.933 35.570 1.00 22.47 255 GLU D C 1
ATOM 6455 O O . GLU D 1 188 ? -47.260 -3.970 35.576 1.00 22.82 255 GLU D O 1
ATOM 6461 N N . ALA D 1 189 ? -49.330 -4.837 35.311 1.00 22.60 256 ALA D N 1
ATOM 6462 C CA . ALA D 1 189 ? -49.996 -3.550 35.226 1.00 21.12 256 ALA D CA 1
ATOM 6463 C C . ALA D 1 189 ? -50.242 -3.003 36.622 1.00 23.49 256 ALA D C 1
ATOM 6464 O O . ALA D 1 189 ? -50.297 -3.755 37.608 1.00 26.56 256 ALA D O 1
ATOM 6466 N N . TYR D 1 190 ? -50.394 -1.688 36.698 1.00 21.81 257 TYR D N 1
ATOM 6467 C CA . TYR D 1 190 ? -50.911 -1.059 37.896 1.00 21.39 257 TYR D CA 1
ATOM 6468 C C . TYR D 1 190 ? -52.297 -1.609 38.225 1.00 23.70 257 TYR D C 1
ATOM 6469 O O . TYR D 1 190 ? -53.135 -1.790 37.344 1.00 24.90 257 TYR D O 1
ATOM 6478 N N . HIS D 1 191 ? -52.534 -1.870 39.503 1.00 27.43 258 HIS D N 1
ATOM 6479 C CA . HIS D 1 191 ? -53.854 -2.288 39.963 1.00 30.64 258 HIS D CA 1
ATOM 6480 C C . HIS D 1 191 ? -54.342 -1.328 41.032 1.00 25.78 258 HIS D C 1
ATOM 6481 O O . HIS D 1 191 ? -53.694 -1.167 42.058 1.00 29.02 258 HIS D O 1
ATOM 6488 N N . GLU D 1 192 ? -55.479 -0.690 40.783 1.00 27.24 259 GLU D N 1
ATOM 6489 C CA . GLU D 1 192 ? -56.007 0.313 41.699 1.00 28.32 259 GLU D CA 1
ATOM 6490 C C . GLU D 1 192 ? -56.256 -0.250 43.097 1.00 28.17 259 GLU D C 1
ATOM 6491 O O . GLU D 1 192 ? -56.086 0.456 44.081 1.00 33.92 259 GLU D O 1
ATOM 6497 N N . GLU D 1 193 ? -56.632 -1.519 43.187 1.00 28.24 260 GLU D N 1
ATOM 6498 C CA . GLU D 1 193 ? -56.987 -2.070 44.493 1.00 29.81 260 GLU D CA 1
ATOM 6499 C C . GLU D 1 193 ? -55.751 -2.372 45.352 1.00 29.44 260 GLU D C 1
ATOM 6500 O O . GLU D 1 193 ? -55.878 -2.662 46.547 1.00 31.38 260 GLU D O 1
ATOM 6506 N N . SER D 1 194 ? -54.565 -2.268 44.750 1.00 29.72 261 SER D N 1
ATOM 6507 C CA . SER D 1 194 ? -53.309 -2.566 45.434 1.00 33.33 261 SER D CA 1
ATOM 6508 C C . SER D 1 194 ? -52.356 -1.370 45.423 1.00 34.19 261 SER D C 1
ATOM 6509 O O . SER D 1 194 ? -51.136 -1.555 45.449 1.00 34.40 261 SER D O 1
ATOM 6512 N N . HIS D 1 195 ? -52.906 -0.160 45.356 1.00 26.75 262 HIS D N 1
ATOM 6513 C CA . HIS D 1 195 ? -52.082 1.050 45.229 1.00 23.01 262 HIS D CA 1
ATOM 6514 C C . HIS D 1 195 ? -51.008 1.144 46.313 1.00 25.14 262 HIS D C 1
ATOM 6515 O O . HIS D 1 195 ? -51.288 0.905 47.486 1.00 26.36 262 HIS D O 1
ATOM 6522 N N . PHE D 1 196 ? -49.783 1.473 45.908 1.00 23.34 263 PHE D N 1
ATOM 6523 C CA . PHE D 1 196 ? -48.761 1.929 46.837 1.00 24.74 263 PHE D CA 1
ATOM 6524 C C . PHE D 1 196 ? -48.186 3.220 46.254 1.00 21.96 263 PHE D C 1
ATOM 6525 O O . PHE D 1 196 ? -48.138 3.393 45.035 1.00 21.34 263 PHE D O 1
ATOM 6533 N N . PRO D 1 197 ? -47.787 4.154 47.128 1.00 21.63 264 PRO D N 1
ATOM 6534 C CA . PRO D 1 197 ? -47.320 5.457 46.651 1.00 22.03 264 PRO D CA 1
ATOM 6535 C C . PRO D 1 197 ? -45.934 5.405 46.013 1.00 21.34 264 PRO D C 1
ATOM 6536 O O . PRO D 1 197 ? -45.011 4.774 46.536 1.00 21.61 264 PRO D O 1
ATOM 6540 N N . VAL D 1 198 ? -45.813 6.081 44.874 1.00 19.83 265 VAL D N 1
ATOM 6541 C CA . VAL D 1 198 ? -44.545 6.283 44.195 1.00 20.24 265 VAL D CA 1
ATOM 6542 C C . VAL D 1 198 ? -44.594 7.706 43.695 1.00 21.11 265 VAL D C 1
ATOM 6543 O O . VAL D 1 198 ? -45.181 7.964 42.651 1.00 21.49 265 VAL D O 1
ATOM 6547 N N . ASN D 1 199 ? -44.051 8.645 44.461 1.00 20.41 266 ASN D N 1
ATOM 6548 C CA . ASN D 1 199 ? -44.017 10.031 43.995 1.00 20.41 266 ASN D CA 1
ATOM 6549 C C . ASN D 1 199 ? -42.874 10.794 44.616 1.00 20.17 266 ASN D C 1
ATOM 6550 O O . ASN D 1 199 ? -42.408 10.463 45.710 1.00 22.40 266 ASN D O 1
ATOM 6555 N N . PHE D 1 200 ? -42.411 11.811 43.896 1.00 20.42 267 PHE D N 1
ATOM 6556 C CA . PHE D 1 200 ? -41.221 12.542 44.267 1.00 23.62 267 PHE D CA 1
ATOM 6557 C C . PHE D 1 200 ? -41.411 13.429 45.498 1.00 24.40 267 PHE D C 1
ATOM 6558 O O . PHE D 1 200 ? -40.435 13.902 46.064 1.00 24.74 267 PHE D O 1
ATOM 6566 N N . TRP D 1 201 ? -42.662 13.661 45.904 1.00 22.11 268 TRP D N 1
ATOM 6567 C CA . TRP D 1 201 ? -42.947 14.458 47.103 1.00 22.63 268 TRP D CA 1
ATOM 6568 C C . TRP D 1 201 ? -42.975 13.641 48.393 1.00 25.82 268 TRP D C 1
ATOM 6569 O O . TRP D 1 201 ? -43.101 14.213 49.486 1.00 26.35 268 TRP D O 1
ATOM 6580 N N . HIS D 1 202 ? -42.854 12.320 48.271 1.00 22.88 269 HIS D N 1
ATOM 6581 C CA . HIS D 1 202 ? -42.972 11.438 49.423 1.00 25.86 269 HIS D CA 1
ATOM 6582 C C . HIS D 1 202 ? -44.287 11.701 50.160 1.00 27.82 269 HIS D C 1
ATOM 6583 O O . HIS D 1 202 ? -44.327 11.711 51.397 1.00 26.38 269 HIS D O 1
ATOM 6590 N N . ASP D 1 203 ? -45.348 11.924 49.380 1.00 25.94 270 ASP D N 1
ATOM 6591 C CA . ASP D 1 203 ? -46.699 12.179 49.904 1.00 25.30 270 ASP D CA 1
ATOM 6592 C C . ASP D 1 203 ? -47.491 10.876 49.868 1.00 23.44 270 ASP D C 1
ATOM 6593 O O . ASP D 1 203 ? -47.946 10.454 48.802 1.00 23.82 270 ASP D O 1
ATOM 6598 N N . ASN D 1 204 ? -47.660 10.217 51.009 1.00 25.11 271 ASN D N 1
ATOM 6599 C CA . ASN D 1 204 ? -48.286 8.902 50.975 1.00 27.61 271 ASN D CA 1
ATOM 6600 C C . ASN D 1 204 ? -49.816 8.949 50.842 1.00 25.23 271 ASN D C 1
ATOM 6601 O O . ASN D 1 204 ? -50.465 7.914 50.896 1.00 27.65 271 ASN D O 1
ATOM 6606 N N . ARG D 1 205 ? -50.388 10.133 50.622 1.00 24.52 272 ARG D N 1
ATOM 6607 C CA . ARG D 1 205 ? -51.832 10.236 50.379 1.00 24.17 272 ARG D CA 1
ATOM 6608 C C . ARG D 1 205 ? -52.192 10.013 48.912 1.00 32.51 272 ARG D C 1
ATOM 6609 O O . ARG D 1 205 ? -53.355 9.758 48.593 1.00 31.04 272 ARG D O 1
ATOM 6617 N N . MET D 1 206 ? -51.182 10.126 48.048 1.00 26.18 273 MET D N 1
ATOM 6618 C CA . MET D 1 206 ? -51.321 10.099 46.591 1.00 27.04 273 MET D CA 1
ATOM 6619 C C . MET D 1 206 ? -50.857 8.795 45.983 1.00 26.86 273 MET D C 1
ATOM 6620 O O . MET D 1 206 ? -50.997 8.627 44.772 1.00 27.67 273 MET D O 1
#

InterPro domains:
  IPR002509 NodB homology domain [PF01522] (66-180)
  IPR002509 NodB homology domain [PS51677] (69-255)
  IPR011330 Glycoside hydrolase/deacetylase, beta/alpha-barrel [SSF88713] (63-264)
  IPR050248 Polysaccharide deacetylase, ArnD subfamily [PTHR10587] (50-254)
  IPR054858 Peptidoglycan-N-acetylglucosamine deacetylase BC_1974 [NF045822] (1-273)

B-factor: mean 31.33, std 12.34, range [14.72, 104.96]

Sequence (824 aa):
RKVAYLTFDDGPGKYTAELLNTLKQHDAKATFFLIGANVKEFPDLVKRENAEGHYVGMHSMTHNFAKLYKNGEYVNEMKEDQGLIANNIIGKSPKLTRPPYGSMPGLNEGLRNKVVEGGFKVWDWTIDSLDWRYNKMPVDAAAAQIAQNVLTNATKPQEVILMHDIHPQSVAAVPAILKGLKEKGYEFEAYHEESHFPVNFWHDNRMRKVAYLTFDDGPGKYTAELLNTLKQHDAKATFFLIGANVKEFPDLVKRENAEGHYVGMHSMTHNFAKLYKNGEEYVNEMKKEDQGLIANIIGKSPKLTRPPYGSMPGLNEGLRNKVVEGGFKVWDWTIDSLDWRYNKMMPVDAAAAQIAQNVLTNATKPQEVILMHDIHPQSSVAAVPAILKGLKEKGYEFEAYHEESHFPVNFWHDNRMRKVAYLTFDDGPGKYTAELLNTLKQHDAKATFFLIGANVKEFPDLVKRENAEGHYVGMHSMTHNFAKLYKNGEYVNEMKEDQGLIANIIGKSPKLTRPPYGSMMPGLNEGLRNKVVEGGFKVWDWTIDSLDWRYNKMPVDAAAAQIAQNVLTNATKPQEVILMHDIHPQSVAAVPAILKGLKEKGYEFEAYHEESHFPVNFWHDNRMRKVAYLTFDDGPGKYTAELLNTLKQHDAKATFFLIGANVKEFPDLVKRENAEGHYVGMHSMTHNFAKLYKNGEYVNEMKEDQGLIANIIGKSPKLTRPPYGSMPGLNEGLRNKVVEGGFKVWDWTIDSLDWRYNKMMPVDAAAAQIAQNVLTNATKPQEVILMHDIHPQSVAAVPAILKGLKEKGYEFEAYHEESHFPVNFWHDNRM